Protein AF-0000000080749929 (afdb_homodimer)

GO terms:
  GO:0062040 fungal biofilm matrix (C, IDA)
  GO:0008483 transaminase activity (F, IDA)
  GO:0008793 aromatic-amino-acid:2-oxoglutarate transaminase activity (F, IDA)
  GO:0006548 L-histidine catabolic process (P, IDA)
  GO:0046148 pigment biosynthetic process (P, IMP)
  GO:0006548 L-histidine catabolic process (P, IMP)

Radius of gyration: 30.14 Å; Cα contacts (8 Å, |Δi|>4): 2178; chains: 2; bounding box: 70×104×78 Å

Nearest PDB structures (foldseek):
  4je5-assembly2_D  TM=9.702E-01  e=1.351E-78  Saccharomyces cerevisiae S288C
  4je5-assembly2_C  TM=9.699E-01  e=4.049E-77  Saccharomyces cerevisiae S288C
  4je5-assembly1_A  TM=9.710E-01  e=2.039E-76  Saccharomyces cerevisiae S288C
  8tn2-assembly1_A  TM=8.703E-01  e=1.702E-23  Streptomyces hygroscopicus
  8tn2-assembly1_B  TM=8.807E-01  e=9.062E-23  Streptomyces hygroscopicus

pLDDT: mean 95.47, std 5.43, range [60.97, 98.94]

Solvent-accessible surface area (backbone atoms only — not comparable to full-atom values): 51292 Å² total; per-residue (Å²): 132,85,57,50,67,44,58,90,67,71,89,50,46,9,68,38,46,71,50,49,59,81,40,68,70,63,66,49,51,71,47,70,76,37,87,72,40,37,66,22,55,51,87,41,70,48,53,58,48,34,56,56,52,34,41,33,40,40,26,68,25,65,75,32,89,80,43,66,57,49,83,64,85,73,45,84,89,38,26,40,73,52,62,39,30,24,85,45,66,80,46,89,35,37,48,24,42,49,56,35,28,31,83,71,55,43,48,39,55,61,54,43,50,51,53,50,51,54,51,45,59,74,76,35,54,71,48,37,57,52,56,48,69,35,45,24,39,16,49,52,26,47,50,45,49,48,47,48,42,42,43,45,68,72,38,32,29,34,28,40,36,56,27,47,40,58,64,52,40,48,38,43,16,55,44,30,30,40,30,42,34,60,58,57,84,45,28,72,39,47,70,57,49,46,52,43,62,76,60,53,43,84,82,28,73,68,50,52,38,35,50,44,43,52,39,18,16,51,49,64,5,20,40,52,51,61,67,50,46,54,48,42,50,51,46,28,66,75,70,61,36,32,39,37,43,44,36,58,26,59,70,33,53,43,45,77,84,58,85,51,62,71,60,38,51,54,53,50,56,53,59,74,66,54,48,72,68,55,51,64,68,66,51,77,77,51,66,61,36,71,29,61,45,43,48,37,40,34,32,36,35,34,39,69,75,39,32,42,12,44,27,40,19,31,39,39,30,28,44,81,62,47,51,58,53,48,59,49,30,57,45,33,50,37,40,52,33,15,54,36,50,29,54,51,22,37,51,46,51,73,42,31,71,69,23,49,50,37,50,45,53,39,48,21,53,54,52,29,53,34,46,51,51,46,51,52,44,44,69,70,34,42,61,83,55,55,37,100,85,71,42,65,32,48,44,80,44,81,35,41,19,37,47,29,30,31,40,37,30,42,37,74,59,31,81,46,22,70,64,83,32,61,65,37,42,67,54,47,51,53,52,49,47,54,52,34,46,74,65,27,26,38,57,35,56,44,76,66,21,51,41,78,36,73,55,69,57,61,59,59,72,76,60,71,61,59,96,57,75,41,57,46,36,37,28,34,30,52,45,48,56,56,70,70,56,47,46,52,31,43,42,45,47,17,50,46,51,30,59,69,47,67,53,133,132,85,56,49,67,45,59,88,66,72,87,52,48,9,67,38,45,70,51,50,58,80,40,67,72,64,65,49,52,72,49,69,75,37,87,70,41,36,67,21,53,52,87,42,70,48,53,57,48,33,57,56,54,32,40,33,38,40,25,69,25,63,74,32,88,79,43,67,56,50,83,65,84,74,44,83,86,38,26,39,74,50,61,38,30,25,86,45,65,79,45,90,37,37,48,26,41,48,56,36,28,30,82,72,56,44,49,40,54,63,55,43,50,52,52,50,51,53,50,46,60,74,75,37,54,73,47,37,58,50,56,48,68,34,44,24,40,16,50,53,27,47,49,45,48,47,48,48,43,42,44,44,69,70,36,30,29,34,27,39,35,55,29,47,38,58,64,51,39,48,39,43,17,53,43,30,30,40,30,42,34,60,60,58,83,45,29,71,38,47,70,57,49,46,52,43,61,76,60,52,41,83,82,28,72,67,50,53,37,35,49,43,44,51,38,18,17,53,50,62,5,20,39,50,51,60,68,49,47,55,47,43,51,51,46,30,65,74,68,60,36,32,39,36,42,46,36,60,27,59,69,33,53,42,44,76,83,59,85,51,61,70,61,37,50,53,52,51,54,54,59,74,67,53,48,73,67,55,51,62,67,66,52,77,77,50,66,59,36,70,30,61,45,42,49,36,41,33,33,36,36,34,38,68,74,38,33,41,12,44,27,39,20,33,38,38,32,27,44,81,60,47,50,58,52,48,60,49,30,58,45,31,51,38,41,52,34,16,54,34,50,29,53,52,22,38,52,45,52,73,41,32,72,68,24,50,51,38,51,45,51,40,49,20,52,54,51,29,53,34,46,51,52,46,50,53,43,44,67,70,35,43,64,81,54,56,37,99,85,70,43,64,33,48,45,80,46,82,37,38,18,37,47,29,30,29,40,36,32,42,37,73,58,31,82,47,22,70,64,83,32,62,67,36,43,66,52,47,50,53,52,50,47,54,53,34,46,74,65,27,26,37,57,34,56,46,76,67,21,51,40,79,37,72,54,70,57,61,60,59,73,75,58,71,62,58,96,57,75,41,56,46,36,37,26,35,32,51,44,47,55,56,70,70,55,46,46,52,31,42,41,46,48,16,51,48,50,31,59,70,47,66,53,134

Organism: Candida glabrata (strain ATCC 2001 / BCRC 20586 / JCM 3761 / NBRC 0622 / NRRL Y-65 / CBS 138) (NCBI:txid284593)

Structure (mmCIF, N/CA/C/O backbone):
data_AF-0000000080749929-model_v1
#
loop_
_entity.id
_entity.type
_entity.pdbx_description
1 polymer 'aromatic-amino-acid transaminase'
#
loop_
_atom_site.group_PDB
_atom_site.id
_atom_site.type_symbol
_atom_site.label_atom_id
_atom_site.label_alt_id
_atom_site.label_comp_id
_atom_site.label_asym_id
_atom_site.label_entity_id
_atom_site.label_seq_id
_atom_site.pdbx_PDB_ins_code
_atom_site.Cartn_x
_atom_site.Cartn_y
_atom_site.Cartn_z
_atom_site.occupancy
_atom_site.B_iso_or_equiv
_atom_site.auth_seq_id
_atom_site.auth_comp_id
_atom_site.auth_asym_id
_atom_site.auth_atom_id
_atom_site.pdbx_PDB_model_num
ATOM 1 N N . MET A 1 1 ? -4.273 -2.457 39.281 1 60.97 1 MET A N 1
ATOM 2 C CA . MET A 1 1 ? -5.559 -2.996 38.844 1 60.97 1 MET A CA 1
ATOM 3 C C . MET A 1 1 ? -5.539 -3.314 37.375 1 60.97 1 MET A C 1
ATOM 5 O O . MET A 1 1 ? -4.91 -2.598 36.594 1 60.97 1 MET A O 1
ATOM 9 N N . THR A 1 2 ? -6.012 -4.492 36.969 1 84.81 2 THR A N 1
ATOM 10 C CA . THR A 1 2 ? -6.012 -4.953 35.562 1 84.81 2 THR A CA 1
ATOM 11 C C . THR A 1 2 ? -6.992 -4.141 34.719 1 84.81 2 THR A C 1
ATOM 13 O O . THR A 1 2 ? -8.141 -3.932 35.125 1 84.81 2 THR A O 1
ATOM 16 N N . LEU A 1 3 ? -6.543 -3.391 33.719 1 94 3 LEU A N 1
ATOM 17 C CA . LEU A 1 3 ? -7.387 -2.586 32.844 1 94 3 LEU A CA 1
ATOM 18 C C . LEU A 1 3 ? -8.469 -3.441 32.188 1 94 3 LEU A C 1
ATOM 20 O O . LEU A 1 3 ? -8.242 -4.617 31.906 1 94 3 LEU A O 1
ATOM 24 N N . PRO A 1 4 ? -9.664 -2.912 32.062 1 96.69 4 PRO A N 1
ATOM 25 C CA . PRO A 1 4 ? -10.727 -3.641 31.391 1 96.69 4 PRO A CA 1
ATOM 26 C C . PRO A 1 4 ? -10.43 -3.852 29.906 1 96.69 4 PRO A C 1
ATOM 28 O O . PRO A 1 4 ? -9.5 -3.248 29.359 1 96.69 4 PRO A O 1
ATOM 31 N N . GLU A 1 5 ? -11.25 -4.73 29.25 1 97.25 5 GLU A N 1
ATOM 32 C CA . GLU A 1 5 ? -11.211 -4.895 27.797 1 97.25 5 GLU A CA 1
ATOM 33 C C . GLU A 1 5 ? -12.023 -3.814 27.094 1 97.25 5 GLU A C 1
ATOM 35 O O . GLU A 1 5 ? -12.938 -3.238 27.688 1 97.25 5 GLU A O 1
ATOM 40 N N . SER A 1 6 ? -11.672 -3.537 25.875 1 98 6 SER A N 1
ATOM 41 C CA . SER A 1 6 ? -12.422 -2.592 25.047 1 98 6 SER A CA 1
ATOM 42 C C . SER A 1 6 ? -13.82 -3.109 24.75 1 98 6 SER A C 1
ATOM 44 O O . SER A 1 6 ? -14.078 -4.312 24.828 1 98 6 SER A O 1
ATOM 46 N N . LYS A 1 7 ? -14.719 -2.209 24.453 1 98.06 7 LYS A N 1
ATOM 47 C CA . LYS A 1 7 ? -16.047 -2.568 24 1 98.06 7 LYS A CA 1
ATOM 48 C C . LYS A 1 7 ? -16 -3.135 22.578 1 98.06 7 LYS A C 1
ATOM 50 O O . LYS A 1 7 ? -15 -3.002 21.875 1 98.06 7 LYS A O 1
ATOM 55 N N . ASP A 1 8 ? -17.062 -3.873 22.172 1 97.62 8 ASP A N 1
ATOM 56 C CA . ASP A 1 8 ? -17.172 -4.453 20.828 1 97.62 8 ASP A CA 1
ATOM 57 C C . ASP A 1 8 ? -17.844 -3.49 19.859 1 97.62 8 ASP A C 1
ATOM 59 O O . ASP A 1 8 ? -19.031 -3.172 20.031 1 97.62 8 ASP A O 1
ATOM 63 N N . PHE A 1 9 ? -17.109 -3.002 18.859 1 98.12 9 PHE A N 1
ATOM 64 C CA . PHE A 1 9 ? -17.656 -2.059 17.891 1 98.12 9 PHE A CA 1
ATOM 65 C C . PHE A 1 9 ? -17.75 -2.693 16.516 1 98.12 9 PHE A C 1
ATOM 67 O O . PHE A 1 9 ? -17.844 -1.987 15.508 1 98.12 9 PHE A O 1
ATOM 74 N N . THR A 1 10 ? -17.75 -4.039 16.375 1 96 10 THR A N 1
ATOM 75 C CA . THR A 1 10 ? -17.734 -4.762 15.109 1 96 10 THR A CA 1
ATOM 76 C C . THR A 1 10 ? -19.031 -4.547 14.344 1 96 10 THR A C 1
ATOM 78 O O . THR A 1 10 ? -19.109 -4.824 13.141 1 96 10 THR A O 1
ATOM 81 N N . TYR A 1 11 ? -20.125 -4.043 14.961 1 96.62 11 TYR A N 1
ATOM 82 C CA . TYR A 1 11 ? -21.391 -3.766 14.297 1 96.62 11 TYR A CA 1
ATOM 83 C C . TYR A 1 11 ? -21.266 -2.584 13.344 1 96.62 11 TYR A C 1
ATOM 85 O O . TYR A 1 11 ? -22.141 -2.348 12.516 1 96.62 11 TYR A O 1
ATOM 93 N N . PHE A 1 12 ? -20.109 -1.838 13.375 1 97.56 12 PHE A N 1
ATOM 94 C CA . PHE A 1 12 ? -19.859 -0.723 12.469 1 97.56 12 PHE A CA 1
ATOM 95 C C . PHE A 1 12 ? -19.234 -1.211 11.164 1 97.56 12 PHE A C 1
ATOM 97 O O . PHE A 1 12 ? -19.109 -0.442 10.211 1 97.56 12 PHE A O 1
ATOM 104 N N . PHE A 1 13 ? -18.875 -2.48 11.07 1 98.5 13 PHE A N 1
ATOM 105 C CA . PHE A 1 13 ? -18.109 -2.98 9.938 1 98.5 13 PHE A CA 1
ATOM 106 C C . PHE A 1 13 ? -18.906 -2.846 8.641 1 98.5 13 PHE A C 1
ATOM 108 O O . PHE A 1 13 ? -20.125 -3.006 8.641 1 98.5 13 PHE A O 1
ATOM 115 N N . SER A 1 14 ? -18.219 -2.539 7.551 1 98.44 14 SER A N 1
ATOM 116 C CA . SER A 1 14 ? -18.812 -2.451 6.219 1 98.44 14 SER A CA 1
ATOM 117 C C . SER A 1 14 ? -19.203 -3.828 5.695 1 98.44 14 SER A C 1
ATOM 119 O O . SER A 1 14 ? -18.812 -4.848 6.266 1 98.44 14 SER A O 1
ATOM 121 N N . GLU A 1 15 ? -19.953 -3.84 4.613 1 97.56 15 GLU A N 1
ATOM 122 C CA . GLU A 1 15 ? -20.312 -5.086 3.938 1 97.56 15 GLU A CA 1
ATOM 123 C C . GLU A 1 15 ? -19.078 -5.82 3.441 1 97.56 15 GLU A C 1
ATOM 125 O O . GLU A 1 15 ? -19.016 -7.051 3.49 1 97.56 15 GLU A O 1
ATOM 130 N N . GLU A 1 16 ? -18.094 -5.086 2.939 1 97.25 16 GLU A N 1
ATOM 131 C CA . GLU A 1 16 ? -16.844 -5.688 2.494 1 97.25 16 GLU A CA 1
ATOM 132 C C . GLU A 1 16 ? -16.141 -6.414 3.639 1 97.25 16 GLU A C 1
ATOM 134 O O . GLU A 1 16 ? -15.695 -7.551 3.475 1 97.25 16 GLU A O 1
ATOM 139 N N . THR A 1 17 ? -16.047 -5.742 4.777 1 97.56 17 THR A N 1
ATOM 140 C CA . THR A 1 17 ? -15.398 -6.324 5.941 1 97.56 17 THR A CA 1
ATOM 141 C C . THR A 1 17 ? -16.125 -7.582 6.402 1 97.56 17 THR A C 1
ATOM 143 O O . THR A 1 17 ? -15.492 -8.594 6.703 1 97.56 17 THR A O 1
ATOM 146 N N . LYS A 1 18 ? -17.391 -7.504 6.414 1 96.75 18 LYS A N 1
ATOM 147 C CA . LYS A 1 18 ? -18.188 -8.648 6.844 1 96.75 18 LYS A CA 1
ATOM 148 C C . LYS A 1 18 ? -18.062 -9.805 5.863 1 96.75 18 LYS A C 1
ATOM 150 O O . LYS A 1 18 ? -18.141 -10.977 6.258 1 96.75 18 LYS A O 1
ATOM 155 N N . ALA A 1 19 ? -17.859 -9.469 4.617 1 94.62 19 ALA A N 1
ATOM 156 C CA . ALA A 1 19 ? -17.797 -10.477 3.564 1 94.62 19 ALA A CA 1
ATOM 157 C C . ALA A 1 19 ? -16.406 -11.117 3.486 1 94.62 19 ALA A C 1
ATOM 159 O O . ALA A 1 19 ? -16.234 -12.164 2.863 1 94.62 19 ALA A O 1
ATOM 160 N N . ARG A 1 20 ? -15.406 -10.5 4.059 1 92.62 20 ARG A N 1
ATOM 161 C CA . ARG A 1 20 ? -14.039 -10.977 3.932 1 92.62 20 ARG A CA 1
ATOM 162 C C . ARG A 1 20 ? -13.828 -12.25 4.734 1 92.62 20 ARG A C 1
ATOM 164 O O . ARG A 1 20 ? -14.117 -12.297 5.93 1 92.62 20 ARG A O 1
ATOM 171 N N . LYS A 1 21 ? -13.406 -13.219 4.008 1 84.69 21 LYS A N 1
ATOM 172 C CA . LYS A 1 21 ? -13.023 -14.484 4.625 1 84.69 21 LYS A CA 1
ATOM 173 C C . LYS A 1 21 ? -11.516 -14.703 4.555 1 84.69 21 LYS A C 1
ATOM 175 O O . LYS A 1 21 ? -10.859 -14.25 3.615 1 84.69 21 LYS A O 1
ATOM 180 N N . PRO A 1 22 ? -11.016 -15.25 5.629 1 77.31 22 PRO A N 1
ATOM 181 C CA . PRO A 1 22 ? -9.586 -15.562 5.512 1 77.31 22 PRO A CA 1
ATOM 182 C C . PRO A 1 22 ? -9.289 -16.516 4.352 1 77.31 22 PRO A C 1
ATOM 184 O O . PRO A 1 22 ? -10.07 -17.422 4.074 1 77.31 22 PRO A O 1
ATOM 187 N N . SER A 1 23 ? -8.266 -16.078 3.615 1 75.44 23 SER A N 1
ATOM 188 C CA . SER A 1 23 ? -7.797 -17.062 2.641 1 75.44 23 SER A CA 1
ATOM 189 C C . SER A 1 23 ? -7.391 -18.359 3.32 1 75.44 23 SER A C 1
ATOM 191 O O . SER A 1 23 ? -6.699 -18.344 4.34 1 75.44 23 SER A O 1
ATOM 193 N N . PRO A 1 24 ? -7.973 -19.391 2.83 1 76.06 24 PRO A N 1
ATOM 194 C CA . PRO A 1 24 ? -7.609 -20.672 3.451 1 76.06 24 PRO A CA 1
ATOM 195 C C . PRO A 1 24 ? -6.102 -20.891 3.504 1 76.06 24 PRO A C 1
ATOM 197 O O . PRO A 1 24 ? -5.598 -21.516 4.441 1 76.06 24 PRO A O 1
ATOM 200 N N . LEU A 1 25 ? -5.398 -20.328 2.492 1 76.44 25 LEU A N 1
ATOM 201 C CA . LEU A 1 25 ? -3.947 -20.469 2.467 1 76.44 25 LEU A CA 1
ATOM 202 C C . LEU A 1 25 ? -3.312 -19.797 3.676 1 76.44 25 LEU A C 1
ATOM 204 O O . LEU A 1 25 ? -2.33 -20.281 4.23 1 76.44 25 LEU A O 1
ATOM 208 N N . LYS A 1 26 ? -3.881 -18.734 4.012 1 68.44 26 LYS A N 1
ATOM 209 C CA . LYS A 1 26 ? -3.307 -17.953 5.102 1 68.44 26 LYS A CA 1
ATOM 210 C C . LYS A 1 26 ? -3.529 -18.625 6.449 1 68.44 26 LYS A C 1
ATOM 212 O O . LYS A 1 26 ? -2.762 -18.422 7.391 1 68.44 26 LYS A O 1
ATOM 217 N N . THR A 1 27 ? -4.5 -19.5 6.461 1 66.88 27 THR A N 1
ATOM 218 C CA . THR A 1 27 ? -4.766 -20.234 7.695 1 66.88 27 THR A CA 1
ATOM 219 C C . THR A 1 27 ? -3.697 -21.297 7.934 1 66.88 27 THR A C 1
ATOM 221 O O . THR A 1 27 ? -3.525 -21.766 9.062 1 66.88 27 THR A O 1
ATOM 224 N N . CYS A 1 28 ? -2.953 -21.531 6.809 1 72.31 28 CYS A N 1
ATOM 225 C CA . CYS A 1 28 ? -1.926 -22.562 6.906 1 72.31 28 CYS A CA 1
ATOM 226 C C . CYS A 1 28 ? -0.643 -22 7.504 1 72.31 28 CYS A C 1
ATOM 228 O O . CYS A 1 28 ? 0.213 -22.75 7.969 1 72.31 28 CYS A O 1
ATOM 230 N N . ILE A 1 29 ? -0.606 -20.688 7.555 1 63.38 29 ILE A N 1
ATOM 231 C CA . ILE A 1 29 ? 0.633 -20.031 7.965 1 63.38 29 ILE A CA 1
ATOM 232 C C . ILE A 1 29 ? 0.928 -20.344 9.43 1 63.38 29 ILE A C 1
ATOM 234 O O . ILE A 1 29 ? 2.088 -20.359 9.844 1 63.38 29 ILE A O 1
ATOM 238 N N . GLN A 1 30 ? -0.173 -20.672 10.109 1 65.5 30 GLN A N 1
ATOM 239 C CA . GLN A 1 30 ? 0.012 -21.016 11.516 1 65.5 30 GLN A CA 1
ATOM 240 C C . GLN A 1 30 ? 0.909 -22.234 11.68 1 65.5 30 GLN A C 1
ATOM 242 O O . GLN A 1 30 ? 1.568 -22.406 12.711 1 65.5 30 GLN A O 1
ATOM 247 N N . TYR A 1 31 ? 0.991 -23.016 10.617 1 71.81 31 TYR A N 1
ATOM 248 C CA . TYR A 1 31 ? 1.786 -24.234 10.68 1 71.81 31 TYR A CA 1
ATOM 249 C C . TYR A 1 31 ? 3.244 -23.953 10.336 1 71.81 31 TYR A C 1
ATOM 251 O O . TYR A 1 31 ? 4.109 -24.812 10.523 1 71.81 31 TYR A O 1
ATOM 259 N N . PHE A 1 32 ? 3.434 -22.719 9.875 1 66.62 32 PHE A N 1
ATOM 260 C CA . PHE A 1 32 ? 4.773 -22.344 9.43 1 66.62 32 PHE A CA 1
ATOM 261 C C . PHE A 1 32 ? 5.758 -22.391 10.594 1 66.62 32 PHE A C 1
ATOM 263 O O . PHE A 1 32 ? 6.938 -22.703 10.406 1 66.62 32 PHE A O 1
ATOM 270 N N . SER A 1 33 ? 5.234 -22.219 11.75 1 66.19 33 SER A N 1
ATOM 271 C CA . SER A 1 33 ? 6.113 -22.141 12.914 1 66.19 33 SER A CA 1
ATOM 272 C C . SER A 1 33 ? 6.27 -23.5 13.586 1 66.19 33 SER A C 1
ATOM 274 O O . SER A 1 33 ? 7.055 -23.641 14.523 1 66.19 33 SER A O 1
ATOM 276 N N . ASP A 1 34 ? 5.566 -24.5 13.047 1 78.31 34 ASP A N 1
ATOM 277 C CA . ASP A 1 34 ? 5.684 -25.844 13.602 1 78.31 34 ASP A CA 1
ATOM 278 C C . ASP A 1 34 ? 6.914 -26.562 13.047 1 78.31 34 ASP A C 1
ATOM 280 O O . ASP A 1 34 ? 6.965 -26.875 11.859 1 78.31 34 ASP A O 1
ATOM 284 N N . PRO A 1 35 ? 7.902 -26.797 13.891 1 79.56 35 PRO A N 1
ATOM 285 C CA . PRO A 1 35 ? 9.148 -27.406 13.414 1 79.56 35 PRO A CA 1
ATOM 286 C C . PRO A 1 35 ? 8.945 -28.812 12.867 1 79.56 35 PRO A C 1
ATOM 288 O O . PRO A 1 35 ? 9.805 -29.328 12.141 1 79.56 35 PRO A O 1
ATOM 291 N N . ASN A 1 36 ? 7.852 -29.406 13.219 1 84.75 36 ASN A N 1
ATOM 292 C CA . ASN A 1 36 ? 7.59 -30.766 12.758 1 84.75 36 ASN A CA 1
ATOM 293 C C . ASN A 1 36 ? 6.867 -30.766 11.414 1 84.75 36 ASN A C 1
ATOM 295 O O . ASN A 1 36 ? 6.691 -31.828 10.805 1 84.75 36 ASN A O 1
ATOM 299 N N . MET A 1 37 ? 6.508 -29.672 11.055 1 89.56 37 MET A N 1
ATOM 300 C CA . MET A 1 37 ? 5.758 -29.562 9.805 1 89.56 37 MET A CA 1
ATOM 301 C C . MET A 1 37 ? 6.684 -29.234 8.633 1 89.56 37 MET A C 1
ATOM 303 O O . MET A 1 37 ? 7.539 -28.359 8.742 1 89.56 37 MET A O 1
ATOM 307 N N . ILE A 1 38 ? 6.617 -30.062 7.645 1 91.25 38 ILE A N 1
ATOM 308 C CA . ILE A 1 38 ? 7.281 -29.734 6.391 1 91.25 38 ILE A CA 1
ATOM 309 C C . ILE A 1 38 ? 6.332 -28.922 5.508 1 91.25 38 ILE A C 1
ATOM 311 O O . ILE A 1 38 ? 5.324 -29.453 5.023 1 91.25 38 ILE A O 1
ATOM 315 N N . PHE A 1 39 ? 6.684 -27.703 5.277 1 85.25 39 PHE A N 1
ATOM 316 C CA . PHE A 1 39 ? 5.809 -26.734 4.629 1 85.25 39 PHE A CA 1
ATOM 317 C C . PHE A 1 39 ? 5.98 -26.766 3.113 1 85.25 39 PHE A C 1
ATOM 319 O O . PHE A 1 39 ? 6.891 -26.141 2.57 1 85.25 39 PHE A O 1
ATOM 326 N N . LEU A 1 40 ? 5.012 -27.344 2.434 1 90.19 40 LEU A N 1
ATOM 327 C CA . LEU A 1 40 ? 5.051 -27.438 0.977 1 90.19 40 LEU A CA 1
ATOM 328 C C . LEU A 1 40 ? 3.832 -26.75 0.361 1 90.19 40 LEU A C 1
ATOM 330 O O . LEU A 1 40 ? 3.486 -27.016 -0.794 1 90.19 40 LEU A O 1
ATOM 334 N N . GLY A 1 41 ? 3.197 -25.891 1.196 1 86.25 41 GLY A N 1
ATOM 335 C CA . GLY A 1 41 ? 1.923 -25.359 0.737 1 86.25 41 GLY A CA 1
ATOM 336 C C . GLY A 1 41 ? 2.023 -23.938 0.196 1 86.25 41 GLY A C 1
ATOM 337 O O . GLY A 1 41 ? 1.102 -23.453 -0.461 1 86.25 41 GLY A O 1
ATOM 338 N N . GLY A 1 42 ? 3.078 -23.219 0.446 1 83.06 42 GLY A N 1
ATOM 339 C CA . GLY A 1 42 ? 3.158 -21.828 0.034 1 83.06 42 GLY A CA 1
ATOM 340 C C . GLY A 1 42 ? 4.305 -21.547 -0.921 1 83.06 42 GLY A C 1
ATOM 341 O O . GLY A 1 42 ? 5.383 -22.125 -0.79 1 83.06 42 GLY A O 1
ATOM 342 N N . GLY A 1 43 ? 4.059 -20.75 -1.922 1 83.31 43 GLY A N 1
ATOM 343 C CA . GLY A 1 43 ? 5.062 -20.344 -2.891 1 83.31 43 GLY A CA 1
ATOM 344 C C . GLY A 1 43 ? 6.027 -19.312 -2.344 1 83.31 43 GLY A C 1
ATOM 345 O O . GLY A 1 43 ? 6.078 -18.172 -2.832 1 83.31 43 GLY A O 1
ATOM 346 N N . LEU A 1 44 ? 6.887 -19.719 -1.391 1 86.06 44 LEU A N 1
ATOM 347 C CA . LEU A 1 44 ? 7.855 -18.844 -0.754 1 86.06 44 LEU A CA 1
ATOM 348 C C . LEU A 1 44 ? 9.242 -19.031 -1.36 1 86.06 44 LEU A C 1
ATOM 350 O O . LEU A 1 44 ? 9.844 -20.094 -1.228 1 86.06 44 LEU A O 1
ATOM 354 N N . PRO A 1 45 ? 9.75 -17.984 -1.989 1 91.31 45 PRO A N 1
ATOM 355 C CA . PRO A 1 45 ? 11.117 -18.109 -2.49 1 91.31 45 PRO A CA 1
ATOM 356 C C . PRO A 1 45 ? 12.141 -18.281 -1.371 1 91.31 45 PRO A C 1
ATOM 358 O O . PRO A 1 45 ? 11.977 -17.719 -0.286 1 91.31 45 PRO A O 1
ATOM 361 N N . MET A 1 46 ? 13.148 -19.031 -1.663 1 90.94 46 MET A N 1
ATOM 362 C CA . MET A 1 46 ? 14.227 -19.172 -0.688 1 90.94 46 MET A CA 1
ATOM 363 C C . MET A 1 46 ? 14.977 -17.859 -0.519 1 90.94 46 MET A C 1
ATOM 365 O O . MET A 1 46 ? 15.258 -17.172 -1.501 1 90.94 46 MET A O 1
ATOM 369 N N . SER A 1 47 ? 15.344 -17.578 0.716 1 93.06 47 SER A N 1
ATOM 370 C CA . SER A 1 47 ? 16.031 -16.328 1.003 1 93.06 47 SER A CA 1
ATOM 371 C C . SER A 1 47 ? 17.422 -16.312 0.362 1 93.06 47 SER A C 1
ATOM 373 O O . SER A 1 47 ? 18 -15.234 0.148 1 93.06 47 SER A O 1
ATOM 375 N N . ALA A 1 48 ? 17.953 -17.5 0.014 1 92.44 48 ALA A N 1
ATOM 376 C CA . ALA A 1 48 ? 19.234 -17.594 -0.685 1 92.44 48 ALA A CA 1
ATOM 377 C C . ALA A 1 48 ? 19.188 -16.844 -2.012 1 92.44 48 ALA A C 1
ATOM 379 O O . ALA A 1 48 ? 20.219 -16.406 -2.525 1 92.44 48 ALA A O 1
ATOM 380 N N . TYR A 1 49 ? 18.016 -16.625 -2.572 1 94.25 49 TYR A N 1
ATOM 381 C CA . TYR A 1 49 ? 17.875 -15.992 -3.879 1 94.25 49 TYR A CA 1
ATOM 382 C C . TYR A 1 49 ? 17.484 -14.523 -3.736 1 94.25 49 TYR A C 1
ATOM 384 O O . TYR A 1 49 ? 17.062 -13.891 -4.711 1 94.25 49 TYR A O 1
ATOM 392 N N . PHE A 1 50 ? 17.484 -13.961 -2.496 1 97 50 PHE A N 1
ATOM 393 C CA . PHE A 1 50 ? 17.391 -12.523 -2.301 1 97 50 PHE A CA 1
ATOM 394 C C . PHE A 1 50 ? 18.75 -11.867 -2.525 1 97 50 PHE A C 1
ATOM 396 O O . PHE A 1 50 ? 19.703 -12.141 -1.797 1 97 50 PHE A O 1
ATOM 403 N N . PRO A 1 51 ? 18.859 -11.016 -3.402 1 97.56 51 PRO A N 1
ATOM 404 C CA . PRO A 1 51 ? 20.203 -10.633 -3.844 1 97.56 51 PRO A CA 1
ATOM 405 C C . PRO A 1 51 ? 20.891 -9.672 -2.883 1 97.56 51 PRO A C 1
ATOM 407 O O . PRO A 1 51 ? 22.062 -9.32 -3.082 1 97.56 51 PRO A O 1
ATOM 410 N N . TRP A 1 52 ? 20.297 -9.195 -1.826 1 98.19 52 TRP A N 1
ATOM 411 C CA . TRP A 1 52 ? 20.922 -8.258 -0.904 1 98.19 52 TRP A CA 1
ATOM 412 C C . TRP A 1 52 ? 21.469 -8.977 0.323 1 98.19 52 TRP A C 1
ATOM 414 O O . TRP A 1 52 ? 20.703 -9.484 1.146 1 98.19 52 TRP A O 1
ATOM 424 N N . ASP A 1 53 ? 22.781 -8.992 0.472 1 97.44 53 ASP A N 1
ATOM 425 C CA . ASP A 1 53 ? 23.453 -9.68 1.57 1 97.44 53 ASP A CA 1
ATOM 426 C C . ASP A 1 53 ? 23.391 -8.859 2.855 1 97.44 53 ASP A C 1
ATOM 428 O O . ASP A 1 53 ? 23.438 -9.414 3.957 1 97.44 53 ASP A O 1
ATOM 432 N N . ASN A 1 54 ? 23.391 -7.59 2.717 1 97.56 54 ASN A N 1
ATOM 433 C CA . ASN A 1 54 ? 23.312 -6.652 3.832 1 97.56 54 ASN A CA 1
ATOM 434 C C . ASN A 1 54 ? 22.828 -5.277 3.375 1 97.56 54 ASN A C 1
ATOM 436 O O . ASN A 1 54 ? 22.797 -4.996 2.176 1 97.56 54 ASN A O 1
ATOM 440 N N . LEU A 1 55 ? 22.375 -4.5 4.293 1 98 55 LEU A N 1
ATOM 441 C CA . LEU A 1 55 ? 22.109 -3.072 4.148 1 98 55 LEU A CA 1
ATOM 442 C C . LEU A 1 55 ? 22.875 -2.271 5.199 1 98 55 LEU A C 1
ATOM 444 O O . LEU A 1 55 ? 23.016 -2.711 6.34 1 98 55 LEU A O 1
ATOM 448 N N . ALA A 1 56 ? 23.312 -1.13 4.832 1 97.81 56 ALA A N 1
ATOM 449 C CA . ALA A 1 56 ? 23.969 -0.229 5.773 1 97.81 56 ALA A CA 1
ATOM 450 C C . ALA A 1 56 ? 23.5 1.208 5.578 1 97.81 56 ALA A C 1
ATOM 452 O O . ALA A 1 56 ? 23.109 1.598 4.473 1 97.81 56 ALA A O 1
ATOM 453 N N . ALA A 1 57 ? 23.531 1.974 6.668 1 98.06 57 ALA A N 1
ATOM 454 C CA . ALA A 1 57 ? 23.125 3.379 6.617 1 98.06 57 ALA A CA 1
ATOM 455 C C . ALA A 1 57 ? 23.859 4.195 7.676 1 98.06 57 ALA A C 1
ATOM 457 O O . ALA A 1 57 ? 24.25 3.664 8.727 1 98.06 57 ALA A O 1
ATOM 458 N N . ASP A 1 58 ? 24.141 5.449 7.367 1 98.19 58 ASP A N 1
ATOM 459 C CA . ASP A 1 58 ? 24.641 6.441 8.312 1 98.19 58 ASP A CA 1
ATOM 460 C C . ASP A 1 58 ? 23.531 7.406 8.734 1 98.19 58 ASP A C 1
ATOM 462 O O . ASP A 1 58 ? 22.859 8 7.887 1 98.19 58 ASP A O 1
ATOM 466 N N . THR A 1 59 ? 23.328 7.543 10.031 1 97.88 59 THR A N 1
ATOM 467 C CA . THR A 1 59 ? 22.344 8.461 10.586 1 97.88 59 THR A CA 1
ATOM 468 C C . THR A 1 59 ? 22.984 9.352 11.648 1 97.88 59 THR A C 1
ATOM 470 O O . THR A 1 59 ? 24.078 9.055 12.148 1 97.88 59 THR A O 1
ATOM 473 N N . PRO A 1 60 ? 22.359 10.438 11.961 1 97.44 60 PRO A N 1
ATOM 474 C CA . PRO A 1 60 ? 22.922 11.258 13.047 1 97.44 60 PRO A CA 1
ATOM 475 C C . PRO A 1 60 ? 22.922 10.531 14.391 1 97.44 60 PRO A C 1
ATOM 477 O O . PRO A 1 60 ? 22.031 9.719 14.656 1 97.44 60 PRO A O 1
ATOM 480 N N . LEU A 1 61 ? 23.844 10.836 15.219 1 97.44 61 LEU A N 1
ATOM 481 C CA . LEU A 1 61 ? 24 10.219 16.531 1 97.44 61 LEU A CA 1
ATOM 482 C C . LEU A 1 61 ? 23.312 11.039 17.609 1 97.44 61 LEU A C 1
ATOM 484 O O . LEU A 1 61 ? 23.578 12.242 17.75 1 97.44 61 LEU A O 1
ATOM 488 N N . PRO A 1 62 ? 22.344 10.422 18.297 1 96.12 62 PRO A N 1
ATOM 489 C CA . PRO A 1 62 ? 21.781 11.156 19.438 1 96.12 62 PRO A CA 1
ATOM 490 C C . PRO A 1 62 ? 22.859 11.633 20.422 1 96.12 62 PRO A C 1
ATOM 492 O O . PRO A 1 62 ? 23.875 10.961 20.594 1 96.12 62 PRO A O 1
ATOM 495 N N . PRO A 1 63 ? 22.734 12.758 21.188 1 95.88 63 PRO A N 1
ATOM 496 C CA . PRO A 1 63 ? 21.5 13.555 21.25 1 95.88 63 PRO A CA 1
ATOM 497 C C . PRO A 1 63 ? 21.469 14.664 20.203 1 95.88 63 PRO A C 1
ATOM 499 O O . PRO A 1 63 ? 20.859 15.719 20.422 1 95.88 63 PRO A O 1
ATOM 502 N N . PHE A 1 64 ? 22.312 14.516 19.062 1 95.75 64 PHE A N 1
ATOM 503 C CA . PHE A 1 64 ? 22.281 15.43 17.938 1 95.75 64 PHE A CA 1
ATOM 504 C C . PHE A 1 64 ? 22.812 16.812 18.344 1 95.75 64 PHE A C 1
ATOM 506 O O . PHE A 1 64 ? 22.156 17.828 18.094 1 95.75 64 PHE A O 1
ATOM 513 N N . THR A 1 65 ? 23.922 16.844 18.891 1 91.5 65 THR A N 1
ATOM 514 C CA . THR A 1 65 ? 24.516 18.016 19.531 1 91.5 65 THR A CA 1
ATOM 515 C C . THR A 1 65 ? 24.672 19.156 18.547 1 91.5 65 THR A C 1
ATOM 517 O O . THR A 1 65 ? 24.594 20.328 18.938 1 91.5 65 THR A O 1
ATOM 520 N N . ASN A 1 66 ? 24.828 18.828 17.266 1 91.31 66 ASN A N 1
ATOM 521 C CA . ASN A 1 66 ? 24.984 19.875 16.25 1 91.31 66 ASN A CA 1
ATOM 522 C C . ASN A 1 66 ? 23.656 20.25 15.625 1 91.31 66 ASN A C 1
ATOM 524 O O . ASN A 1 66 ? 23.609 21.047 14.68 1 91.31 66 ASN A O 1
ATOM 528 N N . GLY A 1 67 ? 22.594 19.672 16.109 1 92.62 67 GLY A N 1
ATOM 529 C CA . GLY A 1 67 ? 21.281 19.875 15.508 1 92.62 67 GLY A CA 1
ATOM 530 C C . GLY A 1 67 ? 20.844 18.719 14.625 1 92.62 67 GLY A C 1
ATOM 531 O O . GLY A 1 67 ? 21.672 18.062 13.992 1 92.62 67 GLY A O 1
ATOM 532 N N . ILE A 1 68 ? 19.562 18.5 14.453 1 92.31 68 ILE A N 1
ATOM 533 C CA . ILE A 1 68 ? 19.047 17.328 13.742 1 92.31 68 ILE A CA 1
ATOM 534 C C . ILE A 1 68 ? 19.203 17.516 12.242 1 92.31 68 ILE A C 1
ATOM 536 O O . ILE A 1 68 ? 19.188 16.547 11.477 1 92.31 68 ILE A O 1
ATOM 540 N N . GLY A 1 69 ? 19.391 18.656 11.727 1 89.94 69 GLY A N 1
ATOM 541 C CA . GLY A 1 69 ? 19.562 18.922 10.312 1 89.94 69 GLY A CA 1
ATOM 542 C C . GLY A 1 69 ? 21.016 19.062 9.898 1 89.94 69 GLY A C 1
ATOM 543 O O . GLY A 1 69 ? 21.328 19.266 8.719 1 89.94 69 GLY A O 1
ATOM 544 N N . ALA A 1 70 ? 21.891 18.875 10.805 1 92.75 70 ALA A N 1
ATOM 545 C CA . ALA A 1 70 ? 23.328 19.047 10.531 1 92.75 70 ALA A CA 1
ATOM 546 C C . ALA A 1 70 ? 23.859 17.906 9.656 1 92.75 70 ALA A C 1
ATOM 548 O O . ALA A 1 70 ? 23.438 16.75 9.805 1 92.75 70 ALA A O 1
ATOM 549 N N . THR A 1 71 ? 24.75 18.266 8.797 1 92.56 71 THR A N 1
ATOM 550 C CA . THR A 1 71 ? 25.422 17.25 8.008 1 92.56 71 THR A CA 1
ATOM 551 C C . THR A 1 71 ? 26.344 16.406 8.875 1 92.56 71 THR A C 1
ATOM 553 O O . THR A 1 71 ? 27.156 16.938 9.633 1 92.56 71 THR A O 1
ATOM 556 N N . ILE A 1 72 ? 26.172 15.172 8.758 1 94.44 72 ILE A N 1
ATOM 557 C CA . ILE A 1 72 ? 27.031 14.297 9.555 1 94.44 72 ILE A CA 1
ATOM 558 C C . ILE A 1 72 ? 28.359 14.086 8.836 1 94.44 72 ILE A C 1
ATOM 560 O O . ILE A 1 72 ? 28.406 14.062 7.605 1 94.44 72 ILE A O 1
ATOM 564 N N . THR A 1 73 ? 29.453 13.836 9.562 1 93.75 73 THR A N 1
ATOM 565 C CA . THR A 1 73 ? 30.812 13.758 9.016 1 93.75 73 THR A CA 1
ATOM 566 C C . THR A 1 73 ? 31.219 12.312 8.797 1 93.75 73 THR A C 1
ATOM 568 O O . THR A 1 73 ? 32.188 12.039 8.094 1 93.75 73 THR A O 1
ATOM 571 N N . GLY A 1 74 ? 30.547 11.383 9.453 1 93.19 74 GLY A N 1
ATOM 572 C CA . GLY A 1 74 ? 30.953 9.992 9.406 1 93.19 74 GLY A CA 1
ATOM 573 C C . GLY A 1 74 ? 31.781 9.578 10.602 1 93.19 74 GLY A C 1
ATOM 574 O O . GLY A 1 74 ? 32.062 8.391 10.789 1 93.19 74 GLY A O 1
ATOM 575 N N . SER A 1 75 ? 32.125 10.508 11.453 1 94.19 75 SER A N 1
ATOM 576 C CA . SER A 1 75 ? 32.906 10.203 12.641 1 94.19 75 SER A CA 1
ATOM 577 C C . SER A 1 75 ? 32.031 9.617 13.75 1 94.19 75 SER A C 1
ATOM 579 O O . SER A 1 75 ? 30.812 9.805 13.75 1 94.19 75 SER A O 1
ATOM 581 N N . GLN A 1 76 ? 32.594 8.984 14.68 1 93.56 76 GLN A N 1
ATOM 582 C CA . GLN A 1 76 ? 31.891 8.352 15.789 1 93.56 76 GLN A CA 1
ATOM 583 C C . GLN A 1 76 ? 31.281 9.398 16.719 1 93.56 76 GLN A C 1
ATOM 585 O O . GLN A 1 76 ? 30.469 9.07 17.578 1 93.56 76 GLN A O 1
ATOM 590 N N . GLU A 1 77 ? 31.672 10.602 16.547 1 93.75 77 GLU A N 1
ATOM 591 C CA . GLU A 1 77 ? 31.219 11.68 17.438 1 93.75 77 GLU A CA 1
ATOM 592 C C . GLU A 1 77 ? 29.844 12.188 17.016 1 93.75 77 GLU A C 1
ATOM 594 O O . GLU A 1 77 ? 29.125 12.781 17.828 1 93.75 77 GLU A O 1
ATOM 599 N N . ASP A 1 78 ? 29.469 11.938 15.742 1 95.94 78 ASP A N 1
ATOM 600 C CA . ASP A 1 78 ? 28.219 12.562 15.305 1 95.94 78 ASP A CA 1
ATOM 601 C C . ASP A 1 78 ? 27.406 11.609 14.438 1 95.94 78 ASP A C 1
ATOM 603 O O . ASP A 1 78 ? 26.312 11.953 13.992 1 95.94 78 ASP A O 1
ATOM 607 N N . THR A 1 79 ? 28.016 10.5 14.188 1 97.25 79 THR A N 1
ATOM 608 C CA . THR A 1 79 ? 27.391 9.594 13.234 1 97.25 79 THR A CA 1
ATOM 609 C C . THR A 1 79 ? 27.125 8.234 13.875 1 97.25 79 THR A C 1
ATOM 611 O O . THR A 1 79 ? 28 7.656 14.508 1 97.25 79 THR A O 1
ATOM 614 N N . SER A 1 80 ? 25.875 7.781 13.75 1 97.12 80 SER A N 1
ATOM 615 C CA . SER A 1 80 ? 25.5 6.41 14.078 1 97.12 80 SER A CA 1
ATOM 616 C C . SER A 1 80 ? 25.5 5.527 12.836 1 97.12 80 SER A C 1
ATOM 618 O O . SER A 1 80 ? 24.594 5.637 12 1 97.12 80 SER A O 1
ATOM 620 N N . LYS A 1 81 ? 26.469 4.684 12.711 1 96.62 81 LYS A N 1
ATOM 621 C CA . LYS A 1 81 ? 26.562 3.74 11.594 1 96.62 81 LYS A CA 1
ATOM 622 C C . LYS A 1 81 ? 26 2.379 11.984 1 96.62 81 LYS A C 1
ATOM 624 O O . LYS A 1 81 ? 26.266 1.879 13.078 1 96.62 81 LYS A O 1
ATOM 629 N N . PHE A 1 82 ? 25.156 1.813 11.125 1 96.69 82 PHE A N 1
ATOM 630 C CA . PHE A 1 82 ? 24.672 0.472 11.43 1 96.69 82 PHE A CA 1
ATOM 631 C C . PHE A 1 82 ? 24.5 -0.342 10.148 1 96.69 82 PHE A C 1
ATOM 633 O O . PHE A 1 82 ? 24.516 0.211 9.047 1 96.69 82 PHE A O 1
ATOM 640 N N . SER A 1 83 ? 24.453 -1.598 10.312 1 97.19 83 SER A N 1
ATOM 641 C CA . SER A 1 83 ? 24.203 -2.539 9.227 1 97.19 83 SER A CA 1
ATOM 642 C C . SER A 1 83 ? 23.234 -3.641 9.656 1 97.19 83 SER A C 1
ATOM 644 O O . SER A 1 83 ? 23.188 -4 10.828 1 97.19 83 SER A O 1
ATOM 646 N N . VAL A 1 84 ? 22.453 -4.027 8.773 1 98.12 84 VAL A N 1
ATOM 647 C CA . VAL A 1 84 ? 21.562 -5.18 8.914 1 98.12 84 VAL A CA 1
ATOM 648 C C . VAL A 1 84 ? 22.016 -6.289 7.969 1 98.12 84 VAL A C 1
ATOM 650 O O . VAL A 1 84 ? 22.359 -6.027 6.812 1 98.12 84 VAL A O 1
ATOM 653 N N . LYS A 1 85 ? 22.031 -7.512 8.469 1 97.88 85 LYS A N 1
ATOM 654 C CA . LYS A 1 85 ? 22.484 -8.648 7.672 1 97.88 85 LYS A CA 1
ATOM 655 C C . LYS A 1 85 ? 21.312 -9.492 7.191 1 97.88 85 LYS A C 1
ATOM 657 O O . LYS A 1 85 ? 20.203 -9.391 7.738 1 97.88 85 LYS A O 1
ATOM 662 N N . LYS A 1 86 ? 21.594 -10.375 6.211 1 97.38 86 LYS A N 1
ATOM 663 C CA . LYS A 1 86 ? 20.562 -11.227 5.621 1 97.38 86 LYS A CA 1
ATOM 664 C C . LYS A 1 86 ? 20.156 -12.352 6.574 1 97.38 86 LYS A C 1
ATOM 666 O O . LYS A 1 86 ? 18.969 -12.617 6.758 1 97.38 86 LYS A O 1
ATOM 671 N N . GLU A 1 87 ? 21.031 -12.852 7.289 1 95.19 87 GLU A N 1
ATOM 672 C CA . GLU A 1 87 ? 20.719 -14.125 7.934 1 95.19 87 GLU A CA 1
ATOM 673 C C . GLU A 1 87 ? 20.734 -13.992 9.453 1 95.19 87 GLU A C 1
ATOM 675 O O . GLU A 1 87 ? 20.281 -14.891 10.164 1 95.19 87 GLU A O 1
ATOM 680 N N . SER A 1 88 ? 21.328 -12.93 9.977 1 95.31 88 SER A N 1
ATOM 681 C CA . SER A 1 88 ? 21.484 -12.836 11.422 1 95.31 88 SER A CA 1
ATOM 682 C C . SER A 1 88 ? 21.344 -11.398 11.906 1 95.31 88 SER A C 1
ATOM 684 O O . SER A 1 88 ? 21.391 -10.461 11.102 1 95.31 88 SER A O 1
ATOM 686 N N . LYS A 1 89 ? 21.188 -11.305 13.203 1 96.25 89 LYS A N 1
ATOM 687 C CA . LYS A 1 89 ? 21.094 -9.992 13.828 1 96.25 89 LYS A CA 1
ATOM 688 C C . LYS A 1 89 ? 22.453 -9.492 14.273 1 96.25 89 LYS A C 1
ATOM 690 O O . LYS A 1 89 ? 23.25 -10.25 14.852 1 96.25 89 LYS A O 1
ATOM 695 N N . VAL A 1 90 ? 22.75 -8.266 13.922 1 95.06 90 VAL A N 1
ATOM 696 C CA . VAL A 1 90 ? 23.906 -7.578 14.484 1 95.06 90 VAL A CA 1
ATOM 697 C C . VAL A 1 90 ? 23.516 -6.902 15.797 1 95.06 90 VAL A C 1
ATOM 699 O O . VAL A 1 90 ? 24.344 -6.805 16.719 1 95.06 90 VAL A O 1
ATOM 702 N N . HIS A 1 91 ? 22.375 -6.398 15.906 1 96.69 91 HIS A N 1
ATOM 703 C CA . HIS A 1 91 ? 21.734 -5.75 17.031 1 96.69 91 HIS A CA 1
ATOM 704 C C . HIS A 1 91 ? 20.344 -6.344 17.281 1 96.69 91 HIS A C 1
ATOM 706 O O . HIS A 1 91 ? 19.672 -6.773 16.344 1 96.69 91 HIS A O 1
ATOM 712 N N . GLU A 1 92 ? 19.906 -6.395 18.516 1 96.38 92 GLU A N 1
ATOM 713 C CA . GLU A 1 92 ? 18.641 -7 18.891 1 96.38 92 GLU A CA 1
ATOM 714 C C . GLU A 1 92 ? 17.484 -6.363 18.125 1 96.38 92 GLU A C 1
ATOM 716 O O . GLU A 1 92 ? 16.484 -7.027 17.828 1 96.38 92 GLU A O 1
ATOM 721 N N . GLY A 1 93 ? 17.609 -5.168 17.797 1 97.44 93 GLY A N 1
ATOM 722 C CA . GLY A 1 93 ? 16.562 -4.434 17.109 1 97.44 93 GLY A CA 1
ATOM 723 C C . GLY A 1 93 ? 16.578 -4.633 15.609 1 97.44 93 GLY A C 1
ATOM 724 O O . GLY A 1 93 ? 15.727 -4.113 14.898 1 97.44 93 GLY A O 1
ATOM 725 N N . ASP A 1 94 ? 17.562 -5.43 15.109 1 98.19 94 ASP A N 1
ATOM 726 C CA . ASP A 1 94 ? 17.688 -5.672 13.672 1 98.19 94 ASP A CA 1
ATOM 727 C C . ASP A 1 94 ? 16.656 -6.707 13.203 1 98.19 94 ASP A C 1
ATOM 729 O O . ASP A 1 94 ? 16.344 -7.656 13.93 1 98.19 94 ASP A O 1
ATOM 733 N N . ILE A 1 95 ? 16.109 -6.48 12.094 1 98.38 95 ILE A N 1
ATOM 734 C CA . ILE A 1 95 ? 15.305 -7.469 11.383 1 98.38 95 ILE A CA 1
ATOM 735 C C . ILE A 1 95 ? 16.109 -8.055 10.227 1 98.38 95 ILE A C 1
ATOM 737 O O . ILE A 1 95 ? 16.359 -7.383 9.227 1 98.38 95 ILE A O 1
ATOM 741 N N . PRO A 1 96 ? 16.453 -9.297 10.328 1 98.12 96 PRO A N 1
ATOM 742 C CA . PRO A 1 96 ? 17.234 -9.891 9.242 1 98.12 96 PRO A CA 1
ATOM 743 C C . PRO A 1 96 ? 16.516 -9.812 7.895 1 98.12 96 PRO A C 1
ATOM 745 O O . PRO A 1 96 ? 15.289 -9.984 7.832 1 98.12 96 PRO A O 1
ATOM 748 N N . LEU A 1 97 ? 17.297 -9.539 6.789 1 98.06 97 LEU A N 1
ATOM 749 C CA . LEU A 1 97 ? 16.703 -9.352 5.465 1 98.06 97 LEU A CA 1
ATOM 750 C C . LEU A 1 97 ? 16.016 -10.625 4.988 1 98.06 97 LEU A C 1
ATOM 752 O O . LEU A 1 97 ? 15.016 -10.57 4.277 1 98.06 97 LEU A O 1
ATOM 756 N N . ALA A 1 98 ? 16.5 -11.852 5.383 1 96.5 98 ALA A N 1
ATOM 757 C CA . ALA A 1 98 ? 15.875 -13.125 5.031 1 96.5 98 ALA A CA 1
ATOM 758 C C . ALA A 1 98 ? 14.43 -13.18 5.516 1 96.5 98 ALA A C 1
ATOM 760 O O . ALA A 1 98 ? 13.578 -13.805 4.883 1 96.5 98 ALA A O 1
ATOM 761 N N . ARG A 1 99 ? 14.133 -12.461 6.555 1 95.31 99 ARG A N 1
ATOM 762 C CA . ARG A 1 99 ? 12.781 -12.445 7.113 1 95.31 99 ARG A CA 1
ATOM 763 C C . ARG A 1 99 ? 12 -11.234 6.617 1 95.31 99 ARG A C 1
ATOM 765 O O . ARG A 1 99 ? 10.859 -11.367 6.172 1 95.31 99 ARG A O 1
ATOM 772 N N . SER A 1 100 ? 12.625 -9.992 6.641 1 97.31 100 SER A N 1
ATOM 773 C CA . SER A 1 100 ? 11.891 -8.789 6.285 1 97.31 100 SER A CA 1
ATOM 774 C C . SER A 1 100 ? 11.539 -8.773 4.801 1 97.31 100 SER A C 1
ATOM 776 O O . SER A 1 100 ? 10.539 -8.18 4.398 1 97.31 100 SER A O 1
ATOM 778 N N . LEU A 1 101 ? 12.367 -9.43 3.99 1 97.5 101 LEU A N 1
ATOM 779 C CA . LEU A 1 101 ? 12.125 -9.43 2.551 1 97.5 101 LEU A CA 1
ATOM 780 C C . LEU A 1 101 ? 11.328 -10.664 2.143 1 97.5 101 LEU A C 1
ATOM 782 O O . LEU A 1 101 ? 11.164 -10.938 0.95 1 97.5 101 LEU A O 1
ATOM 786 N N . GLN A 1 102 ? 10.812 -11.438 3.105 1 93.12 102 GLN A N 1
ATOM 787 C CA . GLN A 1 102 ? 9.93 -12.578 2.869 1 93.12 102 GLN A CA 1
ATOM 788 C C . GLN A 1 102 ? 8.477 -12.219 3.178 1 93.12 102 GLN A C 1
ATOM 790 O O . GLN A 1 102 ? 8.203 -11.164 3.754 1 93.12 102 GLN A O 1
ATOM 795 N N . TYR A 1 103 ? 7.57 -13.094 2.752 1 87.31 103 TYR A N 1
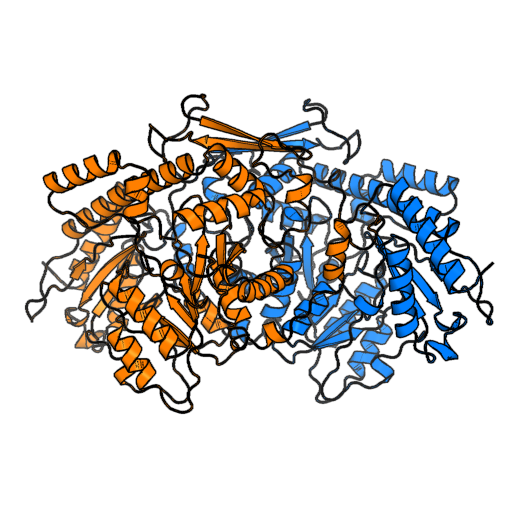ATOM 796 C CA . TYR A 1 103 ? 6.172 -12.984 3.152 1 87.31 103 TYR A CA 1
ATOM 797 C C . TYR A 1 103 ? 6.016 -13.195 4.652 1 87.31 103 TYR A C 1
ATOM 799 O O . TYR A 1 103 ? 6.816 -13.898 5.273 1 87.31 103 TYR A O 1
ATOM 807 N N . GLY A 1 104 ? 4.977 -12.523 5.191 1 83.25 104 GLY A N 1
ATOM 808 C CA . GLY A 1 104 ? 4.637 -12.766 6.586 1 83.25 104 GLY A CA 1
ATOM 809 C C . GLY A 1 104 ? 4.668 -11.5 7.43 1 83.25 104 GLY A C 1
ATOM 810 O O . GLY A 1 104 ? 5.004 -10.422 6.938 1 83.25 104 GLY A O 1
ATOM 811 N N . LYS A 1 105 ? 4.168 -11.602 8.594 1 86.75 105 LYS A N 1
ATOM 812 C CA . LYS A 1 105 ? 4.156 -10.547 9.602 1 86.75 105 LYS A CA 1
ATOM 813 C C . LYS A 1 105 ? 3.422 -9.312 9.094 1 86.75 105 LYS A C 1
ATOM 815 O O . LYS A 1 105 ? 3.953 -8.195 9.156 1 86.75 105 LYS A O 1
ATOM 820 N N . SER A 1 106 ? 2.221 -9.516 8.695 1 87.44 106 SER A N 1
ATOM 821 C CA . SER A 1 106 ? 1.418 -8.445 8.109 1 87.44 106 SER A CA 1
ATOM 822 C C . SER A 1 106 ? 1.123 -7.355 9.133 1 87.44 106 SER A C 1
ATOM 824 O O . SER A 1 106 ? 0.856 -6.211 8.766 1 87.44 106 SER A O 1
ATOM 826 N N . MET A 1 107 ? 1.256 -7.699 10.391 1 92.81 107 MET A N 1
ATOM 827 C CA . MET A 1 107 ? 1.063 -6.715 11.453 1 92.81 107 MET A CA 1
ATOM 828 C C . MET A 1 107 ? 2.246 -5.754 11.523 1 92.81 107 MET A C 1
ATOM 830 O O . MET A 1 107 ? 2.127 -4.656 12.07 1 92.81 107 MET A O 1
ATOM 834 N N . GLY A 1 108 ? 3.273 -6.141 11 1 95.62 108 GLY A N 1
ATOM 835 C CA . GLY A 1 108 ? 4.574 -5.512 11.156 1 95.62 108 GLY A CA 1
ATOM 836 C C . GLY A 1 108 ? 5.594 -6.406 11.836 1 95.62 108 GLY A C 1
ATOM 837 O O . GLY A 1 108 ? 5.23 -7.285 12.617 1 95.62 108 GLY A O 1
ATOM 838 N N . GLN A 1 109 ? 6.848 -6.223 11.547 1 97.44 109 GLN A N 1
ATOM 839 C CA . GLN A 1 109 ? 7.918 -6.992 12.172 1 97.44 109 GLN A CA 1
ATOM 840 C C . GLN A 1 109 ? 8 -6.703 13.664 1 97.44 109 GLN A C 1
ATOM 842 O O . GLN A 1 109 ? 7.918 -5.543 14.086 1 97.44 109 GLN A O 1
ATOM 847 N N . PRO A 1 110 ? 8.18 -7.688 14.445 1 97.19 110 PRO A N 1
ATOM 848 C CA . PRO A 1 110 ? 8.094 -7.539 15.906 1 97.19 110 PRO A CA 1
ATOM 849 C C . PRO A 1 110 ? 9.07 -6.496 16.453 1 97.19 110 PRO A C 1
ATOM 851 O O . PRO A 1 110 ? 8.734 -5.75 17.375 1 97.19 110 PRO A O 1
ATOM 854 N N . GLU A 1 111 ? 10.328 -6.465 15.93 1 98.25 111 GLU A N 1
ATOM 855 C CA . GLU A 1 111 ? 11.32 -5.508 16.406 1 98.25 111 GLU A CA 1
ATOM 856 C C . GLU A 1 111 ? 10.812 -4.074 16.266 1 98.25 111 GLU A C 1
ATOM 858 O O . GLU A 1 111 ? 11.055 -3.234 17.141 1 98.25 111 GLU A O 1
ATOM 863 N N . LEU A 1 112 ? 10.125 -3.807 15.188 1 98.5 112 LEU A N 1
ATOM 864 C CA . LEU A 1 112 ? 9.555 -2.486 14.945 1 98.5 112 LEU A CA 1
ATOM 865 C C . LEU A 1 112 ? 8.32 -2.258 15.805 1 98.5 112 LEU A C 1
ATOM 867 O O . LEU A 1 112 ? 8.203 -1.229 16.469 1 98.5 112 LEU A O 1
ATOM 871 N N . THR A 1 113 ? 7.324 -3.209 15.836 1 98.38 113 THR A N 1
ATOM 872 C CA . THR A 1 113 ? 6.066 -3.021 16.547 1 98.38 113 THR A CA 1
ATOM 873 C C . THR A 1 113 ? 6.301 -2.949 18.062 1 98.38 113 THR A C 1
ATOM 875 O O . THR A 1 113 ? 5.59 -2.238 18.766 1 98.38 113 THR A O 1
ATOM 878 N N . ASP A 1 114 ? 7.355 -3.695 18.531 1 98.44 114 ASP A N 1
ATOM 879 C CA . ASP A 1 114 ? 7.699 -3.605 19.953 1 98.44 114 ASP A CA 1
ATOM 880 C C . ASP A 1 114 ? 8.18 -2.203 20.312 1 98.44 114 ASP A C 1
ATOM 882 O O . ASP A 1 114 ? 7.812 -1.663 21.359 1 98.44 114 ASP A O 1
ATOM 886 N N . PHE A 1 115 ? 9.023 -1.657 19.5 1 98.69 115 PHE A N 1
ATOM 887 C CA . PHE A 1 115 ? 9.477 -0.288 19.703 1 98.69 115 PHE A CA 1
ATOM 888 C C . PHE A 1 115 ? 8.297 0.677 19.734 1 98.69 115 PHE A C 1
ATOM 890 O O . PHE A 1 115 ? 8.227 1.547 20.609 1 98.69 115 PHE A O 1
ATOM 897 N N . LEU A 1 116 ? 7.363 0.53 18.812 1 98.69 116 LEU A N 1
ATOM 898 C CA . LEU A 1 116 ? 6.215 1.416 18.688 1 98.69 116 LEU A CA 1
ATOM 899 C C . LEU A 1 116 ? 5.27 1.255 19.875 1 98.69 116 LEU A C 1
ATOM 901 O O . LEU A 1 116 ? 4.691 2.234 20.344 1 98.69 116 LEU A O 1
ATOM 905 N N . LYS A 1 117 ? 5.07 0.04 20.312 1 98.56 117 LYS A N 1
ATOM 906 C CA . LYS A 1 117 ? 4.223 -0.208 21.469 1 98.56 117 LYS A CA 1
ATOM 907 C C . LYS A 1 117 ? 4.797 0.444 22.734 1 98.56 117 LYS A C 1
ATOM 909 O O . LYS A 1 117 ? 4.062 1.038 23.516 1 98.56 117 LYS A O 1
ATOM 914 N N . GLU A 1 118 ? 6.102 0.305 22.891 1 98.56 118 GLU A N 1
ATOM 915 C CA . GLU A 1 118 ? 6.75 0.978 24.016 1 98.56 118 GLU A CA 1
ATOM 916 C C . GLU A 1 118 ? 6.582 2.492 23.922 1 98.56 118 GLU A C 1
ATOM 918 O O . GLU A 1 118 ? 6.25 3.145 24.906 1 98.56 118 GLU A O 1
ATOM 923 N N . HIS A 1 119 ? 6.816 2.992 22.719 1 98.56 119 HIS A N 1
ATOM 924 C CA . HIS A 1 119 ? 6.645 4.426 22.5 1 98.56 119 HIS A CA 1
ATOM 925 C C . HIS A 1 119 ? 5.219 4.863 22.812 1 98.56 119 HIS A C 1
ATOM 927 O O . HIS A 1 119 ? 5.008 5.914 23.422 1 98.56 119 HIS A O 1
ATOM 933 N N . THR A 1 120 ? 4.227 4.09 22.406 1 98.19 120 THR A N 1
ATOM 934 C CA . THR A 1 120 ? 2.814 4.367 22.641 1 98.19 120 THR A CA 1
ATOM 935 C C . THR A 1 120 ? 2.514 4.441 24.141 1 98.19 120 THR A C 1
ATOM 937 O O . THR A 1 120 ? 1.827 5.359 24.594 1 98.19 120 THR A O 1
ATOM 940 N N . LYS A 1 121 ? 3.068 3.605 24.891 1 97.62 121 LYS A N 1
ATOM 941 C CA . LYS A 1 121 ? 2.838 3.562 26.344 1 97.62 121 LYS A CA 1
ATOM 942 C C . LYS A 1 121 ? 3.467 4.766 27.031 1 97.62 121 LYS A C 1
ATOM 944 O O . LYS A 1 121 ? 2.969 5.23 28.062 1 97.62 121 LYS A O 1
ATOM 949 N N . MET A 1 122 ? 4.547 5.266 26.453 1 97.69 122 MET A N 1
ATOM 950 C CA . MET A 1 122 ? 5.215 6.434 27.016 1 97.69 122 MET A CA 1
ATOM 951 C C . MET A 1 122 ? 4.391 7.695 26.797 1 97.69 122 MET A C 1
ATOM 953 O O . MET A 1 122 ? 4.391 8.594 27.641 1 97.69 122 MET A O 1
ATOM 957 N N . ILE A 1 123 ? 3.697 7.703 25.656 1 97.5 123 ILE A N 1
ATOM 958 C CA . ILE A 1 123 ? 3.051 8.93 25.203 1 97.5 123 ILE A CA 1
ATOM 959 C C . ILE A 1 123 ? 1.587 8.93 25.641 1 97.5 123 ILE A C 1
ATOM 961 O O . ILE A 1 123 ? 1.029 9.984 25.969 1 97.5 123 ILE A O 1
ATOM 965 N N . HIS A 1 124 ? 0.933 7.789 25.609 1 98.06 124 HIS A N 1
ATOM 966 C CA . HIS A 1 124 ? -0.512 7.711 25.797 1 98.06 124 HIS A CA 1
ATOM 967 C C . HIS A 1 124 ? -0.862 6.941 27.062 1 98.06 124 HIS A C 1
ATOM 969 O O . HIS A 1 124 ? -0.221 5.938 27.375 1 98.06 124 HIS A O 1
ATOM 975 N N . ASP A 1 125 ? -1.845 7.438 27.797 1 97.69 125 ASP A N 1
ATOM 976 C CA . ASP A 1 125 ? -2.389 6.746 28.969 1 97.69 125 ASP A CA 1
ATOM 977 C C . ASP A 1 125 ? -3.5 5.781 28.562 1 97.69 125 ASP A C 1
ATOM 979 O O . ASP A 1 125 ? -4.68 6.137 28.594 1 97.69 125 ASP A O 1
ATOM 983 N N . MET A 1 126 ? -3.17 4.555 28.25 1 97.62 126 MET A N 1
ATOM 984 C CA . MET A 1 126 ? -4.141 3.57 27.781 1 97.62 126 MET A CA 1
ATOM 985 C C . MET A 1 126 ? -5.109 3.191 28.906 1 97.62 126 MET A C 1
ATOM 987 O O . MET A 1 126 ? -4.699 2.961 30.031 1 97.62 126 MET A O 1
ATOM 991 N N . LYS A 1 127 ? -6.422 3.078 28.609 1 98.25 127 LYS A N 1
ATOM 992 C CA . LYS A 1 127 ? -7.453 2.846 29.609 1 98.25 127 LYS A CA 1
ATOM 993 C C . LYS A 1 127 ? -8.078 1.461 29.453 1 98.25 127 LYS A C 1
ATOM 995 O O . LYS A 1 127 ? -8.945 1.071 30.234 1 98.25 127 LYS A O 1
ATOM 1000 N N . TYR A 1 128 ? -7.715 0.688 28.469 1 98.06 128 TYR A N 1
ATOM 1001 C CA . TYR A 1 128 ? -8.156 -0.684 28.234 1 98.06 128 TYR A CA 1
ATOM 1002 C C . TYR A 1 128 ? -6.977 -1.58 27.875 1 98.06 128 TYR A C 1
ATOM 1004 O O . TYR A 1 128 ? -5.957 -1.104 27.359 1 98.06 128 TYR A O 1
ATOM 1012 N N . SER A 1 129 ? -7.105 -2.891 28.078 1 97.75 129 SER A N 1
ATOM 1013 C CA . SER A 1 129 ? -5.953 -3.789 28.094 1 97.75 129 SER A CA 1
ATOM 1014 C C . SER A 1 129 ? -5.668 -4.344 26.703 1 97.75 129 SER A C 1
ATOM 1016 O O . SER A 1 129 ? -4.512 -4.605 26.359 1 97.75 129 SER A O 1
ATOM 1018 N N . ASP A 1 130 ? -6.715 -4.531 25.906 1 98.19 130 ASP A N 1
ATOM 1019 C CA . ASP A 1 130 ? -6.574 -5.293 24.672 1 98.19 130 ASP A CA 1
ATOM 1020 C C . ASP A 1 130 ? -6.348 -4.363 23.484 1 98.19 130 ASP A C 1
ATOM 1022 O O . ASP A 1 130 ? -7.031 -4.473 22.453 1 98.19 130 ASP A O 1
ATOM 1026 N N . TRP A 1 131 ? -5.363 -3.516 23.609 1 98.19 131 TRP A N 1
ATOM 1027 C CA . TRP A 1 131 ? -4.957 -2.688 22.484 1 98.19 131 TRP A CA 1
ATOM 1028 C C . TRP A 1 131 ? -3.723 -3.268 21.797 1 98.19 131 TRP A C 1
ATOM 1030 O O . TRP A 1 131 ? -3.035 -4.121 22.359 1 98.19 131 TRP A O 1
ATOM 1040 N N . ASP A 1 132 ? -3.447 -2.867 20.516 1 98.38 132 ASP A N 1
ATOM 1041 C CA . ASP A 1 132 ? -2.283 -3.285 19.734 1 98.38 132 ASP A CA 1
ATOM 1042 C C . ASP A 1 132 ? -1.933 -2.25 18.672 1 98.38 132 ASP A C 1
ATOM 1044 O O . ASP A 1 132 ? -2.486 -1.148 18.672 1 98.38 132 ASP A O 1
ATOM 1048 N N . VAL A 1 133 ? -0.916 -2.533 17.875 1 98.31 133 VAL A N 1
ATOM 1049 C CA . VAL A 1 133 ? -0.522 -1.683 16.766 1 98.31 133 VAL A CA 1
ATOM 1050 C C . VAL A 1 133 ? -0.444 -2.514 15.484 1 98.31 133 VAL A C 1
ATOM 1052 O O . VAL A 1 133 ? -0.09 -3.695 15.523 1 98.31 133 VAL A O 1
ATOM 1055 N N . VAL A 1 134 ? -0.827 -1.94 14.383 1 98.19 134 VAL A N 1
ATOM 1056 C CA . VAL A 1 134 ? -0.647 -2.518 13.055 1 98.19 134 VAL A CA 1
ATOM 1057 C C . VAL A 1 134 ? 0.132 -1.547 12.172 1 98.19 134 VAL A C 1
ATOM 1059 O O . VAL A 1 134 ? -0.234 -0.376 12.047 1 98.19 134 VAL A O 1
ATOM 1062 N N . ALA A 1 135 ? 1.246 -2.027 11.625 1 98.19 135 ALA A N 1
ATOM 1063 C CA . ALA A 1 135 ? 2.029 -1.199 10.711 1 98.19 135 ALA A CA 1
ATOM 1064 C C . ALA A 1 135 ? 1.259 -0.929 9.422 1 98.19 135 ALA A C 1
ATOM 1066 O O . ALA A 1 135 ? 0.507 -1.785 8.945 1 98.19 135 ALA A O 1
ATOM 1067 N N . THR A 1 136 ? 1.4 0.252 8.883 1 98.12 136 THR A N 1
ATOM 1068 C CA . THR A 1 136 ? 0.723 0.668 7.656 1 98.12 136 THR A CA 1
ATOM 1069 C C . THR A 1 136 ? 1.706 1.317 6.688 1 98.12 136 THR A C 1
ATOM 1071 O O . THR A 1 136 ? 2.865 1.553 7.035 1 98.12 136 THR A O 1
ATOM 1074 N N . THR A 1 137 ? 1.244 1.539 5.445 1 97.38 137 THR A N 1
ATOM 1075 C CA . THR A 1 137 ? 2.031 2.285 4.469 1 97.38 137 THR A CA 1
ATOM 1076 C C . THR A 1 137 ? 1.718 3.777 4.551 1 97.38 137 THR A C 1
ATOM 1078 O O . THR A 1 137 ? 1.406 4.406 3.537 1 97.38 137 THR A O 1
ATOM 1081 N N . GLY A 1 138 ? 1.758 4.316 5.77 1 97.19 138 GLY A N 1
ATOM 1082 C CA . GLY A 1 138 ? 1.466 5.719 6.02 1 97.19 138 GLY A CA 1
ATOM 1083 C C . GLY A 1 138 ? -0 5.98 6.309 1 97.19 138 GLY A C 1
ATOM 1084 O O . GLY A 1 138 ? -0.841 5.098 6.129 1 97.19 138 GLY A O 1
ATOM 1085 N N . ASN A 1 139 ? -0.271 7.207 6.688 1 98 139 ASN A N 1
ATOM 1086 C CA . ASN A 1 139 ? -1.627 7.547 7.105 1 98 139 ASN A CA 1
ATOM 1087 C C . ASN A 1 139 ? -2.588 7.574 5.918 1 98 139 ASN A C 1
ATOM 1089 O O . ASN A 1 139 ? -3.799 7.438 6.094 1 98 139 ASN A O 1
ATOM 1093 N N . THR A 1 140 ? -2.068 7.836 4.707 1 96.38 140 THR A N 1
ATOM 1094 C CA . THR A 1 140 ? -2.932 7.719 3.539 1 96.38 140 THR A CA 1
ATOM 1095 C C . THR A 1 140 ? -3.525 6.316 3.447 1 96.38 140 THR A C 1
ATOM 1097 O O . THR A 1 140 ? -4.734 6.156 3.277 1 96.38 140 THR A O 1
ATOM 1100 N N . ASN A 1 141 ? -2.68 5.309 3.6 1 97.62 141 ASN A N 1
ATOM 1101 C CA . ASN A 1 141 ? -3.131 3.92 3.596 1 97.62 141 ASN A CA 1
ATOM 1102 C C . ASN A 1 141 ? -4.031 3.619 4.789 1 97.62 141 ASN A C 1
ATOM 1104 O O . ASN A 1 141 ? -5.035 2.916 4.656 1 97.62 141 ASN A O 1
ATOM 1108 N N . ALA A 1 142 ? -3.627 4.086 5.953 1 98.5 142 ALA A N 1
ATOM 1109 C CA . ALA A 1 142 ? -4.41 3.855 7.164 1 98.5 142 ALA A CA 1
ATOM 1110 C C . ALA A 1 142 ? -5.832 4.395 7.008 1 98.5 142 ALA A C 1
ATOM 1112 O O . ALA A 1 142 ? -6.801 3.717 7.355 1 98.5 142 ALA A O 1
ATOM 1113 N N . TRP A 1 143 ? -5.953 5.602 6.457 1 98.62 143 TRP A N 1
ATOM 1114 C CA . TRP A 1 143 ? -7.25 6.25 6.277 1 98.62 143 TRP A CA 1
ATOM 1115 C C . TRP A 1 143 ? -8.094 5.504 5.246 1 98.62 143 TRP A C 1
ATOM 1117 O O . TRP A 1 143 ? -9.266 5.203 5.492 1 98.62 143 TRP A O 1
ATOM 1127 N N . GLU A 1 144 ? -7.504 5.223 4.133 1 97.75 144 GLU A N 1
ATOM 1128 C CA . GLU A 1 144 ? -8.227 4.477 3.105 1 97.75 144 GLU A CA 1
ATOM 1129 C C . GLU A 1 144 ? -8.703 3.127 3.635 1 97.75 144 GLU A C 1
ATOM 1131 O O . GLU A 1 144 ? -9.805 2.682 3.314 1 97.75 144 GLU A O 1
ATOM 1136 N N . SER A 1 145 ? -7.863 2.436 4.391 1 98.38 145 SER A N 1
ATOM 1137 C CA . SER A 1 145 ? -8.234 1.18 5.035 1 98.38 145 SER A CA 1
ATOM 1138 C C . SER A 1 145 ? -9.406 1.372 5.988 1 98.38 145 SER A C 1
ATOM 1140 O O . SER A 1 145 ? -10.312 0.535 6.047 1 98.38 145 SER A O 1
ATOM 1142 N N . THR A 1 146 ? -9.359 2.461 6.723 1 98.88 146 THR A N 1
ATOM 1143 C CA . THR A 1 146 ? -10.43 2.764 7.668 1 98.88 146 THR A CA 1
ATOM 1144 C C . THR A 1 146 ? -11.766 2.912 6.941 1 98.88 146 THR A C 1
ATOM 1146 O O . THR A 1 146 ? -12.781 2.367 7.379 1 98.88 146 THR A O 1
ATOM 1149 N N . LEU A 1 147 ? -11.766 3.658 5.848 1 98.75 147 LEU A N 1
ATOM 1150 C CA . LEU A 1 147 ? -12.977 3.834 5.059 1 98.75 147 LEU A CA 1
ATOM 1151 C C . LEU A 1 147 ? -13.523 2.486 4.594 1 98.75 147 LEU A C 1
ATOM 1153 O O . LEU A 1 147 ? -14.727 2.229 4.707 1 98.75 147 LEU A O 1
ATOM 1157 N N . ARG A 1 148 ? -12.688 1.629 4.207 1 98.25 148 ARG A N 1
ATOM 1158 C CA . ARG A 1 148 ? -13.109 0.335 3.682 1 98.25 148 ARG A CA 1
ATOM 1159 C C . ARG A 1 148 ? -13.594 -0.58 4.805 1 98.25 148 ARG A C 1
ATOM 1161 O O . ARG A 1 148 ? -14.531 -1.358 4.617 1 98.25 148 ARG A O 1
ATOM 1168 N N . VAL A 1 149 ? -12.969 -0.559 5.906 1 98.62 149 VAL A N 1
ATOM 1169 C CA . VAL A 1 149 ? -13.305 -1.416 7.035 1 98.62 149 VAL A CA 1
ATOM 1170 C C . VAL A 1 149 ? -14.688 -1.048 7.57 1 98.62 149 VAL A C 1
ATOM 1172 O O . VAL A 1 149 ? -15.461 -1.924 7.957 1 98.62 149 VAL A O 1
ATOM 1175 N N . PHE A 1 150 ? -15.109 0.249 7.484 1 98.81 150 PHE A N 1
ATOM 1176 C CA . PHE A 1 150 ? -16.281 0.646 8.266 1 98.81 150 PHE A CA 1
ATOM 1177 C C . PHE A 1 150 ? -17.391 1.166 7.367 1 98.81 150 PHE A C 1
ATOM 1179 O O . PHE A 1 150 ? -18.547 1.255 7.785 1 98.81 150 PHE A O 1
ATOM 1186 N N . CYS A 1 151 ? -17.109 1.579 6.121 1 98.56 151 CYS A N 1
ATOM 1187 C CA . CYS A 1 151 ? -18.109 2.346 5.398 1 98.56 151 CYS A CA 1
ATOM 1188 C C . CYS A 1 151 ? -18.531 1.63 4.121 1 98.56 151 CYS A C 1
ATOM 1190 O O . CYS A 1 151 ? -17.734 0.93 3.504 1 98.56 151 CYS A O 1
ATOM 1192 N N . ASN A 1 152 ? -19.766 1.751 3.781 1 97.62 152 ASN A N 1
ATOM 1193 C CA . ASN A 1 152 ? -20.375 1.458 2.486 1 97.62 152 ASN A CA 1
ATOM 1194 C C . ASN A 1 152 ? -20.719 2.734 1.731 1 97.62 152 ASN A C 1
ATOM 1196 O O . ASN A 1 152 ? -20.797 3.812 2.324 1 97.62 152 ASN A O 1
ATOM 1200 N N . ARG A 1 153 ? -20.859 2.604 0.369 1 96.81 153 ARG A N 1
ATOM 1201 C CA . ARG A 1 153 ? -21.438 3.721 -0.374 1 96.81 153 ARG A CA 1
ATOM 1202 C C . ARG A 1 153 ? -22.75 4.172 0.251 1 96.81 153 ARG A C 1
ATOM 1204 O O . ARG A 1 153 ? -23.609 3.344 0.571 1 96.81 153 ARG A O 1
ATOM 1211 N N . GLY A 1 154 ? -22.859 5.504 0.496 1 97.12 154 GLY A N 1
ATOM 1212 C CA . GLY A 1 154 ? -24.078 6.055 1.095 1 97.12 154 GLY A CA 1
ATOM 1213 C C . GLY A 1 154 ? -23.922 6.332 2.578 1 97.12 154 GLY A C 1
ATOM 1214 O O . GLY A 1 154 ? -24.719 7.074 3.156 1 97.12 154 GLY A O 1
ATOM 1215 N N . ASP A 1 155 ? -22.922 5.738 3.229 1 98.38 155 ASP A N 1
ATOM 1216 C CA . ASP A 1 155 ? -22.703 5.996 4.645 1 98.38 155 ASP A CA 1
ATOM 1217 C C . ASP A 1 155 ? -22.234 7.434 4.875 1 98.38 155 ASP A C 1
ATOM 1219 O O . ASP A 1 155 ? -21.75 8.094 3.949 1 98.38 155 ASP A O 1
ATOM 1223 N N . VAL A 1 156 ? -22.438 7.91 6.125 1 98.62 156 VAL A N 1
ATOM 1224 C CA . VAL A 1 156 ? -22.078 9.273 6.508 1 98.62 156 VAL A CA 1
ATOM 1225 C C . VAL A 1 156 ? -20.953 9.25 7.527 1 98.62 156 VAL A C 1
ATOM 1227 O O . VAL A 1 156 ? -20.938 8.422 8.438 1 98.62 156 VAL A O 1
ATOM 1230 N N . ILE A 1 157 ? -19.984 10.094 7.293 1 98.88 157 ILE A N 1
ATOM 1231 C CA . ILE A 1 157 ? -18.969 10.359 8.305 1 98.88 157 ILE A CA 1
ATOM 1232 C C . ILE A 1 157 ? -18.891 11.859 8.578 1 98.88 157 ILE A C 1
ATOM 1234 O O . ILE A 1 157 ? -19.328 12.664 7.762 1 98.88 157 ILE A O 1
ATOM 1238 N N . LEU A 1 158 ? -18.375 12.18 9.781 1 98.81 158 LEU A N 1
ATOM 1239 C CA . LEU A 1 158 ? -18.141 13.57 10.156 1 98.81 158 LEU A CA 1
ATOM 1240 C C . LEU A 1 158 ? -16.703 13.977 9.875 1 98.81 158 LEU A C 1
ATOM 1242 O O . LEU A 1 158 ? -15.781 13.172 10.062 1 98.81 158 LEU A O 1
ATOM 1246 N N . ALA A 1 159 ? -16.484 15.188 9.391 1 98.56 159 ALA A N 1
ATOM 1247 C CA . ALA A 1 159 ? -15.18 15.812 9.242 1 98.56 159 ALA A CA 1
ATOM 1248 C C . ALA A 1 159 ? -15.234 17.297 9.578 1 98.56 159 ALA A C 1
ATOM 1250 O O . ALA A 1 159 ? -16.297 17.922 9.523 1 98.56 159 ALA A O 1
ATOM 1251 N N . GLU A 1 160 ? -14.117 17.828 9.969 1 97.94 160 GLU A N 1
ATOM 1252 C CA . GLU A 1 160 ? -14.047 19.281 10.156 1 97.94 160 GLU A CA 1
ATOM 1253 C C . GLU A 1 160 ? -14.539 20.016 8.922 1 97.94 160 GLU A C 1
ATOM 1255 O O . GLU A 1 160 ? -14.312 19.578 7.793 1 97.94 160 GLU A O 1
ATOM 1260 N N . ALA A 1 161 ? -15.148 21.188 9.086 1 96.69 161 ALA A N 1
ATOM 1261 C CA . ALA A 1 161 ? -15.719 21.969 7.988 1 96.69 161 ALA A CA 1
ATOM 1262 C C . ALA A 1 161 ? -14.672 22.234 6.906 1 96.69 161 ALA A C 1
ATOM 1264 O O . ALA A 1 161 ? -15.008 22.328 5.723 1 96.69 161 ALA A O 1
ATOM 1265 N N . HIS A 1 162 ? -13.477 22.422 7.309 1 96.69 162 HIS A N 1
ATOM 1266 C CA . HIS A 1 162 ? -12.297 22.391 6.449 1 96.69 162 HIS A CA 1
ATOM 1267 C C . HIS A 1 162 ? -11.312 21.312 6.914 1 96.69 162 HIS A C 1
ATOM 1269 O O . HIS A 1 162 ? -10.844 21.344 8.055 1 96.69 162 HIS A O 1
ATOM 1275 N N . SER A 1 163 ? -11.078 20.328 6.039 1 97.12 163 SER A N 1
ATOM 1276 C CA . SER A 1 163 ? -10.211 19.219 6.391 1 97.12 163 SER A CA 1
ATOM 1277 C C . SER A 1 163 ? -9.258 18.875 5.25 1 97.12 163 SER A C 1
ATOM 1279 O O . SER A 1 163 ? -9.266 19.531 4.207 1 97.12 163 SER A O 1
ATOM 1281 N N . PHE A 1 164 ? -8.383 17.969 5.504 1 96.31 164 PHE A N 1
ATOM 1282 C CA . PHE A 1 164 ? -7.367 17.609 4.52 1 96.31 164 PHE A CA 1
ATOM 1283 C C . PHE A 1 164 ? -8.016 17.125 3.223 1 96.31 164 PHE A C 1
ATOM 1285 O O . PHE A 1 164 ? -8.742 16.141 3.215 1 96.31 164 PHE A O 1
ATOM 1292 N N . SER A 1 165 ? -7.703 17.766 2.174 1 93.5 165 SER A N 1
ATOM 1293 C CA . SER A 1 165 ? -8.398 17.609 0.901 1 93.5 165 SER A CA 1
ATOM 1294 C C . SER A 1 165 ? -8.305 16.188 0.383 1 93.5 165 SER A C 1
ATOM 1296 O O . SER A 1 165 ? -9.281 15.633 -0.133 1 93.5 165 SER A O 1
ATOM 1298 N N . SER A 1 166 ? -7.156 15.555 0.511 1 92.5 166 SER A N 1
ATOM 1299 C CA . SER A 1 166 ? -6.977 14.203 -0.014 1 92.5 166 SER A CA 1
ATOM 1300 C C . SER A 1 166 ? -7.812 13.188 0.76 1 92.5 166 SER A C 1
ATOM 1302 O O . SER A 1 166 ? -8.297 12.211 0.189 1 92.5 166 SER A O 1
ATOM 1304 N N . SER A 1 167 ? -7.93 13.359 2.064 1 95.75 167 SER A N 1
ATOM 1305 C CA . SER A 1 167 ? -8.773 12.477 2.859 1 95.75 167 SER A CA 1
ATOM 1306 C C . SER A 1 167 ? -10.242 12.594 2.455 1 95.75 167 SER A C 1
ATOM 1308 O O . SER A 1 167 ? -10.953 11.594 2.377 1 95.75 167 SER A O 1
ATOM 1310 N N . LEU A 1 168 ? -10.688 13.844 2.197 1 95.94 168 LEU A N 1
ATOM 1311 C CA . LEU A 1 168 ? -12.055 14.07 1.741 1 95.94 168 LEU A CA 1
ATOM 1312 C C . LEU A 1 168 ? -12.281 13.43 0.376 1 95.94 168 LEU A C 1
ATOM 1314 O O . LEU A 1 168 ? -13.297 12.758 0.162 1 95.94 168 LEU A O 1
ATOM 1318 N N . ALA A 1 169 ? -11.336 13.633 -0.501 1 93.62 169 ALA A N 1
ATOM 1319 C CA . ALA A 1 169 ? -11.445 13.086 -1.853 1 93.62 169 ALA A CA 1
ATOM 1320 C C . ALA A 1 169 ? -11.523 11.562 -1.823 1 93.62 169 ALA A C 1
ATOM 1322 O O . ALA A 1 169 ? -12.25 10.953 -2.613 1 93.62 169 ALA A O 1
ATOM 1323 N N . SER A 1 170 ? -10.789 10.93 -0.965 1 95.38 170 SER A N 1
ATOM 1324 C CA . SER A 1 170 ? -10.805 9.477 -0.831 1 95.38 170 SER A CA 1
ATOM 1325 C C . SER A 1 170 ? -12.18 8.977 -0.413 1 95.38 170 SER A C 1
ATOM 1327 O O . SER A 1 170 ? -12.672 7.988 -0.953 1 95.38 170 SER A O 1
ATOM 1329 N N . ALA A 1 171 ? -12.773 9.625 0.537 1 97.19 171 ALA A N 1
ATOM 1330 C CA . ALA A 1 171 ? -14.109 9.25 0.994 1 97.19 171 ALA A CA 1
ATOM 1331 C C . ALA A 1 171 ? -15.148 9.469 -0.106 1 97.19 171 ALA A C 1
ATOM 1333 O O . ALA A 1 171 ? -15.969 8.586 -0.375 1 97.19 171 ALA A O 1
ATOM 1334 N N . GLU A 1 172 ? -15.055 10.609 -0.752 1 95.81 172 GLU A N 1
ATOM 1335 C CA . GLU A 1 172 ? -16.031 10.969 -1.779 1 95.81 172 GLU A CA 1
ATOM 1336 C C . GLU A 1 172 ? -15.977 10 -2.957 1 95.81 172 GLU A C 1
ATOM 1338 O O . GLU A 1 172 ? -17.016 9.633 -3.516 1 95.81 172 GLU A O 1
ATOM 1343 N N . ALA A 1 173 ? -14.812 9.625 -3.303 1 96.19 173 ALA A N 1
ATOM 1344 C CA . ALA A 1 173 ? -14.656 8.672 -4.402 1 96.19 173 ALA A CA 1
ATOM 1345 C C . ALA A 1 173 ? -15.367 7.355 -4.098 1 96.19 173 ALA A C 1
ATOM 1347 O O . ALA A 1 173 ? -15.875 6.695 -5.004 1 96.19 173 ALA A O 1
ATOM 1348 N N . GLN A 1 174 ? -15.438 6.957 -2.873 1 97.25 174 GLN A N 1
ATOM 1349 C CA . GLN A 1 174 ? -16.062 5.707 -2.451 1 97.25 174 GLN A CA 1
ATOM 1350 C C . GLN A 1 174 ? -17.562 5.891 -2.211 1 97.25 174 GLN A C 1
ATOM 1352 O O . GLN A 1 174 ? -18.25 4.953 -1.796 1 97.25 174 GLN A O 1
ATOM 1357 N N . GLY A 1 175 ? -18.062 7.125 -2.441 1 97.31 175 GLY A N 1
ATOM 1358 C CA . GLY A 1 175 ? -19.484 7.414 -2.283 1 97.31 175 GLY A CA 1
ATOM 1359 C C . GLY A 1 175 ? -19.891 7.664 -0.842 1 97.31 175 GLY A C 1
ATOM 1360 O O . GLY A 1 175 ? -21.062 7.547 -0.49 1 97.31 175 GLY A O 1
ATOM 1361 N N . ILE A 1 176 ? -18.938 7.934 -0.014 1 98.25 176 ILE A N 1
ATOM 1362 C CA . ILE A 1 176 ? -19.188 8.219 1.394 1 98.25 176 ILE A CA 1
ATOM 1363 C C . ILE A 1 176 ? -19.469 9.711 1.572 1 98.25 176 ILE A C 1
ATOM 1365 O O . ILE A 1 176 ? -18.781 10.555 0.992 1 98.25 176 ILE A O 1
ATOM 1369 N N . ILE A 1 177 ? -20.453 10.031 2.338 1 98.25 177 ILE A N 1
ATOM 1370 C CA . ILE A 1 177 ? -20.859 11.414 2.578 1 98.25 177 ILE A CA 1
ATOM 1371 C C . ILE A 1 177 ? -20.047 11.992 3.734 1 98.25 177 ILE A C 1
ATOM 1373 O O . ILE A 1 177 ? -20.109 11.492 4.859 1 98.25 177 ILE A O 1
ATOM 1377 N N . THR A 1 178 ? -19.25 13 3.461 1 98.19 178 THR A N 1
ATOM 1378 C CA . THR A 1 178 ? -18.469 13.68 4.5 1 98.19 178 THR A CA 1
ATOM 1379 C C . THR A 1 178 ? -19.203 14.922 4.996 1 98.19 178 THR A C 1
ATOM 1381 O O . THR A 1 178 ? -19.141 15.977 4.367 1 98.19 178 THR A O 1
ATOM 1384 N N . PHE A 1 179 ? -19.875 14.805 6.094 1 98.44 179 PHE A N 1
ATOM 1385 C CA . PHE A 1 179 ? -20.688 15.891 6.629 1 98.44 179 PHE A CA 1
ATOM 1386 C C . PHE A 1 179 ? -19.828 16.828 7.492 1 98.44 179 PHE A C 1
ATOM 1388 O O . PHE A 1 179 ? -19.109 16.359 8.375 1 98.44 179 PHE A O 1
ATOM 1395 N N . PRO A 1 180 ? -19.875 18.125 7.309 1 97.69 180 PRO A N 1
ATOM 1396 C CA . PRO A 1 180 ? -19 19.078 7.977 1 97.69 180 PRO A CA 1
ATOM 1397 C C . PRO A 1 180 ? -19.406 19.359 9.422 1 97.69 180 PRO A C 1
ATOM 1399 O O . PRO A 1 180 ? -20.609 19.5 9.703 1 97.69 180 PRO A O 1
ATOM 1402 N N . VAL A 1 181 ? -18.453 19.359 10.25 1 97.38 181 VAL A N 1
ATOM 1403 C CA . VAL A 1 181 ? -18.609 19.797 11.633 1 97.38 181 VAL A CA 1
ATOM 1404 C C . VAL A 1 181 ? -18.031 21.203 11.797 1 97.38 181 VAL A C 1
ATOM 1406 O O . VAL A 1 181 ? -16.906 21.469 11.383 1 97.38 181 VAL A O 1
ATOM 1409 N N . PRO A 1 182 ? -18.734 22.094 12.43 1 95.62 182 PRO A N 1
ATOM 1410 C CA . PRO A 1 182 ? -18.234 23.469 12.594 1 95.62 182 PRO A CA 1
ATOM 1411 C C . PRO A 1 182 ? -16.953 23.531 13.406 1 95.62 182 PRO A C 1
ATOM 1413 O O . PRO A 1 182 ? -16.797 22.797 14.391 1 95.62 182 PRO A O 1
ATOM 1416 N N . ILE A 1 183 ? -16.094 24.406 12.945 1 95.81 183 ILE A N 1
ATOM 1417 C CA . ILE A 1 183 ? -14.812 24.609 13.617 1 95.81 183 ILE A CA 1
ATOM 1418 C C . ILE A 1 183 ? -14.578 26.094 13.859 1 95.81 183 ILE A C 1
ATOM 1420 O O . ILE A 1 183 ? -15.258 26.938 13.258 1 95.81 183 ILE A O 1
ATOM 1424 N N . ASP A 1 184 ? -13.719 26.422 14.805 1 93.44 184 ASP A N 1
ATOM 1425 C CA . ASP A 1 184 ? -13.18 27.766 15.016 1 93.44 184 ASP A CA 1
ATOM 1426 C C . ASP A 1 184 ? -11.648 27.734 15.055 1 93.44 184 ASP A C 1
ATOM 1428 O O . ASP A 1 184 ? -11.023 26.844 14.492 1 93.44 184 ASP A O 1
ATOM 1432 N N . ALA A 1 185 ? -11.039 28.719 15.57 1 91.88 185 ALA A N 1
ATOM 1433 C CA . ALA A 1 185 ? -9.586 28.859 15.57 1 91.88 185 ALA A CA 1
ATOM 1434 C C . ALA A 1 185 ? -8.922 27.766 16.391 1 91.88 185 ALA A C 1
ATOM 1436 O O . ALA A 1 185 ? -7.715 27.547 16.297 1 91.88 185 ALA A O 1
ATOM 1437 N N . HIS A 1 186 ? -9.734 27.031 17.125 1 94.62 186 HIS A N 1
ATOM 1438 C CA . HIS A 1 186 ? -9.18 26 18.016 1 94.62 186 HIS A CA 1
ATOM 1439 C C . HIS A 1 186 ? -9.648 24.609 17.609 1 94.62 186 HIS A C 1
ATOM 1441 O O . HIS A 1 186 ? -9.453 23.641 18.344 1 94.62 186 HIS A O 1
ATOM 1447 N N . GLY A 1 187 ? -10.312 24.484 16.469 1 96.25 187 GLY A N 1
ATOM 1448 C CA . GLY A 1 187 ? -10.773 23.188 15.977 1 96.25 187 GLY A CA 1
ATOM 1449 C C . GLY A 1 187 ? -12.266 22.984 16.156 1 96.25 187 GLY A C 1
ATOM 1450 O O . GLY A 1 187 ? -13.039 23.938 16.125 1 96.25 187 GLY A O 1
ATOM 1451 N N . ILE A 1 188 ? -12.703 21.828 16.297 1 98 188 ILE A N 1
ATOM 1452 C CA . ILE A 1 188 ? -14.109 21.422 16.406 1 98 188 ILE A CA 1
ATOM 1453 C C . ILE A 1 188 ? -14.742 22.109 17.625 1 98 188 ILE A C 1
ATOM 1455 O O . ILE A 1 188 ? -14.148 22.156 18.703 1 98 188 ILE A O 1
ATOM 1459 N N . ILE A 1 189 ? -15.914 22.656 17.422 1 97.19 189 ILE A N 1
ATOM 1460 C CA . ILE A 1 189 ? -16.688 23.234 18.516 1 97.19 189 ILE A CA 1
ATOM 1461 C C . ILE A 1 189 ? -17.609 22.156 19.094 1 97.19 189 ILE A C 1
ATOM 1463 O O . ILE A 1 189 ? -18.641 21.812 18.5 1 97.19 189 ILE A O 1
ATOM 1467 N N . PRO A 1 190 ? -17.297 21.672 20.281 1 98.25 190 PRO A N 1
ATOM 1468 C CA . PRO A 1 190 ? -18.047 20.531 20.828 1 98.25 190 PRO A CA 1
ATOM 1469 C C . PRO A 1 190 ? -19.531 20.812 20.953 1 98.25 190 PRO A C 1
ATOM 1471 O O . PRO A 1 190 ? -20.359 19.953 20.641 1 98.25 190 PRO A O 1
ATOM 1474 N N . GLU A 1 191 ? -19.891 22.062 21.375 1 97.06 191 GLU A N 1
ATOM 1475 C CA . GLU A 1 191 ? -21.297 22.406 21.562 1 97.06 191 GLU A CA 1
ATOM 1476 C C . GLU A 1 191 ? -22.062 22.312 20.234 1 97.06 191 GLU A C 1
ATOM 1478 O O . GLU A 1 191 ? -23.203 21.859 20.203 1 97.06 191 GLU A O 1
ATOM 1483 N N . LYS A 1 192 ? -21.453 22.719 19.25 1 96.81 192 LYS A N 1
ATOM 1484 C CA . LYS A 1 192 ? -22.094 22.672 17.938 1 96.81 192 LYS A CA 1
ATOM 1485 C C . LYS A 1 192 ? -22.172 21.234 17.406 1 96.81 192 LYS A C 1
ATOM 1487 O O . LYS A 1 192 ? -23.141 20.859 16.766 1 96.81 192 LYS A O 1
ATOM 1492 N N . LEU A 1 193 ? -21.141 20.438 17.656 1 98.06 193 LEU A N 1
ATOM 1493 C CA . LEU A 1 193 ? -21.156 19.016 17.312 1 98.06 193 LEU A CA 1
ATOM 1494 C C . LEU A 1 193 ? -22.312 18.312 18 1 98.06 193 LEU A C 1
ATOM 1496 O O . LEU A 1 193 ? -23.047 17.547 17.375 1 98.06 193 LEU A O 1
ATOM 1500 N N . GLU A 1 194 ? -22.422 18.562 19.281 1 98.25 194 GLU A N 1
ATOM 1501 C CA . GLU A 1 194 ? -23.5 17.922 20.047 1 98.25 194 GLU A CA 1
ATOM 1502 C C . GLU A 1 194 ? -24.875 18.359 19.547 1 98.25 194 GLU A C 1
ATOM 1504 O O . GLU A 1 194 ? -25.766 17.516 19.359 1 98.25 194 GLU A O 1
ATOM 1509 N N . ALA A 1 195 ? -25.031 19.656 19.328 1 97.19 195 ALA A N 1
ATOM 1510 C CA . ALA A 1 195 ? -26.297 20.188 18.828 1 97.19 195 ALA A CA 1
ATOM 1511 C C . ALA A 1 195 ? -26.641 19.578 17.469 1 97.19 195 ALA A C 1
ATOM 1513 O O . ALA A 1 195 ? -27.812 19.25 17.203 1 97.19 195 ALA A O 1
ATOM 1514 N N . LEU A 1 196 ? -25.688 19.469 16.641 1 96.94 196 LEU A N 1
ATOM 1515 C CA . LEU A 1 196 ? -25.844 18.859 15.32 1 96.94 196 LEU A CA 1
ATOM 1516 C C . LEU A 1 196 ? -26.391 17.453 15.445 1 96.94 196 LEU A C 1
ATOM 1518 O O . LEU A 1 196 ? -27.375 17.094 14.789 1 96.94 196 LEU A O 1
ATOM 1522 N N . LEU A 1 197 ? -25.812 16.641 16.297 1 98.12 197 LEU A N 1
ATOM 1523 C CA . LEU A 1 197 ? -26.172 15.234 16.438 1 98.12 197 LEU A CA 1
ATOM 1524 C C . LEU A 1 197 ? -27.5 15.086 17.172 1 98.12 197 LEU A C 1
ATOM 1526 O O . LEU A 1 197 ? -28.281 14.188 16.875 1 98.12 197 LEU A O 1
ATOM 1530 N N . ASP A 1 198 ? -27.719 15.961 18.156 1 97.75 198 ASP A N 1
ATOM 1531 C CA . ASP A 1 198 ? -28.984 15.945 18.891 1 97.75 198 ASP A CA 1
ATOM 1532 C C . ASP A 1 198 ? -30.156 16.234 17.953 1 97.75 198 ASP A C 1
ATOM 1534 O O . ASP A 1 198 ? -31.281 15.773 18.188 1 97.75 198 ASP A O 1
ATOM 1538 N N . ASN A 1 199 ? -29.906 16.969 16.891 1 96.94 199 ASN A N 1
ATOM 1539 C CA . ASN A 1 199 ? -30.969 17.406 15.984 1 96.94 199 ASN A CA 1
ATOM 1540 C C . ASN A 1 199 ? -30.844 16.719 14.625 1 96.94 199 ASN A C 1
ATOM 1542 O O . ASN A 1 199 ? -31.312 17.25 13.617 1 96.94 199 ASN A O 1
ATOM 1546 N N . TRP A 1 200 ? -30.141 15.625 14.578 1 97.44 200 TRP A N 1
ATOM 1547 C CA . TRP A 1 200 ? -29.969 14.883 13.336 1 97.44 200 TRP A CA 1
ATOM 1548 C C . TRP A 1 200 ? -31.312 14.516 12.719 1 97.44 200 TRP A C 1
ATOM 1550 O O . TRP A 1 200 ? -32.219 14.062 13.422 1 97.44 200 TRP A O 1
ATOM 1560 N N . THR A 1 201 ? -31.406 14.766 11.43 1 97.56 201 THR A N 1
ATOM 1561 C CA . THR A 1 201 ? -32.688 14.555 10.742 1 97.56 201 THR A CA 1
ATOM 1562 C C . THR A 1 201 ? -33.062 13.078 10.805 1 97.56 201 THR A C 1
ATOM 1564 O O . THR A 1 201 ? -32.281 12.203 10.453 1 97.56 201 THR A O 1
ATOM 1567 N N . GLU A 1 202 ? -34.312 12.789 11.148 1 96.25 202 GLU A N 1
ATOM 1568 C CA . GLU A 1 202 ? -34.844 11.43 11.203 1 96.25 202 GLU A CA 1
ATOM 1569 C C . GLU A 1 202 ? -34.781 10.766 9.828 1 96.25 202 GLU A C 1
ATOM 1571 O O . GLU A 1 202 ? -35.125 11.383 8.82 1 96.25 202 GLU A O 1
ATOM 1576 N N . GLY A 1 203 ? -34.375 9.648 9.836 1 96.44 203 GLY A N 1
ATOM 1577 C CA . GLY A 1 203 ? -34.312 8.898 8.594 1 96.44 203 GLY A CA 1
ATOM 1578 C C . GLY A 1 203 ? -32.969 9.008 7.891 1 96.44 203 GLY A C 1
ATOM 1579 O O . GLY A 1 203 ? -32.625 8.172 7.051 1 96.44 203 GLY A O 1
ATOM 1580 N N . ALA A 1 204 ? -32.25 10.086 8.172 1 97.44 204 ALA A N 1
ATOM 1581 C CA . ALA A 1 204 ? -30.906 10.211 7.594 1 97.44 204 ALA A CA 1
ATOM 1582 C C . ALA A 1 204 ? -29.938 9.242 8.258 1 97.44 204 ALA A C 1
ATOM 1584 O O . ALA A 1 204 ? -30 9.016 9.469 1 97.44 204 ALA A O 1
ATOM 1585 N N . PRO A 1 205 ? -29.047 8.633 7.449 1 97.62 205 PRO A N 1
ATOM 1586 C CA . PRO A 1 205 ? -28.047 7.758 8.078 1 97.62 205 PRO A CA 1
ATOM 1587 C C . PRO A 1 205 ? -27.203 8.477 9.125 1 97.62 205 PRO A C 1
ATOM 1589 O O . PRO A 1 205 ? -26.734 9.594 8.883 1 97.62 205 PRO A O 1
ATOM 1592 N N . LYS A 1 206 ? -27.047 7.879 10.242 1 97.75 206 LYS A N 1
ATOM 1593 C CA . LYS A 1 206 ? -26.234 8.453 11.305 1 97.75 206 LYS A CA 1
ATOM 1594 C C . LYS A 1 206 ? -24.75 8.312 10.992 1 97.75 206 LYS A C 1
ATOM 1596 O O . LYS A 1 206 ? -24.328 7.34 10.367 1 97.75 206 LYS A O 1
ATOM 1601 N N . PRO A 1 207 ? -23.969 9.273 11.438 1 98.44 207 PRO A N 1
ATOM 1602 C CA . PRO A 1 207 ? -22.531 9.18 11.188 1 98.44 207 PRO A CA 1
ATOM 1603 C C . PRO A 1 207 ? -21.875 8.016 11.938 1 98.44 207 PRO A C 1
ATOM 1605 O O . PRO A 1 207 ? -22.172 7.793 13.117 1 98.44 207 PRO A O 1
ATOM 1608 N N . LYS A 1 208 ? -21 7.305 11.258 1 98.25 208 LYS A N 1
ATOM 1609 C CA . LYS A 1 208 ? -20.297 6.168 11.852 1 98.25 208 LYS A CA 1
ATOM 1610 C C . LYS A 1 208 ? -18.953 6.602 12.445 1 98.25 208 LYS A C 1
ATOM 1612 O O . LYS A 1 208 ? -18.469 6 13.406 1 98.25 208 LYS A O 1
ATOM 1617 N N . LEU A 1 209 ? -18.328 7.582 11.82 1 98.88 209 LEU A N 1
ATOM 1618 C CA . LEU A 1 209 ? -16.969 7.996 12.156 1 98.88 209 LEU A CA 1
ATOM 1619 C C . LEU A 1 209 ? -16.875 9.516 12.273 1 98.88 209 LEU A C 1
ATOM 1621 O O . LEU A 1 209 ? -17.625 10.242 11.609 1 98.88 209 LEU A O 1
ATOM 1625 N N . LEU A 1 210 ? -16.031 9.977 13.109 1 98.94 210 LEU A N 1
ATOM 1626 C CA . LEU A 1 210 ? -15.484 11.328 13.07 1 98.94 210 LEU A CA 1
ATOM 1627 C C . LEU A 1 210 ? -14.016 11.305 12.672 1 98.94 210 LEU A C 1
ATOM 1629 O O . LEU A 1 210 ? -13.172 10.766 13.398 1 98.94 210 LEU A O 1
ATOM 1633 N N . TYR A 1 211 ? -13.734 11.797 11.492 1 98.88 211 TYR A N 1
ATOM 1634 C CA . TYR A 1 211 ? -12.352 12.039 11.078 1 98.88 211 TYR A CA 1
ATOM 1635 C C . TYR A 1 211 ? -11.859 13.391 11.578 1 98.88 211 TYR A C 1
ATOM 1637 O O . TYR A 1 211 ? -12.453 14.43 11.258 1 98.88 211 TYR A O 1
ATOM 1645 N N . THR A 1 212 ? -10.75 13.422 12.344 1 98.81 212 THR A N 1
ATOM 1646 C CA . THR A 1 212 ? -10.234 14.688 12.859 1 98.81 212 THR A CA 1
ATOM 1647 C C . THR A 1 212 ? -8.711 14.672 12.898 1 98.81 212 THR A C 1
ATOM 1649 O O . THR A 1 212 ? -8.094 13.617 13.078 1 98.81 212 THR A O 1
ATOM 1652 N N . ILE A 1 213 ? -8.117 15.758 12.617 1 98.75 213 ILE A N 1
ATOM 1653 C CA . ILE A 1 213 ? -6.699 16.047 12.82 1 98.75 213 ILE A CA 1
ATOM 1654 C C . ILE A 1 213 ? -6.523 16.969 14.023 1 98.75 213 ILE A C 1
ATOM 1656 O O . ILE A 1 213 ? -6.457 18.188 13.875 1 98.75 213 ILE A O 1
ATOM 1660 N N . PRO A 1 214 ? -6.32 16.406 15.195 1 98.5 214 PRO A N 1
ATOM 1661 C CA . PRO A 1 214 ? -6.531 17.172 16.422 1 98.5 214 PRO A CA 1
ATOM 1662 C C . PRO A 1 214 ? -5.375 18.125 16.734 1 98.5 214 PRO A C 1
ATOM 1664 O O . PRO A 1 214 ? -5.535 19.062 17.516 1 98.5 214 PRO A O 1
ATOM 1667 N N . THR A 1 215 ? -4.188 17.859 16.219 1 98.5 215 THR A N 1
ATOM 1668 C CA . THR A 1 215 ? -3.008 18.672 16.516 1 98.5 215 THR A CA 1
ATOM 1669 C C . THR A 1 215 ? -2.369 19.188 15.227 1 98.5 215 THR A C 1
ATOM 1671 O O . THR A 1 215 ? -1.915 18.391 14.391 1 98.5 215 THR A O 1
ATOM 1674 N N . GLY A 1 216 ? -2.342 20.547 15.109 1 97.94 216 GLY A N 1
ATOM 1675 C CA . GLY A 1 216 ? -1.795 21.109 13.883 1 97.94 216 GLY A CA 1
ATOM 1676 C C . GLY A 1 216 ? -2.625 20.766 12.656 1 97.94 216 GLY A C 1
ATOM 1677 O O . GLY A 1 216 ? -2.088 20.328 11.641 1 97.94 216 GLY A O 1
ATOM 1678 N N . GLN A 1 217 ? -3.854 21.031 12.758 1 98.06 217 GLN A N 1
ATOM 1679 C CA . GLN A 1 217 ? -4.859 20.578 11.805 1 98.06 217 GLN A CA 1
ATOM 1680 C C . GLN A 1 217 ? -4.566 21.125 10.406 1 98.06 217 GLN A C 1
ATOM 1682 O O . GLN A 1 217 ? -4.199 22.281 10.242 1 98.06 217 GLN A O 1
ATOM 1687 N N . ASN A 1 218 ? -4.5 20.281 9.414 1 96.88 218 ASN A N 1
ATOM 1688 C CA . ASN A 1 218 ? -4.457 20.641 8 1 96.88 218 ASN A CA 1
ATOM 1689 C C . ASN A 1 218 ? -5.859 20.828 7.426 1 96.88 218 ASN A C 1
ATOM 1691 O O . ASN A 1 218 ? -6.613 19.859 7.312 1 96.88 218 ASN A O 1
ATOM 1695 N N . PRO A 1 219 ? -6.305 22 7.125 1 96.62 219 PRO A N 1
ATOM 1696 C CA . PRO A 1 219 ? -5.465 23.094 6.66 1 96.62 219 PRO A CA 1
ATOM 1697 C C . PRO A 1 219 ? -5.344 24.219 7.684 1 96.62 219 PRO A C 1
ATOM 1699 O O . PRO A 1 219 ? -4.523 25.125 7.52 1 96.62 219 PRO A O 1
ATOM 1702 N N . THR A 1 220 ? -6.023 24.25 8.781 1 96.69 220 THR A N 1
ATOM 1703 C CA . THR A 1 220 ? -6.277 25.469 9.531 1 96.69 220 THR A CA 1
ATOM 1704 C C . THR A 1 220 ? -5.137 25.75 10.508 1 96.69 220 THR A C 1
ATOM 1706 O O . THR A 1 220 ? -5.016 26.859 11.023 1 96.69 220 THR A O 1
ATOM 1709 N N . GLY A 1 221 ? -4.391 24.703 10.789 1 96.69 221 GLY A N 1
ATOM 1710 C CA . GLY A 1 221 ? -3.35 24.859 11.797 1 96.69 221 GLY A CA 1
ATOM 1711 C C . GLY A 1 221 ? -3.883 24.828 13.219 1 96.69 221 GLY A C 1
ATOM 1712 O O . GLY A 1 221 ? -3.109 24.875 14.172 1 96.69 221 GLY A O 1
ATOM 1713 N N . SER A 1 222 ? -5.129 24.688 13.414 1 97.06 222 SER A N 1
ATOM 1714 C CA . SER A 1 222 ? -5.742 24.672 14.734 1 97.06 222 SER A CA 1
ATOM 1715 C C . SER A 1 222 ? -5.379 23.406 15.508 1 97.06 222 SER A C 1
ATOM 1717 O O . SER A 1 222 ? -4.961 22.406 14.914 1 97.06 222 SER A O 1
ATOM 1719 N N . SER A 1 223 ? -5.484 23.438 16.828 1 98.44 223 SER A N 1
ATOM 1720 C CA . SER A 1 223 ? -5.281 22.312 17.719 1 98.44 223 SER A CA 1
ATOM 1721 C C . SER A 1 223 ? -6.348 22.266 18.812 1 98.44 223 SER A C 1
ATOM 1723 O O . SER A 1 223 ? -6.625 23.281 19.453 1 98.44 223 SER A O 1
ATOM 1725 N N . LEU A 1 224 ? -6.891 21.156 18.953 1 98.62 224 LEU A N 1
ATOM 1726 C CA . LEU A 1 224 ? -7.859 20.953 20.031 1 98.62 224 LEU A CA 1
ATOM 1727 C C . LEU A 1 224 ? -7.172 20.953 21.391 1 98.62 224 LEU A C 1
ATOM 1729 O O . LEU A 1 224 ? -6.125 20.312 21.547 1 98.62 224 LEU A O 1
ATOM 1733 N N . ASN A 1 225 ? -7.742 21.672 22.344 1 97.88 225 ASN A N 1
ATOM 1734 C CA . ASN A 1 225 ? -7.219 21.562 23.703 1 97.88 225 ASN A CA 1
ATOM 1735 C C . ASN A 1 225 ? -7.828 20.375 24.453 1 97.88 225 ASN A C 1
ATOM 1737 O O . ASN A 1 225 ? -8.68 19.656 23.906 1 97.88 225 ASN A O 1
ATOM 1741 N N . ALA A 1 226 ? -7.371 20.141 25.672 1 98.38 226 ALA A N 1
ATOM 1742 C CA . ALA A 1 226 ? -7.75 18.969 26.453 1 98.38 226 ALA A CA 1
ATOM 1743 C C . ALA A 1 226 ? -9.25 18.969 26.734 1 98.38 226 ALA A C 1
ATOM 1745 O O . ALA A 1 226 ? -9.906 17.922 26.641 1 98.38 226 ALA A O 1
ATOM 1746 N N . GLU A 1 227 ? -9.789 20.094 27.078 1 98.5 227 GLU A N 1
ATOM 1747 C CA . GLU A 1 227 ? -11.203 20.203 27.422 1 98.5 227 GLU A CA 1
ATOM 1748 C C . GLU A 1 227 ? -12.086 19.828 26.25 1 98.5 227 GLU A C 1
ATOM 1750 O O . GLU A 1 227 ? -13.047 19.062 26.391 1 98.5 227 GLU A O 1
ATOM 1755 N N . ARG A 1 228 ? -11.789 20.344 25.094 1 98.62 228 ARG A N 1
ATOM 1756 C CA . ARG A 1 228 ? -12.562 20.047 23.906 1 98.62 228 ARG A CA 1
ATOM 1757 C C . ARG A 1 228 ? -12.461 18.562 23.547 1 98.62 228 ARG A C 1
ATOM 1759 O O . ARG A 1 228 ? -13.453 17.953 23.141 1 98.62 228 ARG A O 1
ATOM 1766 N N . LYS A 1 229 ? -11.281 17.953 23.688 1 98.81 229 LYS A N 1
ATOM 1767 C CA . LYS A 1 229 ? -11.117 16.531 23.375 1 98.81 229 LYS A CA 1
ATOM 1768 C C . LYS A 1 229 ? -11.977 15.664 24.281 1 98.81 229 LYS A C 1
ATOM 1770 O O . LYS A 1 229 ? -12.617 14.719 23.828 1 98.81 229 LYS A O 1
ATOM 1775 N N . LYS A 1 230 ? -12 15.992 25.562 1 98.81 230 LYS A N 1
ATOM 1776 C CA . LYS A 1 230 ? -12.82 15.242 26.5 1 98.81 230 LYS A CA 1
ATOM 1777 C C . LYS A 1 230 ? -14.305 15.375 26.172 1 98.81 230 LYS A C 1
ATOM 1779 O O . LYS A 1 230 ? -15.055 14.398 26.234 1 98.81 230 LYS A O 1
ATOM 1784 N N . GLU A 1 231 ? -14.688 16.594 25.797 1 98.88 231 GLU A N 1
ATOM 1785 C CA . GLU A 1 231 ? -16.094 16.844 25.453 1 98.88 231 GLU A CA 1
ATOM 1786 C C . GLU A 1 231 ? -16.469 16.109 24.172 1 98.88 231 GLU A C 1
ATOM 1788 O O . GLU A 1 231 ? -17.578 15.547 24.078 1 98.88 231 GLU A O 1
ATOM 1793 N N . ILE A 1 232 ? -15.625 16.125 23.172 1 98.94 232 ILE A N 1
ATOM 1794 C CA . ILE A 1 232 ? -15.883 15.438 21.922 1 98.94 232 ILE A CA 1
ATOM 1795 C C . ILE A 1 232 ? -15.984 13.93 22.156 1 98.94 232 ILE A C 1
ATOM 1797 O O . ILE A 1 232 ? -16.844 13.258 21.594 1 98.94 232 ILE A O 1
ATOM 1801 N N . TYR A 1 233 ? -15.094 13.398 23.016 1 98.94 233 TYR A N 1
ATOM 1802 C CA . TYR A 1 233 ? -15.141 11.984 23.359 1 98.94 233 TYR A CA 1
ATOM 1803 C C . TYR A 1 233 ? -16.469 11.633 24.031 1 98.94 233 TYR A C 1
ATOM 1805 O O . TYR A 1 233 ? -17.078 10.617 23.703 1 98.94 233 TYR A O 1
ATOM 1813 N N . ARG A 1 234 ? -16.891 12.516 24.969 1 98.88 234 ARG A N 1
ATOM 1814 C CA . ARG A 1 234 ? -18.188 12.32 25.625 1 98.88 234 ARG A CA 1
ATOM 1815 C C . ARG A 1 234 ? -19.312 12.297 24.609 1 98.88 234 ARG A C 1
ATOM 1817 O O . ARG A 1 234 ? -20.219 11.461 24.703 1 98.88 234 ARG A O 1
ATOM 1824 N N . ILE A 1 235 ? -19.312 13.18 23.688 1 98.94 235 ILE A N 1
ATOM 1825 C CA . ILE A 1 235 ? -20.328 13.25 22.656 1 98.94 235 ILE A CA 1
ATOM 1826 C C . ILE A 1 235 ? -20.297 11.984 21.797 1 98.94 235 ILE A C 1
ATOM 1828 O O . ILE A 1 235 ? -21.344 11.461 21.406 1 98.94 235 ILE A O 1
ATOM 1832 N N . ALA A 1 236 ? -19.062 11.43 21.484 1 98.94 236 ALA A N 1
ATOM 1833 C CA . ALA A 1 236 ? -18.922 10.188 20.734 1 98.94 2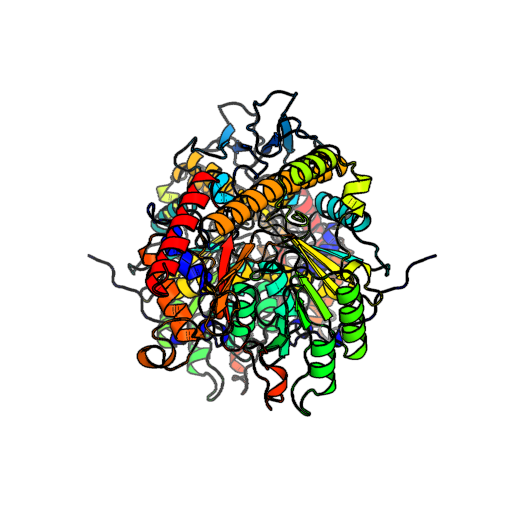36 ALA A CA 1
ATOM 1834 C C . ALA A 1 236 ? -19.578 9.023 21.469 1 98.94 236 ALA A C 1
ATOM 1836 O O . ALA A 1 236 ? -20.203 8.156 20.844 1 98.94 236 ALA A O 1
ATOM 1837 N N . GLN A 1 237 ? -19.422 8.969 22.781 1 98.75 237 GLN A N 1
ATOM 1838 C CA . GLN A 1 237 ? -20.062 7.941 23.594 1 98.75 237 GLN A CA 1
ATOM 1839 C C . GLN A 1 237 ? -21.578 8.078 23.531 1 98.75 237 GLN A C 1
ATOM 1841 O O . GLN A 1 237 ? -22.297 7.086 23.375 1 98.75 237 GLN A O 1
ATOM 1846 N N . LYS A 1 238 ? -22.047 9.312 23.656 1 98.75 238 LYS A N 1
ATOM 1847 C CA . LYS A 1 238 ? -23.469 9.586 23.703 1 98.75 238 LYS A CA 1
ATOM 1848 C C . LYS A 1 238 ? -24.141 9.203 22.375 1 98.75 238 LYS A C 1
ATOM 1850 O O . LYS A 1 238 ? -25.219 8.609 22.375 1 98.75 238 LYS A O 1
ATOM 1855 N N . HIS A 1 239 ? -23.516 9.492 21.281 1 98.69 239 HIS A N 1
ATOM 1856 C CA . HIS A 1 239 ? -24.156 9.336 19.984 1 98.69 239 HIS A CA 1
ATOM 1857 C C . HIS A 1 239 ? -23.594 8.133 19.234 1 98.69 239 HIS A C 1
ATOM 1859 O O . HIS A 1 239 ? -23.969 7.875 18.078 1 98.69 239 HIS A O 1
ATOM 1865 N N . ASP A 1 240 ? -22.688 7.449 19.75 1 98.62 240 ASP A N 1
ATOM 1866 C CA . ASP A 1 240 ? -22.172 6.152 19.312 1 98.62 240 ASP A CA 1
ATOM 1867 C C . ASP A 1 240 ? -21.5 6.25 17.938 1 98.62 240 ASP A C 1
ATOM 1869 O O . ASP A 1 240 ? -21.969 5.637 16.984 1 98.62 240 ASP A O 1
ATOM 1873 N N . PHE A 1 241 ? -20.438 6.871 17.812 1 98.81 241 PHE A N 1
ATOM 1874 C CA . PHE A 1 241 ? -19.578 6.852 16.641 1 98.81 241 PHE A CA 1
ATOM 1875 C C . PHE A 1 241 ? -18.109 6.664 17.031 1 98.81 241 PHE A C 1
ATOM 1877 O O . PHE A 1 241 ? -17.766 6.82 18.203 1 98.81 241 PHE A O 1
ATOM 1884 N N . LEU A 1 242 ? -17.25 6.203 16.141 1 98.94 242 LEU A N 1
ATOM 1885 C CA . LEU A 1 242 ? -15.82 6.023 16.344 1 98.94 242 LEU A CA 1
ATOM 1886 C C . LEU A 1 242 ? -15.062 7.305 16.031 1 98.94 242 LEU A C 1
ATOM 1888 O O . LEU A 1 242 ? -15.484 8.086 15.172 1 98.94 242 LEU A O 1
ATOM 1892 N N . ILE A 1 243 ? -13.969 7.547 16.719 1 98.94 243 ILE A N 1
ATOM 1893 C CA . ILE A 1 243 ? -13.102 8.695 16.453 1 98.94 243 ILE A CA 1
ATOM 1894 C C . ILE A 1 243 ? -11.836 8.227 15.734 1 98.94 243 ILE A C 1
ATOM 1896 O O . ILE A 1 243 ? -11.094 7.391 16.25 1 98.94 243 ILE A O 1
ATOM 1900 N N . ILE A 1 244 ? -11.633 8.695 14.531 1 98.94 244 ILE A N 1
ATOM 1901 C CA . ILE A 1 244 ? -10.375 8.508 13.812 1 98.94 244 ILE A CA 1
ATOM 1902 C C . ILE A 1 244 ? -9.438 9.68 14.102 1 98.94 244 ILE A C 1
ATOM 1904 O O . ILE A 1 244 ? -9.664 10.789 13.625 1 98.94 244 ILE A O 1
ATOM 1908 N N . GLU A 1 245 ? -8.461 9.414 14.906 1 98.88 245 GLU A N 1
ATOM 1909 C CA . GLU A 1 245 ? -7.477 10.398 15.336 1 98.88 245 GLU A CA 1
ATOM 1910 C C . GLU A 1 245 ? -6.262 10.406 14.414 1 98.88 245 GLU A C 1
ATOM 1912 O O . GLU A 1 245 ? -5.309 9.656 14.617 1 98.88 245 GLU A O 1
ATOM 1917 N N . ASP A 1 246 ? -6.246 11.25 13.352 1 98.81 246 ASP A N 1
ATOM 1918 C CA . ASP A 1 246 ? -5.16 11.359 12.375 1 98.81 246 ASP A CA 1
ATOM 1919 C C . ASP A 1 246 ? -4.082 12.32 12.867 1 98.81 246 ASP A C 1
ATOM 1921 O O . ASP A 1 246 ? -4.293 13.539 12.891 1 98.81 246 ASP A O 1
ATOM 1925 N N . GLU A 1 247 ? -2.881 11.797 13.18 1 98.38 247 GLU A N 1
ATOM 1926 C CA . GLU A 1 247 ? -1.915 12.617 13.898 1 98.38 247 GLU A CA 1
ATOM 1927 C C . GLU A 1 247 ? -0.539 12.562 13.242 1 98.38 247 GLU A C 1
ATOM 1929 O O . GLU A 1 247 ? 0.442 12.164 13.875 1 98.38 247 GLU A O 1
ATOM 1934 N N . PRO A 1 248 ? -0.438 13.016 11.953 1 97.25 248 PRO A N 1
ATOM 1935 C CA . PRO A 1 248 ? 0.895 13.078 11.352 1 97.25 248 PRO A CA 1
ATOM 1936 C C . PRO A 1 248 ? 1.749 14.203 11.922 1 97.25 248 PRO A C 1
ATOM 1938 O O . PRO A 1 248 ? 2.975 14.188 11.797 1 97.25 248 PRO A O 1
ATOM 1941 N N . TYR A 1 249 ? 1.128 15.211 12.656 1 97.94 249 TYR A N 1
ATOM 1942 C CA . TYR A 1 249 ? 1.831 16.406 13.102 1 97.94 249 TYR A CA 1
ATOM 1943 C C . TYR A 1 249 ? 1.972 16.406 14.625 1 97.94 249 TYR A C 1
ATOM 1945 O O . TYR A 1 249 ? 2.418 17.406 15.203 1 97.94 249 TYR A O 1
ATOM 1953 N N . TYR A 1 250 ? 1.642 15.359 15.312 1 98.5 250 TYR A N 1
ATOM 1954 C CA . TYR A 1 250 ? 1.492 15.344 16.766 1 98.5 250 TYR A CA 1
ATOM 1955 C C . TYR A 1 250 ? 2.76 15.844 17.453 1 98.5 250 TYR A C 1
ATOM 1957 O O . TYR A 1 250 ? 2.689 16.594 18.422 1 98.5 250 TYR A O 1
ATOM 1965 N N . PHE A 1 251 ? 3.869 15.547 16.938 1 98.12 251 PHE A N 1
ATOM 1966 C CA . PHE A 1 251 ? 5.117 15.852 17.641 1 98.12 251 PHE A CA 1
ATOM 1967 C C . PHE A 1 251 ? 5.672 17.188 17.188 1 98.12 251 PHE A C 1
ATOM 1969 O O . PHE A 1 251 ? 6.68 17.672 17.734 1 98.12 251 PHE A O 1
ATOM 1976 N N . LEU A 1 252 ? 5.012 17.812 16.234 1 97.75 252 LEU A N 1
ATOM 1977 C CA . LEU A 1 252 ? 5.418 19.141 15.789 1 97.75 252 LEU A CA 1
ATOM 1978 C C . LEU A 1 252 ? 4.66 20.234 16.547 1 97.75 252 LEU A C 1
ATOM 1980 O O . LEU A 1 252 ? 4.047 21.109 15.922 1 97.75 252 LEU A O 1
ATOM 1984 N N . GLN A 1 253 ? 4.668 20.141 17.844 1 98.12 253 GLN A N 1
ATOM 1985 C CA . GLN A 1 253 ? 4.023 21.125 18.719 1 98.12 253 GLN A CA 1
ATOM 1986 C C . GLN A 1 253 ? 4.977 22.266 19.062 1 98.12 253 GLN A C 1
ATOM 1988 O O . GLN A 1 253 ? 5.859 22.109 19.906 1 98.12 253 GLN A O 1
ATOM 1993 N N . VAL A 1 254 ? 4.809 23.422 18.484 1 97.19 254 VAL A N 1
ATOM 1994 C CA . VAL A 1 254 ? 5.781 24.5 18.484 1 97.19 254 VAL A CA 1
ATOM 1995 C C . VAL A 1 254 ? 5.383 25.562 19.5 1 97.19 254 VAL A C 1
ATOM 1997 O O . VAL A 1 254 ? 6.105 26.547 19.703 1 97.19 254 VAL A O 1
ATOM 2000 N N . GLY A 1 255 ? 4.246 25.422 20.188 1 96.12 255 GLY A N 1
ATOM 2001 C CA . GLY A 1 255 ? 3.809 26.344 21.219 1 96.12 255 GLY A CA 1
ATOM 2002 C C . GLY A 1 255 ? 3.262 27.656 20.656 1 96.12 255 GLY A C 1
ATOM 2003 O O . GLY A 1 255 ? 3.154 27.812 19.438 1 96.12 255 GLY A O 1
ATOM 2004 N N . GLU A 1 256 ? 2.943 28.562 21.547 1 96.38 256 GLU A N 1
ATOM 2005 C CA . GLU A 1 256 ? 2.355 29.844 21.156 1 96.38 256 GLU A CA 1
ATOM 2006 C C . GLU A 1 256 ? 3.389 30.75 20.5 1 96.38 256 GLU A C 1
ATOM 2008 O O . GLU A 1 256 ? 4.559 30.75 20.891 1 96.38 256 GLU A O 1
ATOM 2013 N N . TYR A 1 257 ? 2.936 31.5 19.547 1 97.69 257 TYR A N 1
ATOM 2014 C CA . TYR A 1 257 ? 3.781 32.531 18.953 1 97.69 257 TYR A CA 1
ATOM 2015 C C . TYR A 1 257 ? 4.027 33.656 19.938 1 97.69 257 TYR A C 1
ATOM 2017 O O . TYR A 1 257 ? 3.094 34.156 20.562 1 97.69 257 TYR A O 1
ATOM 2025 N N . ILE A 1 258 ? 5.254 34.062 20.062 1 97.75 258 ILE A N 1
ATOM 2026 C CA . ILE A 1 258 ? 5.656 35.156 20.938 1 97.75 258 ILE A CA 1
ATOM 2027 C C . ILE A 1 258 ? 6.281 36.281 20.109 1 97.75 258 ILE A C 1
ATOM 2029 O O . ILE A 1 258 ? 7.391 36.125 19.594 1 97.75 258 ILE A O 1
ATOM 2033 N N . SER A 1 259 ? 5.613 37.406 20.078 1 96.5 259 SER A N 1
ATOM 2034 C CA . SER A 1 259 ? 6.062 38.531 19.266 1 96.5 259 SER A CA 1
ATOM 2035 C C . SER A 1 259 ? 7.258 39.219 19.891 1 96.5 259 SER A C 1
ATOM 2037 O O . SER A 1 259 ? 8.141 39.719 19.188 1 96.5 259 SER A O 1
ATOM 2039 N N . ASP A 1 260 ? 7.238 39.25 21.281 1 97.25 260 ASP A N 1
ATOM 2040 C CA . ASP A 1 260 ? 8.344 39.875 22 1 97.25 260 ASP A CA 1
ATOM 2041 C C . ASP A 1 260 ? 9.617 39.062 21.875 1 97.25 260 ASP A C 1
ATOM 2043 O O . ASP A 1 260 ? 9.711 37.938 22.406 1 97.25 260 ASP A O 1
ATOM 2047 N N . LEU A 1 261 ? 10.594 39.594 21.219 1 96.31 261 LEU A N 1
ATOM 2048 C CA . LEU A 1 261 ? 11.805 38.875 20.875 1 96.31 261 LEU A CA 1
ATOM 2049 C C . LEU A 1 261 ? 12.562 38.469 22.141 1 96.31 261 LEU A C 1
ATOM 2051 O O . LEU A 1 261 ? 13.18 37.406 22.172 1 96.31 261 LEU A O 1
ATOM 2055 N N . SER A 1 262 ? 12.578 39.375 23.188 1 96.38 262 SER A N 1
ATOM 2056 C CA . SER A 1 262 ? 13.258 39.031 24.438 1 96.38 262 SER A CA 1
ATOM 2057 C C . SER A 1 262 ? 12.586 37.875 25.141 1 96.38 262 SER A C 1
ATOM 2059 O O . SER A 1 262 ? 13.266 36.969 25.609 1 96.38 262 SER A O 1
ATOM 2061 N N . LYS A 1 263 ? 11.297 37.938 25.219 1 96.94 263 LYS A N 1
ATOM 2062 C CA . LYS A 1 263 ? 10.539 36.875 25.828 1 96.94 263 LYS A CA 1
ATOM 2063 C C . LYS A 1 263 ? 10.688 35.562 25.016 1 96.94 263 LYS A C 1
ATOM 2065 O O . LYS A 1 263 ? 10.773 34.5 25.594 1 96.94 263 LYS A O 1
ATOM 2070 N N . ARG A 1 264 ? 10.617 35.656 23.703 1 96.75 264 ARG A N 1
ATOM 2071 C CA . ARG A 1 264 ? 10.789 34.531 22.812 1 96.75 264 ARG A CA 1
ATOM 2072 C C . ARG A 1 264 ? 12.133 33.844 23.062 1 96.75 264 ARG A C 1
ATOM 2074 O O . ARG A 1 264 ? 12.219 32.625 23.078 1 96.75 264 ARG A O 1
ATOM 2081 N N . ALA A 1 265 ? 13.148 34.625 23.188 1 95.06 265 ALA A N 1
ATOM 2082 C CA . ALA A 1 265 ? 14.492 34.094 23.438 1 95.06 265 ALA A CA 1
ATOM 2083 C C . ALA A 1 265 ? 14.547 33.344 24.766 1 95.06 265 ALA A C 1
ATOM 2085 O O . ALA A 1 265 ? 15.242 32.312 24.875 1 95.06 265 ALA A O 1
ATOM 2086 N N . GLU A 1 266 ? 13.883 33.875 25.766 1 94.75 266 GLU A N 1
ATOM 2087 C CA . GLU A 1 266 ? 13.828 33.219 27.078 1 94.75 266 GLU A CA 1
ATOM 2088 C C . GLU A 1 266 ? 13.172 31.828 26.969 1 94.75 266 GLU A C 1
ATOM 2090 O O . GLU A 1 266 ? 13.672 30.859 27.531 1 94.75 266 GLU A O 1
ATOM 2095 N N . VAL A 1 267 ? 12.062 31.812 26.297 1 94.12 267 VAL A N 1
ATOM 2096 C CA . VAL A 1 267 ? 11.328 30.562 26.125 1 94.12 267 VAL A CA 1
ATOM 2097 C C . VAL A 1 267 ? 12.164 29.578 25.297 1 94.12 267 VAL A C 1
ATOM 2099 O O . VAL A 1 267 ? 12.195 28.375 25.594 1 94.12 267 VAL A O 1
ATOM 2102 N N . ALA A 1 268 ? 12.812 30.031 24.234 1 92.44 268 ALA A N 1
ATOM 2103 C CA . ALA A 1 268 ? 13.672 29.219 23.391 1 92.44 268 ALA A CA 1
ATOM 2104 C C . ALA A 1 268 ? 14.789 28.562 24.188 1 92.44 268 ALA A C 1
ATOM 2106 O O . ALA A 1 268 ? 15.133 27.406 23.969 1 92.44 268 ALA A O 1
ATOM 2107 N N . GLN A 1 269 ? 15.375 29.328 25.062 1 90.25 269 GLN A N 1
ATOM 2108 C CA . GLN A 1 269 ? 16.453 28.828 25.906 1 90.25 269 GLN A CA 1
ATOM 2109 C C . GLN A 1 269 ? 15.961 27.719 26.828 1 90.25 269 GLN A C 1
ATOM 2111 O O . GLN A 1 269 ? 16.656 26.719 27.047 1 90.25 269 GLN A O 1
ATOM 2116 N N . LYS A 1 270 ? 14.859 27.906 27.406 1 91 270 LYS A N 1
ATOM 2117 C CA . LYS A 1 270 ? 14.258 26.891 28.266 1 91 270 LYS A CA 1
ATOM 2118 C C . LYS A 1 270 ? 13.969 25.625 27.484 1 91 270 LYS A C 1
ATOM 2120 O O . LYS A 1 270 ? 14.203 24.516 27.984 1 91 270 LYS A O 1
ATOM 2125 N N . ASN A 1 271 ? 13.453 25.766 26.328 1 90.69 271 ASN A N 1
ATOM 2126 C CA . ASN A 1 271 ? 13.086 24.625 25.5 1 90.69 271 ASN A CA 1
ATOM 2127 C C . ASN A 1 271 ? 14.312 23.891 24.984 1 90.69 271 ASN A C 1
ATOM 2129 O O . ASN A 1 271 ? 14.281 22.672 24.797 1 90.69 271 ASN A O 1
ATOM 2133 N N . ALA A 1 272 ? 15.398 24.594 24.75 1 85.69 272 ALA A N 1
ATOM 2134 C CA . ALA A 1 272 ? 16.641 24 24.266 1 85.69 272 ALA A CA 1
ATOM 2135 C C . ALA A 1 272 ? 17.203 23.016 25.281 1 85.69 272 ALA A C 1
ATOM 2137 O O . ALA A 1 272 ? 17.906 22.062 24.922 1 85.69 272 ALA A O 1
ATOM 2138 N N . ASN A 1 273 ? 16.875 23.156 26.531 1 88.31 273 ASN A N 1
ATOM 2139 C CA . ASN A 1 273 ? 17.406 22.312 27.609 1 88.31 273 ASN A CA 1
ATOM 2140 C C . ASN A 1 273 ? 16.297 21.484 28.25 1 88.31 273 ASN A C 1
ATOM 2142 O O . ASN A 1 273 ? 16.438 21.078 29.406 1 88.31 273 ASN A O 1
ATOM 2146 N N . ILE A 1 274 ? 15.289 21.328 27.516 1 95 274 ILE A N 1
ATOM 2147 C CA . ILE A 1 274 ? 14.141 20.625 28.078 1 95 274 ILE A CA 1
ATOM 2148 C C . ILE A 1 274 ? 14.516 19.172 28.359 1 95 274 ILE A C 1
ATOM 2150 O O . ILE A 1 274 ? 15.211 18.531 27.578 1 95 274 ILE A O 1
ATOM 2154 N N . SER A 1 275 ? 14.078 18.609 29.5 1 97.06 275 SER A N 1
ATOM 2155 C CA . SER A 1 275 ? 14.289 17.203 29.812 1 97.06 275 SER A CA 1
ATOM 2156 C C . SER A 1 275 ? 13.312 16.312 29.031 1 97.06 275 SER A C 1
ATOM 2158 O O . SER A 1 275 ? 12.289 16.797 28.547 1 97.06 275 SER A O 1
ATOM 2160 N N . HIS A 1 276 ? 13.672 15.031 28.891 1 97.69 276 HIS A N 1
ATOM 2161 C CA . HIS A 1 276 ? 12.766 14.094 28.25 1 97.69 276 HIS A CA 1
ATOM 2162 C C . HIS A 1 276 ? 11.414 14.047 28.953 1 97.69 276 HIS A C 1
ATOM 2164 O O . HIS A 1 276 ? 10.367 14.039 28.297 1 97.69 276 HIS A O 1
ATOM 2170 N N . GLU A 1 277 ? 11.461 14.023 30.219 1 97.56 277 GLU A N 1
ATOM 2171 C CA . GLU A 1 277 ? 10.25 13.977 31.031 1 97.56 277 GLU A CA 1
ATOM 2172 C C . GLU A 1 277 ? 9.383 15.211 30.781 1 97.56 277 GLU A C 1
ATOM 2174 O O . GLU A 1 277 ? 8.164 15.102 30.609 1 97.56 277 GLU A O 1
ATOM 2179 N N . ASP A 1 278 ? 10 16.359 30.797 1 97.5 278 ASP A N 1
ATOM 2180 C CA . ASP A 1 278 ? 9.266 17.594 30.594 1 97.5 278 ASP A CA 1
ATOM 2181 C C . ASP A 1 278 ? 8.719 17.688 29.172 1 97.5 278 ASP A C 1
ATOM 2183 O O . ASP A 1 278 ? 7.625 18.219 28.953 1 97.5 278 ASP A O 1
ATOM 2187 N N . PHE A 1 279 ? 9.469 17.281 28.234 1 97.62 279 PHE A N 1
ATOM 2188 C CA . PHE A 1 279 ? 8.992 17.234 26.859 1 97.62 279 PHE A CA 1
ATOM 2189 C C . PHE A 1 279 ? 7.734 16.375 26.75 1 97.62 279 PHE A C 1
ATOM 2191 O O . PHE A 1 279 ? 6.723 16.828 26.203 1 97.62 279 PHE A O 1
ATOM 2198 N N . LEU A 1 280 ? 7.812 15.125 27.281 1 98 280 LEU A N 1
ATOM 2199 C CA . LEU A 1 280 ? 6.68 14.203 27.234 1 98 280 LEU A CA 1
ATOM 2200 C C . LEU A 1 280 ? 5.465 14.805 27.922 1 98 280 LEU A C 1
ATOM 2202 O O . LEU A 1 280 ? 4.34 14.695 27.422 1 98 280 LEU A O 1
ATOM 2206 N N . LYS A 1 281 ? 5.66 15.508 29.047 1 97 281 LYS A N 1
ATOM 2207 C CA . LYS A 1 281 ? 4.578 16.125 29.812 1 97 281 LYS A CA 1
ATOM 2208 C C . LYS A 1 281 ? 3.963 17.297 29.062 1 97 281 LYS A C 1
ATOM 2210 O O . LYS A 1 281 ? 2.789 17.625 29.25 1 97 281 LYS A O 1
ATOM 2215 N N . SER A 1 282 ? 4.77 17.906 28.203 1 97.12 282 SER A N 1
ATOM 2216 C CA . SER A 1 282 ? 4.316 19.094 27.484 1 97.12 282 SER A CA 1
ATOM 2217 C C . SER A 1 282 ? 3.42 18.719 26.312 1 97.12 282 SER A C 1
ATOM 2219 O O . SER A 1 282 ? 2.738 19.578 25.75 1 97.12 282 SER A O 1
ATOM 2221 N N . LEU A 1 283 ? 3.42 17.5 25.891 1 98.25 283 LEU A N 1
ATOM 2222 C CA . LEU A 1 283 ? 2.648 17.078 24.734 1 98.25 283 LEU A CA 1
ATOM 2223 C C . LEU A 1 283 ? 1.151 17.141 25.016 1 98.25 283 LEU A C 1
ATOM 2225 O O . LEU A 1 283 ? 0.72 16.891 26.141 1 98.25 283 LEU A O 1
ATOM 2229 N N . ALA A 1 284 ? 0.392 17.469 24.016 1 98.38 284 ALA A N 1
ATOM 2230 C CA . ALA A 1 284 ? -1.058 17.609 24.109 1 98.38 284 ALA A CA 1
ATOM 2231 C C . ALA A 1 284 ? -1.716 16.281 24.469 1 98.38 284 ALA A C 1
ATOM 2233 O O . ALA A 1 284 ? -1.26 15.227 24.047 1 98.38 284 ALA A O 1
ATOM 2234 N N . LEU A 1 285 ? -2.797 16.359 25.25 1 98.38 285 LEU A N 1
ATOM 2235 C CA . LEU A 1 285 ? -3.641 15.195 25.5 1 98.38 285 LEU A CA 1
ATOM 2236 C C . LEU A 1 285 ? -4.148 14.594 24.188 1 98.38 285 LEU A C 1
ATOM 2238 O O . LEU A 1 285 ? -4.41 15.32 23.234 1 98.38 285 LEU A O 1
ATOM 2242 N N . THR A 1 286 ? -4.254 13.25 24.156 1 98.69 286 THR A N 1
ATOM 2243 C CA . THR A 1 286 ? -4.738 12.594 22.953 1 98.69 286 THR A CA 1
ATOM 2244 C C . THR A 1 286 ? -6.117 11.984 23.188 1 98.69 286 THR A C 1
ATOM 2246 O O . THR A 1 286 ? -6.492 11.703 24.328 1 98.69 286 THR A O 1
ATOM 2249 N N . PHE A 1 287 ? -6.93 11.812 22.094 1 98.94 287 PHE A N 1
ATOM 2250 C CA . PHE A 1 287 ? -8.172 11.055 22.203 1 98.94 287 PHE A CA 1
ATOM 2251 C C . PHE A 1 287 ? -7.898 9.641 22.688 1 98.94 287 PHE A C 1
ATOM 2253 O O . PHE A 1 287 ? -8.664 9.094 23.484 1 98.94 287 PHE A O 1
ATOM 2260 N N . LEU A 1 288 ? -6.793 9.039 22.188 1 98.88 288 LEU A N 1
ATOM 2261 C CA . LEU A 1 288 ? -6.422 7.691 22.594 1 98.88 288 LEU A CA 1
ATOM 2262 C C . LEU A 1 288 ? -6.246 7.605 24.109 1 98.88 288 LEU A C 1
ATOM 2264 O O . LEU A 1 288 ? -6.613 6.602 24.719 1 98.88 288 LEU A O 1
ATOM 2268 N N . SER A 1 289 ? -5.75 8.68 24.75 1 98.62 289 SER A N 1
ATOM 2269 C CA . SER A 1 289 ? -5.465 8.703 26.172 1 98.62 289 SER A CA 1
ATOM 2270 C C . SER A 1 289 ? -6.746 8.82 27 1 98.62 289 SER A C 1
ATOM 2272 O O . SER A 1 289 ? -6.766 8.484 28.188 1 98.62 289 SER A O 1
ATOM 2274 N N . VAL A 1 290 ? -7.859 9.336 26.438 1 98.56 290 VAL A N 1
ATOM 2275 C CA . VAL A 1 290 ? -9.094 9.477 27.203 1 98.56 290 VAL A CA 1
ATOM 2276 C C . VAL A 1 290 ? -10.062 8.359 26.844 1 98.56 290 VAL A C 1
ATOM 2278 O O . VAL A 1 290 ? -11.164 8.281 27.391 1 98.56 290 VAL A O 1
ATOM 2281 N N . ASP A 1 291 ? -9.695 7.492 25.922 1 98.81 291 ASP A N 1
ATOM 2282 C CA . ASP A 1 291 ? -10.555 6.441 25.391 1 98.81 291 ASP A CA 1
ATOM 2283 C C . ASP A 1 291 ? -10.719 5.293 26.375 1 98.81 291 ASP A C 1
ATOM 2285 O O . ASP A 1 291 ? -9.812 4.469 26.531 1 98.81 291 ASP A O 1
ATOM 2289 N N . THR A 1 292 ? -11.859 5.238 26.953 1 98.5 292 THR A N 1
ATOM 2290 C CA . THR A 1 292 ? -12.141 4.172 27.906 1 98.5 292 THR A CA 1
ATOM 2291 C C . THR A 1 292 ? -12.82 2.992 27.219 1 98.5 292 THR A C 1
ATOM 2293 O O . THR A 1 292 ? -12.828 1.878 27.75 1 98.5 292 THR A O 1
ATOM 2296 N N . ASP A 1 293 ? -13.391 3.191 26.047 1 98.62 293 ASP A N 1
ATOM 2297 C CA . ASP A 1 293 ? -14.25 2.197 25.422 1 98.62 293 ASP A CA 1
ATOM 2298 C C . ASP A 1 293 ? -13.484 1.394 24.375 1 98.62 293 ASP A C 1
ATOM 2300 O O . ASP A 1 293 ? -13.891 0.29 24 1 98.62 293 ASP A O 1
ATOM 2304 N N . GLY A 1 294 ? -12.484 1.904 23.828 1 98.62 294 GLY A N 1
ATOM 2305 C CA . GLY A 1 294 ? -11.836 1.346 22.656 1 98.62 294 GLY A CA 1
ATOM 2306 C C . GLY A 1 294 ? -12.438 1.831 21.359 1 98.62 294 GLY A C 1
ATOM 2307 O O . GLY A 1 294 ? -12.461 1.1 20.359 1 98.62 294 GLY A O 1
ATOM 2308 N N . ARG A 1 295 ? -12.984 3.127 21.344 1 98.62 295 ARG A N 1
ATOM 2309 C CA . ARG A 1 295 ? -13.68 3.633 20.156 1 98.62 295 ARG A CA 1
ATOM 2310 C C . ARG A 1 295 ? -12.781 4.562 19.344 1 98.62 295 ARG A C 1
ATOM 2312 O O . ARG A 1 295 ? -13.18 5.051 18.297 1 98.62 295 ARG A O 1
ATOM 2319 N N . VAL A 1 296 ? -11.477 4.789 19.812 1 98.94 296 VAL A N 1
ATOM 2320 C CA . VAL A 1 296 ? -10.531 5.652 19.109 1 98.94 296 VAL A CA 1
ATOM 2321 C C . VAL A 1 296 ? -9.578 4.805 18.281 1 98.94 296 VAL A C 1
ATOM 2323 O O . VAL A 1 296 ? -8.992 3.844 18.781 1 98.94 296 VAL A O 1
ATOM 2326 N N . ILE A 1 297 ? -9.453 5.078 17.016 1 98.88 297 ILE A N 1
ATOM 2327 C CA . ILE A 1 297 ? -8.43 4.562 16.125 1 98.88 297 ILE A CA 1
ATOM 2328 C C . ILE A 1 297 ? -7.418 5.664 15.805 1 98.88 297 ILE A C 1
ATOM 2330 O O . ILE A 1 297 ? -7.746 6.641 15.125 1 98.88 297 ILE A O 1
ATOM 2334 N N . ARG A 1 298 ? -6.242 5.504 16.266 1 98.88 298 ARG A N 1
ATOM 2335 C CA . ARG A 1 298 ? -5.219 6.523 16.062 1 98.88 298 ARG A CA 1
ATOM 2336 C C . ARG A 1 298 ? -4.297 6.148 14.914 1 98.88 298 ARG A C 1
ATOM 2338 O O . ARG A 1 298 ? -3.885 4.992 14.789 1 98.88 298 ARG A O 1
ATOM 2345 N N . MET A 1 299 ? -4.02 7.105 14.109 1 98.81 299 MET A N 1
ATOM 2346 C CA . MET A 1 299 ? -3.094 6.941 12.984 1 98.81 299 MET A CA 1
ATOM 2347 C C . MET A 1 299 ? -1.845 7.793 13.188 1 98.81 299 MET A C 1
ATOM 2349 O O . MET A 1 299 ? -1.93 9.023 13.25 1 98.81 299 MET A O 1
ATOM 2353 N N . ASP A 1 300 ? -0.725 7.152 13.312 1 98.62 300 ASP A N 1
ATOM 2354 C CA . ASP A 1 300 ? 0.584 7.793 13.375 1 98.62 300 ASP A CA 1
ATOM 2355 C C . ASP A 1 300 ? 1.412 7.477 12.133 1 98.62 300 ASP A C 1
ATOM 2357 O O . ASP A 1 300 ? 1.132 6.504 11.43 1 98.62 300 ASP A O 1
ATOM 2361 N N . SER A 1 301 ? 2.373 8.328 11.82 1 97.44 301 SER A N 1
ATOM 2362 C CA . SER A 1 301 ? 3.188 8.156 10.625 1 97.44 301 SER A CA 1
ATOM 2363 C C . SER A 1 301 ? 4.594 8.711 10.828 1 97.44 301 SER A C 1
ATOM 2365 O O . SER A 1 301 ? 4.793 9.648 11.602 1 97.44 301 SER A O 1
ATOM 2367 N N . PHE A 1 302 ? 5.57 8.164 10.156 1 98.44 302 PHE A N 1
ATOM 2368 C CA . PHE A 1 302 ? 6.938 8.672 10.164 1 98.44 302 PHE A CA 1
ATOM 2369 C C . PHE A 1 302 ? 7.117 9.75 9.102 1 98.44 302 PHE A C 1
ATOM 2371 O O . PHE A 1 302 ? 8.211 10.297 8.945 1 98.44 302 PHE A O 1
ATOM 2378 N N . SER A 1 303 ? 6.078 10.141 8.398 1 97.38 303 SER A N 1
ATOM 2379 C CA . SER A 1 303 ? 6.164 11.023 7.238 1 97.38 303 SER A CA 1
ATOM 2380 C C . SER A 1 303 ? 6.711 12.391 7.617 1 97.38 303 SER A C 1
ATOM 2382 O O . SER A 1 303 ? 7.422 13.023 6.832 1 97.38 303 SER A O 1
ATOM 2384 N N . LYS A 1 304 ? 6.316 12.844 8.828 1 97.31 304 LYS A N 1
ATOM 2385 C CA . LYS A 1 304 ? 6.664 14.211 9.188 1 97.31 304 LYS A CA 1
ATOM 2386 C C . LYS A 1 304 ? 7.75 14.242 10.258 1 97.31 304 LYS A C 1
ATOM 2388 O O . LYS A 1 304 ? 8.305 15.297 10.562 1 97.31 304 LYS A O 1
ATOM 2393 N N . VAL A 1 305 ? 8.086 13.055 10.773 1 97.75 305 VAL A N 1
ATOM 2394 C CA . VAL A 1 305 ? 9.062 13.047 11.859 1 97.75 305 VAL A CA 1
ATOM 2395 C C . VAL A 1 305 ? 10.352 12.383 11.383 1 97.75 305 VAL A C 1
ATOM 2397 O O . VAL A 1 305 ? 11.406 12.555 12 1 97.75 305 VAL A O 1
ATOM 2400 N N . LEU A 1 306 ? 10.289 11.555 10.305 1 98.12 306 LEU A N 1
ATOM 2401 C CA . LEU A 1 306 ? 11.477 10.984 9.688 1 98.12 306 LEU A CA 1
ATOM 2402 C C . LEU A 1 306 ? 11.531 11.32 8.203 1 98.12 306 LEU A C 1
ATOM 2404 O O . LEU A 1 306 ? 12.359 12.125 7.77 1 98.12 306 LEU A O 1
ATOM 2408 N N . ALA A 1 307 ? 10.625 10.711 7.383 1 98 307 ALA A N 1
ATOM 2409 C CA . ALA A 1 307 ? 10.555 11.008 5.953 1 98 307 ALA A CA 1
ATOM 2410 C C . ALA A 1 307 ? 9.305 10.391 5.324 1 98 307 ALA A C 1
ATOM 2412 O O . ALA A 1 307 ? 8.977 9.234 5.582 1 98 307 ALA A O 1
ATOM 2413 N N . PRO A 1 308 ? 8.633 11.172 4.488 1 96.62 308 PRO A N 1
ATOM 2414 C CA . PRO A 1 308 ? 7.379 10.695 3.9 1 96.62 308 PRO A CA 1
ATOM 2415 C C . PRO A 1 308 ? 7.57 9.445 3.043 1 96.62 308 PRO A C 1
ATOM 2417 O O . PRO A 1 308 ? 6.723 8.547 3.055 1 96.62 308 PRO A O 1
ATOM 2420 N N . GLY A 1 309 ? 8.672 9.305 2.355 1 97.25 309 GLY A N 1
ATOM 2421 C CA . GLY A 1 309 ? 8.906 8.227 1.403 1 97.25 309 GLY A CA 1
ATOM 2422 C C . GLY A 1 309 ? 9.234 6.906 2.066 1 97.25 309 GLY A C 1
ATOM 2423 O O . GLY A 1 309 ? 9.352 5.879 1.392 1 97.25 309 GLY A O 1
ATOM 2424 N N . THR A 1 310 ? 9.414 6.91 3.439 1 98.25 310 THR A N 1
ATOM 2425 C CA . THR A 1 310 ? 9.531 5.621 4.117 1 98.25 310 THR A CA 1
ATOM 2426 C C . THR A 1 310 ? 8.273 4.785 3.908 1 98.25 310 THR A C 1
ATOM 2428 O O . THR A 1 310 ? 8.32 3.557 3.975 1 98.25 310 THR A O 1
ATOM 2431 N N . ARG A 1 311 ? 7.121 5.516 3.645 1 97.81 311 ARG A N 1
ATOM 2432 C CA . ARG A 1 311 ? 5.801 4.898 3.543 1 97.81 311 ARG A CA 1
ATOM 2433 C C . ARG A 1 311 ? 5.547 3.955 4.715 1 97.81 311 ARG A C 1
ATOM 2435 O O . ARG A 1 311 ? 5.156 2.805 4.52 1 97.81 311 ARG A O 1
ATOM 2442 N N . LEU A 1 312 ? 5.785 4.461 5.891 1 98.31 312 LEU A N 1
ATOM 2443 C CA . LEU A 1 312 ? 5.617 3.674 7.105 1 98.31 312 LEU A CA 1
ATOM 2444 C C . LEU A 1 312 ? 4.871 4.469 8.172 1 98.31 312 LEU A C 1
ATOM 2446 O O . LEU A 1 312 ? 5.234 5.609 8.469 1 98.31 312 LEU A O 1
ATOM 2450 N N . GLY A 1 313 ? 3.805 3.979 8.617 1 98.31 313 GLY A N 1
ATOM 2451 C CA . GLY A 1 313 ? 3 4.434 9.734 1 98.31 313 GLY A CA 1
ATOM 2452 C C . GLY A 1 313 ? 2.395 3.295 10.539 1 98.31 313 GLY A C 1
ATOM 2453 O O . GLY A 1 313 ? 2.82 2.146 10.414 1 98.31 313 GLY A O 1
ATOM 2454 N N . TRP A 1 314 ? 1.496 3.598 11.43 1 98.75 314 TRP A N 1
ATOM 2455 C CA . TRP A 1 314 ? 0.845 2.537 12.188 1 98.75 314 TRP A CA 1
ATOM 2456 C C . TRP A 1 314 ? -0.482 3.018 12.766 1 98.75 314 TRP A C 1
ATOM 2458 O O . TRP A 1 314 ? -0.703 4.223 12.914 1 98.75 314 TRP A O 1
ATOM 2468 N N . ILE A 1 315 ? -1.366 2.096 12.977 1 98.81 315 ILE A N 1
ATOM 2469 C CA . ILE A 1 315 ? -2.65 2.297 13.641 1 98.81 315 ILE A CA 1
ATOM 2470 C C . ILE A 1 315 ? -2.598 1.72 15.055 1 98.81 315 ILE A C 1
ATOM 2472 O O . ILE A 1 315 ? -2.064 0.629 15.266 1 98.81 315 ILE A O 1
ATOM 2476 N N . THR A 1 316 ? -3.018 2.467 16 1 98.88 316 THR A N 1
ATOM 2477 C CA . THR A 1 316 ? -3.199 2.002 17.375 1 98.88 316 THR A CA 1
ATOM 2478 C C . THR A 1 316 ? -4.68 1.979 17.75 1 98.88 316 THR A C 1
ATOM 2480 O O . THR A 1 316 ? -5.406 2.941 17.484 1 98.88 316 THR A O 1
ATOM 2483 N N . GLY A 1 317 ? -5.191 0.937 18.328 1 98.69 317 GLY A N 1
ATOM 2484 C CA . GLY A 1 317 ? -6.574 0.803 18.75 1 98.69 317 GLY A CA 1
ATOM 2485 C C . GLY A 1 317 ? -6.887 -0.562 19.344 1 98.69 317 GLY A C 1
ATOM 2486 O O . GLY A 1 317 ? -5.977 -1.332 19.656 1 98.69 317 GLY A O 1
ATOM 2487 N N . SER A 1 318 ? -8.18 -0.824 19.531 1 98.38 318 SER A N 1
ATOM 2488 C CA . SER A 1 318 ? -8.633 -2.109 20.047 1 98.38 318 SER A CA 1
ATOM 2489 C C . SER A 1 318 ? -8.219 -3.254 19.125 1 98.38 318 SER A C 1
ATOM 2491 O O . SER A 1 318 ? -8.383 -3.168 17.906 1 98.38 318 SER A O 1
ATOM 2493 N N . SER A 1 319 ? -7.703 -4.344 19.688 1 97.62 319 SER A N 1
ATOM 2494 C CA . SER A 1 319 ? -7.293 -5.508 18.906 1 97.62 319 SER A CA 1
ATOM 2495 C C . SER A 1 319 ? -8.461 -6.094 18.141 1 97.62 319 SER A C 1
ATOM 2497 O O . SER A 1 319 ? -8.281 -6.641 17.047 1 97.62 319 SER A O 1
ATOM 2499 N N . LYS A 1 320 ? -9.664 -5.957 18.656 1 96.31 320 LYS A N 1
ATOM 2500 C CA . LYS A 1 320 ? -10.883 -6.43 18 1 96.31 320 LYS A CA 1
ATOM 2501 C C . LYS A 1 320 ? -11.086 -5.723 16.656 1 96.31 320 LYS A C 1
ATOM 2503 O O . LYS A 1 320 ? -11.461 -6.355 15.672 1 96.31 320 LYS A O 1
ATOM 2508 N N . LEU A 1 321 ? -10.781 -4.469 16.656 1 97.94 321 LEU A N 1
ATOM 2509 C CA . LEU A 1 321 ? -10.961 -3.686 15.445 1 97.94 321 LEU A CA 1
ATOM 2510 C C . LEU A 1 321 ? -9.781 -3.863 14.5 1 97.94 321 LEU A C 1
ATOM 2512 O O . LEU A 1 321 ? -9.945 -3.889 13.281 1 97.94 321 LEU A O 1
ATOM 2516 N N . LEU A 1 322 ? -8.578 -4.039 15.07 1 97.94 322 LEU A N 1
ATOM 2517 C CA . LEU A 1 322 ? -7.359 -4.086 14.273 1 97.94 322 LEU A CA 1
ATOM 2518 C C . LEU A 1 322 ? -7.289 -5.375 13.461 1 97.94 322 LEU A C 1
ATOM 2520 O O . LEU A 1 322 ? -6.625 -5.43 12.43 1 97.94 322 LEU A O 1
ATOM 2524 N N . GLN A 1 323 ? -7.977 -6.406 13.852 1 95.75 323 GLN A N 1
ATOM 2525 C CA . GLN A 1 323 ? -8.016 -7.652 13.094 1 95.75 323 GLN A CA 1
ATOM 2526 C C . GLN A 1 323 ? -8.594 -7.426 11.703 1 95.75 323 GLN A C 1
ATOM 2528 O O . GLN A 1 323 ? -8.164 -8.055 10.734 1 95.75 323 GLN A O 1
ATOM 2533 N N . ALA A 1 324 ? -9.562 -6.57 11.617 1 97.31 324 ALA A N 1
ATOM 2534 C CA . ALA A 1 324 ? -10.164 -6.258 10.328 1 97.31 324 ALA A CA 1
ATOM 2535 C C . ALA A 1 324 ? -9.164 -5.543 9.414 1 97.31 324 ALA A C 1
ATOM 2537 O O . ALA A 1 324 ? -9.156 -5.766 8.203 1 97.31 324 ALA A O 1
ATOM 2538 N N . TYR A 1 325 ? -8.344 -4.68 10.016 1 97.69 325 TYR A N 1
ATOM 2539 C CA . TYR A 1 325 ? -7.301 -4.012 9.242 1 97.69 325 TYR A CA 1
ATOM 2540 C C . TYR A 1 325 ? -6.277 -5.02 8.727 1 97.69 325 TYR A C 1
ATOM 2542 O O . TYR A 1 325 ? -5.852 -4.941 7.574 1 97.69 325 TYR A O 1
ATOM 2550 N N . LEU A 1 326 ? -5.906 -5.906 9.617 1 95.12 326 LEU A N 1
ATOM 2551 C CA . LEU A 1 326 ? -4.941 -6.934 9.25 1 95.12 326 LEU A CA 1
ATOM 2552 C C . LEU A 1 326 ? -5.445 -7.754 8.07 1 95.12 326 LEU A C 1
ATOM 2554 O O . LEU A 1 326 ? -4.715 -7.965 7.094 1 95.12 326 LEU A O 1
ATOM 2558 N N . SER A 1 327 ? -6.656 -8.195 8.148 1 94.25 327 SER A N 1
ATOM 2559 C CA . SER A 1 327 ? -7.254 -9 7.082 1 94.25 327 SER A CA 1
ATOM 2560 C C . SER A 1 327 ? -7.312 -8.219 5.77 1 94.25 327 SER A C 1
ATOM 2562 O O . SER A 1 327 ? -7.066 -8.781 4.699 1 94.25 327 SER A O 1
ATOM 2564 N N . LEU A 1 328 ? -7.637 -6.973 5.836 1 96.5 328 LEU A N 1
ATOM 2565 C CA . LEU A 1 328 ? -7.676 -6.125 4.648 1 96.5 328 LEU A CA 1
ATOM 2566 C C . LEU A 1 328 ? -6.285 -5.965 4.051 1 96.5 328 LEU A C 1
ATOM 2568 O O . LEU A 1 328 ? -6.109 -6.086 2.834 1 96.5 328 LEU A O 1
ATOM 2572 N N . HIS A 1 329 ? -5.305 -5.656 4.902 1 95.38 329 HIS A N 1
ATOM 2573 C CA . HIS A 1 329 ? -3.941 -5.43 4.438 1 95.38 329 HIS A CA 1
ATOM 2574 C C . HIS A 1 329 ? -3.387 -6.664 3.736 1 95.38 329 HIS A C 1
ATOM 2576 O O . HIS A 1 329 ? -2.699 -6.547 2.719 1 95.38 329 HIS A O 1
ATOM 2582 N N . GLU A 1 330 ? -3.684 -7.789 4.227 1 91.75 330 GLU A N 1
ATOM 2583 C CA . GLU A 1 330 ? -3.201 -9.039 3.646 1 91.75 330 GLU A CA 1
ATOM 2584 C C . GLU A 1 330 ? -3.652 -9.18 2.195 1 91.75 330 GLU A C 1
ATOM 2586 O O . GLU A 1 330 ? -2.99 -9.852 1.397 1 91.75 330 GLU A O 1
ATOM 2591 N N . MET A 1 331 ? -4.66 -8.453 1.812 1 92.44 331 MET A N 1
ATOM 2592 C CA . MET A 1 331 ? -5.219 -8.602 0.471 1 92.44 331 MET A CA 1
ATOM 2593 C C . MET A 1 331 ? -4.992 -7.336 -0.355 1 92.44 331 MET A C 1
ATOM 2595 O O . MET A 1 331 ? -5.395 -7.27 -1.519 1 92.44 331 MET A O 1
ATOM 2599 N N . THR A 1 332 ? -4.34 -6.348 0.21 1 94.5 332 THR A N 1
ATOM 2600 C CA . THR A 1 332 ? -4.168 -5.082 -0.498 1 94.5 332 THR A CA 1
ATOM 2601 C C . THR A 1 332 ? -2.693 -4.699 -0.57 1 94.5 332 THR A C 1
ATOM 2603 O O . THR A 1 332 ? -2.084 -4.746 -1.641 1 94.5 332 THR A O 1
ATOM 2606 N N . ILE A 1 333 ? -2.084 -4.605 0.61 1 93.94 333 ILE A N 1
ATOM 2607 C CA . ILE A 1 333 ? -0.684 -4.195 0.609 1 93.94 333 ILE A CA 1
ATOM 2608 C C . ILE A 1 333 ? 0.181 -5.32 1.172 1 93.94 333 ILE A C 1
ATOM 2610 O O . ILE A 1 333 ? 1.411 -5.266 1.091 1 93.94 333 ILE A O 1
ATOM 2614 N N . GLN A 1 334 ? -0.387 -6.395 1.703 1 92.88 334 GLN A N 1
ATOM 2615 C CA . GLN A 1 334 ? 0.28 -7.477 2.422 1 92.88 334 GLN A CA 1
ATOM 2616 C C . GLN A 1 334 ? 0.946 -6.961 3.695 1 92.88 334 GLN A C 1
ATOM 2618 O O . GLN A 1 334 ? 0.502 -7.27 4.801 1 92.88 334 GLN A O 1
ATOM 2623 N N . SER A 1 335 ? 1.891 -6.152 3.598 1 93.94 335 SER A N 1
ATOM 2624 C CA . SER A 1 335 ? 2.637 -5.473 4.652 1 93.94 335 SER A CA 1
ATOM 2625 C C . SER A 1 335 ? 3.443 -4.305 4.094 1 93.94 335 SER A C 1
ATOM 2627 O O . SER A 1 335 ? 3.645 -4.203 2.883 1 93.94 335 SER A O 1
ATOM 2629 N N . PRO A 1 336 ? 3.842 -3.365 4.984 1 96.88 336 PRO A N 1
ATOM 2630 C CA . PRO A 1 336 ? 4.793 -2.369 4.492 1 96.88 336 PRO A CA 1
ATOM 2631 C C . PRO A 1 336 ? 6.094 -2.994 3.99 1 96.88 336 PRO A C 1
ATOM 2633 O O . PRO A 1 336 ? 6.41 -4.137 4.336 1 96.88 336 PRO A O 1
ATOM 2636 N N . SER A 1 337 ? 6.84 -2.264 3.182 1 98 337 SER A N 1
ATOM 2637 C CA . SER A 1 337 ? 8.094 -2.723 2.592 1 98 337 SER A CA 1
ATOM 2638 C C . SER A 1 337 ? 9.039 -3.27 3.658 1 98 337 SER A C 1
ATOM 2640 O O . SER A 1 337 ? 9.234 -2.641 4.699 1 98 337 SER A O 1
ATOM 2642 N N . GLY A 1 338 ? 9.617 -4.457 3.348 1 98.5 338 GLY A N 1
ATOM 2643 C CA . GLY A 1 338 ? 10.602 -5.039 4.246 1 98.5 338 GLY A CA 1
ATOM 2644 C C . GLY A 1 338 ? 11.836 -4.172 4.418 1 98.5 338 GLY A C 1
ATOM 2645 O O . GLY A 1 338 ? 12.391 -4.086 5.512 1 98.5 338 GLY A O 1
ATOM 2646 N N . PHE A 1 339 ? 12.312 -3.465 3.354 1 98.62 339 PHE A N 1
ATOM 2647 C CA . PHE A 1 339 ? 13.445 -2.549 3.434 1 98.62 339 PHE A CA 1
ATOM 2648 C C . PHE A 1 339 ? 13.156 -1.411 4.406 1 98.62 339 PHE A C 1
ATOM 2650 O O . PHE A 1 339 ? 13.992 -1.071 5.242 1 98.62 339 PHE A O 1
ATOM 2657 N N . SER A 1 340 ? 11.938 -0.816 4.309 1 98.56 340 SER A N 1
ATOM 2658 C CA . SER A 1 340 ? 11.547 0.279 5.191 1 98.56 340 SER A CA 1
ATOM 2659 C C . SER A 1 340 ? 11.539 -0.164 6.652 1 98.56 340 SER A C 1
ATOM 2661 O O . SER A 1 340 ? 12.062 0.537 7.523 1 98.56 340 SER A O 1
ATOM 2663 N N . GLN A 1 341 ? 10.953 -1.335 6.887 1 98.62 341 GLN A N 1
ATOM 2664 C CA . GLN A 1 341 ? 10.859 -1.813 8.266 1 98.62 341 GLN A CA 1
ATOM 2665 C C . GLN A 1 341 ? 12.242 -2.1 8.836 1 98.62 341 GLN A C 1
ATOM 2667 O O . GLN A 1 341 ? 12.523 -1.761 9.984 1 98.62 341 GLN A O 1
ATOM 2672 N N . SER A 1 342 ? 13.156 -2.73 8.055 1 98.69 342 SER A N 1
ATOM 2673 C CA . SER A 1 342 ? 14.5 -3.051 8.516 1 98.69 342 SER A CA 1
ATOM 2674 C C . SER A 1 342 ? 15.305 -1.785 8.789 1 98.69 342 SER A C 1
ATOM 2676 O O . SER A 1 342 ? 15.977 -1.681 9.82 1 98.69 342 SER A O 1
ATOM 2678 N N . LEU A 1 343 ? 15.234 -0.773 7.902 1 98.69 343 LEU A N 1
ATOM 2679 C CA . LEU A 1 343 ? 16.047 0.433 8.016 1 98.69 343 LEU A CA 1
ATOM 2680 C C . LEU A 1 343 ? 15.523 1.338 9.125 1 98.69 343 LEU A C 1
ATOM 2682 O O . LEU A 1 343 ? 16.297 1.887 9.906 1 98.69 343 LEU A O 1
ATOM 2686 N N . VAL A 1 344 ? 14.188 1.503 9.25 1 98.75 344 VAL A N 1
ATOM 2687 C CA . VAL A 1 344 ? 13.602 2.348 10.289 1 98.75 344 VAL A CA 1
ATOM 2688 C C . VAL A 1 344 ? 13.781 1.696 11.656 1 98.75 344 VAL A C 1
ATOM 2690 O O . VAL A 1 344 ? 14.188 2.357 12.617 1 98.75 344 VAL A O 1
ATOM 2693 N N . SER A 1 345 ? 13.508 0.354 11.75 1 98.69 345 SER A N 1
ATOM 2694 C CA . SER A 1 345 ? 13.734 -0.359 13 1 98.69 345 SER A CA 1
ATOM 2695 C C . SER A 1 345 ? 15.195 -0.284 13.422 1 98.69 345 SER A C 1
ATOM 2697 O O . SER A 1 345 ? 15.5 -0.04 14.594 1 98.69 345 SER A O 1
ATOM 2699 N N . GLY A 1 346 ? 16.125 -0.549 12.461 1 98.5 346 GLY A N 1
ATOM 2700 C CA . GLY A 1 346 ? 17.547 -0.446 12.742 1 98.5 346 GLY A CA 1
ATOM 2701 C C . GLY A 1 346 ? 17.953 0.914 13.281 1 98.5 346 GLY A C 1
ATOM 2702 O O . GLY A 1 346 ? 18.703 1.005 14.258 1 98.5 346 GLY A O 1
ATOM 2703 N N . THR A 1 347 ? 17.422 1.993 12.688 1 98.56 347 THR A N 1
ATOM 2704 C CA . THR A 1 347 ? 17.719 3.363 13.094 1 98.56 347 THR A CA 1
ATOM 2705 C C . THR A 1 347 ? 17.172 3.637 14.5 1 98.56 347 THR A C 1
ATOM 2707 O O . THR A 1 347 ? 17.922 4.066 15.383 1 98.56 347 THR A O 1
ATOM 2710 N N . LEU A 1 348 ? 15.922 3.336 14.742 1 98.62 348 LEU A N 1
ATOM 2711 C CA . LEU A 1 348 ? 15.242 3.646 16 1 98.62 348 LEU A CA 1
ATOM 2712 C C . LEU A 1 348 ? 15.859 2.859 17.156 1 98.62 348 LEU A C 1
ATOM 2714 O O . LEU A 1 348 ? 16.031 3.395 18.25 1 98.62 348 LEU A O 1
ATOM 2718 N N . ASN A 1 349 ? 16.172 1.62 16.906 1 98.31 349 ASN A N 1
ATOM 2719 C CA . ASN A 1 349 ? 16.703 0.785 17.984 1 98.31 349 ASN A CA 1
ATOM 2720 C C . ASN A 1 349 ? 18.156 1.141 18.312 1 98.31 349 ASN A C 1
ATOM 2722 O O . ASN A 1 349 ? 18.609 0.941 19.438 1 98.31 349 ASN A O 1
ATOM 2726 N N . ARG A 1 350 ? 18.953 1.663 17.344 1 98.06 350 ARG A N 1
ATOM 2727 C CA . ARG A 1 350 ? 20.266 2.205 17.672 1 98.06 350 ARG A CA 1
ATOM 2728 C C . ARG A 1 350 ? 20.141 3.479 18.5 1 98.06 350 ARG A C 1
ATOM 2730 O O . ARG A 1 350 ? 20.969 3.742 19.375 1 98.06 350 ARG A O 1
ATOM 2737 N N . TRP A 1 351 ? 19.141 4.324 18.125 1 98.06 351 TRP A N 1
ATOM 2738 C CA . TRP A 1 351 ? 18.891 5.551 18.875 1 98.06 351 TRP A CA 1
ATOM 2739 C C . TRP A 1 351 ? 18.328 5.246 20.25 1 98.06 351 TRP A C 1
ATOM 2741 O O . TRP A 1 351 ? 18.656 5.914 21.234 1 98.06 351 TRP A O 1
ATOM 2751 N N . GLY A 1 352 ? 17.484 4.145 20.328 1 98.19 352 GLY A N 1
ATOM 2752 C CA . GLY A 1 352 ? 16.688 3.9 21.516 1 98.19 352 GLY A CA 1
ATOM 2753 C C . GLY A 1 352 ? 15.562 4.898 21.688 1 98.19 352 GLY A C 1
ATOM 2754 O O . GLY A 1 352 ? 15.469 5.879 20.953 1 98.19 352 GLY A O 1
ATOM 2755 N N . GLN A 1 353 ? 14.727 4.672 22.688 1 98.31 353 GLN A N 1
ATOM 2756 C CA . GLN A 1 353 ? 13.625 5.59 22.969 1 98.31 353 GLN A CA 1
ATOM 2757 C C . GLN A 1 353 ? 14.148 6.984 23.297 1 98.31 353 GLN A C 1
ATOM 2759 O O . GLN A 1 353 ? 13.594 7.984 22.828 1 98.31 353 GLN A O 1
ATOM 2764 N N . LYS A 1 354 ? 15.211 7.062 24.109 1 98.19 354 LYS A N 1
ATOM 2765 C CA . LYS A 1 354 ? 15.766 8.352 24.5 1 98.19 354 LYS A CA 1
ATOM 2766 C C . LYS A 1 354 ? 16.266 9.133 23.297 1 98.19 354 LYS A C 1
ATOM 2768 O O . LYS A 1 354 ? 16 10.336 23.172 1 98.19 354 LYS A O 1
ATOM 2773 N N . GLY A 1 355 ? 17.031 8.438 22.406 1 98.31 355 GLY A N 1
ATOM 2774 C CA . GLY A 1 355 ? 17.516 9.086 21.203 1 98.31 355 GLY A CA 1
ATOM 2775 C C . GLY A 1 355 ? 16.406 9.555 20.281 1 98.31 355 GLY A C 1
ATOM 2776 O O . GLY A 1 355 ? 16.5 10.617 19.672 1 98.31 355 GLY A O 1
ATOM 2777 N N . TYR A 1 356 ? 15.352 8.75 20.141 1 98.5 356 TYR A N 1
ATOM 2778 C CA . TYR A 1 356 ? 14.211 9.148 19.328 1 98.5 356 TYR A CA 1
ATOM 2779 C C . TYR A 1 356 ? 13.523 10.375 19.922 1 98.5 356 TYR A C 1
ATOM 2781 O O . TYR A 1 356 ? 13.125 11.281 19.188 1 98.5 356 TYR A O 1
ATOM 2789 N N . ILE A 1 357 ? 13.375 10.445 21.25 1 98.38 357 ILE A N 1
ATOM 2790 C CA . ILE A 1 357 ? 12.812 11.609 21.922 1 98.38 357 ILE A CA 1
ATOM 2791 C C . ILE A 1 357 ? 13.688 12.836 21.656 1 98.38 357 ILE A C 1
ATOM 2793 O O . ILE A 1 357 ? 13.18 13.93 21.406 1 98.38 357 ILE A O 1
ATOM 2797 N N . ASP A 1 358 ? 15.047 12.672 21.719 1 98.19 358 ASP A N 1
ATOM 2798 C CA . ASP A 1 358 ? 15.953 13.758 21.375 1 98.19 358 ASP A CA 1
ATOM 2799 C C . ASP A 1 358 ? 15.68 14.273 19.953 1 98.19 358 ASP A C 1
ATOM 2801 O O . ASP A 1 358 ? 15.719 15.484 19.719 1 98.19 358 ASP A O 1
ATOM 2805 N N . TRP A 1 359 ? 15.484 13.344 19.031 1 98.25 359 TRP A N 1
ATOM 2806 C CA . TRP A 1 359 ? 15.18 13.711 17.656 1 98.25 359 TRP A CA 1
ATOM 2807 C C . TRP A 1 359 ? 13.906 14.547 17.594 1 98.25 359 TRP A C 1
ATOM 2809 O O . TRP A 1 359 ? 13.875 15.578 16.922 1 98.25 359 TRP A O 1
ATOM 2819 N N . LEU A 1 360 ? 12.859 14.125 18.266 1 98.19 360 LEU A N 1
ATOM 2820 C CA . LEU A 1 360 ? 11.578 14.828 18.281 1 98.19 360 LEU A CA 1
ATOM 2821 C C . LEU A 1 360 ? 11.727 16.219 18.906 1 98.19 360 LEU A C 1
ATOM 2823 O O . LEU A 1 360 ? 11.125 17.188 18.422 1 98.19 360 LEU A O 1
ATOM 2827 N N . ILE A 1 361 ? 12.516 16.344 19.953 1 97.38 361 ILE A N 1
ATOM 2828 C CA . ILE A 1 361 ? 12.812 17.625 20.562 1 97.38 361 ILE A CA 1
ATOM 2829 C C . ILE A 1 361 ? 13.508 18.531 19.531 1 97.38 361 ILE A C 1
ATOM 2831 O O . ILE A 1 361 ? 13.18 19.719 19.422 1 97.38 361 ILE A O 1
ATOM 2835 N N . GLY A 1 362 ? 14.477 17.969 18.797 1 96.69 362 GLY A N 1
ATOM 2836 C CA . GLY A 1 362 ? 15.141 18.719 17.75 1 96.69 362 GLY A CA 1
ATOM 2837 C C . GLY A 1 362 ? 14.195 19.203 16.672 1 96.69 362 GLY A C 1
ATOM 2838 O O . GLY A 1 362 ? 14.32 20.328 16.172 1 96.69 362 GLY A O 1
ATOM 2839 N N . LEU A 1 363 ? 13.281 18.359 16.281 1 96.88 363 LEU A N 1
ATOM 2840 C CA . LEU A 1 363 ? 12.289 18.734 15.289 1 96.88 363 LEU A CA 1
ATOM 2841 C C . LEU A 1 363 ? 11.438 19.906 15.789 1 96.88 363 LEU A C 1
ATOM 2843 O O . LEU A 1 363 ? 11.188 20.859 15.039 1 96.88 363 LEU A O 1
ATOM 2847 N N . ARG A 1 364 ? 10.945 19.797 17.016 1 96.5 364 ARG A N 1
ATOM 2848 C CA . ARG A 1 364 ? 10.18 20.891 17.609 1 96.5 364 ARG A CA 1
ATOM 2849 C C . ARG A 1 364 ? 10.961 22.188 17.547 1 96.5 364 ARG A C 1
ATOM 2851 O O . ARG A 1 364 ? 10.406 23.234 17.219 1 96.5 364 ARG A O 1
ATOM 2858 N N . HIS A 1 365 ? 12.219 22.109 17.875 1 95.38 365 HIS A N 1
ATOM 2859 C CA . HIS A 1 365 ? 13.07 23.297 17.859 1 95.38 365 HIS A CA 1
ATOM 2860 C C . HIS A 1 365 ? 13.133 23.906 16.469 1 95.38 365 HIS A C 1
ATOM 2862 O O . HIS A 1 365 ? 12.922 25.125 16.312 1 95.38 365 HIS A O 1
ATOM 2868 N N . GLU A 1 366 ? 13.391 23.109 15.453 1 94.56 366 GLU A N 1
ATOM 2869 C CA . GLU A 1 366 ? 13.523 23.578 14.078 1 94.56 366 GLU A CA 1
ATOM 2870 C C . GLU A 1 366 ? 12.211 24.172 13.57 1 94.56 366 GLU A C 1
ATOM 2872 O O . GLU A 1 366 ? 12.203 25.25 12.961 1 94.56 366 GLU A O 1
ATOM 2877 N N . TYR A 1 367 ? 11.141 23.516 13.812 1 96.06 367 TYR A N 1
ATOM 2878 C CA . TYR A 1 367 ? 9.859 23.969 13.281 1 96.06 367 TYR A CA 1
ATOM 2879 C C . TYR A 1 367 ? 9.344 25.172 14.047 1 96.06 367 TYR A C 1
ATOM 2881 O O . TYR A 1 367 ? 8.609 26 13.5 1 96.06 367 TYR A O 1
ATOM 2889 N N . THR A 1 368 ? 9.727 25.312 15.375 1 97 368 THR A N 1
ATOM 2890 C CA . THR A 1 368 ? 9.406 26.531 16.109 1 97 368 THR A CA 1
ATOM 2891 C C . THR A 1 368 ? 10.086 27.734 15.469 1 97 368 THR A C 1
ATOM 2893 O O . THR A 1 368 ? 9.453 28.781 15.273 1 97 368 THR A O 1
ATOM 2896 N N . ALA A 1 369 ? 11.344 27.594 15.148 1 95.44 369 ALA A N 1
ATOM 2897 C CA . ALA A 1 369 ? 12.086 28.672 14.508 1 95.44 369 ALA A CA 1
ATOM 2898 C C . ALA A 1 369 ? 11.477 29.047 13.156 1 95.44 369 ALA A C 1
ATOM 2900 O O . ALA A 1 369 ? 11.336 30.234 12.836 1 95.44 369 ALA A O 1
ATOM 2901 N N . LYS A 1 370 ? 11.133 28.078 12.375 1 96 370 LYS A N 1
ATOM 2902 C CA . LYS A 1 370 ? 10.531 28.312 11.062 1 96 370 LYS A CA 1
ATOM 2903 C C . LYS A 1 370 ? 9.172 28.984 11.195 1 96 370 LYS A C 1
ATOM 2905 O O . LYS A 1 370 ? 8.859 29.922 10.445 1 96 370 LYS A O 1
ATOM 2910 N N . ARG A 1 371 ? 8.375 28.453 12.117 1 97.44 371 ARG A N 1
ATOM 2911 C CA . ARG A 1 371 ? 7.062 29.047 12.383 1 97.44 371 ARG A CA 1
ATOM 2912 C C . ARG A 1 371 ? 7.191 30.516 12.797 1 97.44 371 ARG A C 1
ATOM 2914 O O . ARG A 1 371 ? 6.484 31.375 12.281 1 97.44 371 ARG A O 1
ATOM 2921 N N . ASP A 1 372 ? 8.086 30.812 13.711 1 98.06 372 ASP A N 1
ATOM 2922 C CA . ASP A 1 372 ? 8.273 32.188 14.203 1 98.06 372 ASP A CA 1
ATOM 2923 C C . ASP A 1 372 ? 8.719 33.125 13.07 1 98.06 372 ASP A C 1
ATOM 2925 O O . ASP A 1 372 ? 8.195 34.219 12.938 1 98.06 372 ASP A O 1
ATOM 2929 N N . HIS A 1 373 ? 9.664 32.656 12.281 1 97.62 373 HIS A N 1
ATOM 2930 C CA . HIS A 1 373 ? 10.117 33.438 11.133 1 97.62 373 HIS A CA 1
ATOM 2931 C C . HIS A 1 373 ? 8.969 33.719 10.18 1 97.62 373 HIS A C 1
ATOM 2933 O O . HIS A 1 373 ? 8.812 34.844 9.703 1 97.62 373 HIS A O 1
ATOM 2939 N N . CYS A 1 374 ? 8.219 32.719 9.883 1 98 374 CYS A N 1
ATOM 2940 C CA . CYS A 1 374 ? 7.078 32.844 8.977 1 98 374 CYS A CA 1
ATOM 2941 C C . CYS A 1 374 ? 6.074 33.875 9.484 1 98 374 CYS A C 1
ATOM 2943 O O . CYS A 1 374 ? 5.645 34.75 8.742 1 98 374 CYS A O 1
ATOM 2945 N N . ILE A 1 375 ? 5.719 33.781 10.773 1 98.38 375 ILE A N 1
ATOM 2946 C CA . ILE A 1 375 ? 4.707 34.656 11.352 1 98.38 375 ILE A CA 1
ATOM 2947 C C . ILE A 1 375 ? 5.23 36.094 11.383 1 98.38 375 ILE A C 1
ATOM 2949 O O . ILE A 1 375 ? 4.496 37.031 11.078 1 98.38 375 ILE A O 1
ATOM 2953 N N . ASP A 1 376 ? 6.496 36.25 11.727 1 98.5 376 ASP A N 1
ATOM 2954 C CA . ASP A 1 376 ? 7.113 37.562 11.656 1 98.5 376 ASP A CA 1
ATOM 2955 C C . ASP A 1 376 ? 7 38.156 10.242 1 98.5 376 ASP A C 1
ATOM 2957 O O . ASP A 1 376 ? 6.66 39.312 10.078 1 98.5 376 ASP A O 1
ATOM 2961 N N . SER A 1 377 ? 7.355 37.312 9.273 1 98.38 377 SER A N 1
ATOM 2962 C CA . SER A 1 377 ? 7.309 37.75 7.875 1 98.38 377 SER A CA 1
ATOM 2963 C C . SER A 1 377 ? 5.887 38.094 7.449 1 98.38 377 SER A C 1
ATOM 2965 O O . SER A 1 377 ? 5.676 39.062 6.715 1 98.38 377 SER A O 1
ATOM 2967 N N . LEU A 1 378 ? 4.922 37.344 7.863 1 98.44 378 LEU A N 1
ATOM 2968 C CA . LEU A 1 378 ? 3.523 37.625 7.566 1 98.44 378 LEU A CA 1
ATOM 2969 C C . LEU A 1 378 ? 3.104 38.969 8.141 1 98.44 378 LEU A C 1
ATOM 2971 O O . LEU A 1 378 ? 2.463 39.75 7.461 1 98.44 378 LEU A O 1
ATOM 2975 N N . TYR A 1 379 ? 3.467 39.219 9.359 1 97.94 379 TYR A N 1
ATOM 2976 C CA . TYR A 1 379 ? 3.105 40.5 9.992 1 97.94 379 TYR A CA 1
ATOM 2977 C C . TYR A 1 379 ? 3.797 41.656 9.305 1 97.94 379 TYR A C 1
ATOM 2979 O O . TYR A 1 379 ? 3.277 42.781 9.297 1 97.94 379 TYR A O 1
ATOM 2987 N N . LYS A 1 380 ? 4.93 41.375 8.734 1 97.88 380 LYS A N 1
ATOM 2988 C CA . LYS A 1 380 ? 5.688 42.406 8.023 1 97.88 380 LYS A CA 1
ATOM 2989 C C . LYS A 1 380 ? 5.047 42.719 6.676 1 97.88 380 LYS A C 1
ATOM 2991 O O . LYS A 1 380 ? 4.973 43.875 6.273 1 97.88 380 LYS A O 1
ATOM 2996 N N . PHE A 1 381 ? 4.539 41.719 6 1 97.88 381 PHE A N 1
ATOM 2997 C CA . PHE A 1 381 ? 4.254 41.906 4.582 1 97.88 381 PHE A CA 1
ATOM 2998 C C . PHE A 1 381 ? 2.75 41.969 4.336 1 97.88 381 PHE A C 1
ATOM 3000 O O . PHE A 1 381 ? 2.297 42.562 3.365 1 97.88 381 PHE A O 1
ATOM 3007 N N . ILE A 1 382 ? 1.91 41.312 5.121 1 98 382 ILE A N 1
ATOM 3008 C CA . ILE A 1 382 ? 0.465 41.312 4.918 1 98 382 ILE A CA 1
ATOM 3009 C C . ILE A 1 382 ? -0.117 42.656 5.344 1 98 382 ILE A C 1
ATOM 3011 O O . ILE A 1 382 ? 0.206 43.188 6.418 1 98 382 ILE A O 1
ATOM 3015 N N . PRO A 1 383 ? -0.991 43.188 4.484 1 97.5 383 PRO A N 1
ATOM 3016 C CA . PRO A 1 383 ? -1.575 44.5 4.824 1 97.5 383 PRO A CA 1
ATOM 3017 C C . PRO A 1 383 ? -2.344 44.469 6.145 1 97.5 383 PRO A C 1
ATOM 3019 O O . PRO A 1 383 ? -2.971 43.469 6.477 1 97.5 383 PRO A O 1
ATOM 3022 N N . LYS A 1 384 ? -2.385 45.656 6.852 1 96.38 384 LYS A N 1
ATOM 3023 C CA . LYS A 1 384 ? -3.004 45.75 8.172 1 96.38 384 LYS A CA 1
ATOM 3024 C C . LYS A 1 384 ? -4.273 46.594 8.133 1 96.38 384 LYS A C 1
ATOM 3026 O O . LYS A 1 384 ? -4.836 46.938 9.172 1 96.38 384 LYS A O 1
ATOM 3031 N N . ASP A 1 385 ? -4.742 46.844 6.973 1 95.5 385 ASP A N 1
ATOM 3032 C CA . ASP A 1 385 ? -5.906 47.688 6.773 1 95.5 385 ASP A CA 1
ATOM 3033 C C . ASP A 1 385 ? -7.164 47.062 7.363 1 95.5 385 ASP A C 1
ATOM 3035 O O . ASP A 1 385 ? -7.277 45.844 7.422 1 95.5 385 ASP A O 1
ATOM 3039 N N . ASN A 1 386 ? -8.109 47.906 7.777 1 95.12 386 ASN A N 1
ATOM 3040 C CA . ASN A 1 386 ? -9.406 47.469 8.289 1 95.12 386 ASN A CA 1
ATOM 3041 C C . ASN A 1 386 ? -10.5 47.656 7.238 1 95.12 386 ASN A C 1
ATOM 3043 O O . ASN A 1 386 ? -10.367 48.438 6.316 1 95.12 386 ASN A O 1
ATOM 3047 N N . ASN A 1 387 ? -11.461 46.812 7.414 1 92.12 387 ASN A N 1
ATOM 3048 C CA . ASN A 1 387 ? -12.633 47.031 6.574 1 92.12 387 ASN A CA 1
ATOM 3049 C C . ASN A 1 387 ? -13.492 48.188 7.07 1 92.12 387 ASN A C 1
ATOM 3051 O O . ASN A 1 387 ? -13.094 48.906 7.996 1 92.12 387 ASN A O 1
ATOM 3055 N N . LYS A 1 388 ? -14.828 48.469 6.504 1 87.69 388 LYS A N 1
ATOM 3056 C CA . LYS A 1 388 ? -15.703 49.594 6.797 1 87.69 388 LYS A CA 1
ATOM 3057 C C . LYS A 1 388 ? -16.234 49.531 8.227 1 87.69 388 LYS A C 1
ATOM 3059 O O . LYS A 1 388 ? -16.594 50.562 8.82 1 87.69 388 LYS A O 1
ATOM 3064 N N . GLU A 1 389 ? -16.188 48.344 8.758 1 92.12 389 GLU A N 1
ATOM 3065 C CA . GLU A 1 389 ? -16.703 48.125 10.109 1 92.12 389 GLU A CA 1
ATOM 3066 C C . GLU A 1 389 ? -15.594 48.219 11.148 1 92.12 389 GLU A C 1
ATOM 3068 O O . GLU A 1 389 ? -15.812 48 12.336 1 92.12 389 GLU A O 1
ATOM 3073 N N . GLY A 1 390 ? -14.383 48.5 10.758 1 93.69 390 GLY A N 1
ATOM 3074 C CA . GLY A 1 390 ? -13.25 48.688 11.664 1 93.69 390 GLY A CA 1
ATOM 3075 C C . GLY A 1 390 ? -12.57 47.375 12.031 1 93.69 390 GLY A C 1
ATOM 3076 O O . GLY A 1 390 ? -11.789 47.312 12.977 1 93.69 390 GLY A O 1
ATOM 3077 N N . LYS A 1 391 ? -12.867 46.344 11.383 1 95.06 391 LYS A N 1
ATOM 3078 C CA . LYS A 1 391 ? -12.242 45.062 11.609 1 95.06 391 LYS A CA 1
ATOM 3079 C C . LYS A 1 391 ? -11.125 44.812 10.594 1 95.06 391 LYS A C 1
ATOM 3081 O O . LYS A 1 391 ? -11.18 45.281 9.461 1 95.06 391 LYS A O 1
ATOM 3086 N N . PRO A 1 392 ? -10.148 44.031 10.992 1 96.25 392 PRO A N 1
ATOM 3087 C CA . PRO A 1 392 ? -9.07 43.75 10.047 1 96.25 392 PRO A CA 1
ATOM 3088 C C . PRO A 1 392 ? -9.555 43 8.805 1 96.25 392 PRO A C 1
ATOM 3090 O O . PRO A 1 392 ? -10.352 42.062 8.914 1 96.25 392 PRO A O 1
ATOM 3093 N N . ILE A 1 393 ? -9.086 43.406 7.625 1 97.56 393 ILE A N 1
ATOM 3094 C CA . ILE A 1 393 ? -9.391 42.719 6.375 1 97.56 393 ILE A CA 1
ATOM 3095 C C . ILE A 1 393 ? -8.695 41.344 6.34 1 97.56 393 ILE A C 1
ATOM 3097 O O . ILE A 1 393 ? -9.242 40.375 5.836 1 97.56 393 ILE A O 1
ATOM 3101 N N . PHE A 1 394 ? -7.441 41.375 6.855 1 97.88 394 PHE A N 1
ATOM 3102 C CA . PHE A 1 394 ? -6.633 40.156 6.902 1 97.88 394 PHE A CA 1
ATOM 3103 C C . PHE A 1 394 ? -6.293 39.812 8.344 1 97.88 394 PHE A C 1
ATOM 3105 O O . PHE A 1 394 ? -5.957 40.656 9.148 1 97.88 394 PHE A O 1
ATOM 3112 N N . THR A 1 395 ? -6.445 38.594 8.672 1 97.06 395 THR A N 1
ATOM 3113 C CA . THR A 1 395 ? -6.086 38.062 9.992 1 97.06 395 THR A CA 1
ATOM 3114 C C . THR A 1 395 ? -5.105 36.906 9.867 1 97.06 395 THR A C 1
ATOM 3116 O O . THR A 1 395 ? -5.391 35.906 9.195 1 97.06 395 THR A O 1
ATOM 3119 N N . ILE A 1 396 ? -3.965 37.062 10.492 1 97.44 396 ILE A N 1
ATOM 3120 C CA . ILE A 1 396 ? -2.957 36 10.547 1 97.44 396 ILE A CA 1
ATOM 3121 C C . ILE A 1 396 ? -3.244 35.062 11.727 1 97.44 396 ILE A C 1
ATOM 3123 O O . ILE A 1 396 ? -3.525 35.531 12.836 1 97.44 396 ILE A O 1
ATOM 3127 N N . ASN A 1 397 ? -3.24 33.781 11.523 1 96.31 397 ASN A N 1
ATOM 3128 C CA . ASN A 1 397 ? -3.482 32.781 12.562 1 96.31 397 ASN A CA 1
ATOM 3129 C C . ASN A 1 397 ? -2.236 31.953 12.844 1 96.31 397 ASN A C 1
ATOM 3131 O O . ASN A 1 397 ? -2.004 30.938 12.18 1 96.31 397 ASN A O 1
ATOM 3135 N N . PRO A 1 398 ? -1.439 32.375 13.789 1 97.31 398 PRO A N 1
ATOM 3136 C CA . PRO A 1 398 ? -0.247 31.578 14.109 1 97.31 398 PRO A CA 1
ATOM 3137 C C . PRO A 1 398 ? -0.583 30.203 14.68 1 97.31 398 PRO A C 1
ATOM 3139 O O . PRO A 1 398 ? -1.273 30.109 15.695 1 97.31 398 PRO A O 1
ATOM 3142 N N . PRO A 1 399 ? -0.119 29.141 14.086 1 97.75 399 PRO A N 1
ATOM 3143 C CA . PRO A 1 399 ? -0.394 27.797 14.617 1 97.75 399 PRO A CA 1
ATOM 3144 C C . PRO A 1 399 ? 0.462 27.469 15.836 1 97.75 399 PRO A C 1
ATOM 3146 O O . PRO A 1 399 ? 1.541 28.031 16.016 1 97.75 399 PRO A O 1
ATOM 3149 N N . ILE A 1 400 ? 0.005 26.562 16.656 1 98.12 400 ILE A N 1
ATOM 3150 C CA . ILE A 1 400 ? 0.78 26.141 17.812 1 98.12 400 ILE A CA 1
ATOM 3151 C C . ILE A 1 400 ? 1.358 24.75 17.562 1 98.12 400 ILE A C 1
ATOM 3153 O O . ILE A 1 400 ? 2.07 24.203 18.406 1 98.12 400 ILE A O 1
ATOM 3157 N N . ALA A 1 401 ? 1.028 24.141 16.438 1 98.19 401 ALA A N 1
ATOM 3158 C CA . ALA A 1 401 ? 1.53 22.828 15.992 1 98.19 401 ALA A CA 1
ATOM 3159 C C . ALA A 1 401 ? 1.398 22.688 14.477 1 98.19 401 ALA A C 1
ATOM 3161 O O . ALA A 1 401 ? 0.692 23.453 13.828 1 98.19 401 ALA A O 1
ATOM 3162 N N . GLY A 1 402 ? 2.152 21.75 13.938 1 97.12 402 GLY A N 1
ATOM 3163 C CA . GLY A 1 402 ? 1.998 21.391 12.539 1 97.12 402 GLY A CA 1
ATOM 3164 C C . GLY A 1 402 ? 2.916 22.156 11.617 1 97.12 402 GLY A C 1
ATOM 3165 O O . GLY A 1 402 ? 4.039 22.516 11.992 1 97.12 402 GLY A O 1
ATOM 3166 N N . MET A 1 403 ? 2.488 22.297 10.359 1 96.94 403 MET A N 1
ATOM 3167 C CA . MET A 1 403 ? 3.365 22.844 9.32 1 96.94 403 MET A CA 1
ATOM 3168 C C . MET A 1 403 ? 2.678 23.969 8.562 1 96.94 403 MET A C 1
ATOM 3170 O O . MET A 1 403 ? 3.232 24.5 7.602 1 96.94 403 MET A O 1
ATOM 3174 N N . PHE A 1 404 ? 1.439 24.375 9.023 1 97.31 404 PHE A N 1
ATOM 3175 C CA . PHE A 1 404 ? 0.632 25.219 8.156 1 97.31 404 PHE A CA 1
ATOM 3176 C C . PHE A 1 404 ? 0.203 26.5 8.883 1 97.31 404 PHE A C 1
ATOM 3178 O O . PHE A 1 404 ? 0.023 26.484 10.102 1 97.31 404 PHE A O 1
ATOM 3185 N N . PHE A 1 405 ? 0.075 27.547 8.094 1 96.62 405 PHE A N 1
ATOM 3186 C CA . PHE A 1 405 ? -0.531 28.781 8.547 1 96.62 405 PHE A CA 1
ATOM 3187 C C . PHE A 1 405 ? -1.688 29.188 7.641 1 96.62 405 PHE A C 1
ATOM 3189 O O . PHE A 1 405 ? -1.787 28.719 6.508 1 96.62 405 PHE A O 1
ATOM 3196 N N . THR A 1 406 ? -2.594 29.984 8.219 1 97.81 406 THR A N 1
ATOM 3197 C CA . THR A 1 406 ? -3.652 30.547 7.387 1 97.81 406 THR A CA 1
ATOM 3198 C C . THR A 1 406 ? -3.699 32.062 7.52 1 97.81 406 THR A C 1
ATOM 3200 O O . THR A 1 406 ? -3.287 32.625 8.539 1 97.81 406 THR A O 1
ATOM 3203 N N . VAL A 1 407 ? -4.051 32.688 6.469 1 97.75 407 VAL A N 1
ATOM 3204 C CA . VAL A 1 407 ? -4.438 34.094 6.449 1 97.75 407 VAL A CA 1
ATOM 3205 C C . VAL A 1 407 ? -5.918 34.219 6.09 1 97.75 407 VAL A C 1
ATOM 3207 O O . VAL A 1 407 ? -6.309 33.969 4.949 1 97.75 407 VAL A O 1
ATOM 3210 N N . ASP A 1 408 ? -6.66 34.594 7.082 1 97.12 408 ASP A N 1
ATOM 3211 C CA . ASP A 1 408 ? -8.078 34.844 6.832 1 97.12 408 ASP A CA 1
ATOM 3212 C C . ASP A 1 408 ? -8.289 36.219 6.164 1 97.12 408 ASP A C 1
ATOM 3214 O O . ASP A 1 408 ? -7.523 37.156 6.395 1 97.12 408 ASP A O 1
ATOM 3218 N N . MET A 1 409 ? -9.352 36.188 5.336 1 97.75 409 MET A N 1
ATOM 3219 C CA . MET A 1 409 ? -9.664 37.438 4.613 1 97.75 409 MET A CA 1
ATOM 3220 C C . MET A 1 409 ? -11.164 37.688 4.586 1 97.75 409 MET A C 1
ATOM 3222 O O . MET A 1 409 ? -11.953 36.75 4.406 1 97.75 409 MET A O 1
ATOM 3226 N N . ASP A 1 410 ? -11.477 38.906 4.75 1 97.38 410 ASP A N 1
ATOM 3227 C CA . ASP A 1 410 ? -12.859 39.344 4.531 1 97.38 410 ASP A CA 1
ATOM 3228 C C . ASP A 1 410 ? -13.109 39.656 3.059 1 97.38 410 ASP A C 1
ATOM 3230 O O . ASP A 1 410 ? -12.828 40.75 2.594 1 97.38 410 ASP A O 1
ATOM 3234 N N . ALA A 1 411 ? -13.75 38.781 2.402 1 97.62 411 ALA A N 1
ATOM 3235 C CA . ALA A 1 411 ? -13.984 38.906 0.967 1 97.62 411 ALA A CA 1
ATOM 3236 C C . ALA A 1 411 ? -14.836 40.156 0.668 1 97.62 411 ALA A C 1
ATOM 3238 O O . ALA A 1 411 ? -14.688 40.75 -0.387 1 97.62 411 ALA A O 1
ATOM 3239 N N . SER A 1 412 ? -15.672 40.531 1.596 1 96.81 412 SER A N 1
ATOM 3240 C CA . SER A 1 412 ? -16.594 41.625 1.371 1 96.81 412 SER A CA 1
ATOM 3241 C C . SER A 1 412 ? -15.852 42.969 1.309 1 96.81 412 SER A C 1
ATOM 3243 O O . SER A 1 412 ? -16.406 43.969 0.843 1 96.81 412 SER A O 1
ATOM 3245 N N . ALA A 1 413 ? -14.641 42.969 1.742 1 97.19 413 ALA A N 1
ATOM 3246 C CA . ALA A 1 413 ? -13.828 44.188 1.726 1 97.19 413 ALA A CA 1
ATOM 3247 C C . ALA A 1 413 ? -13.227 44.406 0.345 1 97.19 413 ALA A C 1
ATOM 3249 O O . ALA A 1 413 ? -12.703 45.5 0.067 1 97.19 413 ALA A O 1
ATOM 3250 N N . HIS A 1 414 ? -13.242 43.438 -0.505 1 97.44 414 HIS A N 1
ATOM 3251 C CA . HIS A 1 414 ? -12.773 43.625 -1.873 1 97.44 414 HIS A CA 1
ATOM 3252 C C . HIS A 1 414 ? -13.602 44.656 -2.605 1 97.44 414 HIS A C 1
ATOM 3254 O O . HIS A 1 414 ? -14.828 44.656 -2.533 1 97.44 414 HIS A O 1
ATOM 3260 N N . PRO A 1 415 ? -12.969 45.469 -3.424 1 96.44 415 PRO A N 1
ATOM 3261 C CA . PRO A 1 415 ? -13.703 46.594 -4.059 1 96.44 415 PRO A CA 1
ATOM 3262 C C . PRO A 1 415 ? -14.727 46.094 -5.078 1 96.44 415 PRO A C 1
ATOM 3264 O O . PRO A 1 415 ? -15.734 46.75 -5.316 1 96.44 415 PRO A O 1
ATOM 3267 N N . GLU A 1 416 ? -14.516 44.969 -5.648 1 97.25 416 GLU A N 1
ATOM 3268 C CA . GLU A 1 416 ? -15.414 44.469 -6.68 1 97.25 416 GLU A CA 1
ATOM 3269 C C . GLU A 1 416 ? -16.281 43.344 -6.145 1 97.25 416 GLU A C 1
ATOM 3271 O O . GLU A 1 416 ? -16.797 42.531 -6.918 1 97.25 416 GLU A O 1
ATOM 3276 N N . PHE A 1 417 ? -16.422 43.188 -4.848 1 97.31 417 PHE A N 1
ATOM 3277 C CA . PHE A 1 417 ? -17.156 42.094 -4.227 1 97.31 417 PHE A CA 1
ATOM 3278 C C . PHE A 1 417 ? -18.594 42.031 -4.734 1 97.31 417 PHE A C 1
ATOM 3280 O O . PHE A 1 417 ? -19.062 41 -5.184 1 97.31 417 PHE A O 1
ATOM 3287 N N . ALA A 1 418 ? -19.328 43.219 -4.734 1 96.5 418 ALA A N 1
ATOM 3288 C CA . ALA A 1 418 ? -20.75 43.281 -5.078 1 96.5 418 ALA A CA 1
ATOM 3289 C C . ALA A 1 418 ? -20.953 43.281 -6.59 1 96.5 418 ALA A C 1
ATOM 3291 O O . ALA A 1 418 ? -22 42.875 -7.082 1 96.5 418 ALA A O 1
ATOM 3292 N N . THR A 1 419 ? -20 43.719 -7.391 1 97.12 419 THR A N 1
ATOM 3293 C CA . THR A 1 419 ? -20.156 43.875 -8.828 1 97.12 419 THR A CA 1
ATOM 3294 C C . THR A 1 419 ? -19.656 42.656 -9.578 1 97.12 419 THR A C 1
ATOM 3296 O O . THR A 1 419 ? -20.422 41.688 -9.758 1 97.12 419 THR A O 1
ATOM 3299 N N . THR A 1 420 ? -18.312 42.594 -9.688 1 97.12 420 THR A N 1
ATOM 3300 C CA . THR A 1 420 ? -17.688 41.531 -10.484 1 97.12 420 THR A CA 1
ATOM 3301 C C . THR A 1 420 ? -17.938 40.156 -9.867 1 97.12 420 THR A C 1
ATOM 3303 O O . THR A 1 420 ? -18.172 39.188 -10.586 1 97.12 420 THR A O 1
ATOM 3306 N N . TYR A 1 421 ? -17.859 40.094 -8.531 1 97.88 421 TYR A N 1
ATOM 3307 C CA . TYR A 1 421 ? -17.906 38.781 -7.883 1 97.88 421 TYR A CA 1
ATOM 3308 C C . TYR A 1 421 ? -19.297 38.5 -7.328 1 97.88 421 TYR A C 1
ATOM 3310 O O . TYR A 1 421 ? -19.484 37.531 -6.605 1 97.88 421 TYR A O 1
ATOM 3318 N N . GLU A 1 422 ? -20.266 39.312 -7.559 1 97.94 422 GLU A N 1
ATOM 3319 C CA . GLU A 1 422 ? -21.688 39.125 -7.277 1 97.94 422 GLU A CA 1
ATOM 3320 C C . GLU A 1 422 ? -21.906 38.75 -5.816 1 97.94 422 GLU A C 1
ATOM 3322 O O . GLU A 1 422 ? -22.719 37.875 -5.516 1 97.94 422 GLU A O 1
ATOM 3327 N N . SER A 1 423 ? -21.141 39.312 -4.934 1 97.44 423 SER A N 1
ATOM 3328 C CA . SER A 1 423 ? -21.219 39.125 -3.49 1 97.44 423 SER A CA 1
ATOM 3329 C C . SER A 1 423 ? -21.016 37.656 -3.131 1 97.44 423 SER A C 1
ATOM 3331 O O . SER A 1 423 ? -21.625 37.156 -2.186 1 97.44 423 SER A O 1
ATOM 3333 N N . ASP A 1 424 ? -20.203 36.906 -3.957 1 97.25 424 ASP A N 1
ATOM 3334 C CA . ASP A 1 424 ? -19.828 35.5 -3.723 1 97.25 424 ASP A CA 1
ATOM 3335 C C . ASP A 1 424 ? -18.375 35.406 -3.279 1 97.25 424 ASP A C 1
ATOM 3337 O O . ASP A 1 424 ? -17.453 35.562 -4.09 1 97.25 424 ASP A O 1
ATOM 3341 N N . PRO A 1 425 ? -18.172 35.094 -2.043 1 97.44 425 PRO A N 1
ATOM 3342 C CA . PRO A 1 425 ? -16.797 35.031 -1.545 1 97.44 425 PRO A CA 1
ATOM 3343 C C . PRO A 1 425 ? -15.945 34 -2.285 1 97.44 425 PRO A C 1
ATOM 3345 O O . PRO A 1 425 ? -14.734 34.188 -2.43 1 97.44 425 PRO A O 1
ATOM 3348 N N . THR A 1 426 ? -16.531 32.969 -2.789 1 95.69 426 THR A N 1
ATOM 3349 C CA . THR A 1 426 ? -15.789 31.906 -3.473 1 95.69 426 THR A CA 1
ATOM 3350 C C . THR A 1 426 ? -15.195 32.406 -4.777 1 95.69 426 THR A C 1
ATOM 3352 O O . THR A 1 426 ? -14.109 31.984 -5.188 1 95.69 426 THR A O 1
ATOM 3355 N N . LYS A 1 427 ? -15.852 33.281 -5.418 1 97.19 427 LYS A N 1
ATOM 3356 C CA . LYS A 1 427 ? -15.344 33.906 -6.645 1 97.19 427 LYS A CA 1
ATOM 3357 C C . LYS A 1 427 ? -14.141 34.812 -6.352 1 97.19 427 LYS A C 1
ATOM 3359 O O . LYS A 1 427 ? -13.195 34.844 -7.133 1 97.19 427 LYS A O 1
ATOM 3364 N N . VAL A 1 428 ? -14.25 35.5 -5.238 1 97.81 428 VAL A N 1
ATOM 3365 C CA . VAL A 1 428 ? -13.125 36.344 -4.812 1 97.81 428 VAL A CA 1
ATOM 3366 C C . VAL A 1 428 ? -11.906 35.469 -4.539 1 97.81 428 VAL A C 1
ATOM 3368 O O . VAL A 1 428 ? -10.797 35.75 -4.992 1 97.81 428 VAL A O 1
ATOM 3371 N N . GLU A 1 429 ? -12.109 34.406 -3.793 1 97.38 429 GLU A N 1
ATOM 3372 C CA . GLU A 1 429 ? -11.039 33.5 -3.416 1 97.38 429 GLU A CA 1
ATOM 3373 C C . GLU A 1 429 ? -10.344 32.938 -4.648 1 97.38 429 GLU A C 1
ATOM 3375 O O . GLU A 1 429 ? -9.117 32.875 -4.707 1 97.38 429 GLU A O 1
ATOM 3380 N N . GLU A 1 430 ? -11.094 32.5 -5.645 1 95.44 430 GLU A N 1
ATOM 3381 C CA . GLU A 1 430 ? -10.562 31.922 -6.875 1 95.44 430 GLU A CA 1
ATOM 3382 C C . GLU A 1 430 ? -9.766 32.938 -7.668 1 95.44 430 GLU A C 1
ATOM 3384 O O . GLU A 1 430 ? -8.695 32.656 -8.195 1 95.44 430 GLU A O 1
ATOM 3389 N N . ALA A 1 431 ? -10.336 34.094 -7.789 1 96.69 431 ALA A N 1
ATOM 3390 C CA . ALA A 1 431 ? -9.656 35.188 -8.508 1 96.69 431 ALA A CA 1
ATOM 3391 C C . ALA A 1 431 ? -8.328 35.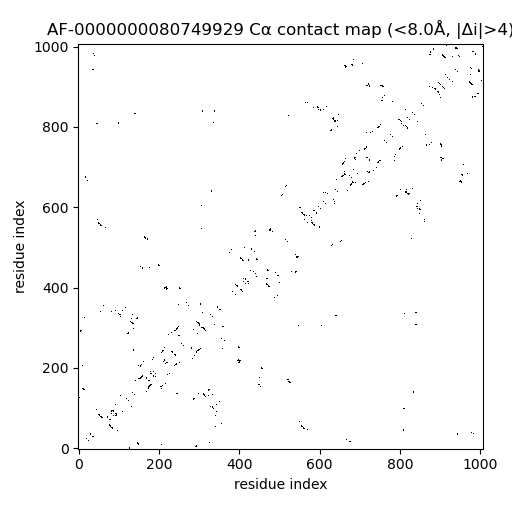531 -7.844 1 96.69 431 ALA A C 1
ATOM 3393 O O . ALA A 1 431 ? -7.32 35.75 -8.523 1 96.69 431 ALA A O 1
ATOM 3394 N N . LEU A 1 432 ? -8.406 35.656 -6.523 1 97.38 432 LEU A N 1
ATOM 3395 C CA . LEU A 1 432 ? -7.184 35.969 -5.781 1 97.38 432 LEU A CA 1
ATOM 3396 C C . LEU A 1 432 ? -6.141 34.875 -5.996 1 97.38 432 LEU A C 1
ATOM 3398 O O . LEU A 1 432 ? -4.953 35.156 -6.152 1 97.38 432 LEU A O 1
ATOM 3402 N N . TYR A 1 433 ? -6.551 33.625 -5.938 1 95.44 433 TYR A N 1
ATOM 3403 C CA . TYR A 1 433 ? -5.641 32.5 -6.152 1 95.44 433 TYR A CA 1
ATOM 3404 C C . TYR A 1 433 ? -4.922 32.625 -7.488 1 95.44 433 TYR A C 1
ATOM 3406 O O . TYR A 1 433 ? -3.699 32.469 -7.559 1 95.44 433 TYR A O 1
ATOM 3414 N N . GLN A 1 434 ? -5.66 32.938 -8.539 1 94.5 434 GLN A N 1
ATOM 3415 C CA . GLN A 1 434 ? -5.074 33.094 -9.867 1 94.5 434 GLN A CA 1
ATOM 3416 C C . GLN A 1 434 ? -4.047 34.219 -9.898 1 94.5 434 GLN A C 1
ATOM 3418 O O . GLN A 1 434 ? -2.988 34.062 -10.523 1 94.5 434 GLN A O 1
ATOM 3423 N N . LYS A 1 435 ? -4.359 35.281 -9.258 1 95.88 435 LYS A N 1
ATOM 3424 C CA . LYS A 1 435 ? -3.447 36.406 -9.219 1 95.88 435 LYS A CA 1
ATOM 3425 C C . LYS A 1 435 ? -2.184 36.062 -8.43 1 95.88 435 LYS A C 1
ATOM 3427 O O . LYS A 1 435 ? -1.084 36.5 -8.805 1 95.88 435 LYS A O 1
ATOM 3432 N N . VAL A 1 436 ? -2.365 35.406 -7.34 1 95.5 436 VAL A N 1
ATOM 3433 C CA . VAL A 1 436 ? -1.245 35.031 -6.488 1 95.5 436 VAL A CA 1
ATOM 3434 C C . VAL A 1 436 ? -0.322 34.094 -7.25 1 95.5 436 VAL A C 1
ATOM 3436 O O . VAL A 1 436 ? 0.902 34.219 -7.203 1 95.5 436 VAL A O 1
ATOM 3439 N N . ILE A 1 437 ? -0.849 33.094 -7.992 1 92.62 437 ILE A N 1
ATOM 3440 C CA . ILE A 1 437 ? -0.074 32.188 -8.805 1 92.62 437 ILE A CA 1
ATOM 3441 C C . ILE A 1 437 ? 0.727 32.938 -9.852 1 92.62 437 ILE A C 1
ATOM 3443 O O . ILE A 1 437 ? 1.902 32.656 -10.086 1 92.62 437 ILE A O 1
ATOM 3447 N N . LYS A 1 438 ? 0.097 33.906 -10.461 1 93 438 LYS A N 1
ATOM 3448 C CA . LYS A 1 438 ? 0.754 34.719 -11.484 1 93 438 LYS A CA 1
ATOM 3449 C C . LYS A 1 438 ? 1.914 35.5 -10.891 1 93 438 LYS A C 1
ATOM 3451 O O . LYS A 1 438 ? 2.867 35.844 -11.602 1 93 438 LYS A O 1
ATOM 3456 N N . SER A 1 439 ? 1.796 35.781 -9.617 1 94.56 439 SER A N 1
ATOM 3457 C CA . SER A 1 439 ? 2.859 36.531 -8.938 1 94.56 439 SER A CA 1
ATOM 3458 C C . SER A 1 439 ? 4.008 35.594 -8.547 1 94.56 439 SER A C 1
ATOM 3460 O O . SER A 1 439 ? 4.988 36.062 -7.941 1 94.56 439 SER A O 1
ATOM 3462 N N . GLY A 1 440 ? 3.859 34.312 -8.75 1 93.44 440 GLY A N 1
ATOM 3463 C CA . GLY A 1 440 ? 4.953 33.375 -8.555 1 93.44 440 GLY A CA 1
ATOM 3464 C C . GLY A 1 440 ? 4.965 32.75 -7.164 1 93.44 440 GLY A C 1
ATOM 3465 O O . GLY A 1 440 ? 6.016 32.344 -6.672 1 93.44 440 GLY A O 1
ATOM 3466 N N . VAL A 1 441 ? 3.883 32.781 -6.48 1 94.19 441 VAL A N 1
ATOM 3467 C CA . VAL A 1 441 ? 3.779 32.156 -5.172 1 94.19 441 VAL A CA 1
ATOM 3468 C C . VAL A 1 441 ? 2.586 31.203 -5.148 1 94.19 441 VAL A C 1
ATOM 3470 O O . VAL A 1 441 ? 1.531 31.5 -5.711 1 94.19 441 VAL A O 1
ATOM 3473 N N . LEU A 1 442 ? 2.82 30.047 -4.492 1 92.62 442 LEU A N 1
ATOM 3474 C CA . LEU A 1 442 ? 1.73 29.078 -4.383 1 92.62 442 LEU A CA 1
ATOM 3475 C C . LEU A 1 442 ? 1.254 28.953 -2.939 1 92.62 442 LEU A C 1
ATOM 3477 O O . LEU A 1 442 ? 1.985 28.453 -2.08 1 92.62 442 LEU A O 1
ATOM 3481 N N . VAL A 1 443 ? 0.151 29.469 -2.631 1 94.31 443 VAL A N 1
ATOM 3482 C CA . VAL A 1 443 ? -0.648 29.203 -1.438 1 94.31 443 VAL A CA 1
ATOM 3483 C C . VAL A 1 443 ? -2.008 28.641 -1.841 1 94.31 443 VAL A C 1
ATOM 3485 O O . VAL A 1 443 ? -2.449 28.812 -2.979 1 94.31 443 VAL A O 1
ATOM 3488 N N . VAL A 1 444 ? -2.645 27.953 -0.943 1 94.69 444 VAL A N 1
ATOM 3489 C CA . VAL A 1 444 ? -3.805 27.156 -1.337 1 94.69 444 VAL A CA 1
ATOM 3490 C C . VAL A 1 444 ? -5.078 27.797 -0.773 1 94.69 444 VAL A C 1
ATOM 3492 O O . VAL A 1 444 ? -5.129 28.156 0.405 1 94.69 444 VAL A O 1
ATOM 3495 N N . PRO A 1 445 ? -6.094 27.953 -1.64 1 95.88 445 PRO A N 1
ATOM 3496 C CA . PRO A 1 445 ? -7.352 28.516 -1.153 1 95.88 445 PRO A CA 1
ATOM 3497 C C . PRO A 1 445 ? -8.078 27.578 -0.182 1 95.88 445 PRO A C 1
ATOM 3499 O O . PRO A 1 445 ? -8.055 26.359 -0.355 1 95.88 445 PRO A O 1
ATOM 3502 N N . GLY A 1 446 ? -8.742 28.172 0.761 1 95.81 446 GLY A N 1
ATOM 3503 C CA . GLY A 1 446 ? -9.461 27.422 1.773 1 95.81 446 GLY A CA 1
ATOM 3504 C C . GLY A 1 446 ? -10.555 26.531 1.195 1 95.81 446 GLY A C 1
ATOM 3505 O O . GLY A 1 446 ? -10.836 25.453 1.725 1 95.81 446 GLY A O 1
ATOM 3506 N N . ILE A 1 447 ? -11.133 26.922 0.084 1 94.62 447 ILE A N 1
ATOM 3507 C CA . ILE A 1 447 ? -12.273 26.234 -0.512 1 94.62 447 ILE A CA 1
ATOM 3508 C C . ILE A 1 447 ? -11.867 24.828 -0.959 1 94.62 447 ILE A C 1
ATOM 3510 O O . ILE A 1 447 ? -12.711 23.938 -1.063 1 94.62 447 ILE A O 1
ATOM 3514 N N . TRP A 1 448 ? -10.562 24.625 -1.152 1 94.31 448 TRP A N 1
ATOM 3515 C CA . TRP A 1 448 ? -10.086 23.328 -1.611 1 94.31 448 TRP A CA 1
ATOM 3516 C C . TRP A 1 448 ? -10.164 22.297 -0.493 1 94.31 448 TRP A C 1
ATOM 3518 O O . TRP A 1 448 ? -10.055 21.094 -0.743 1 94.31 448 TRP A O 1
ATOM 3528 N N . PHE A 1 449 ? -10.391 22.766 0.732 1 96.06 449 PHE A N 1
ATOM 3529 C CA . PHE A 1 449 ? -10.367 21.906 1.901 1 96.06 449 PHE A CA 1
ATOM 3530 C C . PHE A 1 449 ? -11.766 21.75 2.49 1 96.06 449 PHE A C 1
ATOM 3532 O O . PHE A 1 449 ? -11.93 21.156 3.559 1 96.06 449 PHE A O 1
ATOM 3539 N N . LYS A 1 450 ? -12.773 22.281 1.838 1 95.25 450 LYS A N 1
ATOM 3540 C CA . LYS A 1 450 ? -14.133 22.344 2.367 1 95.25 450 LYS A CA 1
ATOM 3541 C C . LYS A 1 450 ? -14.805 20.969 2.293 1 95.25 450 LYS A C 1
ATOM 3543 O O . LYS A 1 450 ? -14.766 20.312 1.252 1 95.25 450 LYS A O 1
ATOM 3548 N N . ALA A 1 451 ? -15.281 20.469 3.426 1 95.75 451 ALA A N 1
ATOM 3549 C CA . ALA A 1 451 ? -16.219 19.344 3.436 1 95.75 451 ALA A CA 1
ATOM 3550 C C . ALA A 1 451 ? -17.641 19.797 3.115 1 95.75 451 ALA A C 1
ATOM 3552 O O . ALA A 1 451 ? -18.125 20.766 3.695 1 95.75 451 ALA A O 1
ATOM 3553 N N . ASP A 1 452 ? -18.359 19.141 2.18 1 93 452 ASP A N 1
ATOM 3554 C CA . ASP A 1 452 ? -19.641 19.672 1.743 1 93 452 ASP A CA 1
ATOM 3555 C C . ASP A 1 452 ? -20.656 18.547 1.537 1 93 452 ASP A C 1
ATOM 3557 O O . ASP A 1 452 ? -21.594 18.688 0.741 1 93 452 ASP A O 1
ATOM 3561 N N . GLY A 1 453 ? -20.453 17.469 2.211 1 95.81 453 GLY A N 1
ATOM 3562 C CA . GLY A 1 453 ? -21.406 16.375 2.105 1 95.81 453 GLY A CA 1
ATOM 3563 C C . GLY A 1 453 ? -22.766 16.703 2.674 1 95.81 453 GLY A C 1
ATOM 3564 O O . GLY A 1 453 ? -22.875 17.516 3.604 1 95.81 453 GLY A O 1
ATOM 3565 N N . GLU A 1 454 ? -23.844 16.094 2.039 1 96.69 454 GLU A N 1
ATOM 3566 C CA . GLU A 1 454 ? -25.219 16.25 2.498 1 96.69 454 GLU A CA 1
ATOM 3567 C C . GLU A 1 454 ? -25.938 14.922 2.559 1 96.69 454 GLU A C 1
ATOM 3569 O O . GLU A 1 454 ? -25.734 14.055 1.706 1 96.69 454 GLU A O 1
ATOM 3574 N N . THR A 1 455 ? -26.688 14.789 3.652 1 97.44 455 THR A N 1
ATOM 3575 C CA . THR A 1 455 ? -27.438 13.539 3.809 1 97.44 455 THR A CA 1
ATOM 3576 C C . THR A 1 455 ? -28.75 13.586 3.035 1 97.44 455 THR A C 1
ATOM 3578 O O . THR A 1 455 ? -29.156 14.648 2.555 1 97.44 455 THR A O 1
ATOM 3581 N N . THR A 1 456 ? -29.297 12.43 2.822 1 95.94 456 THR A N 1
ATOM 3582 C CA . THR A 1 456 ? -30.672 12.266 2.338 1 95.94 456 THR A CA 1
ATOM 3583 C C . THR A 1 456 ? -31.516 11.516 3.359 1 95.94 456 THR A C 1
ATOM 3585 O O . THR A 1 456 ? -31.281 10.336 3.619 1 95.94 456 THR A O 1
ATOM 3588 N N . PRO A 1 457 ? -32.5 12.141 3.914 1 96.94 457 PRO A N 1
ATOM 3589 C CA . PRO A 1 457 ? -32.906 13.547 3.715 1 96.94 457 PRO A CA 1
ATOM 3590 C C . PRO A 1 457 ? -31.828 14.516 4.227 1 96.94 457 PRO A C 1
ATOM 3592 O O . PRO A 1 457 ? -30.938 14.125 4.98 1 96.94 457 PRO A O 1
ATOM 3595 N N . ALA A 1 458 ? -32 15.75 3.922 1 96.88 458 ALA A N 1
ATOM 3596 C CA . ALA A 1 458 ? -31.016 16.797 4.234 1 96.88 458 ALA A CA 1
ATOM 3597 C C . ALA A 1 458 ? -31.078 17.188 5.711 1 96.88 458 ALA A C 1
ATOM 3599 O O . ALA A 1 458 ? -32.156 17.094 6.34 1 96.88 458 ALA A O 1
ATOM 3600 N N . GLN A 1 459 ? -29.938 17.547 6.246 1 96.25 459 GLN A N 1
ATOM 3601 C CA . GLN A 1 459 ? -29.891 18.125 7.586 1 96.25 459 GLN A CA 1
ATOM 3602 C C . GLN A 1 459 ? -30.453 19.547 7.59 1 96.25 459 GLN A C 1
ATOM 3604 O O . GLN A 1 459 ? -30.531 20.188 6.543 1 96.25 459 GLN A O 1
ATOM 3609 N N . PRO A 1 460 ? -30.859 20.031 8.789 1 94.38 460 PRO A N 1
ATOM 3610 C CA . PRO A 1 460 ? -31.312 21.422 8.867 1 94.38 460 PRO A CA 1
ATOM 3611 C C . PRO A 1 460 ? -30.25 22.406 8.398 1 94.38 460 PRO A C 1
ATOM 3613 O O . PRO A 1 460 ? -29.062 22.219 8.648 1 94.38 460 PRO A O 1
ATOM 3616 N N . ALA A 1 461 ? -30.688 23.406 7.82 1 88.94 461 ALA A N 1
ATOM 3617 C CA . ALA A 1 461 ? -29.781 24.422 7.285 1 88.94 461 ALA A CA 1
ATOM 3618 C C . ALA A 1 461 ? -28.859 24.969 8.375 1 88.94 461 ALA A C 1
ATOM 3620 O O . ALA A 1 461 ? -27.703 25.328 8.102 1 88.94 461 ALA A O 1
ATOM 3621 N N . SER A 1 462 ? -29.328 24.984 9.523 1 88.25 462 SER A N 1
ATOM 3622 C CA . SER A 1 462 ? -28.594 25.531 10.664 1 88.25 462 SER A CA 1
ATOM 3623 C C . SER A 1 462 ? -27.359 24.672 10.977 1 88.25 462 SER A C 1
ATOM 3625 O O . SER A 1 462 ? -26.422 25.156 11.617 1 88.25 462 SER A O 1
ATOM 3627 N N . SER A 1 463 ? -27.359 23.453 10.484 1 88.69 463 SER A N 1
ATOM 3628 C CA . SER A 1 463 ? -26.266 22.531 10.773 1 88.69 463 SER A CA 1
ATOM 3629 C C . SER A 1 463 ? -24.984 22.953 10.062 1 88.69 463 SER A C 1
ATOM 3631 O O . SER A 1 463 ? -23.891 22.594 10.492 1 88.69 463 SER A O 1
ATOM 3633 N N . LYS A 1 464 ? -25.094 23.812 8.977 1 85.75 464 LYS A N 1
ATOM 3634 C CA . LYS A 1 464 ? -23.938 24.203 8.18 1 85.75 464 LYS A CA 1
ATOM 3635 C C . LYS A 1 464 ? -23.734 25.719 8.219 1 85.75 464 LYS A C 1
ATOM 3637 O O . LYS A 1 464 ? -23.031 26.281 7.383 1 85.75 464 LYS A O 1
ATOM 3642 N N . GLU A 1 465 ? -24.375 26.203 9.141 1 82.94 465 GLU A N 1
ATOM 3643 C CA . GLU A 1 465 ? -24.312 27.656 9.203 1 82.94 465 GLU A CA 1
ATOM 3644 C C . GLU A 1 465 ? -22.922 28.156 9.539 1 82.94 465 GLU A C 1
ATOM 3646 O O . GLU A 1 465 ? -22.266 27.609 10.43 1 82.94 465 GLU A O 1
ATOM 3651 N N . ASN A 1 466 ? -22.484 29.125 8.766 1 82.19 466 ASN A N 1
ATOM 3652 C CA . ASN A 1 466 ? -21.203 29.797 8.953 1 82.19 466 ASN A CA 1
ATOM 3653 C C . ASN A 1 466 ? -21.375 31.188 9.547 1 82.19 466 ASN A C 1
ATOM 3655 O O . ASN A 1 466 ? -21.969 32.062 8.914 1 82.19 466 ASN A O 1
ATOM 3659 N N . PRO A 1 467 ? -20.844 31.328 10.719 1 80.06 467 PRO A N 1
ATOM 3660 C CA . PRO A 1 467 ? -21.016 32.656 11.344 1 80.06 467 PRO A CA 1
ATOM 3661 C C . PRO A 1 467 ? -20.312 33.75 10.578 1 80.06 467 PRO A C 1
ATOM 3663 O O . PRO A 1 467 ? -20.641 34.938 10.75 1 80.06 467 PRO A O 1
ATOM 3666 N N . ASN A 1 468 ? -19.375 33.438 9.805 1 87.19 468 ASN A N 1
ATOM 3667 C CA . ASN A 1 468 ? -18.641 34.375 8.977 1 87.19 468 ASN A CA 1
ATOM 3668 C C . ASN A 1 468 ? -18.688 34 7.5 1 87.19 468 ASN A C 1
ATOM 3670 O O . ASN A 1 468 ? -17.672 33.625 6.922 1 87.19 468 ASN A O 1
ATOM 3674 N N . PRO A 1 469 ? -19.812 34.25 6.828 1 89.38 469 PRO A N 1
ATOM 3675 C CA . PRO A 1 469 ? -20.031 33.719 5.484 1 89.38 469 PRO A CA 1
ATOM 3676 C C . PRO A 1 469 ? -19.109 34.312 4.445 1 89.38 469 PRO A C 1
ATOM 3678 O O . PRO A 1 469 ? -18.906 33.75 3.371 1 89.38 469 PRO A O 1
ATOM 3681 N N . ASN A 1 470 ? -18.594 35.531 4.742 1 94.81 470 ASN A N 1
ATOM 3682 C CA . ASN A 1 470 ? -17.75 36.188 3.766 1 94.81 470 ASN A CA 1
ATOM 3683 C C . ASN A 1 470 ? -16.266 35.906 4.031 1 94.81 470 ASN A C 1
ATOM 3685 O O . ASN A 1 470 ? -15.398 36.406 3.326 1 94.81 470 ASN A O 1
ATOM 3689 N N . GLN A 1 471 ? -15.992 35.156 4.984 1 94.62 471 GLN A N 1
ATOM 3690 C CA . GLN A 1 471 ? -14.609 34.844 5.316 1 94.62 471 GLN A CA 1
ATOM 3691 C C . GLN A 1 471 ? -14.039 33.781 4.383 1 94.62 471 GLN A C 1
ATOM 3693 O O . GLN A 1 471 ? -14.648 32.75 4.176 1 94.62 471 GLN A O 1
ATOM 3698 N N . ILE A 1 472 ? -12.914 34.094 3.756 1 97.25 472 ILE A N 1
ATOM 3699 C CA . ILE A 1 472 ? -12.102 33.156 2.984 1 97.25 472 ILE A CA 1
ATOM 3700 C C . ILE A 1 472 ? -10.695 33.094 3.578 1 97.25 472 ILE A C 1
ATOM 3702 O O . ILE A 1 472 ? -10.359 33.844 4.492 1 97.25 472 ILE A O 1
ATOM 3706 N N . PHE A 1 473 ? -9.93 32.094 3.17 1 97.25 473 PHE A N 1
ATOM 3707 C CA . PHE A 1 473 ? -8.555 32.062 3.664 1 97.25 473 PHE A CA 1
ATOM 3708 C C . PHE A 1 473 ? -7.637 31.375 2.67 1 97.25 473 PHE A C 1
ATOM 3710 O O . PHE A 1 473 ? -8.102 30.641 1.793 1 97.25 473 PHE A O 1
ATOM 3717 N N . PHE A 1 474 ? -6.363 31.719 2.705 1 97.56 474 PHE A N 1
ATOM 3718 C CA . PHE A 1 474 ? -5.289 30.953 2.07 1 97.56 474 PHE A CA 1
ATOM 3719 C C . PHE A 1 474 ? -4.496 30.172 3.105 1 97.56 474 PHE A C 1
ATOM 3721 O O . PHE A 1 474 ? -4.238 30.672 4.207 1 97.56 474 PHE A O 1
ATOM 3728 N N . ARG A 1 475 ? -4.188 28.984 2.805 1 97.44 475 ARG A N 1
ATOM 3729 C CA . ARG A 1 475 ? -3.307 28.141 3.607 1 97.44 475 ARG A CA 1
ATOM 3730 C C . ARG A 1 475 ? -1.917 28.062 2.984 1 97.44 475 ARG A C 1
ATOM 3732 O O . ARG A 1 475 ? -1.779 27.734 1.802 1 97.44 475 ARG A O 1
ATOM 3739 N N . GLY A 1 476 ? -0.938 28.406 3.738 1 96.12 476 GLY A N 1
ATOM 3740 C CA . GLY A 1 476 ? 0.449 28.203 3.357 1 96.12 476 GLY A CA 1
ATOM 3741 C C . GLY A 1 476 ? 1.199 27.297 4.316 1 96.12 476 GLY A C 1
ATOM 3742 O O . GLY A 1 476 ? 0.624 26.797 5.285 1 96.12 476 GLY A O 1
ATOM 3743 N N . THR A 1 477 ? 2.479 26.984 3.947 1 96 477 THR A N 1
ATOM 3744 C CA . THR A 1 477 ? 3.334 26.172 4.809 1 96 477 THR A CA 1
ATOM 3745 C C . THR A 1 477 ? 4.645 26.906 5.102 1 96 477 THR A C 1
ATOM 3747 O O . THR A 1 477 ? 5.102 27.719 4.301 1 96 477 THR A O 1
ATOM 3750 N N . TYR A 1 478 ? 5.176 26.719 6.254 1 95.75 478 TYR A N 1
ATOM 3751 C CA . TYR A 1 478 ? 6.492 27.25 6.582 1 95.75 478 TYR A CA 1
ATOM 3752 C C . TYR A 1 478 ? 7.547 26.141 6.57 1 95.75 478 TYR A C 1
ATOM 3754 O O . TYR A 1 478 ? 8.695 26.375 6.941 1 95.75 478 TYR A O 1
ATOM 3762 N N . ALA A 1 479 ? 7.156 24.984 6.102 1 91.12 479 ALA A N 1
ATOM 3763 C CA . ALA A 1 479 ? 8.023 23.812 6.188 1 91.12 479 ALA A CA 1
ATOM 3764 C C . ALA A 1 479 ? 8.8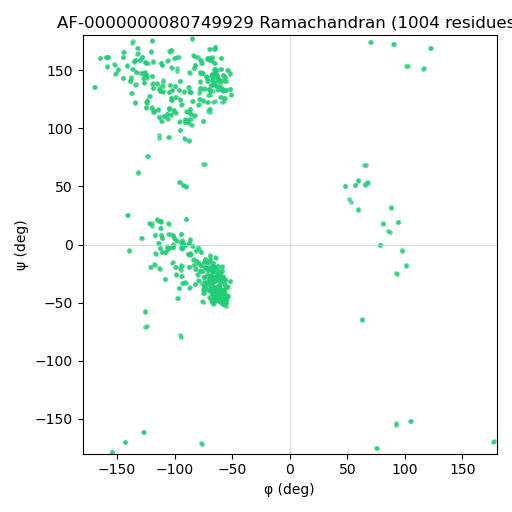2 23.625 4.898 1 91.12 479 ALA A C 1
ATOM 3766 O O . ALA A 1 479 ? 9.898 23.016 4.91 1 91.12 479 ALA A O 1
ATOM 3767 N N . ALA A 1 480 ? 8.461 24.141 3.801 1 84.25 480 ALA A N 1
ATOM 3768 C CA . ALA A 1 480 ? 8.836 23.609 2.496 1 84.25 480 ALA A CA 1
ATOM 3769 C C . ALA A 1 480 ? 10.086 24.297 1.958 1 84.25 480 ALA A C 1
ATOM 3771 O O . ALA A 1 480 ? 10.805 23.734 1.126 1 84.25 480 ALA A O 1
ATOM 3772 N N . VAL A 1 481 ? 10.336 25.562 2.365 1 85.94 481 VAL A N 1
ATOM 3773 C CA . VAL A 1 481 ? 11.422 26.312 1.726 1 85.94 481 VAL A CA 1
ATOM 3774 C C . VAL A 1 481 ? 12.297 26.969 2.791 1 85.94 481 VAL A C 1
ATOM 3776 O O . VAL A 1 481 ? 11.906 27.062 3.957 1 85.94 481 VAL A O 1
ATOM 3779 N N . GLU A 1 482 ? 13.383 27.359 2.404 1 90.06 482 GLU A N 1
ATOM 3780 C CA . GLU A 1 482 ? 14.281 28.094 3.283 1 90.06 482 GLU A CA 1
ATOM 3781 C C . GLU A 1 482 ? 13.719 29.469 3.637 1 90.06 482 GLU A C 1
ATOM 3783 O O . GLU A 1 482 ? 12.906 30.016 2.889 1 90.06 482 GLU A O 1
ATOM 3788 N N . PRO A 1 483 ? 14.188 30.078 4.688 1 93.56 483 PRO A N 1
ATOM 3789 C CA . PRO A 1 483 ? 13.633 31.328 5.203 1 93.56 483 PRO A CA 1
ATOM 3790 C C . PRO A 1 483 ? 13.672 32.469 4.176 1 93.56 483 PRO A C 1
ATOM 3792 O O . PRO A 1 483 ? 12.719 33.219 4.066 1 93.56 483 PRO A O 1
ATOM 3795 N N . SER A 1 484 ? 14.742 32.594 3.424 1 94.81 484 SER A N 1
ATOM 3796 C CA . SER A 1 484 ? 14.852 33.656 2.455 1 94.81 484 SER A CA 1
ATOM 3797 C C . SER A 1 484 ? 13.797 33.531 1.358 1 94.81 484 SER A C 1
ATOM 3799 O O . SER A 1 484 ? 13.188 34.531 0.958 1 94.81 484 SER A O 1
ATOM 3801 N N . LYS A 1 485 ? 13.602 32.344 0.903 1 93.56 485 LYS A N 1
ATOM 3802 C CA . LYS A 1 485 ? 12.578 32.094 -0.109 1 93.56 485 LYS A CA 1
ATOM 3803 C C . LYS A 1 485 ? 11.18 32.281 0.462 1 93.56 485 LYS A C 1
ATOM 3805 O O . LYS A 1 485 ? 10.273 32.75 -0.241 1 93.56 485 LYS A O 1
ATOM 3810 N N . LEU A 1 486 ? 11.016 31.906 1.679 1 95.38 486 LEU A N 1
ATOM 3811 C CA . LEU A 1 486 ? 9.742 32.125 2.359 1 95.38 486 LEU A CA 1
ATOM 3812 C C . LEU A 1 486 ? 9.422 33.625 2.432 1 95.38 486 LEU A C 1
ATOM 3814 O O . LEU A 1 486 ? 8.297 34.031 2.123 1 95.38 486 LEU A O 1
ATOM 3818 N N . ASP A 1 487 ? 10.398 34.375 2.768 1 97.19 487 ASP A N 1
ATOM 3819 C CA . ASP A 1 487 ? 10.211 35.844 2.848 1 97.19 487 ASP A CA 1
ATOM 3820 C C . ASP A 1 487 ? 9.789 36.406 1.499 1 97.19 487 ASP A C 1
ATOM 3822 O O . ASP A 1 487 ? 8.852 37.219 1.427 1 97.19 487 ASP A O 1
ATOM 3826 N N . GLU A 1 488 ? 10.492 35.969 0.521 1 97.06 488 GLU A N 1
ATOM 3827 C CA . GLU A 1 488 ? 10.18 36.469 -0.817 1 97.06 488 GLU A CA 1
ATOM 3828 C C . GLU A 1 488 ? 8.766 36.062 -1.229 1 97.06 488 GLU A C 1
ATOM 3830 O O . GLU A 1 488 ? 8.031 36.875 -1.808 1 97.06 488 GLU A O 1
ATOM 3835 N N . GLY A 1 489 ? 8.406 34.875 -0.975 1 96.69 489 GLY A N 1
ATOM 3836 C CA . GLY A 1 489 ? 7.062 34.406 -1.288 1 96.69 489 GLY A CA 1
ATOM 3837 C C . GLY A 1 489 ? 5.984 35.188 -0.567 1 96.69 489 GLY A C 1
ATOM 3838 O O . GLY A 1 489 ? 4.98 35.594 -1.17 1 96.69 489 GLY A O 1
ATOM 3839 N N . LEU A 1 490 ? 6.18 35.469 0.688 1 97.94 490 LEU A N 1
ATOM 3840 C CA . LEU A 1 490 ? 5.188 36.156 1.49 1 97.94 490 LEU A CA 1
ATOM 3841 C C . LEU A 1 490 ? 5.141 37.656 1.115 1 97.94 490 LEU A C 1
ATOM 3843 O O . LEU A 1 490 ? 4.082 38.281 1.183 1 97.94 490 LEU A O 1
ATOM 3847 N N . LYS A 1 491 ? 6.289 38.188 0.726 1 98.06 491 LYS A N 1
ATOM 3848 C CA . LYS A 1 491 ? 6.32 39.531 0.189 1 98.06 491 LYS A CA 1
ATOM 3849 C C . LYS A 1 491 ? 5.457 39.656 -1.063 1 98.06 491 LYS A C 1
ATOM 3851 O O . LYS A 1 491 ? 4.652 40.562 -1.188 1 98.06 491 LYS A O 1
ATOM 3856 N N . ARG A 1 492 ? 5.602 38.719 -1.944 1 97.5 492 ARG A N 1
ATOM 3857 C CA . ARG A 1 492 ? 4.805 38.688 -3.166 1 97.5 492 ARG A CA 1
ATOM 3858 C C . ARG A 1 492 ? 3.32 38.562 -2.846 1 97.5 492 ARG A C 1
ATOM 3860 O O . ARG A 1 492 ? 2.479 39.219 -3.475 1 97.5 492 ARG A O 1
ATOM 3867 N N . LEU A 1 493 ? 3.027 37.688 -1.914 1 97.75 493 LEU A N 1
ATOM 3868 C CA . LEU A 1 493 ? 1.644 37.531 -1.485 1 97.75 493 LEU A CA 1
ATOM 3869 C C . LEU A 1 493 ? 1.063 38.844 -0.963 1 97.75 493 LEU A C 1
ATOM 3871 O O . LEU A 1 493 ? -0.031 39.25 -1.363 1 97.75 493 LEU A O 1
ATOM 3875 N N . GLY A 1 494 ? 1.788 39.469 -0.066 1 97.81 494 GLY A N 1
ATOM 3876 C CA . GLY A 1 494 ? 1.343 40.75 0.485 1 97.81 494 GLY A CA 1
ATOM 3877 C C . GLY A 1 494 ? 1.105 41.812 -0.575 1 97.81 494 GLY A C 1
ATOM 3878 O O . GLY A 1 494 ? 0.109 42.531 -0.523 1 97.81 494 GLY A O 1
ATOM 3879 N N . GLN A 1 495 ? 2.018 41.906 -1.499 1 97.44 495 GLN A N 1
ATOM 3880 C CA . GLN A 1 495 ? 1.892 42.844 -2.586 1 97.44 495 GLN A CA 1
ATOM 3881 C C . GLN A 1 495 ? 0.654 42.562 -3.434 1 97.44 495 GLN A C 1
ATOM 3883 O O . GLN A 1 495 ? -0.077 43.5 -3.801 1 97.44 495 GLN A O 1
ATOM 3888 N N . CYS A 1 496 ? 0.477 41.375 -3.754 1 97 496 CYS A N 1
ATOM 3889 C CA . CYS A 1 496 ? -0.686 40.969 -4.539 1 97 496 CYS A CA 1
ATOM 3890 C C . CYS A 1 496 ? -1.98 41.344 -3.83 1 97 496 CYS A C 1
ATOM 3892 O O . CYS A 1 496 ? -2.9 41.875 -4.449 1 97 496 CYS A O 1
ATOM 3894 N N . LEU A 1 497 ? -2.055 41.062 -2.525 1 97.44 497 LEU A N 1
ATOM 3895 C CA . LEU A 1 497 ? -3.254 41.375 -1.755 1 97.44 497 LEU A CA 1
ATOM 3896 C C . LEU A 1 497 ? -3.482 42.875 -1.683 1 97.44 497 LEU A C 1
ATOM 3898 O O . LEU A 1 497 ? -4.621 43.344 -1.782 1 97.44 497 LEU A O 1
ATOM 3902 N N . ARG A 1 498 ? -2.406 43.594 -1.526 1 97.19 498 ARG A N 1
ATOM 3903 C CA . ARG A 1 498 ? -2.504 45.062 -1.506 1 97.19 498 ARG A CA 1
ATOM 3904 C C . ARG A 1 498 ? -3.088 45.594 -2.812 1 97.19 498 ARG A C 1
ATOM 3906 O O . ARG A 1 498 ? -3.965 46.469 -2.801 1 97.19 498 ARG A O 1
ATOM 3913 N N . GLU A 1 499 ? -2.611 45.062 -3.848 1 96.75 499 GLU A N 1
ATOM 3914 C CA . GLU A 1 499 ? -3.059 45.5 -5.164 1 96.75 499 GLU A CA 1
ATOM 3915 C C . GLU A 1 499 ? -4.512 45.125 -5.414 1 96.75 499 GLU A C 1
ATOM 3917 O O . GLU A 1 499 ? -5.312 45.938 -5.871 1 96.75 499 GLU A O 1
ATOM 3922 N N . GLU A 1 500 ? -4.836 43.875 -5.156 1 95.69 500 GLU A N 1
ATOM 3923 C CA . GLU A 1 500 ? -6.164 43.344 -5.453 1 95.69 500 GLU A CA 1
ATOM 3924 C C . GLU A 1 500 ? -7.234 44.031 -4.609 1 95.69 500 GLU A C 1
ATOM 3926 O O . GLU A 1 500 ? -8.359 44.25 -5.07 1 95.69 500 GLU A O 1
ATOM 3931 N N . PHE A 1 501 ? -6.902 44.344 -3.369 1 96.5 501 PHE A N 1
ATOM 3932 C CA . PHE A 1 501 ? -7.859 45 -2.486 1 96.5 501 PHE A CA 1
ATOM 3933 C C . PHE A 1 501 ? -7.723 46.5 -2.564 1 96.5 501 PHE A C 1
ATOM 3935 O O . PHE A 1 501 ? -8.422 47.25 -1.858 1 96.5 501 PHE A O 1
ATOM 3942 N N . GLN A 1 502 ? -6.738 47 -3.422 1 94.88 502 GLN A N 1
ATOM 3943 C CA . GLN A 1 502 ? -6.5 48.438 -3.65 1 94.88 502 GLN A CA 1
ATOM 3944 C C . GLN A 1 502 ? -6.215 49.156 -2.34 1 94.88 502 GLN A C 1
ATOM 3946 O O . GLN A 1 502 ? -6.867 50.156 -2.02 1 94.88 502 GLN A O 1
ATOM 3951 N N . LEU A 1 503 ? -5.34 48.625 -1.657 1 92.62 503 LEU A N 1
ATOM 3952 C CA . LEU A 1 503 ? -4.969 49.156 -0.355 1 92.62 503 LEU A CA 1
ATOM 3953 C C . LEU A 1 503 ? -3.734 50.062 -0.468 1 92.62 503 LEU A C 1
ATOM 3955 O O . LEU A 1 503 ? -3.006 50 -1.461 1 92.62 503 LEU A O 1
ATOM 3959 N N . ALA A 1 504 ? -3.551 50.906 0.574 1 78.25 504 ALA A N 1
ATOM 3960 C CA . ALA A 1 504 ? -2.439 51.844 0.587 1 78.25 504 ALA A CA 1
ATOM 3961 C C . ALA A 1 504 ? -1.132 51.156 0.96 1 78.25 504 ALA A C 1
ATOM 3963 O O . ALA A 1 504 ? -1.133 50.188 1.699 1 78.25 504 ALA A O 1
ATOM 3964 N N . MET B 1 1 ? 7.246 2.254 -39.219 1 61.34 1 MET B N 1
ATOM 3965 C CA . MET B 1 1 ? 5.867 2.725 -39.188 1 61.34 1 MET B CA 1
ATOM 3966 C C . MET B 1 1 ? 5.441 3.039 -37.75 1 61.34 1 MET B C 1
ATOM 3968 O O . MET B 1 1 ? 5.848 2.35 -36.812 1 61.34 1 MET B O 1
ATOM 3972 N N . THR B 1 2 ? 4.805 4.195 -37.531 1 85.19 2 THR B N 1
ATOM 3973 C CA . THR B 1 2 ? 4.387 4.656 -36.219 1 85.19 2 THR B CA 1
ATOM 3974 C C . THR B 1 2 ? 3.238 3.803 -35.688 1 85.19 2 THR B C 1
ATOM 3976 O O . THR B 1 2 ? 2.268 3.545 -36.406 1 85.19 2 THR B O 1
ATOM 3979 N N . LEU B 1 3 ? 3.402 3.076 -34.594 1 94 3 LEU B N 1
ATOM 3980 C CA . LEU B 1 3 ? 2.373 2.238 -34 1 94 3 LEU B CA 1
ATOM 3981 C C . LEU B 1 3 ? 1.121 3.051 -33.688 1 94 3 LEU B C 1
ATOM 3983 O O . LEU B 1 3 ? 1.211 4.234 -33.344 1 94 3 LEU B O 1
ATOM 3987 N N . PRO B 1 4 ? -0.042 2.484 -33.906 1 96.62 4 PRO B N 1
ATOM 3988 C CA . PRO B 1 4 ? -1.286 3.172 -33.531 1 96.62 4 PRO B CA 1
ATOM 3989 C C . PRO B 1 4 ? -1.436 3.383 -32.031 1 96.62 4 PRO B C 1
ATOM 3991 O O . PRO B 1 4 ? -0.673 2.814 -31.25 1 96.62 4 PRO B O 1
ATOM 3994 N N . GLU B 1 5 ? -2.439 4.227 -31.656 1 97.19 5 GLU B N 1
ATOM 3995 C CA . GLU B 1 5 ? -2.82 4.387 -30.25 1 97.19 5 GLU B CA 1
ATOM 3996 C C . GLU B 1 5 ? -3.764 3.27 -29.812 1 97.19 5 GLU B C 1
ATOM 3998 O O . GLU B 1 5 ? -4.445 2.662 -30.641 1 97.19 5 GLU B O 1
ATOM 4003 N N . SER B 1 6 ? -3.773 2.992 -28.547 1 98 6 SER B N 1
ATOM 4004 C CA . SER B 1 6 ? -4.691 2.016 -27.969 1 98 6 SER B CA 1
ATOM 4005 C C . SER B 1 6 ? -6.137 2.48 -28.078 1 98 6 SER B C 1
ATOM 4007 O O . SER B 1 6 ? -6.402 3.672 -28.25 1 98 6 SER B O 1
ATOM 4009 N N . LYS B 1 7 ? -7.047 1.562 -28.062 1 98.12 7 LYS B N 1
ATOM 4010 C CA . LYS B 1 7 ? -8.477 1.871 -28 1 98.12 7 LYS B CA 1
ATOM 4011 C C . LYS B 1 7 ? -8.859 2.432 -26.641 1 98.12 7 LYS B C 1
ATOM 4013 O O . LYS B 1 7 ? -8.094 2.332 -25.672 1 98.12 7 LYS B O 1
ATOM 4018 N N . ASP B 1 8 ? -10.016 3.117 -26.562 1 97.69 8 ASP B N 1
ATOM 4019 C CA . ASP B 1 8 ? -10.523 3.686 -25.312 1 97.69 8 ASP B CA 1
ATOM 4020 C C . ASP B 1 8 ? -11.414 2.689 -24.578 1 97.69 8 ASP B C 1
ATOM 4022 O O . ASP B 1 8 ? -12.477 2.316 -25.078 1 97.69 8 ASP B O 1
ATOM 4026 N N . PHE B 1 9 ? -10.984 2.232 -23.391 1 98.12 9 PHE B N 1
ATOM 4027 C CA . PHE B 1 9 ? -11.75 1.262 -22.625 1 98.12 9 PHE B CA 1
ATOM 4028 C C . PHE B 1 9 ? -12.258 1.885 -21.328 1 98.12 9 PHE B C 1
ATOM 4030 O O . PHE B 1 9 ? -12.617 1.172 -20.391 1 98.12 9 PHE B O 1
ATOM 4037 N N . THR B 1 10 ? -12.352 3.227 -21.203 1 96 10 THR B N 1
ATOM 4038 C CA . THR B 1 10 ? -12.719 3.943 -20 1 96 10 THR B CA 1
ATOM 4039 C C . THR B 1 10 ? -14.18 3.674 -19.625 1 96 10 THR B C 1
ATOM 4041 O O . THR B 1 10 ? -14.602 3.941 -18.5 1 96 10 THR B O 1
ATOM 4044 N N . TYR B 1 11 ? -15.023 3.143 -20.531 1 96.69 11 TYR B N 1
ATOM 4045 C CA . TYR B 1 11 ? -16.422 2.814 -20.266 1 96.69 11 TYR B CA 1
ATOM 4046 C C . TYR B 1 11 ? -16.531 1.631 -19.312 1 96.69 11 TYR B C 1
ATOM 4048 O O . TYR B 1 11 ? -17.594 1.358 -18.766 1 96.69 11 TYR B O 1
ATOM 4056 N N . PHE B 1 12 ? -15.398 0.929 -19 1 97.56 12 PHE B N 1
ATOM 4057 C CA . PHE B 1 12 ? -15.383 -0.182 -18.062 1 97.56 12 PHE B CA 1
ATOM 4058 C C . PHE B 1 12 ? -15.18 0.322 -16.625 1 97.56 12 PHE B C 1
ATOM 4060 O O . PHE B 1 12 ? -15.297 -0.446 -15.672 1 97.56 12 PHE B O 1
ATOM 4067 N N . PHE B 1 13 ? -14.891 1.602 -16.453 1 98.5 13 PHE B N 1
ATOM 4068 C CA . PHE B 1 13 ? -14.508 2.123 -15.141 1 98.5 13 PHE B CA 1
ATOM 4069 C C . PHE B 1 13 ? -15.633 1.954 -14.133 1 98.5 13 PHE B C 1
ATOM 4071 O O . PHE B 1 13 ? -16.812 2.078 -14.484 1 98.5 13 PHE B O 1
ATOM 4078 N N . SER B 1 14 ? -15.289 1.657 -12.891 1 98.44 14 SER B N 1
ATOM 4079 C CA . SER B 1 14 ? -16.234 1.54 -11.781 1 98.44 14 SER B CA 1
ATOM 4080 C C . SER B 1 14 ? -16.812 2.898 -11.398 1 98.44 14 SER B C 1
ATOM 4082 O O . SER B 1 14 ? -16.312 3.938 -11.836 1 98.44 14 SER B O 1
ATOM 4084 N N . GLU B 1 15 ? -17.844 2.883 -10.586 1 97.62 15 GLU B N 1
ATOM 4085 C CA . GLU B 1 15 ? -18.422 4.109 -10.047 1 97.62 15 GLU B CA 1
ATOM 4086 C C . GLU B 1 15 ? -17.406 4.883 -9.219 1 97.62 15 GLU B C 1
ATOM 4088 O O . GLU B 1 15 ? -17.375 6.117 -9.25 1 97.62 15 GLU B O 1
ATOM 4093 N N . GLU B 1 16 ? -16.594 4.18 -8.453 1 97.25 16 GLU B N 1
ATOM 4094 C CA . GLU B 1 16 ? -15.547 4.824 -7.664 1 97.25 16 GLU B CA 1
ATOM 4095 C C . GLU B 1 16 ? -14.57 5.582 -8.562 1 97.25 16 GLU B C 1
ATOM 4097 O O . GLU B 1 16 ? -14.227 6.734 -8.281 1 97.25 16 GLU B O 1
ATOM 4102 N N . THR B 1 17 ? -14.133 4.926 -9.625 1 97.62 17 THR B N 1
ATOM 4103 C CA . THR B 1 17 ? -13.188 5.535 -10.555 1 97.62 17 THR B CA 1
ATOM 4104 C C . THR B 1 17 ? -13.789 6.77 -11.211 1 97.62 17 THR B C 1
ATOM 4106 O O . THR B 1 17 ? -13.133 7.805 -11.32 1 97.62 17 THR B O 1
ATOM 4109 N N . LYS B 1 18 ? -14.992 6.648 -11.586 1 96.75 18 LYS B N 1
ATOM 4110 C CA . LYS B 1 18 ? -15.672 7.762 -12.234 1 96.75 18 LYS B CA 1
ATOM 4111 C C . LYS B 1 18 ? -15.875 8.922 -11.266 1 96.75 18 LYS B C 1
ATOM 4113 O O . LYS B 1 18 ? -15.883 10.086 -11.672 1 96.75 18 LYS B O 1
ATOM 4118 N N . ALA B 1 19 ? -16.016 8.586 -10.016 1 94.69 19 ALA B N 1
ATOM 4119 C CA . ALA B 1 19 ? -16.312 9.594 -9 1 94.69 19 ALA B CA 1
ATOM 4120 C C . ALA B 1 19 ? -15.023 10.273 -8.523 1 94.69 19 ALA B C 1
ATOM 4122 O O . ALA B 1 19 ? -15.07 11.328 -7.883 1 94.69 19 ALA B O 1
ATOM 4123 N N . ARG B 1 20 ? -13.875 9.68 -8.773 1 92.62 20 ARG B N 1
ATOM 4124 C CA . ARG B 1 20 ? -12.617 10.203 -8.258 1 92.62 20 ARG B CA 1
ATOM 4125 C C . ARG B 1 20 ? -12.227 11.492 -8.969 1 92.62 20 ARG B C 1
ATOM 4127 O O . ARG B 1 20 ? -12.156 11.539 -10.195 1 92.62 20 ARG B O 1
ATOM 4134 N N . LYS B 1 21 ? -12.07 12.469 -8.156 1 84.5 21 LYS B N 1
ATOM 4135 C CA . LYS B 1 21 ? -11.57 13.758 -8.641 1 84.5 21 LYS B CA 1
ATOM 4136 C C . LYS B 1 21 ? -10.156 14.023 -8.141 1 84.5 21 LYS B C 1
ATOM 4138 O O . LYS B 1 21 ? -9.789 13.586 -7.043 1 84.5 21 LYS B O 1
ATOM 4143 N N . PRO B 1 22 ? -9.375 14.57 -9.016 1 77.06 22 PRO B N 1
ATOM 4144 C CA . PRO B 1 22 ? -8.055 14.93 -8.492 1 77.06 22 PRO B CA 1
ATOM 4145 C C . PRO B 1 22 ? -8.133 15.891 -7.305 1 77.06 22 PRO B C 1
ATOM 4147 O O . PRO B 1 22 ? -8.992 16.766 -7.277 1 77.06 22 PRO B O 1
ATOM 4150 N N . SER B 1 23 ? -7.363 15.484 -6.293 1 75.38 23 SER B N 1
ATOM 4151 C CA . SER B 1 23 ? -7.23 16.484 -5.234 1 75.38 23 SER B CA 1
ATOM 4152 C C . SER B 1 23 ? -6.691 17.797 -5.777 1 75.38 23 SER B C 1
ATOM 4154 O O . SER B 1 23 ? -5.734 17.812 -6.555 1 75.38 23 SER B O 1
ATOM 4156 N N . PRO B 1 24 ? -7.418 18.812 -5.496 1 75.94 24 PRO B N 1
ATOM 4157 C CA . PRO B 1 24 ? -6.934 20.109 -5.996 1 75.94 24 PRO B CA 1
ATOM 4158 C C . PRO B 1 24 ? -5.484 20.375 -5.613 1 75.94 24 PRO B C 1
ATOM 4160 O O . PRO B 1 24 ? -4.75 21.016 -6.371 1 75.94 24 PRO B O 1
ATOM 4163 N N . LEU B 1 25 ? -5.086 19.828 -4.438 1 76.5 25 LEU B N 1
ATOM 4164 C CA . LEU B 1 25 ? -3.711 20.031 -3.992 1 76.5 25 LEU B CA 1
ATOM 4165 C C . LEU B 1 25 ? -2.73 19.359 -4.957 1 76.5 25 LEU B C 1
ATOM 4167 O O . LEU B 1 25 ? -1.647 19.891 -5.207 1 76.5 25 LEU B O 1
ATOM 4171 N N . LYS B 1 26 ? -3.137 18.281 -5.434 1 68.88 26 LYS B N 1
ATOM 4172 C CA . LYS B 1 26 ? -2.246 17.531 -6.301 1 68.88 26 LYS B CA 1
ATOM 4173 C C . LYS B 1 26 ? -2.1 18.203 -7.664 1 68.88 26 LYS B C 1
ATOM 4175 O O . LYS B 1 26 ? -1.086 18.016 -8.344 1 68.88 26 LYS B O 1
ATOM 4180 N N . THR B 1 27 ? -3.059 19.031 -7.957 1 66.94 27 THR B N 1
ATOM 4181 C CA . THR B 1 27 ? -2.988 19.75 -9.227 1 66.94 27 THR B CA 1
ATOM 4182 C C . THR B 1 27 ? -1.944 20.859 -9.156 1 66.94 27 THR B C 1
ATOM 4184 O O . THR B 1 27 ? -1.475 21.344 -10.195 1 66.94 27 THR B O 1
ATOM 4187 N N . CYS B 1 28 ? -1.567 21.141 -7.867 1 72.44 28 CYS B N 1
ATOM 4188 C CA . CYS B 1 28 ? -0.598 22.203 -7.68 1 72.44 28 CYS B CA 1
ATOM 4189 C C . CYS B 1 28 ? 0.825 21.703 -7.875 1 72.44 28 CYS B C 1
ATOM 4191 O O . CYS B 1 28 ? 1.749 22.484 -8.078 1 72.44 28 CYS B O 1
ATOM 4193 N N . ILE B 1 29 ? 0.924 20.375 -7.91 1 63.62 29 ILE B N 1
ATOM 4194 C CA . ILE B 1 29 ? 2.252 19.781 -7.934 1 63.62 29 ILE B CA 1
ATOM 4195 C C . ILE B 1 29 ? 2.947 20.109 -9.25 1 63.62 29 ILE B C 1
ATOM 4197 O O . ILE B 1 29 ? 4.18 20.172 -9.312 1 63.62 29 ILE B O 1
ATOM 4201 N N . GLN B 1 30 ? 2.086 20.406 -10.219 1 65.94 30 GLN B N 1
ATOM 4202 C CA . GLN B 1 30 ? 2.66 20.75 -11.516 1 65.94 30 GLN B CA 1
ATOM 4203 C C . GLN B 1 30 ? 3.523 22 -11.422 1 65.94 30 GLN B C 1
ATOM 4205 O O . GLN B 1 30 ? 4.445 22.203 -12.219 1 65.94 30 GLN B O 1
ATOM 4210 N N . TYR B 1 31 ? 3.258 22.797 -10.398 1 72.38 31 TYR B N 1
ATOM 4211 C CA . TYR B 1 31 ? 3.992 24.047 -10.234 1 72.38 31 TYR B CA 1
ATOM 4212 C C . TYR B 1 31 ? 5.297 23.812 -9.484 1 72.38 31 TYR B C 1
ATOM 4214 O O . TYR B 1 31 ? 6.152 24.703 -9.422 1 72.38 31 TYR B O 1
ATOM 4222 N N . PHE B 1 32 ? 5.41 22.562 -8.984 1 66.69 32 PHE B N 1
ATOM 4223 C CA . PHE B 1 32 ? 6.582 22.234 -8.18 1 66.69 32 PHE B CA 1
ATOM 4224 C C . PHE B 1 32 ? 7.855 22.344 -9.016 1 66.69 32 PHE B C 1
ATOM 4226 O O . PHE B 1 32 ? 8.922 22.672 -8.5 1 66.69 32 PHE B O 1
ATOM 4233 N N . SER B 1 33 ? 7.688 22.141 -10.266 1 66.25 33 SER B N 1
ATOM 4234 C CA . SER B 1 33 ? 8.859 22.109 -11.125 1 66.25 33 SER B CA 1
ATOM 4235 C C . SER B 1 33 ? 9.156 23.484 -11.727 1 66.25 33 SER B C 1
ATOM 4237 O O . SER B 1 33 ? 10.172 23.672 -12.391 1 66.25 33 SER B O 1
ATOM 4239 N N . ASP B 1 34 ? 8.281 24.453 -11.414 1 78.5 34 ASP B N 1
ATOM 4240 C CA . ASP B 1 34 ? 8.5 25.797 -11.914 1 78.5 34 ASP B CA 1
ATOM 4241 C C . ASP B 1 34 ? 9.492 26.562 -11.023 1 78.5 34 ASP B C 1
ATOM 4243 O O . ASP B 1 34 ? 9.188 26.875 -9.875 1 78.5 34 ASP B O 1
ATOM 4247 N N . PRO B 1 35 ? 10.68 26.828 -11.555 1 79.5 35 PRO B N 1
ATOM 4248 C CA . PRO B 1 35 ? 11.711 27.484 -10.742 1 79.5 35 PRO B CA 1
ATOM 4249 C C . PRO B 1 35 ? 11.312 28.875 -10.281 1 79.5 35 PRO B C 1
ATOM 4251 O O . PRO B 1 35 ? 11.898 29.422 -9.336 1 79.5 35 PRO B O 1
ATOM 4254 N N . ASN B 1 36 ? 10.344 29.438 -10.938 1 85.19 36 ASN B N 1
ATOM 4255 C CA . ASN B 1 36 ? 9.914 30.781 -10.578 1 85.19 36 ASN B CA 1
ATOM 4256 C C . ASN B 1 36 ? 8.836 30.75 -9.5 1 85.19 36 ASN B C 1
ATOM 4258 O O . ASN B 1 36 ? 8.461 31.797 -8.961 1 85.19 36 ASN B O 1
ATOM 4262 N N . MET B 1 37 ? 8.422 29.625 -9.25 1 89.75 37 MET B N 1
ATOM 4263 C CA . MET B 1 37 ? 7.344 29.5 -8.273 1 89.75 37 MET B CA 1
ATOM 4264 C C . MET B 1 37 ? 7.902 29.203 -6.887 1 89.75 37 MET B C 1
ATOM 4266 O O . MET B 1 37 ? 8.781 28.359 -6.734 1 89.75 37 MET B O 1
ATOM 4270 N N . ILE B 1 38 ? 7.531 30.031 -5.969 1 91.44 38 ILE B N 1
ATOM 4271 C CA . ILE B 1 38 ? 7.812 29.719 -4.574 1 91.44 38 ILE B CA 1
ATOM 4272 C C . ILE B 1 38 ? 6.68 28.875 -3.994 1 91.44 38 ILE B C 1
ATOM 4274 O O . ILE B 1 38 ? 5.559 29.359 -3.826 1 91.44 38 ILE B O 1
ATOM 4278 N N . PHE B 1 39 ? 7 27.656 -3.666 1 85.75 39 PHE B N 1
ATOM 4279 C CA . PHE B 1 39 ? 6.008 26.672 -3.287 1 85.75 39 PHE B CA 1
ATOM 4280 C C . PHE B 1 39 ? 5.738 26.719 -1.787 1 85.75 39 PHE B C 1
ATOM 4282 O O . PHE B 1 39 ? 6.48 26.125 -0.998 1 85.75 39 PHE B O 1
ATOM 4289 N N . LEU B 1 40 ? 4.574 27.25 -1.422 1 90.5 40 LEU B N 1
ATOM 4290 C CA . LEU B 1 40 ? 4.188 27.328 -0.018 1 90.5 40 LEU B CA 1
ATOM 4291 C C . LEU B 1 40 ? 2.871 26.594 0.225 1 90.5 40 LEU B C 1
ATOM 4293 O O . LEU B 1 40 ? 2.199 26.828 1.23 1 90.5 40 LEU B O 1
ATOM 4297 N N . GLY B 1 41 ? 2.531 25.703 -0.749 1 86.5 41 GLY B N 1
ATOM 4298 C CA . GLY B 1 41 ? 1.197 25.141 -0.676 1 86.5 41 GLY B CA 1
ATOM 4299 C C . GLY B 1 41 ? 1.185 23.719 -0.118 1 86.5 41 GLY B C 1
ATOM 4300 O O . GLY B 1 41 ? 0.129 23.203 0.249 1 86.5 41 GLY B O 1
ATOM 4301 N N . GLY B 1 42 ? 2.285 23.031 -0.055 1 83.31 42 GLY B N 1
ATOM 4302 C CA . GLY B 1 42 ? 2.287 21.641 0.375 1 83.31 42 GLY B CA 1
ATOM 4303 C C . GLY B 1 42 ? 3.119 21.406 1.622 1 83.31 42 GLY B C 1
ATOM 4304 O O . GLY B 1 42 ? 4.172 22.016 1.8 1 83.31 42 GLY B O 1
ATOM 4305 N N . GLY B 1 43 ? 2.617 20.594 2.516 1 83.81 43 GLY B N 1
ATOM 4306 C CA . GLY B 1 43 ? 3.316 20.203 3.73 1 83.81 43 GLY B CA 1
ATOM 4307 C C . GLY B 1 43 ? 4.438 19.219 3.488 1 83.81 43 GLY B C 1
ATOM 4308 O O . GLY B 1 43 ? 4.379 18.078 3.965 1 83.81 43 GLY B O 1
ATOM 4309 N N . LEU B 1 44 ? 5.523 19.672 2.834 1 86.44 44 LEU B N 1
ATOM 4310 C CA . LEU B 1 44 ? 6.668 18.828 2.51 1 86.44 44 LEU B CA 1
ATOM 4311 C C . LEU B 1 44 ? 7.812 19.062 3.486 1 86.44 44 LEU B C 1
ATOM 4313 O O . LEU B 1 44 ? 8.391 20.156 3.521 1 86.44 44 LEU B O 1
ATOM 4317 N N . PRO B 1 45 ? 8.148 18.031 4.242 1 91.62 45 PRO B N 1
ATOM 4318 C CA . PRO B 1 45 ? 9.312 18.219 5.113 1 91.62 45 PRO B CA 1
ATOM 4319 C C . PRO B 1 45 ? 10.609 18.438 4.336 1 91.62 45 PRO B C 1
ATOM 4321 O O . PRO B 1 45 ? 10.781 17.875 3.25 1 91.62 45 PRO B O 1
ATOM 4324 N N . MET B 1 46 ? 11.461 19.234 4.898 1 91.12 46 MET B N 1
ATOM 4325 C CA . MET B 1 46 ? 12.766 19.406 4.273 1 91.12 46 MET B CA 1
ATOM 4326 C C . MET B 1 46 ? 13.586 18.125 4.34 1 91.12 46 MET B C 1
ATOM 4328 O O . MET B 1 46 ? 13.602 17.453 5.367 1 91.12 46 MET B O 1
ATOM 4332 N N . SER B 1 47 ? 14.305 17.859 3.264 1 93.25 47 SER B N 1
ATOM 4333 C CA . SER B 1 47 ? 15.094 16.641 3.197 1 93.25 47 SER B CA 1
ATOM 4334 C C . SER B 1 47 ? 16.234 16.656 4.207 1 93.25 47 SER B C 1
ATOM 4336 O O . SER B 1 47 ? 16.766 15.609 4.582 1 93.25 47 SER B O 1
ATOM 4338 N N . ALA B 1 48 ? 16.594 17.891 4.688 1 92.56 48 ALA B N 1
ATOM 4339 C CA . ALA B 1 48 ? 17.609 18.016 5.723 1 92.56 48 ALA B CA 1
ATOM 4340 C C . ALA B 1 48 ? 17.219 17.25 6.98 1 92.56 48 ALA B C 1
ATOM 4342 O O . ALA B 1 48 ? 18.078 16.859 7.773 1 92.56 48 ALA B O 1
ATOM 4343 N N . TYR B 1 49 ? 15.945 16.984 7.188 1 94.38 49 TYR B N 1
ATOM 4344 C CA . TYR B 1 49 ? 15.461 16.344 8.406 1 94.38 49 TYR B CA 1
ATOM 4345 C C . TYR B 1 49 ? 15.18 14.859 8.164 1 94.38 49 TYR B C 1
ATOM 4347 O O . TYR B 1 49 ? 14.531 14.203 8.984 1 94.38 49 TYR B O 1
ATOM 4355 N N . PHE B 1 50 ? 15.539 14.305 6.977 1 97.12 50 PHE B N 1
ATOM 4356 C CA . PHE B 1 50 ? 15.57 12.859 6.773 1 97.12 50 PHE B CA 1
ATOM 4357 C C . PHE B 1 50 ? 16.828 12.258 7.383 1 97.12 50 PHE B C 1
ATOM 4359 O O . PHE B 1 50 ? 17.938 12.578 6.961 1 97.12 50 PHE B O 1
ATOM 4366 N N . PRO B 1 51 ? 16.703 11.406 8.25 1 97.62 51 PRO B N 1
ATOM 4367 C CA . PRO B 1 51 ? 17.875 11.078 9.062 1 97.62 51 PRO B CA 1
ATOM 4368 C C . PRO B 1 51 ? 18.844 10.141 8.352 1 97.62 51 PRO B C 1
ATOM 4370 O O . PRO B 1 51 ? 19.906 9.82 8.891 1 97.62 51 PRO B O 1
ATOM 4373 N N . TRP B 1 52 ? 18.609 9.664 7.168 1 98.25 52 TRP B N 1
ATOM 4374 C CA . TRP B 1 52 ? 19.516 8.75 6.473 1 98.25 52 TRP B CA 1
ATOM 4375 C C . TRP B 1 52 ? 20.375 9.5 5.453 1 98.25 52 TRP B C 1
ATOM 4377 O O . TRP B 1 52 ? 19.859 9.984 4.445 1 98.25 52 TRP B O 1
ATOM 4387 N N . ASP B 1 53 ? 21.672 9.555 5.695 1 97.5 53 ASP B N 1
ATOM 4388 C CA . ASP B 1 53 ? 22.594 10.273 4.832 1 97.5 53 ASP B CA 1
ATOM 4389 C C . ASP B 1 53 ? 22.938 9.453 3.588 1 97.5 53 ASP B C 1
ATOM 4391 O O . ASP B 1 53 ? 23.281 10.008 2.543 1 97.5 53 ASP B O 1
ATOM 4395 N N . ASN B 1 54 ? 22.938 8.18 3.723 1 97.56 54 ASN B N 1
ATOM 4396 C CA . ASN B 1 54 ? 23.219 7.246 2.637 1 97.56 54 ASN B CA 1
ATOM 4397 C C . ASN B 1 54 ? 22.672 5.855 2.939 1 97.56 54 ASN B C 1
ATOM 4399 O O . ASN B 1 54 ? 22.281 5.57 4.074 1 97.56 54 ASN B O 1
ATOM 4403 N N . LEU B 1 55 ? 22.531 5.059 1.927 1 98 55 LEU B N 1
ATOM 4404 C CA . LEU B 1 55 ? 22.281 3.623 1.991 1 98 55 LEU B CA 1
ATOM 4405 C C . LEU B 1 55 ? 23.344 2.85 1.209 1 98 55 LEU B C 1
ATOM 4407 O O . LEU B 1 55 ? 23.766 3.289 0.141 1 98 55 LEU B O 1
ATOM 4411 N N . ALA B 1 56 ? 23.703 1.736 1.71 1 97.81 56 ALA B N 1
ATOM 4412 C CA . ALA B 1 56 ? 24.641 0.867 1.001 1 97.81 56 ALA B CA 1
ATOM 4413 C C . ALA B 1 56 ? 24.188 -0.588 1.055 1 97.81 56 ALA B C 1
ATOM 4415 O O . ALA B 1 56 ? 23.5 -0.998 1.998 1 97.81 56 ALA B O 1
ATOM 4416 N N . ALA B 1 57 ? 24.562 -1.346 0.018 1 98.06 57 ALA B N 1
ATOM 4417 C CA . ALA B 1 57 ? 24.219 -2.766 -0.043 1 98.06 57 ALA B CA 1
ATOM 4418 C C . ALA B 1 57 ? 25.266 -3.547 -0.834 1 98.06 57 ALA B C 1
ATOM 4420 O O . ALA B 1 57 ? 25.922 -2.996 -1.725 1 98.06 57 ALA B O 1
ATOM 4421 N N . ASP B 1 58 ? 25.484 -4.793 -0.445 1 98.19 58 ASP B N 1
ATOM 4422 C CA . ASP B 1 58 ? 26.266 -5.758 -1.202 1 98.19 58 ASP B CA 1
ATOM 4423 C C . ASP B 1 58 ? 25.375 -6.762 -1.917 1 98.19 58 ASP B C 1
ATOM 4425 O O . ASP B 1 58 ? 24.516 -7.395 -1.291 1 98.19 58 ASP B O 1
ATOM 4429 N N . THR B 1 59 ? 25.562 -6.895 -3.215 1 97.88 59 THR B N 1
ATOM 4430 C CA . THR B 1 59 ? 24.812 -7.848 -4.027 1 97.88 59 THR B CA 1
ATOM 4431 C C . THR B 1 59 ? 25.766 -8.711 -4.859 1 97.88 59 THR B C 1
ATOM 4433 O O . THR B 1 59 ? 26.938 -8.367 -5.027 1 97.88 59 THR B O 1
ATOM 4436 N N . PRO B 1 60 ? 25.312 -9.812 -5.336 1 97.5 60 PRO B N 1
ATOM 4437 C CA . PRO B 1 60 ? 26.188 -10.602 -6.207 1 97.5 60 PRO B CA 1
ATOM 4438 C C . PRO B 1 60 ? 26.547 -9.875 -7.496 1 97.5 60 PRO B C 1
ATOM 4440 O O . PRO B 1 60 ? 25.75 -9.102 -8.023 1 97.5 60 PRO B O 1
ATOM 4443 N N . LEU B 1 61 ? 27.688 -10.133 -8.023 1 97.44 61 LEU B N 1
ATOM 4444 C CA . LEU B 1 61 ? 28.188 -9.5 -9.242 1 97.44 61 LEU B CA 1
ATOM 4445 C C . LEU B 1 61 ? 27.859 -10.344 -10.469 1 97.44 61 LEU B C 1
ATOM 4447 O O . LEU B 1 61 ? 28.188 -11.531 -10.516 1 97.44 61 LEU B O 1
ATOM 4451 N N . PRO B 1 62 ? 27.125 -9.758 -11.414 1 96.12 62 PRO B N 1
ATOM 4452 C CA . PRO B 1 62 ? 26.938 -10.508 -12.656 1 96.12 62 PRO B CA 1
ATOM 4453 C C . PRO B 1 62 ? 28.25 -10.945 -13.289 1 96.12 62 PRO B C 1
ATOM 4455 O O . PRO B 1 62 ? 29.266 -10.242 -13.172 1 96.12 62 PRO B O 1
ATOM 4458 N N . PRO B 1 63 ? 28.375 -12.086 -14.055 1 95.81 63 PRO B N 1
ATOM 4459 C CA . PRO B 1 63 ? 27.25 -12.922 -14.453 1 95.81 63 PRO B CA 1
ATOM 4460 C C . PRO B 1 63 ? 26.953 -14.031 -13.453 1 95.81 63 PRO B C 1
ATOM 4462 O O . PRO B 1 63 ? 26.469 -15.102 -13.836 1 95.81 63 PRO B O 1
ATOM 4465 N N . PHE B 1 64 ? 27.422 -13.852 -12.117 1 95.75 64 PHE B N 1
ATOM 4466 C CA . PHE B 1 64 ? 27.109 -14.773 -11.039 1 95.75 64 PHE B CA 1
ATOM 4467 C C . PHE B 1 64 ? 27.781 -16.125 -11.266 1 95.75 64 PHE B C 1
ATOM 4469 O O . PHE B 1 64 ? 27.125 -17.172 -11.211 1 95.75 64 PHE B O 1
ATOM 4476 N N . THR B 1 65 ? 29.016 -16.125 -11.461 1 91.5 65 THR B N 1
ATOM 4477 C CA . THR B 1 65 ? 29.797 -17.266 -11.914 1 91.5 65 THR B CA 1
ATOM 4478 C C . THR B 1 65 ? 29.703 -18.422 -10.922 1 91.5 65 THR B C 1
ATOM 4480 O O . THR B 1 65 ? 29.781 -19.578 -11.305 1 91.5 65 THR B O 1
ATOM 4483 N N . ASN B 1 66 ? 29.484 -18.094 -9.648 1 91.25 66 ASN B N 1
ATOM 4484 C CA . ASN B 1 66 ? 29.375 -19.125 -8.625 1 91.25 66 ASN B CA 1
ATOM 4485 C C . ASN B 1 66 ? 27.922 -19.562 -8.406 1 91.25 66 ASN B C 1
ATOM 4487 O O . ASN B 1 66 ? 27.641 -20.359 -7.512 1 91.25 66 ASN B O 1
ATOM 4491 N N . GLY B 1 67 ? 27.031 -19 -9.172 1 92.56 67 GLY B N 1
ATOM 4492 C CA . GLY B 1 67 ? 25.609 -19.266 -8.984 1 92.56 67 GLY B CA 1
ATOM 4493 C C . GLY B 1 67 ? 24.891 -18.141 -8.273 1 92.56 67 GLY B C 1
ATOM 4494 O O . GLY B 1 67 ? 25.484 -17.453 -7.43 1 92.56 67 GLY B O 1
ATOM 4495 N N . ILE B 1 68 ? 23.609 -17.953 -8.469 1 92.25 68 ILE B N 1
ATOM 4496 C CA . ILE B 1 68 ? 22.875 -16.812 -7.949 1 92.25 68 ILE B CA 1
ATOM 4497 C C . ILE B 1 68 ? 22.594 -17 -6.457 1 92.25 68 ILE B C 1
ATOM 4499 O O . ILE B 1 68 ? 22.312 -16.047 -5.738 1 92.25 68 ILE B O 1
ATOM 4503 N N . GLY B 1 69 ? 22.672 -18.141 -5.902 1 89.94 69 GLY B N 1
ATOM 4504 C CA . GLY B 1 69 ? 22.438 -18.406 -4.492 1 89.94 69 GLY B CA 1
ATOM 4505 C C . GLY B 1 69 ? 23.719 -18.5 -3.682 1 89.94 69 GLY B C 1
ATOM 4506 O O . GLY B 1 69 ? 23.672 -18.688 -2.467 1 89.94 69 GLY B O 1
ATOM 4507 N N . ALA B 1 70 ? 24.812 -18.266 -4.293 1 92.69 70 ALA B N 1
ATOM 4508 C CA . ALA B 1 70 ? 26.109 -18.375 -3.623 1 92.69 70 ALA B CA 1
ATOM 4509 C C . ALA B 1 70 ? 26.312 -17.234 -2.639 1 92.69 70 ALA B C 1
ATOM 4511 O O . ALA B 1 70 ? 25.922 -16.094 -2.904 1 92.69 70 ALA B O 1
ATOM 4512 N N . THR B 1 71 ? 26.953 -17.562 -1.56 1 92.62 71 THR B N 1
ATOM 4513 C CA . THR B 1 71 ? 27.328 -16.516 -0.609 1 92.62 71 THR B CA 1
ATOM 4514 C C . THR B 1 71 ? 28.438 -15.648 -1.184 1 92.62 71 THR B C 1
ATOM 4516 O O . THR B 1 71 ? 29.453 -16.156 -1.658 1 92.62 71 THR B O 1
ATOM 4519 N N . ILE B 1 72 ? 28.203 -14.414 -1.143 1 94.56 72 ILE B N 1
ATOM 4520 C CA . ILE B 1 72 ? 29.219 -13.516 -1.663 1 94.56 72 ILE B CA 1
ATOM 4521 C C . ILE B 1 72 ? 30.281 -13.258 -0.588 1 94.56 72 ILE B C 1
ATOM 4523 O O . ILE B 1 72 ? 29.969 -13.25 0.605 1 94.56 72 ILE B O 1
ATOM 4527 N N . THR B 1 73 ? 31.516 -12.961 -0.97 1 93.81 73 THR B N 1
ATOM 4528 C CA . THR B 1 73 ? 32.656 -12.844 -0.057 1 93.81 73 THR B CA 1
ATOM 4529 C C . THR B 1 73 ? 32.938 -11.375 0.267 1 93.81 73 THR B C 1
ATOM 4531 O O . THR B 1 73 ? 33.656 -11.07 1.222 1 93.81 73 THR B O 1
ATOM 4534 N N . GLY B 1 74 ? 32.438 -10.477 -0.558 1 93.19 74 GLY B N 1
ATOM 4535 C CA . GLY B 1 74 ? 32.781 -9.07 -0.405 1 93.19 74 GLY B CA 1
ATOM 4536 C C . GLY B 1 74 ? 33.906 -8.609 -1.315 1 93.19 74 GLY B C 1
ATOM 4537 O O . GLY B 1 74 ? 34.188 -7.418 -1.416 1 93.19 74 GLY B O 1
ATOM 4538 N N . SER B 1 75 ? 34.469 -9.523 -2.029 1 94.25 75 SER B N 1
ATOM 4539 C CA . SER B 1 75 ? 35.562 -9.188 -2.941 1 94.25 75 SER B CA 1
ATOM 4540 C C . SER B 1 75 ? 35.031 -8.625 -4.258 1 94.25 75 SER B C 1
ATOM 4542 O O . SER B 1 75 ? 33.875 -8.852 -4.605 1 94.25 75 SER B O 1
ATOM 4544 N N . GLN B 1 76 ? 35.812 -7.973 -5 1 93.56 76 GLN B N 1
ATOM 4545 C CA . GLN B 1 76 ? 35.438 -7.367 -6.27 1 93.56 76 GLN B CA 1
ATOM 4546 C C . GLN B 1 76 ? 35.156 -8.43 -7.328 1 93.56 76 GLN B C 1
ATOM 4548 O O . GLN B 1 76 ? 34.625 -8.125 -8.391 1 93.56 76 GLN B O 1
ATOM 4553 N N . GLU B 1 77 ? 35.531 -9.617 -7.043 1 93.69 77 GLU B N 1
ATOM 4554 C CA . GLU B 1 77 ? 35.375 -10.695 -8.008 1 93.69 77 GLU B CA 1
ATOM 4555 C C . GLU B 1 77 ? 33.969 -11.258 -8.008 1 93.69 77 GLU B C 1
ATOM 4557 O O . GLU B 1 77 ? 33.531 -11.867 -8.984 1 93.69 77 GLU B O 1
ATOM 4562 N N . ASP B 1 78 ? 33.219 -11.031 -6.891 1 95.88 78 ASP B N 1
ATOM 4563 C CA . ASP B 1 78 ? 31.938 -11.703 -6.828 1 95.88 78 ASP B CA 1
ATOM 4564 C C . ASP B 1 78 ? 30.875 -10.781 -6.242 1 95.88 78 ASP B C 1
ATOM 4566 O O . ASP B 1 78 ? 29.703 -11.164 -6.129 1 95.88 78 ASP B O 1
ATOM 4570 N N . THR B 1 79 ? 31.359 -9.648 -5.824 1 97.25 79 THR B N 1
ATOM 4571 C CA . THR B 1 79 ? 30.453 -8.773 -5.098 1 97.25 79 THR B CA 1
ATOM 4572 C C . THR B 1 79 ? 30.328 -7.418 -5.797 1 97.25 79 THR B C 1
ATOM 4574 O O . THR B 1 79 ? 31.344 -6.809 -6.152 1 97.25 79 THR B O 1
ATOM 4577 N N . SER B 1 80 ? 29.094 -7.023 -6.047 1 97.12 80 SER B N 1
ATOM 4578 C CA . SER B 1 80 ? 28.781 -5.664 -6.48 1 97.12 80 SER B CA 1
ATOM 4579 C C . SER B 1 80 ? 28.375 -4.789 -5.297 1 97.12 80 SER B C 1
ATOM 4581 O O . SER B 1 80 ? 27.281 -4.941 -4.746 1 97.12 80 SER B O 1
ATOM 4583 N N . LYS B 1 81 ? 29.25 -3.91 -4.883 1 96.62 81 LYS B N 1
ATOM 4584 C CA . LYS B 1 81 ? 28.969 -2.971 -3.801 1 96.62 81 LYS B CA 1
ATOM 4585 C C . LYS B 1 81 ? 28.5 -1.627 -4.344 1 96.62 81 LYS B C 1
ATOM 4587 O O . LYS B 1 81 ? 29.047 -1.113 -5.32 1 96.62 81 LYS B O 1
ATOM 4592 N N . PHE B 1 82 ? 27.422 -1.095 -3.77 1 96.69 82 PHE B N 1
ATOM 4593 C CA . PHE B 1 82 ? 27 0.231 -4.203 1 96.69 82 PHE B CA 1
ATOM 4594 C C . PHE B 1 82 ? 26.438 1.031 -3.035 1 96.69 82 PHE B C 1
ATOM 4596 O O . PHE B 1 82 ? 26.141 0.471 -1.976 1 96.69 82 PHE B O 1
ATOM 4603 N N . SER B 1 83 ? 26.391 2.293 -3.199 1 97.12 83 SER B N 1
ATOM 4604 C CA . SER B 1 83 ? 25.797 3.221 -2.234 1 97.12 83 SER B CA 1
ATOM 4605 C C . SER B 1 83 ? 24.969 4.289 -2.93 1 97.12 83 SER B C 1
ATOM 4607 O O . SER B 1 83 ? 25.266 4.672 -4.066 1 97.12 83 SER B O 1
ATOM 4609 N N . VAL B 1 84 ? 23.938 4.625 -2.342 1 98.12 84 VAL B N 1
ATOM 4610 C CA . VAL B 1 84 ? 23.094 5.75 -2.734 1 98.12 84 VAL B CA 1
ATOM 4611 C C . VAL B 1 84 ? 23.203 6.867 -1.702 1 98.12 84 VAL B C 1
ATOM 4613 O O . VAL B 1 84 ? 23.203 6.609 -0.496 1 98.12 84 VAL B O 1
ATOM 4616 N N . LYS B 1 85 ? 23.312 8.094 -2.18 1 97.88 85 LYS B N 1
ATOM 4617 C CA . LYS B 1 85 ? 23.469 9.234 -1.284 1 97.88 85 LYS B CA 1
ATOM 4618 C C . LYS B 1 85 ? 22.172 10.031 -1.171 1 97.88 85 LYS B C 1
ATOM 4620 O O . LYS B 1 85 ? 21.281 9.898 -2.012 1 97.88 85 LYS B O 1
ATOM 4625 N N . LYS B 1 86 ? 22.125 10.922 -0.158 1 97.38 86 LYS B N 1
ATOM 4626 C CA . LYS B 1 86 ? 20.938 11.727 0.103 1 97.38 86 LYS B CA 1
ATOM 4627 C C . LYS B 1 86 ? 20.797 12.844 -0.929 1 97.38 86 LYS B C 1
ATOM 4629 O O . LYS B 1 86 ? 19.703 13.07 -1.452 1 97.38 86 LYS B O 1
ATOM 4634 N N . GLU B 1 87 ? 21.812 13.391 -1.366 1 95.19 87 GLU B N 1
ATOM 4635 C CA . GLU B 1 87 ? 21.672 14.656 -2.078 1 95.19 87 GLU B CA 1
ATOM 4636 C C . GLU B 1 87 ? 22.125 14.531 -3.525 1 95.19 87 GLU B C 1
ATOM 4638 O O . GLU B 1 87 ? 21.859 15.414 -4.344 1 95.19 87 GLU B O 1
ATOM 4643 N N . SER B 1 88 ? 22.875 13.5 -3.848 1 95.31 88 SER B N 1
ATOM 4644 C CA . SER B 1 88 ? 23.453 13.422 -5.18 1 95.31 88 SER B CA 1
ATOM 4645 C C . SER B 1 88 ? 23.5 11.984 -5.68 1 95.31 88 SER B C 1
ATOM 4647 O O . SER B 1 88 ? 23.344 11.039 -4.898 1 95.31 88 SER B O 1
ATOM 4649 N N . LYS B 1 89 ? 23.719 11.875 -6.961 1 96.31 89 LYS B N 1
ATOM 4650 C CA . LYS B 1 89 ? 23.859 10.562 -7.59 1 96.31 89 LYS B CA 1
ATOM 4651 C C . LYS B 1 89 ? 25.328 10.125 -7.621 1 96.31 89 LYS B C 1
ATOM 4653 O O . LYS B 1 89 ? 26.203 10.914 -7.953 1 96.31 89 LYS B O 1
ATOM 4658 N N . VAL B 1 90 ? 25.547 8.922 -7.211 1 95.06 90 VAL B N 1
ATOM 4659 C CA . VAL B 1 90 ? 26.844 8.281 -7.41 1 95.06 90 VAL B CA 1
ATOM 4660 C C . VAL B 1 90 ? 26.875 7.598 -8.773 1 95.06 90 VAL B C 1
ATOM 4662 O O . VAL B 1 90 ? 27.922 7.543 -9.422 1 95.06 90 VAL B O 1
ATOM 4665 N N . HIS B 1 91 ? 25.844 7.043 -9.188 1 96.75 91 HIS B N 1
ATOM 4666 C CA . HIS B 1 91 ? 25.562 6.375 -10.453 1 96.75 91 HIS B CA 1
ATOM 4667 C C . HIS B 1 91 ? 24.281 6.918 -11.094 1 96.75 91 HIS B C 1
ATOM 4669 O O . HIS B 1 91 ? 23.359 7.32 -10.391 1 96.75 91 HIS B O 1
ATOM 4675 N N . GLU B 1 92 ? 24.219 6.953 -12.398 1 96.44 92 GLU B N 1
ATOM 4676 C CA . GLU B 1 92 ? 23.078 7.516 -13.125 1 96.44 92 GLU B CA 1
ATOM 4677 C C . GLU B 1 92 ? 21.766 6.836 -12.727 1 96.44 92 GLU B C 1
ATOM 4679 O O . GLU B 1 92 ? 20.719 7.461 -12.727 1 96.44 92 GLU B O 1
ATOM 4684 N N . GLY B 1 93 ? 21.859 5.641 -12.367 1 97.44 93 GLY B N 1
ATOM 4685 C CA . GLY B 1 93 ? 20.688 4.867 -12.008 1 97.44 93 GLY B CA 1
ATOM 4686 C C . GLY B 1 93 ? 20.266 5.059 -10.555 1 97.44 93 GLY B C 1
ATOM 4687 O O . GLY B 1 93 ? 19.266 4.504 -10.117 1 97.44 93 GLY B O 1
ATOM 4688 N N . ASP B 1 94 ? 21.031 5.891 -9.797 1 98.19 94 ASP B N 1
ATOM 4689 C CA . ASP B 1 94 ? 20.719 6.133 -8.391 1 98.19 94 ASP B CA 1
ATOM 4690 C C . ASP B 1 94 ? 19.562 7.121 -8.242 1 98.19 94 ASP B C 1
ATOM 4692 O O . ASP B 1 94 ? 19.453 8.062 -9.023 1 98.19 94 ASP B O 1
ATOM 4696 N N . ILE B 1 95 ? 18.734 6.871 -7.34 1 98.38 95 ILE B N 1
ATOM 4697 C CA . ILE B 1 95 ? 17.719 7.824 -6.898 1 98.38 95 ILE B CA 1
ATOM 4698 C C . ILE B 1 95 ? 18.141 8.438 -5.562 1 98.38 95 ILE B C 1
ATOM 4700 O O . ILE B 1 95 ? 18.109 7.766 -4.527 1 98.38 95 ILE B O 1
ATOM 4704 N N . PRO B 1 96 ? 18.453 9.688 -5.57 1 98.12 96 PRO B N 1
ATOM 4705 C CA . PRO B 1 96 ? 18.859 10.297 -4.305 1 98.12 96 PRO B CA 1
ATOM 4706 C C . PRO B 1 96 ? 17.781 10.188 -3.223 1 98.12 96 PRO B C 1
ATOM 4708 O O . PRO B 1 96 ? 16.594 10.32 -3.516 1 98.12 96 PRO B O 1
ATOM 4711 N N . LEU B 1 97 ? 18.219 9.93 -1.938 1 98.12 97 LEU B N 1
ATOM 4712 C CA . LEU B 1 97 ? 17.281 9.711 -0.838 1 98.12 97 LEU B CA 1
ATOM 4713 C C . LEU B 1 97 ? 16.453 10.961 -0.589 1 98.12 97 LEU B C 1
ATOM 4715 O O . LEU B 1 97 ? 15.281 10.859 -0.197 1 98.12 97 LEU B O 1
ATOM 4719 N N . ALA B 1 98 ? 16.969 12.211 -0.835 1 96.5 98 ALA B N 1
ATOM 4720 C CA . ALA B 1 98 ? 16.219 13.453 -0.685 1 96.5 98 ALA B CA 1
ATOM 4721 C C . ALA B 1 98 ? 14.977 13.453 -1.567 1 96.5 98 ALA B C 1
ATOM 4723 O O . ALA B 1 98 ? 13.953 14.055 -1.212 1 96.5 98 ALA B O 1
ATOM 4724 N N . ARG B 1 99 ? 15.016 12.742 -2.648 1 95.38 99 ARG B N 1
ATOM 4725 C CA . ARG B 1 99 ? 13.883 12.672 -3.57 1 95.38 99 ARG B CA 1
ATOM 4726 C C . ARG B 1 99 ? 13.039 11.43 -3.316 1 95.38 99 ARG B C 1
ATOM 4728 O O . ARG B 1 99 ? 11.812 11.516 -3.221 1 95.38 99 ARG B O 1
ATOM 4735 N N . SER B 1 100 ? 13.695 10.219 -3.148 1 97.31 100 SER B N 1
ATOM 4736 C CA . SER B 1 100 ? 12.938 8.977 -3.012 1 97.31 100 SER B CA 1
ATOM 4737 C C . SER B 1 100 ? 12.172 8.938 -1.692 1 97.31 100 SER B C 1
ATOM 4739 O O . SER B 1 100 ? 11.117 8.312 -1.596 1 97.31 100 SER B O 1
ATOM 4741 N N . LEU B 1 101 ? 12.711 9.625 -0.683 1 97.5 101 LEU B N 1
ATOM 4742 C CA . LEU B 1 101 ? 12.062 9.609 0.622 1 97.5 101 LEU B CA 1
ATOM 4743 C C . LEU B 1 101 ? 11.133 10.812 0.776 1 97.5 101 LEU B C 1
ATOM 4745 O O . LEU B 1 101 ? 10.625 11.07 1.871 1 97.5 101 LEU B O 1
ATOM 4749 N N . GLN B 1 102 ? 10.883 11.578 -0.295 1 93.31 102 GLN B N 1
ATOM 4750 C CA . GLN B 1 102 ? 9.93 12.68 -0.328 1 93.31 102 GLN B CA 1
ATOM 4751 C C . GLN B 1 102 ? 8.641 12.273 -1.037 1 93.31 102 GLN B C 1
ATOM 4753 O O . GLN B 1 102 ? 8.578 11.211 -1.662 1 93.31 102 GLN B O 1
ATOM 4758 N N . TYR B 1 103 ? 7.617 13.109 -0.89 1 87.5 103 TYR B N 1
ATOM 4759 C CA . TYR B 1 103 ? 6.402 12.945 -1.679 1 87.5 103 TYR B CA 1
ATOM 4760 C C . TYR B 1 103 ? 6.68 13.164 -3.162 1 87.5 103 TYR B C 1
ATOM 4762 O O . TYR B 1 103 ? 7.605 13.891 -3.525 1 87.5 103 TYR B O 1
ATOM 4770 N N . GLY B 1 104 ? 5.863 12.461 -3.984 1 83.56 104 GLY B N 1
ATOM 4771 C CA . GLY B 1 104 ? 5.938 12.688 -5.418 1 83.56 104 GLY B CA 1
ATOM 4772 C C . GLY B 1 104 ? 6.254 11.438 -6.207 1 83.56 104 GLY B C 1
ATOM 4773 O O . GLY B 1 104 ? 6.477 10.367 -5.629 1 83.56 104 GLY B O 1
ATOM 4774 N N . LYS B 1 105 ? 6.117 11.523 -7.465 1 86.94 105 LYS B N 1
ATOM 4775 C CA . LYS B 1 105 ? 6.438 10.469 -8.43 1 86.94 105 LYS B CA 1
ATOM 4776 C C . LYS B 1 105 ? 5.633 9.203 -8.148 1 86.94 105 LYS B C 1
ATOM 4778 O O . LYS B 1 105 ? 6.195 8.117 -8.047 1 86.94 105 LYS B O 1
ATOM 4783 N N . SER B 1 106 ? 4.352 9.375 -8.102 1 87.5 106 SER B N 1
ATOM 4784 C CA . SER B 1 106 ? 3.455 8.273 -7.773 1 87.5 106 SER B CA 1
ATOM 4785 C C . SER B 1 106 ? 3.504 7.18 -8.836 1 87.5 106 SER B C 1
ATOM 4787 O O . SER B 1 106 ? 3.182 6.023 -8.555 1 87.5 106 SER B O 1
ATOM 4789 N N . MET B 1 107 ? 3.979 7.547 -10.008 1 92.81 107 MET B N 1
ATOM 4790 C CA . MET B 1 107 ? 4.137 6.559 -11.078 1 92.81 107 MET B CA 1
ATOM 4791 C C . MET B 1 107 ? 5.324 5.645 -10.797 1 92.81 107 MET B C 1
ATOM 4793 O O . MET B 1 107 ? 5.41 4.547 -11.352 1 92.81 107 MET B O 1
ATOM 4797 N N . GLY B 1 108 ? 6.148 6.059 -10 1 95.69 108 GLY B N 1
ATOM 4798 C CA . GLY B 1 108 ? 7.461 5.477 -9.773 1 95.69 108 GLY B CA 1
ATOM 4799 C C . GLY B 1 108 ? 8.602 6.41 -10.141 1 95.69 108 GLY B C 1
ATOM 4800 O O . GLY B 1 108 ? 8.445 7.277 -11 1 95.69 108 GLY B O 1
ATOM 4801 N N . GLN B 1 109 ? 9.719 6.273 -9.492 1 97.44 109 GLN B N 1
ATOM 4802 C CA . GLN B 1 109 ? 10.898 7.086 -9.789 1 97.44 109 GLN B CA 1
ATOM 4803 C C . GLN B 1 109 ? 11.422 6.805 -11.195 1 97.44 109 GLN B C 1
ATOM 4805 O O . GLN B 1 109 ? 11.5 5.648 -11.609 1 97.44 109 GLN B O 1
ATOM 4810 N N . PRO B 1 110 ? 11.781 7.809 -11.898 1 97.25 110 PRO B N 1
ATOM 4811 C CA . PRO B 1 110 ? 12.125 7.66 -13.312 1 97.25 110 PRO B CA 1
ATOM 4812 C C . PRO B 1 110 ? 13.25 6.66 -13.547 1 97.25 110 PRO B C 1
ATOM 4814 O O . PRO B 1 110 ? 13.227 5.906 -14.523 1 97.25 110 PRO B O 1
ATOM 4817 N N . GLU B 1 111 ? 14.305 6.66 -12.688 1 98.25 111 GLU B N 1
ATOM 4818 C CA . GLU B 1 111 ? 15.43 5.742 -12.852 1 98.25 111 GLU B CA 1
ATOM 4819 C C . GLU B 1 111 ? 14.961 4.289 -12.852 1 98.25 111 GLU B C 1
ATOM 4821 O O . GLU B 1 111 ? 15.469 3.469 -13.617 1 98.25 111 GLU B O 1
ATOM 4826 N N . LEU B 1 112 ? 13.992 3.992 -12.023 1 98.5 112 LEU B N 1
ATOM 4827 C CA . LEU B 1 112 ? 13.43 2.65 -11.945 1 98.5 112 LEU B CA 1
ATOM 4828 C C . LEU B 1 112 ? 12.5 2.381 -13.125 1 98.5 112 LEU B C 1
ATOM 4830 O O . LEU B 1 112 ? 12.625 1.354 -13.797 1 98.5 112 LEU B O 1
ATOM 4834 N N . THR B 1 113 ? 11.531 3.301 -13.453 1 98.38 113 THR B N 1
ATOM 4835 C CA . THR B 1 113 ? 10.539 3.07 -14.5 1 98.38 113 THR B CA 1
ATOM 4836 C C . THR B 1 113 ? 11.203 3.014 -15.867 1 98.38 113 THR B C 1
ATOM 4838 O O . THR B 1 113 ? 10.758 2.281 -16.75 1 98.38 113 THR B O 1
ATOM 4841 N N . ASP B 1 114 ? 12.312 3.805 -16.031 1 98.44 114 ASP B N 1
ATOM 4842 C CA . ASP B 1 114 ? 13.055 3.734 -17.281 1 98.44 114 ASP B CA 1
ATOM 4843 C C . ASP B 1 114 ? 13.672 2.354 -17.484 1 98.44 114 ASP B C 1
ATOM 4845 O O . ASP B 1 114 ? 13.641 1.805 -18.594 1 98.44 114 ASP B O 1
ATOM 4849 N N . PHE B 1 115 ? 14.266 1.834 -16.453 1 98.69 115 PHE B N 1
ATOM 4850 C CA . PHE B 1 115 ? 14.812 0.484 -16.516 1 98.69 115 PHE B CA 1
ATOM 4851 C C . PHE B 1 115 ? 13.727 -0.523 -16.891 1 98.69 115 PHE B C 1
ATOM 4853 O O . PHE B 1 115 ? 13.938 -1.39 -17.734 1 98.69 115 PHE B O 1
ATOM 4860 N N . LEU B 1 116 ? 12.562 -0.416 -16.266 1 98.69 116 LEU B N 1
ATOM 4861 C CA . LEU B 1 116 ? 11.453 -1.345 -16.469 1 98.69 116 LEU B CA 1
ATOM 4862 C C . LEU B 1 116 ? 10.891 -1.21 -17.875 1 98.69 116 LEU B C 1
ATOM 4864 O O . LEU B 1 116 ? 10.508 -2.207 -18.5 1 98.69 116 LEU B O 1
ATOM 4868 N N . LYS B 1 117 ? 10.781 0 -18.375 1 98.56 117 LYS B N 1
ATOM 4869 C CA . LYS B 1 117 ? 10.297 0.225 -19.734 1 98.56 117 LYS B CA 1
ATOM 4870 C C . LYS B 1 117 ? 11.234 -0.398 -20.766 1 98.56 117 LYS B C 1
ATOM 4872 O O . LYS B 1 117 ? 10.781 -1.013 -21.734 1 98.56 117 LYS B O 1
ATOM 4877 N N . GLU B 1 118 ? 12.523 -0.211 -20.531 1 98.56 118 GLU B N 1
ATOM 4878 C CA . GLU B 1 118 ? 13.492 -0.852 -21.422 1 98.56 118 GLU B CA 1
ATOM 4879 C C . GLU B 1 118 ? 13.352 -2.371 -21.375 1 98.56 118 GLU B C 1
ATOM 4881 O O . GLU B 1 118 ? 13.344 -3.027 -22.422 1 98.56 118 GLU B O 1
ATOM 4886 N N . HIS B 1 119 ? 13.258 -2.875 -20.156 1 98.56 119 HIS B N 1
ATOM 4887 C CA . HIS B 1 119 ? 13.078 -4.312 -20 1 98.56 119 HIS B CA 1
ATOM 4888 C C . HIS B 1 119 ? 11.82 -4.797 -20.703 1 98.56 119 HIS B C 1
ATOM 4890 O O . HIS B 1 119 ? 11.836 -5.852 -21.344 1 98.56 119 HIS B O 1
ATOM 4896 N N . THR B 1 120 ? 10.734 -4.066 -20.609 1 98.19 120 THR B N 1
ATOM 4897 C CA . THR B 1 120 ? 9.453 -4.387 -21.234 1 98.19 120 THR B CA 1
ATOM 4898 C C . THR B 1 120 ? 9.602 -4.465 -22.75 1 98.19 120 THR B C 1
ATOM 4900 O O . THR B 1 120 ? 9.109 -5.406 -23.375 1 98.19 120 THR B O 1
ATOM 4903 N N . LYS B 1 121 ? 10.312 -3.604 -23.328 1 97.62 121 LYS B N 1
ATOM 4904 C CA . LYS B 1 121 ? 10.508 -3.557 -24.766 1 97.62 121 LYS B CA 1
ATOM 4905 C C . LYS B 1 121 ? 11.359 -4.73 -25.25 1 97.62 121 LYS B C 1
ATOM 4907 O O . LYS B 1 121 ? 11.195 -5.199 -26.375 1 97.62 121 LYS B O 1
ATOM 4912 N N . MET B 1 122 ? 12.234 -5.203 -24.375 1 97.69 122 MET B N 1
ATOM 4913 C CA . MET B 1 122 ? 13.086 -6.34 -24.734 1 97.69 122 MET B CA 1
ATOM 4914 C C . MET B 1 122 ? 12.281 -7.633 -24.75 1 97.69 122 MET B C 1
ATOM 4916 O O . MET B 1 122 ? 12.555 -8.531 -25.547 1 97.69 122 MET B O 1
ATOM 4920 N N . ILE B 1 123 ? 11.281 -7.676 -23.859 1 97.44 123 ILE B N 1
ATOM 4921 C CA . ILE B 1 123 ? 10.586 -8.93 -23.609 1 97.44 123 ILE B CA 1
ATOM 4922 C C . ILE B 1 123 ? 9.305 -8.984 -24.453 1 97.44 123 ILE B C 1
ATOM 4924 O O . ILE B 1 123 ? 8.914 -10.047 -24.922 1 97.44 123 ILE B O 1
ATOM 4928 N N . HIS B 1 124 ? 8.625 -7.867 -24.609 1 98 124 HIS B N 1
ATOM 4929 C CA . HIS B 1 124 ? 7.293 -7.844 -25.203 1 98 124 HIS B CA 1
ATOM 4930 C C . HIS B 1 124 ? 7.293 -7.078 -26.516 1 98 124 HIS B C 1
ATOM 4932 O O . HIS B 1 124 ? 7.961 -6.051 -26.641 1 98 124 HIS B O 1
ATOM 4938 N N . ASP B 1 125 ? 6.574 -7.598 -27.5 1 97.69 125 ASP B N 1
ATOM 4939 C CA . ASP B 1 125 ? 6.363 -6.926 -28.781 1 97.69 125 ASP B CA 1
ATOM 4940 C C . ASP B 1 125 ? 5.148 -6.004 -28.719 1 97.69 125 ASP B C 1
ATOM 4942 O O . ASP B 1 125 ? 4.039 -6.402 -29.094 1 97.69 125 ASP B O 1
ATOM 4946 N N . MET B 1 126 ? 5.332 -4.77 -28.344 1 97.62 126 MET B N 1
ATOM 4947 C CA . MET B 1 126 ? 4.234 -3.818 -28.172 1 97.62 126 MET B CA 1
ATOM 4948 C C . MET B 1 126 ? 3.615 -3.471 -29.516 1 97.62 126 MET B C 1
ATOM 4950 O O . MET B 1 126 ? 4.328 -3.217 -30.5 1 97.62 126 MET B O 1
ATOM 4954 N N . LYS B 1 127 ? 2.271 -3.41 -29.609 1 98.25 127 LYS B N 1
ATOM 4955 C CA . LYS B 1 127 ? 1.566 -3.207 -30.875 1 98.25 127 LYS B CA 1
ATOM 4956 C C . LYS B 1 127 ? 0.875 -1.848 -30.906 1 98.25 127 LYS B C 1
ATOM 4958 O O . LYS B 1 127 ? 0.252 -1.484 -31.906 1 98.25 127 LYS B O 1
ATOM 4963 N N . TYR B 1 128 ? 0.911 -1.064 -29.859 1 98.06 128 TYR B N 1
ATOM 4964 C CA . TYR B 1 128 ? 0.376 0.289 -29.781 1 98.06 128 TYR B CA 1
ATOM 4965 C C . TYR B 1 128 ? 1.363 1.225 -29.094 1 98.06 128 TYR B C 1
ATOM 4967 O O . TYR B 1 128 ? 2.207 0.781 -28.312 1 98.06 128 TYR B O 1
ATOM 4975 N N . SER B 1 129 ? 1.26 2.531 -29.328 1 97.75 129 SER B N 1
ATOM 4976 C CA . SER B 1 129 ? 2.332 3.471 -29.016 1 97.75 129 SER B CA 1
ATOM 4977 C C . SER B 1 129 ? 2.186 4.023 -27.594 1 97.75 129 SER B C 1
ATOM 4979 O O . SER B 1 129 ? 3.182 4.328 -26.938 1 97.75 129 SER B O 1
ATOM 4981 N N . ASP B 1 130 ? 0.946 4.172 -27.141 1 98.12 130 ASP B N 1
ATOM 4982 C CA . ASP B 1 130 ? 0.698 4.93 -25.922 1 98.12 130 ASP B CA 1
ATOM 4983 C C . ASP B 1 130 ? 0.604 4 -24.703 1 98.12 130 ASP B C 1
ATOM 4985 O O . ASP B 1 130 ? -0.351 4.078 -23.938 1 98.12 130 ASP B O 1
ATOM 4989 N N . TRP B 1 131 ? 1.617 3.197 -24.547 1 98.19 131 TRP B N 1
ATOM 4990 C CA . TRP B 1 131 ? 1.711 2.379 -23.344 1 98.19 131 TRP B CA 1
ATOM 4991 C C . TRP B 1 131 ? 2.676 2.998 -22.344 1 98.19 131 TRP B C 1
ATOM 4993 O O . TRP B 1 131 ? 3.465 3.879 -22.688 1 98.19 131 TRP B O 1
ATOM 5003 N N . ASP B 1 132 ? 2.582 2.598 -21.031 1 98.31 132 ASP B N 1
ATOM 5004 C CA . ASP B 1 132 ? 3.459 3.049 -19.953 1 98.31 132 ASP B CA 1
ATOM 5005 C C . ASP B 1 132 ? 3.521 2.021 -18.828 1 98.31 132 ASP B C 1
ATOM 5007 O O . ASP B 1 132 ? 3.029 0.9 -18.984 1 98.31 132 ASP B O 1
ATOM 5011 N N . VAL B 1 133 ? 4.254 2.334 -17.781 1 98.38 133 VAL B N 1
ATOM 5012 C CA . VAL B 1 133 ? 4.336 1.493 -16.594 1 98.38 133 VAL B CA 1
ATOM 5013 C C . VAL B 1 133 ? 4.012 2.32 -15.344 1 98.38 133 VAL B C 1
ATOM 5015 O O . VAL B 1 133 ? 4.316 3.516 -15.289 1 98.38 133 VAL B O 1
ATOM 5018 N N . VAL B 1 134 ? 3.352 1.728 -14.398 1 98.25 134 VAL B N 1
ATOM 5019 C CA . VAL B 1 134 ? 3.119 2.303 -13.078 1 98.25 134 VAL B CA 1
ATOM 5020 C C . VAL B 1 134 ? 3.645 1.356 -12 1 98.25 134 VAL B C 1
ATOM 5022 O O . VAL B 1 134 ? 3.303 0.172 -11.984 1 98.25 134 VAL B O 1
ATOM 5025 N N . ALA B 1 135 ? 4.535 1.873 -11.156 1 98.19 135 ALA B N 1
ATOM 5026 C CA . ALA B 1 135 ? 5.047 1.066 -10.055 1 98.19 135 ALA B CA 1
ATOM 5027 C C . ALA B 1 135 ? 3.947 0.76 -9.039 1 98.19 135 ALA B C 1
ATOM 5029 O O . ALA B 1 135 ? 3.062 1.586 -8.805 1 98.19 135 ALA B O 1
ATOM 5030 N N . THR B 1 136 ? 3.975 -0.419 -8.469 1 98.06 136 THR B N 1
ATOM 5031 C CA . THR B 1 136 ? 2.986 -0.867 -7.496 1 98.06 136 THR B CA 1
ATOM 5032 C C . THR B 1 136 ? 3.668 -1.487 -6.281 1 98.06 136 THR B C 1
ATOM 5034 O O . THR B 1 136 ? 4.887 -1.686 -6.277 1 98.06 136 THR B O 1
ATOM 5037 N N . THR B 1 137 ? 2.875 -1.723 -5.219 1 97.38 137 THR B N 1
ATOM 5038 C CA . THR B 1 137 ? 3.371 -2.445 -4.055 1 97.38 137 THR B CA 1
ATOM 5039 C C . THR B 1 137 ? 3.143 -3.947 -4.211 1 97.38 137 THR B C 1
ATOM 5041 O O . THR B 1 137 ? 2.566 -4.59 -3.332 1 97.38 137 THR B O 1
ATOM 5044 N N . GLY B 1 138 ? 3.568 -4.484 -5.367 1 97.12 138 GLY B N 1
ATOM 5045 C CA . GLY B 1 138 ? 3.408 -5.895 -5.68 1 97.12 138 GLY B CA 1
ATOM 5046 C C . GLY B 1 138 ? 2.1 -6.203 -6.383 1 97.12 138 GLY B C 1
ATOM 5047 O O . GLY B 1 138 ? 1.215 -5.348 -6.465 1 97.12 138 GLY B O 1
ATOM 5048 N N . ASN B 1 139 ? 1.993 -7.434 -6.816 1 97.94 139 ASN B N 1
ATOM 5049 C CA . ASN B 1 139 ? 0.828 -7.82 -7.605 1 97.94 139 ASN B CA 1
ATOM 5050 C C . ASN B 1 139 ? -0.432 -7.891 -6.746 1 97.94 139 ASN B C 1
ATOM 5052 O O . ASN B 1 139 ? -1.547 -7.801 -7.266 1 97.94 139 ASN B O 1
ATOM 5056 N N . THR B 1 140 ? -0.271 -8.133 -5.434 1 96.38 140 THR B N 1
ATOM 5057 C CA . THR B 1 140 ? -1.438 -8.047 -4.562 1 96.38 140 THR B CA 1
ATOM 5058 C C . THR B 1 140 ? -2.086 -6.672 -4.652 1 96.38 140 THR B C 1
ATOM 5060 O O . THR B 1 140 ? -3.301 -6.562 -4.84 1 96.38 140 THR B O 1
ATOM 5063 N N . ASN B 1 141 ? -1.266 -5.637 -4.566 1 97.69 141 ASN B N 1
ATOM 5064 C CA . ASN B 1 141 ? -1.75 -4.27 -4.699 1 97.69 141 ASN B CA 1
ATOM 5065 C C . ASN B 1 141 ? -2.277 -3.996 -6.105 1 97.69 141 ASN B C 1
ATOM 5067 O O . ASN B 1 141 ? -3.299 -3.328 -6.27 1 97.69 141 ASN B O 1
ATOM 5071 N N . ALA B 1 142 ? -1.544 -4.438 -7.094 1 98.5 142 ALA B N 1
ATOM 5072 C CA . ALA B 1 142 ? -1.951 -4.23 -8.484 1 98.5 142 ALA B CA 1
ATOM 5073 C C . ALA B 1 142 ? -3.334 -4.824 -8.742 1 98.5 142 ALA B C 1
ATOM 5075 O O . ALA B 1 142 ? -4.184 -4.18 -9.359 1 98.5 142 ALA B O 1
ATOM 5076 N N . TRP B 1 143 ? -3.564 -6.035 -8.242 1 98.62 143 TRP B N 1
ATOM 5077 C CA . TRP B 1 143 ? -4.832 -6.73 -8.445 1 98.62 143 TRP B CA 1
ATOM 5078 C C . TRP B 1 143 ? -5.965 -6.023 -7.707 1 98.62 143 TRP B C 1
ATOM 5080 O O . TRP B 1 143 ? -7.023 -5.766 -8.281 1 98.62 143 TRP B O 1
ATOM 5090 N N . GLU B 1 144 ? -5.734 -5.734 -6.48 1 97.75 144 GLU B N 1
ATOM 5091 C CA . GLU B 1 144 ? -6.746 -5.02 -5.707 1 97.75 144 GLU B CA 1
ATOM 5092 C C . GLU B 1 144 ? -7.098 -3.686 -6.359 1 97.75 144 GLU B C 1
ATOM 5094 O O . GLU B 1 144 ? -8.266 -3.285 -6.375 1 97.75 144 GLU B O 1
ATOM 5099 N N . SER B 1 145 ? -6.109 -2.965 -6.836 1 98.38 145 SER B N 1
ATOM 5100 C CA . SER B 1 145 ? -6.324 -1.719 -7.566 1 98.38 145 SER B CA 1
ATOM 5101 C C . SER B 1 145 ? -7.16 -1.948 -8.82 1 98.38 145 SER B C 1
ATOM 5103 O O . SER B 1 145 ? -8.039 -1.144 -9.141 1 98.38 145 SER B O 1
ATOM 5105 N N . THR B 1 146 ? -6.867 -3.025 -9.5 1 98.88 146 THR B N 1
ATOM 5106 C CA . THR B 1 146 ? -7.609 -3.363 -10.711 1 98.88 146 THR B CA 1
ATOM 5107 C C . THR B 1 146 ? -9.086 -3.564 -10.398 1 98.88 146 THR B C 1
ATOM 5109 O O . THR B 1 146 ? -9.953 -3.057 -11.117 1 98.88 146 THR B O 1
ATOM 5112 N N . LEU B 1 147 ? -9.375 -4.316 -9.352 1 98.75 147 LEU B N 1
ATOM 5113 C CA . LEU B 1 147 ? -10.758 -4.543 -8.945 1 98.75 147 LEU B CA 1
ATOM 5114 C C . LEU B 1 147 ? -11.461 -3.221 -8.664 1 98.75 147 LEU B C 1
ATOM 5116 O O . LEU B 1 147 ? -12.594 -3.006 -9.109 1 98.75 147 LEU B O 1
ATOM 5120 N N . ARG B 1 148 ? -10.805 -2.334 -8.055 1 98.25 148 ARG B N 1
ATOM 5121 C CA . ARG B 1 148 ? -11.406 -1.059 -7.68 1 98.25 148 ARG B CA 1
ATOM 5122 C C . ARG B 1 148 ? -11.578 -0.157 -8.898 1 98.25 148 ARG B C 1
ATOM 5124 O O . ARG B 1 148 ? -12.562 0.587 -8.992 1 98.25 148 ARG B O 1
ATOM 5131 N N . VAL B 1 149 ? -10.656 -0.145 -9.773 1 98.62 149 VAL B N 1
ATOM 5132 C CA . VAL B 1 149 ? -10.688 0.708 -10.961 1 98.62 149 VAL B CA 1
ATOM 5133 C C . VAL B 1 149 ? -11.844 0.292 -11.867 1 98.62 149 VAL B C 1
ATOM 5135 O O . VAL B 1 149 ? -12.508 1.141 -12.469 1 98.62 149 VAL B O 1
ATOM 5138 N N . PHE B 1 150 ? -12.234 -1.02 -11.898 1 98.81 150 PHE B N 1
ATOM 5139 C CA . PHE B 1 150 ? -13.102 -1.454 -12.984 1 98.81 150 PHE B CA 1
ATOM 5140 C C . PHE B 1 150 ? -14.406 -2.02 -12.445 1 98.81 150 PHE B C 1
ATOM 5142 O O . PHE B 1 150 ? -15.391 -2.152 -13.18 1 98.81 150 PHE B O 1
ATOM 5149 N N . CYS B 1 151 ? -14.484 -2.43 -11.172 1 98.56 151 CYS B N 1
ATOM 5150 C CA . CYS B 1 151 ? -15.633 -3.236 -10.766 1 98.56 151 CYS B CA 1
ATOM 5151 C C . CYS B 1 151 ? -16.422 -2.541 -9.672 1 98.56 151 CYS B C 1
ATOM 5153 O O . CYS B 1 151 ? -15.867 -1.816 -8.852 1 98.56 151 CYS B O 1
ATOM 5155 N N . ASN B 1 152 ? -17.703 -2.713 -9.703 1 97.62 152 ASN B N 1
ATOM 5156 C CA . ASN B 1 152 ? -18.656 -2.447 -8.641 1 97.62 152 ASN B CA 1
ATOM 5157 C C . ASN B 1 152 ? -19.172 -3.738 -8.008 1 97.62 152 ASN B C 1
ATOM 5159 O O . ASN B 1 152 ? -19.031 -4.816 -8.586 1 97.62 152 ASN B O 1
ATOM 5163 N N . ARG B 1 153 ? -19.688 -3.619 -6.742 1 96.81 153 ARG B N 1
ATOM 5164 C CA . ARG B 1 153 ? -20.406 -4.758 -6.188 1 96.81 153 ARG B CA 1
ATOM 5165 C C . ARG B 1 153 ? -21.484 -5.258 -7.16 1 96.81 153 ARG B C 1
ATOM 5167 O O . ARG B 1 153 ? -22.234 -4.461 -7.715 1 96.81 153 ARG B O 1
ATOM 5174 N N . GLY B 1 154 ? -21.469 -6.582 -7.43 1 97.19 154 GLY B N 1
ATOM 5175 C CA . GLY B 1 154 ? -22.422 -7.176 -8.344 1 97.19 154 GLY B CA 1
ATOM 5176 C C . GLY B 1 154 ? -21.844 -7.441 -9.727 1 97.19 154 GLY B C 1
ATOM 5177 O O . GLY B 1 154 ? -22.422 -8.211 -10.5 1 97.19 154 GLY B O 1
ATOM 5178 N N . ASP B 1 155 ? -20.734 -6.809 -10.062 1 98.38 155 ASP B N 1
ATOM 5179 C CA . ASP B 1 155 ? -20.094 -7.055 -11.352 1 98.38 155 ASP B CA 1
ATOM 5180 C C . ASP B 1 155 ? -19.531 -8.469 -11.43 1 98.38 155 ASP B C 1
ATOM 5182 O O . ASP B 1 155 ? -19.312 -9.117 -10.398 1 98.38 155 ASP B O 1
ATOM 5186 N N . VAL B 1 156 ? -19.344 -8.953 -12.68 1 98.62 156 VAL B N 1
ATOM 5187 C CA . VAL B 1 156 ? -18.859 -10.297 -12.938 1 98.62 156 VAL B CA 1
ATOM 5188 C C . VAL B 1 156 ? -17.469 -10.227 -13.586 1 98.62 156 VAL B C 1
ATOM 5190 O O . VAL B 1 156 ? -17.234 -9.398 -14.469 1 98.62 156 VAL B O 1
ATOM 5193 N N . ILE B 1 157 ? -16.594 -11.039 -13.078 1 98.88 157 ILE B N 1
ATOM 5194 C CA . ILE B 1 157 ? -15.312 -11.258 -13.75 1 98.88 157 ILE B CA 1
ATOM 5195 C C . ILE B 1 157 ? -15.109 -12.75 -13.984 1 98.88 157 ILE B C 1
ATOM 5197 O O . ILE B 1 157 ? -15.734 -13.586 -13.328 1 98.88 157 ILE B O 1
ATOM 5201 N N . LEU B 1 158 ? -14.258 -13.047 -14.992 1 98.81 158 LEU B N 1
ATOM 5202 C CA . LEU B 1 158 ? -13.875 -14.422 -15.273 1 98.81 158 LEU B CA 1
ATOM 5203 C C . LEU B 1 158 ? -12.562 -14.773 -14.586 1 98.81 158 LEU B C 1
ATOM 5205 O O . LEU B 1 158 ? -11.656 -13.938 -14.508 1 98.81 158 LEU B O 1
ATOM 5209 N N . ALA B 1 159 ? -12.461 -15.984 -14.055 1 98.56 159 ALA B N 1
ATOM 5210 C CA . ALA B 1 159 ? -11.227 -16.562 -13.523 1 98.56 159 ALA B CA 1
ATOM 5211 C C . ALA B 1 159 ? -11.125 -18.047 -13.859 1 98.56 159 ALA B C 1
ATOM 5213 O O . ALA B 1 159 ? -12.141 -18.703 -14.117 1 98.56 159 ALA B O 1
ATOM 5214 N N . GLU B 1 160 ? -9.93 -18.531 -13.922 1 97.94 160 GLU B N 1
ATOM 5215 C CA . GLU B 1 160 ? -9.75 -19.969 -14.078 1 97.94 160 GLU B CA 1
ATOM 5216 C C . GLU B 1 160 ? -10.547 -20.734 -13.031 1 97.94 160 GLU B C 1
ATOM 5218 O O . GLU B 1 160 ? -10.672 -20.297 -11.891 1 97.94 160 GLU B O 1
ATOM 5223 N N . ALA B 1 161 ? -11.047 -21.922 -13.367 1 96.62 161 ALA B N 1
ATOM 5224 C CA . ALA B 1 161 ? -11.875 -22.734 -12.477 1 96.62 161 ALA B CA 1
ATOM 5225 C C . ALA B 1 161 ? -11.18 -22.969 -11.133 1 96.62 161 ALA B C 1
ATOM 5227 O O . ALA B 1 161 ? -11.844 -23.078 -10.102 1 96.62 161 ALA B O 1
ATOM 5228 N N . HIS B 1 162 ? -9.914 -23.125 -11.172 1 96.69 162 HIS B N 1
ATOM 5229 C CA . HIS B 1 162 ? -9.031 -23.047 -10.008 1 96.69 162 HIS B CA 1
ATOM 5230 C C . HIS B 1 162 ? -8 -21.938 -10.172 1 96.69 162 HIS B C 1
ATOM 5232 O O . HIS B 1 162 ? -7.219 -21.953 -11.125 1 96.69 162 HIS B O 1
ATOM 5238 N N . SER B 1 163 ? -8.055 -20.953 -9.266 1 97.12 163 SER B N 1
ATOM 5239 C CA . SER B 1 163 ? -7.172 -19.797 -9.359 1 97.12 163 SER B CA 1
ATOM 5240 C C . SER B 1 163 ? -6.605 -19.422 -7.992 1 97.12 163 SER B C 1
ATOM 5242 O O . SER B 1 163 ? -6.895 -20.094 -6.992 1 97.12 163 SER B O 1
ATOM 5244 N N . PHE B 1 164 ? -5.723 -18.5 -7.98 1 96.31 164 PHE B N 1
ATOM 5245 C CA . PHE B 1 164 ? -5.055 -18.109 -6.746 1 96.31 164 PHE B CA 1
ATOM 5246 C C . PHE B 1 164 ? -6.066 -17.672 -5.695 1 96.31 164 PHE B C 1
ATOM 5248 O O . PHE B 1 164 ? -6.797 -16.703 -5.902 1 96.31 164 PHE B O 1
ATOM 5255 N N . SER B 1 165 ? -6.035 -18.281 -4.602 1 93.62 165 SER B N 1
ATOM 5256 C CA . SER B 1 165 ? -7.078 -18.172 -3.586 1 93.62 165 SER B CA 1
ATOM 5257 C C . SER B 1 165 ? -7.188 -16.75 -3.066 1 93.62 165 SER B C 1
ATOM 5259 O O . SER B 1 165 ? -8.297 -16.234 -2.855 1 93.62 165 SER B O 1
ATOM 5261 N N . SER B 1 166 ? -6.074 -16.078 -2.863 1 92.56 166 SER B N 1
ATOM 5262 C CA . SER B 1 166 ? -6.102 -14.727 -2.312 1 92.56 166 SER B CA 1
ATOM 5263 C C . SER B 1 166 ? -6.719 -13.734 -3.299 1 92.56 166 SER B C 1
ATOM 5265 O O . SER B 1 166 ? -7.383 -12.781 -2.896 1 92.56 166 SER B O 1
ATOM 5267 N N . SER B 1 167 ? -6.449 -13.898 -4.578 1 95.75 167 SER B N 1
ATOM 5268 C CA . SER B 1 167 ? -7.062 -13.039 -5.59 1 95.75 167 SER B CA 1
ATOM 5269 C C . SER B 1 167 ? -8.578 -13.219 -5.625 1 95.75 167 SER B C 1
ATOM 5271 O O . SER B 1 167 ? -9.32 -12.25 -5.762 1 95.75 167 SER B O 1
ATOM 5273 N N . LEU B 1 168 ? -9.031 -14.484 -5.5 1 96 168 LEU B N 1
ATOM 5274 C CA . LEU B 1 168 ? -10.461 -14.766 -5.457 1 96 168 LEU B CA 1
ATOM 5275 C C . LEU B 1 168 ? -11.102 -14.141 -4.219 1 96 168 LEU B C 1
ATOM 5277 O O . LEU B 1 168 ? -12.156 -13.508 -4.305 1 96 168 LEU B O 1
ATOM 5281 N N . ALA B 1 169 ? -10.438 -14.305 -3.105 1 93.75 169 ALA B N 1
ATOM 5282 C CA . ALA B 1 169 ? -10.953 -13.773 -1.845 1 93.75 169 ALA B CA 1
ATOM 5283 C C . ALA B 1 169 ? -11.07 -12.258 -1.901 1 93.75 169 ALA B C 1
ATOM 5285 O O . ALA B 1 169 ? -12.016 -11.68 -1.357 1 93.75 169 ALA B O 1
ATOM 5286 N N . SER B 1 170 ? -10.148 -11.594 -2.508 1 95.44 170 SER B N 1
ATOM 5287 C CA . SER B 1 170 ? -10.172 -10.141 -2.648 1 95.44 170 SER B CA 1
ATOM 5288 C C . SER B 1 170 ? -11.391 -9.688 -3.451 1 95.44 170 SER B C 1
ATOM 5290 O O . SER B 1 170 ? -12.055 -8.719 -3.084 1 95.44 170 SER B O 1
ATOM 5292 N N . ALA B 1 171 ? -11.664 -10.352 -4.523 1 97.25 171 ALA B N 1
ATOM 5293 C CA . ALA B 1 171 ? -12.82 -10.023 -5.352 1 97.25 171 ALA B CA 1
ATOM 5294 C C . ALA B 1 171 ? -14.125 -10.281 -4.598 1 97.25 171 ALA B C 1
ATOM 5296 O O . ALA B 1 171 ? -15.016 -9.43 -4.582 1 97.25 171 ALA B O 1
ATOM 5297 N N . GLU B 1 172 ? -14.18 -11.414 -3.951 1 95.94 172 GLU B N 1
ATOM 5298 C CA . GLU B 1 172 ? -15.398 -11.812 -3.246 1 95.94 172 GLU B CA 1
ATOM 5299 C C . GLU B 1 172 ? -15.719 -10.852 -2.107 1 95.94 172 GLU B C 1
ATOM 5301 O O . GLU B 1 172 ? -16.891 -10.523 -1.873 1 95.94 172 GLU B O 1
ATOM 5306 N N . ALA B 1 173 ? -14.719 -10.438 -1.441 1 96.25 173 ALA B N 1
ATOM 5307 C CA . ALA B 1 173 ? -14.914 -9.492 -0.349 1 96.25 173 ALA B CA 1
ATOM 5308 C C . ALA B 1 173 ? -15.547 -8.195 -0.854 1 96.25 173 ALA B C 1
ATOM 5310 O O . ALA B 1 173 ? -16.328 -7.555 -0.138 1 96.25 173 ALA B O 1
ATOM 5311 N N . GLN B 1 174 ? -15.273 -7.797 -2.049 1 97.31 174 GLN B N 1
ATOM 5312 C CA . GLN B 1 174 ? -15.789 -6.566 -2.641 1 97.31 174 GLN B CA 1
ATOM 5313 C C . GLN B 1 174 ? -17.141 -6.797 -3.303 1 97.31 174 GLN B C 1
ATOM 5315 O O . GLN B 1 174 ? -17.703 -5.887 -3.908 1 97.31 174 GLN B O 1
ATOM 5320 N N . GLY B 1 175 ? -17.656 -8.047 -3.219 1 97.38 175 GLY B N 1
ATOM 5321 C CA . GLY B 1 175 ? -18.953 -8.383 -3.775 1 97.38 175 GLY B CA 1
ATOM 5322 C C . GLY B 1 175 ? -18.922 -8.633 -5.27 1 97.38 175 GLY B C 1
ATOM 5323 O O . GLY B 1 175 ? -19.953 -8.555 -5.945 1 97.38 175 GLY B O 1
ATOM 5324 N N . ILE B 1 176 ? -17.75 -8.883 -5.789 1 98.25 176 ILE B N 1
ATOM 5325 C CA . ILE B 1 176 ? -17.578 -9.172 -7.207 1 98.25 176 ILE B CA 1
ATOM 5326 C C . ILE B 1 176 ? -17.75 -10.672 -7.449 1 98.25 176 ILE B C 1
ATOM 5328 O O . ILE B 1 176 ? -17.234 -11.492 -6.688 1 98.25 176 ILE B O 1
ATOM 5332 N N . ILE B 1 177 ? -18.469 -11.016 -8.469 1 98.25 177 ILE B N 1
ATOM 5333 C CA . ILE B 1 177 ? -18.734 -12.414 -8.805 1 98.25 177 ILE B CA 1
ATOM 5334 C C . ILE B 1 177 ? -17.594 -12.953 -9.68 1 98.25 177 ILE B C 1
ATOM 5336 O O . ILE B 1 177 ? -17.359 -12.445 -10.773 1 98.25 177 ILE B O 1
ATOM 5340 N N . THR B 1 178 ? -16.875 -13.938 -9.18 1 98.19 178 THR B N 1
ATOM 5341 C CA . THR B 1 178 ? -15.812 -14.578 -9.945 1 98.19 178 THR B CA 1
ATOM 5342 C C . THR B 1 178 ? -16.328 -15.844 -10.633 1 98.19 178 THR B C 1
ATOM 5344 O O . THR B 1 178 ? -16.422 -16.906 -10.008 1 98.19 178 THR B O 1
ATOM 5347 N N . PHE B 1 179 ? -16.656 -15.742 -11.883 1 98.44 179 PHE B N 1
ATOM 5348 C CA . PHE B 1 179 ? -17.234 -16.859 -12.625 1 98.44 179 PHE B CA 1
ATOM 5349 C C . PHE B 1 179 ? -16.141 -17.75 -13.203 1 98.44 179 PHE B C 1
ATOM 5351 O O . PHE B 1 179 ? -15.203 -17.266 -13.836 1 98.44 179 PHE B O 1
ATOM 5358 N N . PRO B 1 180 ? -16.203 -19.062 -13.031 1 97.69 180 PRO B N 1
ATOM 5359 C CA . PRO B 1 180 ? -15.125 -19.984 -13.414 1 97.69 180 PRO B CA 1
ATOM 5360 C C . PRO B 1 180 ? -15.094 -20.266 -14.914 1 97.69 180 PRO B C 1
ATOM 5362 O O . PRO B 1 180 ? -16.141 -20.438 -15.531 1 97.69 180 PRO B O 1
ATOM 5365 N N . VAL B 1 181 ? -13.938 -20.219 -15.43 1 97.38 181 VAL B N 1
ATOM 5366 C CA . VAL B 1 181 ? -13.672 -20.656 -16.797 1 97.38 181 VAL B CA 1
ATOM 5367 C C . VAL B 1 181 ? -13.016 -22.031 -16.781 1 97.38 181 VAL B C 1
ATOM 5369 O O . VAL B 1 181 ? -12.039 -22.25 -16.062 1 97.38 181 VAL B O 1
ATOM 5372 N N . PRO B 1 182 ? -13.469 -22.953 -17.594 1 95.62 182 PRO B N 1
ATOM 5373 C CA . PRO B 1 182 ? -12.898 -24.297 -17.594 1 95.62 182 PRO B CA 1
ATOM 5374 C C . PRO B 1 182 ? -11.43 -24.312 -18 1 95.62 182 PRO B C 1
ATOM 5376 O O . PRO B 1 182 ? -11.023 -23.578 -18.906 1 95.62 182 PRO B O 1
ATOM 5379 N N . ILE B 1 183 ? -10.711 -25.172 -17.312 1 95.75 183 ILE B N 1
ATOM 5380 C CA . ILE B 1 183 ? -9.289 -25.312 -17.578 1 95.75 183 ILE B CA 1
ATOM 5381 C C . ILE B 1 183 ? -8.945 -26.797 -17.75 1 95.75 183 ILE B C 1
ATOM 5383 O O . ILE B 1 183 ? -9.734 -27.656 -17.375 1 95.75 183 ILE B O 1
ATOM 5387 N N . ASP B 1 184 ? -7.824 -27.078 -18.406 1 93.44 184 ASP B N 1
ATOM 5388 C CA . ASP B 1 184 ? -7.195 -28.406 -18.438 1 93.44 184 ASP B CA 1
ATOM 5389 C C . ASP B 1 184 ? -5.727 -28.312 -18.031 1 93.44 184 ASP B C 1
ATOM 5391 O O . ASP B 1 184 ? -5.324 -27.406 -17.312 1 93.44 184 ASP B O 1
ATOM 5395 N N . ALA B 1 185 ? -4.953 -29.281 -18.344 1 91.81 185 ALA B N 1
ATOM 5396 C CA . ALA B 1 185 ? -3.561 -29.375 -17.922 1 91.81 185 ALA B CA 1
ATOM 5397 C C . ALA B 1 185 ? -2.73 -28.234 -18.516 1 91.81 185 ALA B C 1
ATOM 5399 O O . ALA B 1 185 ? -1.611 -27.969 -18.078 1 91.81 185 ALA B O 1
ATOM 5400 N N . HIS B 1 186 ? -3.307 -27.516 -19.469 1 94.62 186 HIS B N 1
ATOM 5401 C CA . HIS B 1 186 ? -2.561 -26.469 -20.156 1 94.62 186 HIS B CA 1
ATOM 5402 C C . HIS B 1 186 ? -3.184 -25.094 -19.906 1 94.62 186 HIS B C 1
ATOM 5404 O O . HIS B 1 186 ? -2.809 -24.109 -20.547 1 94.62 186 HIS B O 1
ATOM 5410 N N . GLY B 1 187 ? -4.156 -25.016 -19.016 1 96.19 187 GLY B N 1
ATOM 5411 C CA . GLY B 1 187 ? -4.789 -23.734 -18.688 1 96.19 187 GLY B CA 1
ATOM 5412 C C . GLY B 1 187 ? -6.168 -23.594 -19.297 1 96.19 187 GLY B C 1
ATOM 5413 O O . GLY B 1 187 ? -6.887 -24.578 -19.484 1 96.19 187 GLY B O 1
ATOM 5414 N N . ILE B 1 188 ? -6.586 -22.438 -19.562 1 98 188 ILE B N 1
ATOM 5415 C CA . ILE B 1 188 ? -7.91 -22.094 -20.078 1 98 188 ILE B CA 1
ATOM 5416 C C . ILE B 1 188 ? -8.141 -22.797 -21.406 1 98 188 ILE B C 1
ATOM 5418 O O . ILE B 1 188 ? -7.258 -22.812 -22.266 1 98 188 ILE B O 1
ATOM 5422 N N . ILE B 1 189 ? -9.305 -23.391 -21.547 1 97.19 189 ILE B N 1
ATOM 5423 C CA . ILE B 1 189 ? -9.719 -23.984 -22.828 1 97.19 189 ILE B CA 1
ATOM 5424 C C . ILE B 1 189 ? -10.477 -22.938 -23.656 1 97.19 189 ILE B C 1
ATOM 5426 O O . ILE B 1 189 ? -11.641 -22.641 -23.375 1 97.19 189 ILE B O 1
ATOM 5430 N N . PRO B 1 190 ? -9.844 -22.438 -24.688 1 98.25 190 PRO B N 1
ATOM 5431 C CA . PRO B 1 190 ? -10.438 -21.312 -25.438 1 98.25 190 PRO B CA 1
ATOM 5432 C C . PRO B 1 190 ? -11.82 -21.656 -25.984 1 98.25 190 PRO B C 1
ATOM 5434 O O . PRO B 1 190 ? -12.734 -20.828 -25.922 1 98.25 190 PRO B O 1
ATOM 5437 N N . GLU B 1 191 ? -11.992 -22.891 -26.484 1 97.06 191 GLU B N 1
ATOM 5438 C CA . GLU B 1 191 ? -13.273 -23.297 -27.062 1 97.06 191 GLU B CA 1
ATOM 5439 C C . GLU B 1 191 ? -14.391 -23.25 -26.016 1 97.06 191 GLU B C 1
ATOM 5441 O O . GLU B 1 191 ? -15.508 -22.828 -26.312 1 97.06 191 GLU B O 1
ATOM 5446 N N . LYS B 1 192 ? -14.086 -23.641 -24.891 1 96.81 192 LYS B N 1
ATOM 5447 C CA . LYS B 1 192 ? -15.086 -23.609 -23.828 1 96.81 192 LYS B CA 1
ATOM 5448 C C . LYS B 1 192 ? -15.359 -22.188 -23.344 1 96.81 192 LYS B C 1
ATOM 5450 O O . LYS B 1 192 ? -16.5 -21.844 -23.016 1 96.81 192 LYS B O 1
ATOM 5455 N N . LEU B 1 193 ? -14.328 -21.359 -23.281 1 98.06 193 LEU B N 1
ATOM 5456 C CA . LEU B 1 193 ? -14.508 -19.938 -22.969 1 98.06 193 LEU B CA 1
ATOM 5457 C C . LEU B 1 193 ? -15.438 -19.266 -23.969 1 98.06 193 LEU B C 1
ATOM 5459 O O . LEU B 1 193 ? -16.359 -18.547 -23.578 1 98.06 193 LEU B O 1
ATOM 5463 N N . GLU B 1 194 ? -15.164 -19.516 -25.219 1 98.25 194 GLU B N 1
ATOM 5464 C CA . GLU B 1 194 ? -15.984 -18.906 -26.266 1 98.25 194 GLU B CA 1
ATOM 5465 C C . GLU B 1 194 ? -17.438 -19.391 -26.172 1 98.25 194 GLU B C 1
ATOM 5467 O O . GLU B 1 194 ? -18.359 -18.594 -26.266 1 98.25 194 GLU B O 1
ATOM 5472 N N . ALA B 1 195 ? -17.594 -20.703 -26.016 1 97.12 195 ALA B N 1
ATOM 5473 C CA . ALA B 1 195 ? -18.938 -21.281 -25.891 1 97.12 195 ALA B CA 1
ATOM 5474 C C . ALA B 1 195 ? -19.688 -20.688 -24.703 1 97.12 195 ALA B C 1
ATOM 5476 O O . ALA B 1 195 ? -20.875 -20.406 -24.781 1 97.12 195 ALA B O 1
ATOM 5477 N N . LEU B 1 196 ? -19.016 -20.562 -23.625 1 96.94 196 LEU B N 1
ATOM 5478 C CA . LEU B 1 196 ? -19.562 -19.969 -22.422 1 96.94 196 LEU B CA 1
ATOM 5479 C C . LEU B 1 196 ? -20.109 -18.578 -22.703 1 96.94 196 LEU B C 1
ATOM 5481 O O . LEU B 1 196 ? -21.25 -18.266 -22.359 1 96.94 196 LEU B O 1
ATOM 5485 N N . LEU B 1 197 ? -19.328 -17.75 -23.344 1 98.12 197 LEU B N 1
ATOM 5486 C CA . LEU B 1 197 ? -19.688 -16.344 -23.594 1 98.12 197 LEU B CA 1
ATOM 5487 C C . LEU B 1 197 ? -20.75 -16.25 -24.672 1 98.12 197 LEU B C 1
ATOM 5489 O O . LEU B 1 197 ? -21.625 -15.375 -24.625 1 98.12 197 LEU B O 1
ATOM 5493 N N . ASP B 1 198 ? -20.656 -17.125 -25.688 1 97.75 198 ASP B N 1
ATOM 5494 C CA . ASP B 1 198 ? -21.656 -17.141 -26.75 1 97.75 198 ASP B CA 1
ATOM 5495 C C . ASP B 1 198 ? -23.031 -17.484 -26.188 1 97.75 198 ASP B C 1
ATOM 5497 O O . ASP B 1 198 ? -24.047 -17.062 -26.734 1 97.75 198 ASP B O 1
ATOM 5501 N N . ASN B 1 199 ? -23.078 -18.219 -25.094 1 96.94 199 ASN B N 1
ATOM 5502 C CA . ASN B 1 199 ? -24.344 -18.688 -24.531 1 96.94 199 ASN B CA 1
ATOM 5503 C C . ASN B 1 199 ? -24.641 -18.016 -23.188 1 96.94 199 ASN B C 1
ATOM 5505 O O . ASN B 1 199 ? -25.359 -18.562 -22.359 1 96.94 199 ASN B O 1
ATOM 5509 N N . TRP B 1 200 ? -24.016 -16.906 -22.969 1 97.44 200 TRP B N 1
ATOM 5510 C CA . TRP B 1 200 ? -24.219 -16.156 -21.734 1 97.44 200 TRP B CA 1
ATOM 5511 C C . TRP B 1 200 ? -25.703 -15.844 -21.531 1 97.44 200 TRP B C 1
ATOM 5513 O O . TRP B 1 200 ? -26.375 -15.422 -22.453 1 97.44 200 TRP B O 1
ATOM 5523 N N . THR B 1 201 ? -26.156 -16.109 -20.312 1 97.56 201 THR B N 1
ATOM 5524 C CA . THR B 1 201 ? -27.578 -15.938 -20.016 1 97.56 201 THR B CA 1
ATOM 5525 C C . THR B 1 201 ? -27.984 -14.477 -20.203 1 97.56 201 THR B C 1
ATOM 5527 O O . THR B 1 201 ? -27.359 -13.57 -19.641 1 97.56 201 THR B O 1
ATOM 5530 N N . GLU B 1 202 ? -29.094 -14.234 -20.891 1 96.25 202 GLU B N 1
ATOM 5531 C CA . GLU B 1 202 ? -29.625 -12.891 -21.094 1 96.25 202 GLU B CA 1
ATOM 5532 C C . GLU B 1 202 ? -29.984 -12.227 -19.781 1 96.25 202 GLU B C 1
ATOM 5534 O O . GLU B 1 202 ? -30.578 -12.867 -18.906 1 96.25 202 GLU B O 1
ATOM 5539 N N . GLY B 1 203 ? -29.625 -11.094 -19.672 1 96.44 203 GLY B N 1
ATOM 5540 C CA . GLY B 1 203 ? -29.969 -10.344 -18.469 1 96.44 203 GLY B CA 1
ATOM 5541 C C . GLY B 1 203 ? -28.875 -10.414 -17.406 1 96.44 203 GLY B C 1
ATOM 5542 O O . GLY B 1 203 ? -28.828 -9.57 -16.5 1 96.44 203 GLY B O 1
ATOM 5543 N N . ALA B 1 204 ? -28.078 -11.477 -17.453 1 97.38 204 ALA B N 1
ATOM 5544 C CA . ALA B 1 204 ? -26.953 -11.555 -16.516 1 97.38 204 ALA B CA 1
ATOM 5545 C C . ALA B 1 204 ? -25.875 -10.547 -16.875 1 97.38 204 ALA B C 1
ATOM 5547 O O . ALA B 1 204 ? -25.578 -10.32 -18.062 1 97.38 204 ALA B O 1
ATOM 5548 N N . PRO B 1 205 ? -25.266 -9.914 -15.852 1 97.56 205 PRO B N 1
ATOM 5549 C CA . PRO B 1 205 ? -24.172 -9 -16.172 1 97.56 205 PRO B CA 1
ATOM 5550 C C . PRO B 1 205 ? -23.031 -9.68 -16.922 1 97.56 205 PRO B C 1
ATOM 5552 O O . PRO B 1 205 ? -22.609 -10.781 -16.547 1 97.56 205 PRO B O 1
ATOM 5555 N N . LYS B 1 206 ? -22.578 -9.062 -17.938 1 97.75 206 LYS B N 1
ATOM 5556 C CA . LYS B 1 206 ? -21.469 -9.602 -18.719 1 97.75 206 LYS B CA 1
ATOM 5557 C C . LYS B 1 206 ? -20.141 -9.406 -17.984 1 97.75 206 LYS B C 1
ATOM 5559 O O . LYS B 1 206 ? -19.953 -8.422 -17.281 1 97.75 206 LYS B O 1
ATOM 5564 N N . PRO B 1 207 ? -19.234 -10.344 -18.188 1 98.44 207 PRO B N 1
ATOM 5565 C CA . PRO B 1 207 ? -17.938 -10.188 -17.547 1 98.44 207 PRO B CA 1
ATOM 5566 C C . PRO B 1 207 ? -17.141 -9 -18.078 1 98.44 207 PRO B C 1
ATOM 5568 O O . PRO B 1 207 ? -17.078 -8.789 -19.297 1 98.44 207 PRO B O 1
ATOM 5571 N N . LYS B 1 208 ? -16.5 -8.266 -17.172 1 98.25 208 LYS B N 1
ATOM 5572 C CA . LYS B 1 208 ? -15.703 -7.105 -17.547 1 98.25 208 LYS B CA 1
ATOM 5573 C C . LYS B 1 208 ? -14.234 -7.484 -17.734 1 98.25 208 LYS B C 1
ATOM 5575 O O . LYS B 1 208 ? -13.516 -6.852 -18.5 1 98.25 208 LYS B O 1
ATOM 5580 N N . LEU B 1 209 ? -13.781 -8.438 -16.953 1 98.88 209 LEU B N 1
ATOM 5581 C CA . LEU B 1 209 ? -12.367 -8.797 -16.875 1 98.88 209 LEU B CA 1
ATOM 5582 C C . LEU B 1 209 ? -12.195 -10.312 -16.953 1 98.88 209 LEU B C 1
ATOM 5584 O O . LEU B 1 209 ? -13.07 -11.07 -16.531 1 98.88 209 LEU B O 1
ATOM 5588 N N . LEU B 1 210 ? -11.133 -10.734 -17.5 1 98.94 210 LEU B N 1
ATOM 5589 C CA . LEU B 1 210 ? -10.562 -12.07 -17.297 1 98.94 210 LEU B CA 1
ATOM 5590 C C . LEU B 1 210 ? -9.273 -12 -16.484 1 98.94 210 LEU B C 1
ATOM 5592 O O . LEU B 1 210 ? -8.281 -11.422 -16.953 1 98.94 210 LEU B O 1
ATOM 5596 N N . TYR B 1 211 ? -9.336 -12.492 -15.281 1 98.88 211 TYR B N 1
ATOM 5597 C CA . TYR B 1 211 ? -8.125 -12.688 -14.492 1 98.88 211 TYR B CA 1
ATOM 5598 C C . TYR B 1 211 ? -7.461 -14.016 -14.82 1 98.88 211 TYR B C 1
ATOM 5600 O O . TYR B 1 211 ? -8.078 -15.078 -14.68 1 98.88 211 TYR B O 1
ATOM 5608 N N . THR B 1 212 ? -6.172 -13.992 -15.234 1 98.81 212 THR B N 1
ATOM 5609 C CA . THR B 1 212 ? -5.48 -15.234 -15.578 1 98.81 212 THR B CA 1
ATOM 5610 C C . THR B 1 212 ? -4.012 -15.164 -15.18 1 98.81 212 THR B C 1
ATOM 5612 O O . THR B 1 212 ? -3.412 -14.094 -15.172 1 98.81 212 THR B O 1
ATOM 5615 N N . ILE B 1 213 ? -3.486 -16.25 -14.742 1 98.75 213 ILE B N 1
ATOM 5616 C CA . ILE B 1 213 ? -2.062 -16.469 -14.523 1 98.75 213 ILE B CA 1
ATOM 5617 C C . ILE B 1 213 ? -1.511 -17.375 -15.625 1 98.75 213 ILE B C 1
ATOM 5619 O O . ILE B 1 213 ? -1.442 -18.594 -15.453 1 98.75 213 ILE B O 1
ATOM 5623 N N . PRO B 1 214 ? -1.005 -16.797 -16.688 1 98.5 214 PRO B N 1
ATOM 5624 C CA . PRO B 1 214 ? -0.822 -17.562 -17.922 1 98.5 214 PRO B CA 1
ATOM 5625 C C . PRO B 1 214 ? 0.407 -18.469 -17.875 1 98.5 214 PRO B C 1
ATOM 5627 O O . PRO B 1 214 ? 0.521 -19.406 -18.672 1 98.5 214 PRO B O 1
ATOM 5630 N N . THR B 1 215 ? 1.383 -18.172 -17.031 1 98.5 215 THR B N 1
ATOM 5631 C CA . THR B 1 215 ? 2.627 -18.922 -16.969 1 98.5 215 THR B CA 1
ATOM 5632 C C . THR B 1 215 ? 2.887 -19.422 -15.555 1 98.5 215 THR B C 1
ATOM 5634 O O . THR B 1 215 ? 3.051 -18.625 -14.633 1 98.5 215 THR B O 1
ATOM 5637 N N . GLY B 1 216 ? 2.932 -20.797 -15.43 1 97.94 216 GLY B N 1
ATOM 5638 C CA . GLY B 1 216 ? 3.121 -21.328 -14.094 1 97.94 216 GLY B CA 1
ATOM 5639 C C . GLY B 1 216 ? 1.961 -21.031 -13.164 1 97.94 216 GLY B C 1
ATOM 5640 O O . GLY B 1 216 ? 2.164 -20.578 -12.031 1 97.94 216 GLY B O 1
ATOM 5641 N N . GLN B 1 217 ? 0.827 -21.344 -13.609 1 98.12 217 GLN B N 1
ATOM 5642 C CA . GLN B 1 217 ? -0.431 -20.953 -12.992 1 98.12 217 GLN B CA 1
ATOM 5643 C C . GLN B 1 217 ? -0.534 -21.469 -11.562 1 98.12 217 GLN B C 1
ATOM 5645 O O . GLN B 1 217 ? -0.182 -22.625 -11.297 1 98.12 217 GLN B O 1
ATOM 5650 N N . ASN B 1 218 ? -0.812 -20.641 -10.602 1 96.81 218 ASN B N 1
ATOM 5651 C CA . ASN B 1 218 ? -1.165 -21.016 -9.234 1 96.81 218 ASN B CA 1
ATOM 5652 C C . ASN B 1 218 ? -2.666 -21.25 -9.086 1 96.81 218 ASN B C 1
ATOM 5654 O O . ASN B 1 218 ? -3.457 -20.297 -9.188 1 96.81 218 ASN B O 1
ATOM 5658 N N . PRO B 1 219 ? -3.127 -22.438 -8.93 1 96.62 219 PRO B N 1
ATOM 5659 C CA . PRO B 1 219 ? -2.414 -23.516 -8.234 1 96.62 219 PRO B CA 1
ATOM 5660 C C . PRO B 1 219 ? -1.954 -24.625 -9.18 1 96.62 219 PRO B C 1
ATOM 5662 O O . PRO B 1 219 ? -1.186 -25.5 -8.773 1 96.62 219 PRO B O 1
ATOM 5665 N N . THR B 1 220 ? -2.285 -24.656 -10.422 1 96.69 220 THR B N 1
ATOM 5666 C CA . THR B 1 220 ? -2.26 -25.891 -11.203 1 96.69 220 THR B CA 1
ATOM 5667 C C . THR B 1 220 ? -0.874 -26.109 -11.805 1 96.69 220 THR B C 1
ATOM 5669 O O . THR B 1 220 ? -0.564 -27.219 -12.258 1 96.69 220 THR B O 1
ATOM 5672 N N . GLY B 1 221 ? -0.119 -25.031 -11.867 1 96.75 221 GLY B N 1
ATOM 5673 C CA . GLY B 1 221 ? 1.173 -25.141 -12.531 1 96.75 221 GLY B CA 1
ATOM 5674 C C . GLY B 1 221 ? 1.072 -25.125 -14.047 1 96.75 221 GLY B C 1
ATOM 5675 O O . GLY B 1 221 ? 2.092 -25.141 -14.734 1 96.75 221 GLY B O 1
ATOM 5676 N N . SER B 1 222 ? -0.064 -25.031 -14.594 1 97.12 222 SER B N 1
ATOM 5677 C CA . SER B 1 222 ? -0.268 -25.047 -16.031 1 97.12 222 SER B CA 1
ATOM 5678 C C . SER B 1 222 ? 0.254 -23.766 -16.672 1 97.12 222 SER B C 1
ATOM 5680 O O . SER B 1 222 ? 0.447 -22.75 -15.992 1 97.12 222 SER B O 1
ATOM 5682 N N . SER B 1 223 ? 0.527 -23.797 -17.969 1 98.5 223 SER B N 1
ATOM 5683 C CA . SER B 1 223 ? 0.938 -22.641 -18.781 1 98.5 223 SER B CA 1
ATOM 5684 C C . SER B 1 223 ? 0.229 -22.641 -20.125 1 98.5 223 SER B C 1
ATOM 5686 O O . SER B 1 223 ? 0.182 -23.656 -20.812 1 98.5 223 SER B O 1
ATOM 5688 N N . LEU B 1 224 ? -0.295 -21.547 -20.422 1 98.62 224 LEU B N 1
ATOM 5689 C CA . LEU B 1 224 ? -0.92 -21.375 -21.734 1 98.62 224 LEU B CA 1
ATOM 5690 C C . LEU B 1 224 ? 0.132 -21.328 -22.844 1 98.62 224 LEU B C 1
ATOM 5692 O O . LEU B 1 224 ? 1.156 -20.656 -22.688 1 98.62 224 LEU B O 1
ATOM 5696 N N . ASN B 1 225 ? -0.109 -22.062 -23.922 1 97.88 225 ASN B N 1
ATOM 5697 C CA . ASN B 1 225 ? 0.78 -21.922 -25.062 1 97.88 225 ASN B CA 1
ATOM 5698 C C . ASN B 1 225 ? 0.368 -20.75 -25.953 1 97.88 225 ASN B C 1
ATOM 5700 O O . ASN B 1 225 ? -0.627 -20.078 -25.688 1 97.88 225 ASN B O 1
ATOM 5704 N N . ALA B 1 226 ? 1.149 -20.5 -27 1 98.38 226 ALA B N 1
ATOM 5705 C CA . ALA B 1 226 ? 0.967 -19.344 -27.859 1 98.38 226 ALA B CA 1
ATOM 5706 C C . ALA B 1 226 ? -0.384 -19.391 -28.578 1 98.38 226 ALA B C 1
ATOM 5708 O O . ALA B 1 226 ? -1.08 -18.375 -28.672 1 98.38 226 ALA B O 1
ATOM 5709 N N . GLU B 1 227 ? -0.764 -20.531 -29.047 1 98.5 227 GLU B N 1
ATOM 5710 C CA . GLU B 1 227 ? -2.014 -20.688 -29.781 1 98.5 227 GLU B CA 1
ATOM 5711 C C . GLU B 1 227 ? -3.217 -20.359 -28.906 1 98.5 227 GLU B C 1
ATOM 5713 O O . GLU B 1 227 ? -4.117 -19.625 -29.328 1 98.5 227 GLU B O 1
ATOM 5718 N N . ARG B 1 228 ? -3.232 -20.875 -27.719 1 98.62 228 ARG B N 1
ATOM 5719 C CA . ARG B 1 228 ? -4.332 -20.609 -26.797 1 98.62 228 ARG B CA 1
ATOM 5720 C C . ARG B 1 228 ? -4.395 -19.125 -26.438 1 98.62 228 ARG B C 1
ATOM 5722 O O . ARG B 1 228 ? -5.484 -18.562 -26.344 1 98.62 228 ARG B O 1
ATOM 5729 N N . LYS B 1 229 ? -3.248 -18.484 -26.234 1 98.81 229 LYS B N 1
ATOM 5730 C CA . LYS B 1 229 ? -3.23 -17.062 -25.891 1 98.81 229 LYS B CA 1
ATOM 5731 C C . LYS B 1 229 ? -3.824 -16.219 -27.016 1 98.81 229 LYS B C 1
ATOM 5733 O O . LYS B 1 229 ? -4.605 -15.297 -26.766 1 98.81 229 LYS B O 1
ATOM 5738 N N . LYS B 1 230 ? -3.469 -16.531 -28.25 1 98.81 230 LYS B N 1
ATOM 5739 C CA . LYS B 1 230 ? -4.008 -15.805 -29.391 1 98.81 230 LYS B CA 1
ATOM 5740 C C . LYS B 1 230 ? -5.52 -15.992 -29.5 1 98.81 230 LYS B C 1
ATOM 5742 O O . LYS B 1 230 ? -6.25 -15.047 -29.781 1 98.81 230 LYS B O 1
ATOM 5747 N N . GLU B 1 231 ? -5.949 -17.234 -29.25 1 98.88 231 GLU B N 1
ATOM 5748 C CA . GLU B 1 231 ? -7.379 -17.531 -29.312 1 98.88 231 GLU B CA 1
ATOM 5749 C C . GLU B 1 231 ? -8.141 -16.812 -28.203 1 98.88 231 GLU B C 1
ATOM 5751 O O . GLU B 1 231 ? -9.242 -16.312 -28.422 1 98.88 231 GLU B O 1
ATOM 5756 N N . ILE B 1 232 ? -7.621 -16.812 -27 1 98.94 232 ILE B N 1
ATOM 5757 C CA . ILE B 1 232 ? -8.258 -16.141 -25.875 1 98.94 232 ILE B CA 1
ATOM 5758 C C . ILE B 1 232 ? -8.328 -14.641 -26.141 1 98.94 232 ILE B C 1
ATOM 5760 O O . ILE B 1 232 ? -9.344 -14 -25.859 1 98.94 232 ILE B O 1
ATOM 5764 N N . TYR B 1 233 ? -7.258 -14.062 -26.719 1 98.94 233 TYR B N 1
ATOM 5765 C CA . TYR B 1 233 ? -7.258 -12.648 -27.062 1 98.94 233 TYR B CA 1
ATOM 5766 C C . TYR B 1 233 ? -8.344 -12.336 -28.094 1 98.94 233 TYR B C 1
ATOM 5768 O O . TYR B 1 233 ? -9.07 -11.344 -27.953 1 98.94 233 TYR B O 1
ATOM 5776 N N . ARG B 1 234 ? -8.445 -13.227 -29.109 1 98.88 234 ARG B N 1
ATOM 5777 C CA . ARG B 1 234 ? -9.492 -13.07 -30.109 1 98.88 234 ARG B CA 1
ATOM 5778 C C . ARG B 1 234 ? -10.875 -13.094 -29.453 1 98.88 234 ARG B C 1
ATOM 5780 O O . ARG B 1 234 ? -11.742 -12.297 -29.812 1 98.88 234 ARG B O 1
ATOM 5787 N N . ILE B 1 235 ? -11.102 -13.992 -28.562 1 98.94 235 ILE B N 1
ATOM 5788 C CA . ILE B 1 235 ? -12.375 -14.109 -27.859 1 98.94 235 ILE B CA 1
ATOM 5789 C C . ILE B 1 235 ? -12.625 -12.844 -27.047 1 98.94 235 ILE B C 1
ATOM 5791 O O . ILE B 1 235 ? -13.758 -12.359 -26.984 1 98.94 235 ILE B O 1
ATOM 5795 N N . ALA B 1 236 ? -11.57 -12.258 -26.391 1 98.94 236 ALA B N 1
ATOM 5796 C CA . ALA B 1 236 ? -11.695 -11.016 -25.641 1 98.94 236 ALA B CA 1
ATOM 5797 C C . ALA B 1 236 ? -12.141 -9.867 -26.531 1 98.94 236 ALA B C 1
ATOM 5799 O O . ALA B 1 236 ? -12.953 -9.031 -26.125 1 98.94 236 ALA B O 1
ATOM 5800 N N . GLN B 1 237 ? -11.633 -9.797 -27.75 1 98.75 237 GLN B N 1
ATOM 5801 C CA . GLN B 1 237 ? -12.055 -8.789 -28.703 1 98.75 237 GLN B CA 1
ATOM 5802 C C . GLN B 1 237 ? -13.516 -8.984 -29.094 1 98.75 237 GLN B C 1
ATOM 5804 O O . GLN B 1 237 ? -14.281 -8.016 -29.156 1 98.75 237 GLN B O 1
ATOM 5809 N N . LYS B 1 238 ? -13.875 -10.219 -29.344 1 98.75 238 LYS B N 1
ATOM 5810 C CA . LYS B 1 238 ? -15.227 -10.547 -29.781 1 98.75 238 LYS B CA 1
ATOM 5811 C C . LYS B 1 238 ? -16.25 -10.195 -28.719 1 98.75 238 LYS B C 1
ATOM 5813 O O . LYS B 1 238 ? -17.312 -9.648 -29.031 1 98.75 238 LYS B O 1
ATOM 5818 N N . HIS B 1 239 ? -15.953 -10.477 -27.5 1 98.69 239 HIS B N 1
ATOM 5819 C CA . HIS B 1 239 ? -16.953 -10.359 -26.422 1 98.69 239 HIS B CA 1
ATOM 5820 C C . HIS B 1 239 ? -16.688 -9.141 -25.562 1 98.69 239 HIS B C 1
ATOM 5822 O O . HIS B 1 239 ? -17.391 -8.906 -24.578 1 98.69 239 HIS B O 1
ATOM 5828 N N . ASP B 1 240 ? -15.672 -8.414 -25.781 1 98.62 240 ASP B N 1
ATOM 5829 C CA . ASP B 1 240 ? -15.359 -7.102 -25.234 1 98.62 240 ASP B CA 1
ATOM 5830 C C . ASP B 1 240 ? -15.109 -7.184 -23.734 1 98.62 240 ASP B C 1
ATOM 5832 O O . ASP B 1 240 ? -15.859 -6.602 -22.938 1 98.62 240 ASP B O 1
ATOM 5836 N N . PHE B 1 241 ? -14.102 -7.766 -23.297 1 98.75 241 PHE B N 1
ATOM 5837 C CA . PHE B 1 241 ? -13.625 -7.719 -21.922 1 98.75 241 PHE B CA 1
ATOM 5838 C C . PHE B 1 241 ? -12.117 -7.477 -21.875 1 98.75 241 PHE B C 1
ATOM 5840 O O . PHE B 1 241 ? -11.43 -7.617 -22.891 1 98.75 241 PHE B O 1
ATOM 5847 N N . LEU B 1 242 ? -11.562 -6.996 -20.781 1 98.94 242 LEU B N 1
ATOM 5848 C CA . LEU B 1 242 ? -10.141 -6.766 -20.562 1 98.94 242 LEU B CA 1
ATOM 5849 C C . LEU B 1 242 ? -9.461 -8.023 -20.031 1 98.94 242 LEU B C 1
ATOM 5851 O O . LEU B 1 242 ? -10.086 -8.82 -19.344 1 98.94 242 LEU B O 1
ATOM 5855 N N . ILE B 1 243 ? -8.203 -8.219 -20.375 1 98.94 243 ILE B N 1
ATOM 5856 C CA . ILE B 1 243 ? -7.414 -9.328 -19.875 1 98.94 243 ILE B CA 1
ATOM 5857 C C . ILE B 1 243 ? -6.422 -8.82 -18.828 1 98.94 243 ILE B C 1
ATOM 5859 O O . ILE B 1 243 ? -5.598 -7.953 -19.109 1 98.94 243 ILE B O 1
ATOM 5863 N N . ILE B 1 244 ? -6.559 -9.289 -17.609 1 98.94 244 ILE B N 1
ATOM 5864 C CA . ILE B 1 244 ? -5.57 -9.062 -16.562 1 98.94 244 ILE B CA 1
ATOM 5865 C C . ILE B 1 244 ? -4.547 -10.195 -16.562 1 98.94 244 ILE B C 1
ATOM 5867 O O . ILE B 1 244 ? -4.859 -11.32 -16.156 1 98.94 244 ILE B O 1
ATOM 5871 N N . GLU B 1 245 ? -3.385 -9.891 -17.062 1 98.88 245 GLU B N 1
ATOM 5872 C CA . GLU B 1 245 ? -2.279 -10.836 -17.188 1 98.88 245 GLU B CA 1
ATOM 5873 C C . GLU B 1 245 ? -1.389 -10.805 -15.945 1 98.88 245 GLU B C 1
ATOM 5875 O O . GLU B 1 245 ? -0.443 -10.016 -15.875 1 98.88 245 GLU B O 1
ATOM 5880 N N . ASP B 1 246 ? -1.651 -11.656 -14.906 1 98.81 246 ASP B N 1
ATOM 5881 C CA . ASP B 1 246 ? -0.89 -11.734 -13.664 1 98.81 246 ASP B CA 1
ATOM 5882 C C . ASP B 1 246 ? 0.319 -12.656 -13.82 1 98.81 246 ASP B C 1
ATOM 5884 O O . ASP B 1 246 ? 0.171 -13.875 -13.898 1 98.81 246 ASP B O 1
ATOM 5888 N N . GLU B 1 247 ? 1.541 -12.078 -13.773 1 98.38 247 GLU B N 1
ATOM 5889 C CA . GLU B 1 247 ? 2.705 -12.859 -14.188 1 98.38 247 GLU B CA 1
ATOM 5890 C C . GLU B 1 247 ? 3.828 -12.75 -13.156 1 98.38 247 GLU B C 1
ATOM 5892 O O . GLU B 1 247 ? 4.934 -12.312 -13.484 1 98.38 247 GLU B O 1
ATOM 5897 N N . PRO B 1 248 ? 3.572 -13.219 -11.898 1 97.25 248 PRO B N 1
ATOM 5898 C CA . PRO B 1 248 ? 4.676 -13.234 -10.93 1 97.25 248 PRO B CA 1
ATOM 5899 C C . PRO B 1 248 ? 5.699 -14.328 -11.227 1 97.25 248 PRO B C 1
ATOM 5901 O O . PRO B 1 248 ? 6.836 -14.266 -10.75 1 97.25 248 PRO B O 1
ATOM 5904 N N . TYR B 1 249 ? 5.348 -15.344 -12.102 1 98 249 TYR B N 1
ATOM 5905 C CA . TYR B 1 249 ? 6.195 -16.516 -12.328 1 98 249 TYR B CA 1
ATOM 5906 C C . TYR B 1 249 ? 6.77 -16.5 -13.742 1 98 249 TYR B C 1
ATOM 5908 O O . TYR B 1 249 ? 7.398 -17.469 -14.172 1 98 249 TYR B O 1
ATOM 5916 N N . TYR B 1 250 ? 6.617 -15.469 -14.5 1 98.5 250 TYR B N 1
ATOM 5917 C CA . TYR B 1 250 ? 6.887 -15.445 -15.93 1 98.5 250 TYR B CA 1
ATOM 5918 C C . TYR B 1 250 ? 8.312 -15.891 -16.219 1 98.5 250 TYR B C 1
ATOM 5920 O O . TYR B 1 250 ? 8.555 -16.641 -17.172 1 98.5 250 TYR B O 1
ATOM 5928 N N . PHE B 1 251 ? 9.227 -15.562 -15.422 1 98.06 251 PHE B N 1
ATOM 5929 C CA . PHE B 1 251 ? 10.633 -15.812 -15.727 1 98.06 251 PHE B CA 1
ATOM 5930 C C . PHE B 1 251 ? 11.086 -17.141 -15.125 1 98.06 251 PHE B C 1
ATOM 5932 O O . PHE B 1 251 ? 12.219 -17.578 -15.352 1 98.06 251 PHE B O 1
ATOM 5939 N N . LEU B 1 252 ? 10.195 -17.781 -14.398 1 97.75 252 LEU B N 1
ATOM 5940 C CA . LEU B 1 252 ? 10.5 -19.094 -13.844 1 97.75 252 LEU B CA 1
ATOM 5941 C C . LEU B 1 252 ? 10.039 -20.203 -14.773 1 97.75 252 LEU B C 1
ATOM 5943 O O . LEU B 1 252 ? 9.305 -21.109 -14.359 1 97.75 252 LEU B O 1
ATOM 5947 N N . GLN B 1 253 ? 10.422 -20.109 -16.016 1 98.12 253 GLN B N 1
ATOM 5948 C CA . GLN B 1 253 ? 10.094 -21.109 -17.031 1 98.12 253 GLN B CA 1
ATOM 5949 C C . GLN B 1 253 ? 11.148 -22.219 -17.078 1 98.12 253 GLN B C 1
ATOM 5951 O O . GLN B 1 253 ? 12.234 -22.031 -17.625 1 98.12 253 GLN B O 1
ATOM 5956 N N . VAL B 1 254 ? 10.852 -23.375 -16.594 1 97.12 254 VAL B N 1
ATOM 5957 C CA . VAL B 1 254 ? 11.82 -24.422 -16.297 1 97.12 254 VAL B CA 1
ATOM 5958 C C . VAL B 1 254 ? 11.773 -25.5 -17.375 1 97.12 254 VAL B C 1
ATOM 5960 O O . VAL B 1 254 ? 12.555 -26.453 -17.359 1 97.12 254 VAL B O 1
ATOM 5963 N N . GLY B 1 255 ? 10.883 -25.391 -18.359 1 96.19 255 GLY B N 1
ATOM 5964 C CA . GLY B 1 255 ? 10.797 -26.328 -19.469 1 96.19 255 GLY B CA 1
ATOM 5965 C C . GLY B 1 255 ? 10.164 -27.656 -19.094 1 96.19 255 GLY B C 1
ATOM 5966 O O . GLY B 1 255 ? 9.711 -27.828 -17.953 1 96.19 255 GLY B O 1
ATOM 5967 N N . GLU B 1 256 ? 10.141 -28.578 -20.016 1 96.44 256 GLU B N 1
ATOM 5968 C CA . GLU B 1 256 ? 9.516 -29.875 -19.828 1 96.44 256 GLU B CA 1
ATOM 5969 C C . GLU B 1 256 ? 10.344 -30.75 -18.891 1 96.44 256 GLU B C 1
ATOM 5971 O O . GLU B 1 256 ? 11.578 -30.703 -18.906 1 96.44 256 GLU B O 1
ATOM 5976 N N . TYR B 1 257 ? 9.656 -31.516 -18.109 1 97.62 257 TYR B N 1
ATOM 5977 C CA . TYR B 1 257 ? 10.336 -32.531 -17.297 1 97.62 257 TYR B CA 1
ATOM 5978 C C . TYR B 1 257 ? 10.891 -33.656 -18.156 1 97.62 257 TYR B C 1
ATOM 5980 O O . TYR B 1 257 ? 10.195 -34.156 -19.031 1 97.62 257 TYR B O 1
ATOM 5988 N N . ILE B 1 258 ? 12.117 -34 -17.922 1 97.69 258 ILE B N 1
ATOM 5989 C CA . ILE B 1 258 ? 12.789 -35.062 -18.641 1 97.69 258 ILE B CA 1
ATOM 5990 C C . ILE B 1 258 ? 13.188 -36.188 -17.656 1 97.69 258 ILE B C 1
ATOM 5992 O O . ILE B 1 258 ? 14.094 -36 -16.844 1 97.69 258 ILE B O 1
ATOM 5996 N N . SER B 1 259 ? 12.594 -37.312 -17.828 1 96.5 259 SER B N 1
ATOM 5997 C CA . SER B 1 259 ? 12.828 -38.438 -16.906 1 96.5 259 SER B CA 1
ATOM 5998 C C . SER B 1 259 ? 14.18 -39.094 -17.172 1 96.5 259 SER B C 1
ATOM 6000 O O . SER B 1 259 ? 14.836 -39.562 -16.234 1 96.5 259 SER B O 1
ATOM 6002 N N . ASP B 1 260 ? 14.547 -39.094 -18.5 1 97.25 260 ASP B N 1
ATOM 6003 C CA . ASP B 1 260 ? 15.828 -39.688 -18.859 1 97.25 260 ASP B CA 1
ATOM 6004 C C . ASP B 1 260 ? 16.984 -38.812 -18.391 1 97.25 260 ASP B C 1
ATOM 6006 O O . ASP B 1 260 ? 17.188 -37.719 -18.875 1 97.25 260 ASP B O 1
ATOM 6010 N N . LEU B 1 261 ? 17.75 -39.344 -17.484 1 96.25 261 LEU B N 1
ATOM 6011 C CA . LEU B 1 261 ? 18.797 -38.562 -16.812 1 96.25 261 LEU B CA 1
ATOM 6012 C C . LEU B 1 261 ? 19.859 -38.125 -17.797 1 96.25 261 LEU B C 1
ATOM 6014 O O . LEU B 1 261 ? 20.422 -37.031 -17.656 1 96.25 261 LEU B O 1
ATOM 6018 N N . SER B 1 262 ? 20.203 -39.031 -18.797 1 96.38 262 SER B N 1
ATOM 6019 C CA . SER B 1 262 ? 21.203 -38.656 -19.797 1 96.38 262 SER B CA 1
ATOM 6020 C C . SER B 1 262 ? 20.719 -37.531 -20.672 1 96.38 262 SER B C 1
ATOM 6022 O O . SER B 1 262 ? 21.469 -36.562 -20.922 1 96.38 262 SER B O 1
ATOM 6024 N N . LYS B 1 263 ? 19.516 -37.625 -21.125 1 96.94 263 LYS B N 1
ATOM 6025 C CA . LYS B 1 263 ? 18.922 -36.562 -21.922 1 96.94 263 LYS B CA 1
ATOM 6026 C C . LYS B 1 263 ? 18.797 -35.281 -21.109 1 96.94 263 LYS B C 1
ATOM 6028 O O . LYS B 1 263 ? 19 -34.188 -21.625 1 96.94 263 LYS B O 1
ATOM 6033 N N . ARG B 1 264 ? 18.344 -35.375 -19.859 1 96.69 264 ARG B N 1
ATOM 6034 C CA . ARG B 1 264 ? 18.219 -34.25 -18.969 1 96.69 264 ARG B CA 1
ATOM 6035 C C . ARG B 1 264 ? 19.562 -33.5 -18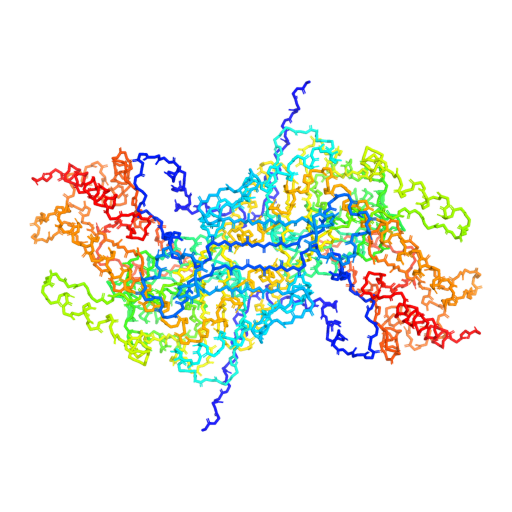.812 1 96.69 264 ARG B C 1
ATOM 6037 O O . ARG B 1 264 ? 19.594 -32.281 -18.828 1 96.69 264 ARG B O 1
ATOM 6044 N N . ALA B 1 265 ? 20.594 -34.25 -18.656 1 94.94 265 ALA B N 1
ATOM 6045 C CA . ALA B 1 265 ? 21.922 -33.688 -18.516 1 94.94 265 ALA B CA 1
ATOM 6046 C C . ALA B 1 265 ? 22.328 -32.906 -19.766 1 94.94 265 ALA B C 1
ATOM 6048 O O . ALA B 1 265 ? 23 -31.891 -19.688 1 94.94 265 ALA B O 1
ATOM 6049 N N . GLU B 1 266 ? 22 -33.469 -20.906 1 94.75 266 GLU B N 1
ATOM 6050 C CA . GLU B 1 266 ? 22.297 -32.781 -22.172 1 94.75 266 GLU B CA 1
ATOM 6051 C C . GLU B 1 266 ? 21.594 -31.438 -22.266 1 94.75 266 GLU B C 1
ATOM 6053 O O . GLU B 1 266 ? 22.188 -30.438 -22.656 1 94.75 266 GLU B O 1
ATOM 6058 N N . VAL B 1 267 ? 20.344 -31.453 -21.938 1 94.12 267 VAL B N 1
ATOM 6059 C CA . VAL B 1 267 ? 19.547 -30.234 -21.984 1 94.12 267 VAL B CA 1
ATOM 6060 C C . VAL B 1 267 ? 20.062 -29.234 -20.969 1 94.12 267 VAL B C 1
ATOM 6062 O O . VAL B 1 267 ? 20.141 -28.031 -21.234 1 94.12 267 VAL B O 1
ATOM 6065 N N . ALA B 1 268 ? 20.406 -29.688 -19.766 1 92.31 268 ALA B N 1
ATOM 6066 C CA . ALA B 1 268 ? 20.953 -28.844 -18.703 1 92.31 268 ALA B CA 1
ATOM 6067 C C . ALA B 1 268 ? 22.234 -28.156 -19.156 1 92.31 268 ALA B C 1
ATOM 6069 O O . ALA B 1 268 ? 22.453 -26.969 -18.844 1 92.31 268 ALA B O 1
ATOM 6070 N N . GLN B 1 269 ? 23.062 -28.875 -19.828 1 90.12 269 GLN B N 1
ATOM 6071 C CA . GLN B 1 269 ? 24.328 -28.328 -20.328 1 90.12 269 GLN B CA 1
ATOM 6072 C C . GLN B 1 269 ? 24.078 -27.234 -21.359 1 90.12 269 GLN B C 1
ATOM 6074 O O . GLN B 1 269 ? 24.75 -26.203 -21.344 1 90.12 269 GLN B O 1
ATOM 6079 N N . LYS B 1 270 ? 23.188 -27.453 -22.219 1 90.94 270 LYS B N 1
ATOM 6080 C CA . LYS B 1 270 ? 22.828 -26.453 -23.219 1 90.94 270 LYS B CA 1
ATOM 6081 C C . LYS B 1 270 ? 22.281 -25.203 -22.562 1 90.94 270 LYS B C 1
ATOM 6083 O O . LYS B 1 270 ? 22.609 -24.078 -22.969 1 90.94 270 LYS B O 1
ATOM 6088 N N . ASN B 1 271 ? 21.453 -25.375 -21.594 1 90.69 271 ASN B N 1
ATOM 6089 C CA . ASN B 1 271 ? 20.812 -24.266 -20.906 1 90.69 271 ASN B CA 1
ATOM 6090 C C . ASN B 1 271 ? 21.828 -23.484 -20.062 1 90.69 271 ASN B C 1
ATOM 6092 O O . ASN B 1 271 ? 21.703 -22.266 -19.906 1 90.69 271 ASN B O 1
ATOM 6096 N N . ALA B 1 272 ? 22.828 -24.156 -19.531 1 85.69 272 ALA B N 1
ATOM 6097 C CA . ALA B 1 272 ? 23.859 -23.516 -18.719 1 85.69 272 ALA B CA 1
ATOM 6098 C C . ALA B 1 272 ? 24.656 -22.516 -19.531 1 85.69 272 ALA B C 1
ATOM 6100 O O . ALA B 1 272 ? 25.188 -21.547 -18.984 1 85.69 272 ALA B O 1
ATOM 6101 N N . ASN B 1 273 ? 24.703 -22.656 -20.812 1 88.25 273 ASN B N 1
ATOM 6102 C CA . ASN B 1 273 ? 25.484 -21.797 -21.703 1 88.25 273 ASN B CA 1
ATOM 6103 C C . ASN B 1 273 ? 24.594 -21 -22.641 1 88.25 273 ASN B C 1
ATOM 6105 O O . ASN B 1 273 ? 25.031 -20.578 -23.719 1 88.25 273 ASN B O 1
ATOM 6109 N N . ILE B 1 274 ? 23.406 -20.875 -22.234 1 94.94 274 ILE B N 1
ATOM 6110 C CA . ILE B 1 274 ? 22.453 -20.203 -23.109 1 94.94 274 ILE B CA 1
ATOM 6111 C C . ILE B 1 274 ? 22.844 -18.734 -23.281 1 94.94 274 ILE B C 1
ATOM 6113 O O . ILE B 1 274 ? 23.25 -18.094 -22.312 1 94.94 274 ILE B O 1
ATOM 6117 N N . SER B 1 275 ? 22.719 -18.188 -24.484 1 97 275 SER B N 1
ATOM 6118 C CA . SER B 1 275 ? 22.953 -16.766 -24.719 1 97 275 SER B CA 1
ATOM 6119 C C . SER B 1 275 ? 21.781 -15.914 -24.266 1 97 275 SER B C 1
ATOM 6121 O O . SER B 1 275 ? 20.672 -16.438 -24.078 1 97 275 SER B O 1
ATOM 6123 N N . HIS B 1 276 ? 22.031 -14.633 -24.031 1 97.62 276 HIS B N 1
ATOM 6124 C CA . HIS B 1 276 ? 20.953 -13.719 -23.672 1 97.62 276 HIS B CA 1
ATOM 6125 C C . HIS B 1 276 ? 19.859 -13.719 -24.734 1 97.62 276 HIS B C 1
ATOM 6127 O O . HIS B 1 276 ? 18.672 -13.75 -24.422 1 97.62 276 HIS B O 1
ATOM 6133 N N . GLU B 1 277 ? 20.266 -13.68 -25.938 1 97.5 277 GLU B N 1
ATOM 6134 C CA . GLU B 1 277 ? 19.328 -13.672 -27.062 1 97.5 277 GLU B CA 1
ATOM 6135 C C . GLU B 1 277 ? 18.484 -14.938 -27.078 1 97.5 277 GLU B C 1
ATOM 6137 O O . GLU B 1 277 ? 17.266 -14.867 -27.266 1 97.5 277 GLU B O 1
ATOM 6142 N N . ASP B 1 278 ? 19.109 -16.062 -26.891 1 97.5 278 ASP B N 1
ATOM 6143 C CA . ASP B 1 278 ? 18.391 -17.328 -26.906 1 97.5 278 ASP B CA 1
ATOM 6144 C C . ASP B 1 278 ? 17.453 -17.438 -25.703 1 97.5 278 ASP B C 1
ATOM 6146 O O . ASP B 1 278 ? 16.359 -18.016 -25.812 1 97.5 278 ASP B O 1
ATOM 6150 N N . PHE B 1 279 ? 17.906 -17.031 -24.594 1 97.56 279 PHE B N 1
ATOM 6151 C CA . PHE B 1 279 ? 17.047 -17 -23.422 1 97.56 279 PHE B CA 1
ATOM 6152 C C . PHE B 1 279 ? 15.781 -16.188 -23.688 1 97.56 279 PHE B C 1
ATOM 6154 O O . PHE B 1 279 ? 14.672 -16.672 -23.453 1 97.56 279 PHE B O 1
ATOM 6161 N N . LEU B 1 280 ? 15.961 -14.93 -24.172 1 97.94 280 LEU B N 1
ATOM 6162 C CA . LEU B 1 280 ? 14.828 -14.047 -24.469 1 97.94 280 LEU B CA 1
ATOM 6163 C C . LEU B 1 280 ? 13.891 -14.688 -25.469 1 97.94 280 LEU B C 1
ATOM 6165 O O . LEU B 1 280 ? 12.664 -14.625 -25.328 1 97.94 280 LEU B O 1
ATOM 6169 N N . LYS B 1 281 ? 14.422 -15.375 -26.484 1 97 281 LYS B N 1
ATOM 6170 C CA . LYS B 1 281 ? 13.633 -16.016 -27.531 1 97 281 LYS B CA 1
ATOM 6171 C C . LYS B 1 281 ? 12.867 -17.219 -26.969 1 97 281 LYS B C 1
ATOM 6173 O O . LYS B 1 281 ? 11.812 -17.578 -27.5 1 97 281 LYS B O 1
ATOM 6178 N N . SER B 1 282 ? 13.406 -17.797 -25.922 1 97.12 282 SER B N 1
ATOM 6179 C CA . SER B 1 282 ? 12.812 -19.016 -25.359 1 97.12 282 SER B CA 1
ATOM 6180 C C . SER B 1 282 ? 11.602 -18.672 -24.5 1 97.12 282 SER B C 1
ATOM 6182 O O . SER B 1 282 ? 10.82 -19.562 -24.156 1 97.12 282 SER B O 1
ATOM 6184 N N . LEU B 1 283 ? 11.43 -17.469 -24.094 1 98.25 283 LEU B N 1
ATOM 6185 C CA . LEU B 1 283 ? 10.344 -17.078 -23.219 1 98.25 283 LEU B CA 1
ATOM 6186 C C . LEU B 1 283 ? 9 -17.188 -23.922 1 98.25 283 LEU B C 1
ATOM 6188 O O . LEU B 1 283 ? 8.898 -16.953 -25.125 1 98.25 283 LEU B O 1
ATOM 6192 N N . ALA B 1 284 ? 7.992 -17.562 -23.172 1 98.31 284 ALA B N 1
ATOM 6193 C CA . ALA B 1 284 ? 6.637 -17.766 -23.688 1 98.31 284 ALA B CA 1
ATOM 6194 C C . ALA B 1 284 ? 6.066 -16.453 -24.234 1 98.31 284 ALA B C 1
ATOM 6196 O O . ALA B 1 284 ? 6.34 -15.375 -23.688 1 98.31 284 ALA B O 1
ATOM 6197 N N . LEU B 1 285 ? 5.258 -16.547 -25.281 1 98.38 285 LEU B N 1
ATOM 6198 C CA . LEU B 1 285 ? 4.484 -15.422 -25.781 1 98.38 285 LEU B CA 1
ATOM 6199 C C . LEU B 1 285 ? 3.598 -14.844 -24.672 1 98.38 285 LEU B C 1
ATOM 6201 O O . LEU B 1 285 ? 3.088 -15.586 -23.828 1 98.38 285 LEU B O 1
ATOM 6205 N N . THR B 1 286 ? 3.447 -13.516 -24.688 1 98.69 286 THR B N 1
ATOM 6206 C CA . THR B 1 286 ? 2.609 -12.891 -23.672 1 98.69 286 THR B CA 1
ATOM 6207 C C . THR B 1 286 ? 1.335 -12.328 -24.297 1 98.69 286 THR B C 1
ATOM 6209 O O . THR B 1 286 ? 1.296 -12.055 -25.5 1 98.69 286 THR B O 1
ATOM 6212 N N . PHE B 1 287 ? 0.235 -12.195 -23.484 1 98.94 287 PHE B N 1
ATOM 6213 C CA . PHE B 1 287 ? -0.948 -11.484 -23.953 1 98.94 287 PHE B CA 1
ATOM 6214 C C . PHE B 1 287 ? -0.598 -10.055 -24.344 1 98.94 287 PHE B C 1
ATOM 6216 O O . PHE B 1 287 ? -1.126 -9.531 -25.328 1 98.94 287 PHE B O 1
ATOM 6223 N N . LEU B 1 288 ? 0.287 -9.414 -23.547 1 98.88 288 LEU B N 1
ATOM 6224 C CA . LEU B 1 288 ? 0.712 -8.047 -23.844 1 98.88 288 LEU B CA 1
ATOM 6225 C C . LEU B 1 288 ? 1.311 -7.949 -25.234 1 98.88 288 LEU B C 1
ATOM 6227 O O . LEU B 1 288 ? 1.102 -6.957 -25.938 1 98.88 288 LEU B O 1
ATOM 6231 N N . SER B 1 289 ? 2.004 -9 -25.703 1 98.62 289 SER B N 1
ATOM 6232 C CA . SER B 1 289 ? 2.691 -9 -26.984 1 98.62 289 SER B CA 1
ATOM 6233 C C . SER B 1 289 ? 1.707 -9.164 -28.141 1 98.62 289 SER B C 1
ATOM 6235 O O . SER B 1 289 ? 2.021 -8.828 -29.297 1 98.62 289 SER B O 1
ATOM 6237 N N . VAL B 1 290 ? 0.503 -9.719 -27.938 1 98.5 290 VAL B N 1
ATOM 6238 C CA . VAL B 1 290 ? -0.454 -9.906 -29.016 1 98.5 290 VAL B CA 1
ATOM 6239 C C . VAL B 1 290 ? -1.528 -8.82 -28.953 1 98.5 290 VAL B C 1
ATOM 6241 O O . VAL B 1 290 ? -2.424 -8.773 -29.797 1 98.5 290 VAL B O 1
ATOM 6244 N N . ASP B 1 291 ? -1.473 -7.953 -27.984 1 98.81 291 ASP B N 1
ATOM 6245 C CA . ASP B 1 291 ? -2.484 -6.934 -27.703 1 98.81 291 ASP B CA 1
ATOM 6246 C C . ASP B 1 291 ? -2.393 -5.789 -28.719 1 98.81 291 ASP B C 1
ATOM 6248 O O . ASP B 1 291 ? -1.508 -4.938 -28.609 1 98.81 291 ASP B O 1
ATOM 6252 N N . THR B 1 292 ? -3.332 -5.766 -29.594 1 98.5 292 THR B N 1
ATOM 6253 C CA . THR B 1 292 ? -3.359 -4.703 -30.594 1 98.5 292 THR B CA 1
ATOM 6254 C C . THR B 1 292 ? -4.254 -3.553 -30.141 1 98.5 292 THR B C 1
ATOM 6256 O O . THR B 1 292 ? -4.156 -2.439 -30.656 1 98.5 292 THR B O 1
ATOM 6259 N N . ASP B 1 293 ? -5.117 -3.777 -29.172 1 98.62 293 ASP B N 1
ATOM 6260 C CA . ASP B 1 293 ? -6.156 -2.818 -28.812 1 98.62 293 ASP B CA 1
ATOM 6261 C C . ASP B 1 293 ? -5.75 -1.991 -27.594 1 98.62 293 ASP B C 1
ATOM 6263 O O . ASP B 1 293 ? -6.281 -0.902 -27.375 1 98.62 293 ASP B O 1
ATOM 6267 N N . GLY B 1 294 ? -4.941 -2.48 -26.781 1 98.62 294 GLY B N 1
ATOM 6268 C CA . GLY B 1 294 ? -4.676 -1.909 -25.469 1 98.62 294 GLY B CA 1
ATOM 6269 C C . GLY B 1 294 ? -5.617 -2.424 -24.406 1 98.62 294 GLY B C 1
ATOM 6270 O O . GLY B 1 294 ? -5.949 -1.7 -23.453 1 98.62 294 GLY B O 1
ATOM 6271 N N . ARG B 1 295 ? -6.09 -3.736 -24.531 1 98.62 295 ARG B N 1
ATOM 6272 C CA . ARG B 1 295 ? -7.078 -4.277 -23.609 1 98.62 295 ARG B CA 1
ATOM 6273 C C . ARG B 1 295 ? -6.418 -5.18 -22.562 1 98.62 295 ARG B C 1
ATOM 6275 O O . ARG B 1 295 ? -7.082 -5.688 -21.672 1 98.62 295 ARG B O 1
ATOM 6282 N N . VAL B 1 296 ? -5.031 -5.363 -22.641 1 98.94 296 VAL B N 1
ATOM 6283 C CA . VAL B 1 296 ? -4.305 -6.195 -21.688 1 98.94 296 VAL B CA 1
ATOM 6284 C C . VAL B 1 296 ? -3.656 -5.316 -20.625 1 98.94 296 VAL B C 1
ATOM 6286 O O . VAL B 1 296 ? -2.982 -4.332 -20.938 1 98.94 296 VAL B O 1
ATOM 6289 N N . ILE B 1 297 ? -3.881 -5.59 -19.375 1 98.88 297 ILE B N 1
ATOM 6290 C CA . ILE B 1 297 ? -3.18 -5.039 -18.219 1 98.88 297 ILE B CA 1
ATOM 6291 C C . ILE B 1 297 ? -2.266 -6.105 -17.625 1 98.88 297 ILE B C 1
ATOM 6293 O O . ILE B 1 297 ? -2.742 -7.098 -17.062 1 98.88 297 ILE B O 1
ATOM 6297 N N . ARG B 1 298 ? -1.008 -5.895 -17.734 1 98.88 298 ARG B N 1
ATOM 6298 C CA . ARG B 1 298 ? -0.052 -6.879 -17.234 1 98.88 298 ARG B CA 1
ATOM 6299 C C . ARG B 1 298 ? 0.484 -6.477 -15.867 1 98.88 298 ARG B C 1
ATOM 6301 O O . ARG B 1 298 ? 0.799 -5.309 -15.633 1 98.88 298 ARG B O 1
ATOM 6308 N N . MET B 1 299 ? 0.554 -7.438 -15.016 1 98.81 299 MET B N 1
ATOM 6309 C CA . MET B 1 299 ? 1.109 -7.246 -13.68 1 98.81 299 MET B CA 1
ATOM 6310 C C . MET B 1 299 ? 2.393 -8.055 -13.5 1 98.81 299 MET B C 1
ATOM 6312 O O . MET B 1 299 ? 2.375 -9.281 -13.578 1 98.81 299 MET B O 1
ATOM 6316 N N . ASP B 1 300 ? 3.48 -7.363 -13.312 1 98.62 300 ASP B N 1
ATOM 6317 C CA . ASP B 1 300 ? 4.773 -7.957 -12.992 1 98.62 300 ASP B CA 1
ATOM 6318 C C . ASP B 1 300 ? 5.195 -7.617 -11.562 1 98.62 300 ASP B C 1
ATOM 6320 O O . ASP B 1 300 ? 4.691 -6.66 -10.977 1 98.62 300 ASP B O 1
ATOM 6324 N N . SER B 1 301 ? 6.051 -8.438 -10.984 1 97.44 301 SER B N 1
ATOM 6325 C CA . SER B 1 301 ? 6.477 -8.25 -9.602 1 97.44 301 SER B CA 1
ATOM 6326 C C . SER B 1 301 ? 7.902 -8.742 -9.383 1 97.44 301 SER B C 1
ATOM 6328 O O . SER B 1 301 ? 8.352 -9.672 -10.062 1 97.44 301 SER B O 1
ATOM 6330 N N . PHE B 1 302 ? 8.625 -8.164 -8.469 1 98.44 302 PHE B N 1
ATOM 6331 C CA . PHE B 1 302 ? 9.953 -8.625 -8.078 1 98.44 302 PHE B CA 1
ATOM 6332 C C . PHE B 1 302 ? 9.859 -9.695 -7 1 98.44 302 PHE B C 1
ATOM 6334 O O . PHE B 1 302 ? 10.875 -10.203 -6.531 1 98.44 302 PHE B O 1
ATOM 6341 N N . SER B 1 303 ? 8.68 -10.141 -6.625 1 97.38 303 SER B N 1
ATOM 6342 C CA . SER B 1 303 ? 8.461 -11.016 -5.48 1 97.38 303 SER B CA 1
ATOM 6343 C C . SER B 1 303 ? 9.148 -12.367 -5.68 1 97.38 303 SER B C 1
ATOM 6345 O O . SER B 1 303 ? 9.625 -12.969 -4.723 1 97.38 303 SER B O 1
ATOM 6347 N N . LYS B 1 304 ? 9.117 -12.828 -6.949 1 97.25 304 LYS B N 1
ATOM 6348 C CA . LYS B 1 304 ? 9.609 -14.18 -7.191 1 97.25 304 LYS B CA 1
ATOM 6349 C C . LYS B 1 304 ? 10.961 -14.156 -7.906 1 97.25 304 LYS B C 1
ATOM 6351 O O . LYS B 1 304 ? 11.609 -15.195 -8.039 1 97.25 304 LYS B O 1
ATOM 6356 N N . VAL B 1 305 ? 11.383 -12.961 -8.297 1 97.75 305 VAL B N 1
ATOM 6357 C CA . VAL B 1 305 ? 12.625 -12.906 -9.062 1 97.75 305 VAL B CA 1
ATOM 6358 C C . VAL B 1 305 ? 13.703 -12.195 -8.242 1 97.75 305 VAL B C 1
ATOM 6360 O O . VAL B 1 305 ? 14.898 -12.32 -8.531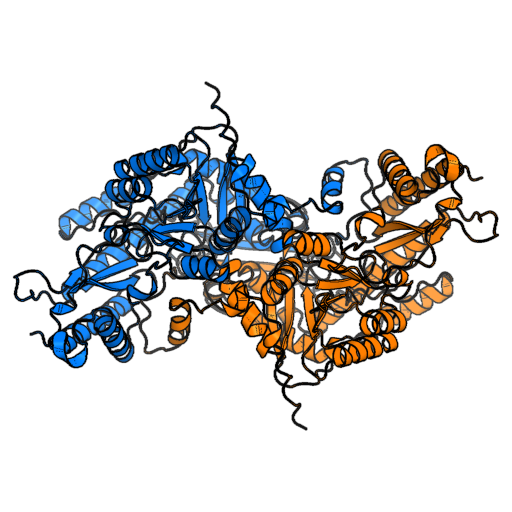 1 97.75 305 VAL B O 1
ATOM 6363 N N . LEU B 1 306 ? 13.305 -11.391 -7.223 1 98.12 306 LEU B N 1
ATOM 6364 C CA . LEU B 1 306 ? 14.242 -10.773 -6.293 1 98.12 306 LEU B CA 1
ATOM 6365 C C . LEU B 1 306 ? 13.875 -11.109 -4.852 1 98.12 306 LEU B C 1
ATOM 6367 O O . LEU B 1 306 ? 14.578 -11.883 -4.191 1 98.12 306 LEU B O 1
ATOM 6371 N N . ALA B 1 307 ? 12.75 -10.539 -4.332 1 98 307 ALA B N 1
ATOM 6372 C CA . ALA B 1 307 ? 12.281 -10.844 -2.982 1 98 307 ALA B CA 1
ATOM 6373 C C . ALA B 1 307 ? 10.883 -10.281 -2.746 1 98 307 ALA B C 1
ATOM 6375 O O . ALA B 1 307 ? 10.602 -9.133 -3.09 1 98 307 ALA B O 1
ATOM 6376 N N . PRO B 1 308 ? 10.031 -11.094 -2.141 1 96.56 308 PRO B N 1
ATOM 6377 C CA . PRO B 1 308 ? 8.641 -10.664 -1.938 1 96.56 308 PRO B CA 1
ATOM 6378 C C . PRO B 1 308 ? 8.531 -9.414 -1.067 1 96.56 308 PRO B C 1
ATOM 6380 O O . PRO B 1 308 ? 7.699 -8.539 -1.329 1 96.56 308 PRO B O 1
ATOM 6383 N N . GLY B 1 309 ? 9.383 -9.234 -0.089 1 97.25 309 GLY B N 1
ATOM 6384 C CA . GLY B 1 309 ? 9.289 -8.156 0.887 1 97.25 309 GLY B CA 1
ATOM 6385 C C . GLY B 1 309 ? 9.75 -6.816 0.344 1 97.25 309 GLY B C 1
ATOM 6386 O O . GLY B 1 309 ? 9.625 -5.793 1.021 1 97.25 309 GLY B O 1
ATOM 6387 N N . THR B 1 310 ? 10.32 -6.809 -0.92 1 98.25 310 THR B N 1
ATOM 6388 C CA . THR B 1 310 ? 10.578 -5.516 -1.543 1 98.25 310 THR B CA 1
ATOM 6389 C C . THR B 1 310 ? 9.281 -4.73 -1.714 1 98.25 310 THR B C 1
ATOM 6391 O O . THR B 1 310 ? 9.297 -3.5 -1.775 1 98.25 310 THR B O 1
ATOM 6394 N N . ARG B 1 311 ? 8.117 -5.496 -1.788 1 97.81 311 ARG B N 1
ATOM 6395 C CA . ARG B 1 311 ? 6.809 -4.93 -2.074 1 97.81 311 ARG B CA 1
ATOM 6396 C C . ARG B 1 311 ? 6.871 -3.99 -3.275 1 97.81 311 ARG B C 1
ATOM 6398 O O . ARG B 1 311 ? 6.395 -2.855 -3.207 1 97.81 311 ARG B O 1
ATOM 6405 N N . LEU B 1 312 ? 7.457 -4.488 -4.332 1 98.31 312 LEU B N 1
ATOM 6406 C CA . LEU B 1 312 ? 7.621 -3.697 -5.547 1 98.31 312 LEU B CA 1
ATOM 6407 C C . LEU B 1 312 ? 7.246 -4.512 -6.781 1 98.31 312 LEU B C 1
ATOM 6409 O O . LEU B 1 312 ? 7.727 -5.633 -6.961 1 98.31 312 LEU B O 1
ATOM 6413 N N . GLY B 1 313 ? 6.34 -4.055 -7.523 1 98.31 313 GLY B N 1
ATOM 6414 C CA . GLY B 1 313 ? 5.91 -4.531 -8.828 1 98.31 313 GLY B CA 1
ATOM 6415 C C . GLY B 1 313 ? 5.523 -3.412 -9.773 1 98.31 313 GLY B C 1
ATOM 6416 O O . GLY B 1 313 ? 5.859 -2.248 -9.539 1 98.31 313 GLY B O 1
ATOM 6417 N N . TRP B 1 314 ? 4.934 -3.742 -10.883 1 98.75 314 TRP B N 1
ATOM 6418 C CA . TRP B 1 314 ? 4.492 -2.699 -11.805 1 98.75 314 TRP B CA 1
ATOM 6419 C C . TRP B 1 314 ? 3.404 -3.223 -12.734 1 98.75 314 TRP B C 1
ATOM 6421 O O . TRP B 1 314 ? 3.283 -4.434 -12.945 1 98.75 314 TRP B O 1
ATOM 6431 N N . ILE B 1 315 ? 2.582 -2.33 -13.188 1 98.81 315 ILE B N 1
ATOM 6432 C CA . ILE B 1 315 ? 1.552 -2.572 -14.188 1 98.81 315 ILE B CA 1
ATOM 6433 C C . ILE B 1 315 ? 1.988 -1.989 -15.531 1 98.81 315 ILE B C 1
ATOM 6435 O O . ILE B 1 315 ? 2.523 -0.879 -15.586 1 98.81 315 ILE B O 1
ATOM 6439 N N . THR B 1 316 ? 1.885 -2.742 -16.562 1 98.88 316 THR B N 1
ATOM 6440 C CA . THR B 1 316 ? 2.088 -2.275 -17.938 1 98.88 316 THR B CA 1
ATOM 6441 C C . THR B 1 316 ? 0.778 -2.305 -18.719 1 98.88 316 THR B C 1
ATOM 6443 O O . THR B 1 316 ? 0.045 -3.295 -18.672 1 98.88 316 THR B O 1
ATOM 6446 N N . GLY B 1 317 ? 0.417 -1.281 -19.422 1 98.69 317 GLY B N 1
ATOM 6447 C CA . GLY B 1 317 ? -0.786 -1.194 -20.234 1 98.69 317 GLY B CA 1
ATOM 6448 C C . GLY B 1 317 ? -0.966 0.162 -20.875 1 98.69 317 GLY B C 1
ATOM 6449 O O . GLY B 1 317 ? -0.033 0.966 -20.922 1 98.69 317 GLY B O 1
ATOM 6450 N N . SER B 1 318 ? -2.152 0.378 -21.453 1 98.44 318 SER B N 1
ATOM 6451 C CA . SER B 1 318 ? -2.486 1.65 -22.078 1 98.44 318 SER B CA 1
ATOM 6452 C C . SER B 1 318 ? -2.4 2.803 -21.078 1 98.44 318 SER B C 1
ATOM 6454 O O . SER B 1 318 ? -2.914 2.703 -19.969 1 98.44 318 SER B O 1
ATOM 6456 N N . SER B 1 319 ? -1.783 3.912 -21.469 1 97.62 319 SER B N 1
ATOM 6457 C CA . SER B 1 319 ? -1.659 5.086 -20.609 1 97.62 319 SER B CA 1
ATOM 6458 C C . SER B 1 319 ? -3.027 5.621 -20.203 1 97.62 319 SER B C 1
ATOM 6460 O O . SER B 1 319 ? -3.189 6.164 -19.109 1 97.62 319 SER B O 1
ATOM 6462 N N . LYS B 1 320 ? -4.02 5.445 -21.062 1 96.38 320 LYS B N 1
ATOM 6463 C CA . LYS B 1 320 ? -5.387 5.863 -20.781 1 96.38 320 LYS B CA 1
ATOM 6464 C C . LYS B 1 320 ? -5.945 5.145 -19.547 1 96.38 320 LYS B C 1
ATOM 6466 O O . LYS B 1 320 ? -6.617 5.754 -18.719 1 96.38 320 LYS B O 1
ATOM 6471 N N . LEU B 1 321 ? -5.609 3.906 -19.453 1 97.94 321 LEU B N 1
ATOM 6472 C CA . LEU B 1 321 ? -6.102 3.107 -18.328 1 97.94 321 LEU B CA 1
ATOM 6473 C C . LEU B 1 321 ? -5.242 3.322 -17.094 1 97.94 321 LEU B C 1
ATOM 6475 O O . LEU B 1 321 ? -5.758 3.34 -15.969 1 97.94 321 LEU B O 1
ATOM 6479 N N . LEU B 1 322 ? -3.938 3.541 -17.297 1 97.94 322 LEU B N 1
ATOM 6480 C CA . LEU B 1 322 ? -3.004 3.629 -16.188 1 97.94 322 LEU B CA 1
ATOM 6481 C C . LEU B 1 322 ? -3.217 4.918 -15.398 1 97.94 322 LEU B C 1
ATOM 6483 O O . LEU B 1 322 ? -2.881 4.988 -14.211 1 97.94 322 LEU B O 1
ATOM 6487 N N . GLN B 1 323 ? -3.803 5.926 -15.977 1 95.69 323 GLN B N 1
ATOM 6488 C CA . GLN B 1 323 ? -4.109 7.164 -15.266 1 95.69 323 GLN B CA 1
ATOM 6489 C C . GLN B 1 323 ? -5.059 6.91 -14.102 1 95.69 323 GLN B C 1
ATOM 6491 O O . GLN B 1 323 ? -4.945 7.547 -13.047 1 95.69 323 GLN B O 1
ATOM 6496 N N . ALA B 1 324 ? -5.973 6.02 -14.297 1 97.25 324 ALA B N 1
ATOM 6497 C CA . ALA B 1 324 ? -6.91 5.68 -13.227 1 97.25 324 ALA B CA 1
ATOM 6498 C C . ALA B 1 324 ? -6.195 4.996 -12.07 1 97.25 324 ALA B C 1
ATOM 6500 O O . ALA B 1 324 ? -6.535 5.219 -10.898 1 97.25 324 ALA B O 1
ATOM 6501 N N . TYR B 1 325 ? -5.203 4.172 -12.398 1 97.62 325 TYR B N 1
ATOM 6502 C CA . TYR B 1 325 ? -4.398 3.539 -11.359 1 97.62 325 TYR B CA 1
ATOM 6503 C C . TYR B 1 325 ? -3.607 4.578 -10.57 1 97.62 325 TYR B C 1
ATOM 6505 O O . TYR B 1 325 ? -3.531 4.508 -9.344 1 97.62 325 TYR B O 1
ATOM 6513 N N . LEU B 1 326 ? -3.023 5.48 -11.328 1 95.06 326 LEU B N 1
ATOM 6514 C CA . LEU B 1 326 ? -2.242 6.543 -10.703 1 95.06 326 LEU B CA 1
ATOM 6515 C C . LEU B 1 326 ? -3.094 7.34 -9.719 1 95.06 326 LEU B C 1
ATOM 6517 O O . LEU B 1 326 ? -2.682 7.57 -8.578 1 95.06 326 LEU B O 1
ATOM 6521 N N . SER B 1 327 ? -4.246 7.734 -10.141 1 94.19 327 SER B N 1
ATOM 6522 C CA . SER B 1 327 ? -5.152 8.508 -9.297 1 94.19 327 SER B CA 1
ATOM 6523 C C . SER B 1 327 ? -5.555 7.723 -8.055 1 94.19 327 SER B C 1
ATOM 6525 O O . SER B 1 327 ? -5.645 8.281 -6.957 1 94.19 327 SER B O 1
ATOM 6527 N N . LEU B 1 328 ? -5.805 6.457 -8.203 1 96.44 328 LEU B N 1
ATOM 6528 C CA . LEU B 1 328 ? -6.156 5.605 -7.07 1 96.44 328 LEU B CA 1
ATOM 6529 C C . LEU B 1 328 ? -4.988 5.488 -6.094 1 96.44 328 LEU B C 1
ATOM 6531 O O . LEU B 1 328 ? -5.176 5.609 -4.883 1 96.44 328 LEU B O 1
ATOM 6535 N N . HIS B 1 329 ? -3.801 5.223 -6.625 1 95.31 329 HIS B N 1
ATOM 6536 C CA . HIS B 1 329 ? -2.621 5.043 -5.789 1 95.31 329 HIS B CA 1
ATOM 6537 C C . HIS B 1 329 ? -2.338 6.293 -4.961 1 95.31 329 HIS B C 1
ATOM 6539 O O . HIS B 1 329 ? -1.971 6.199 -3.789 1 95.31 329 HIS B O 1
ATOM 6545 N N . GLU B 1 330 ? -2.521 7.414 -5.531 1 91.69 330 GLU B N 1
ATOM 6546 C CA . GLU B 1 330 ? -2.275 8.68 -4.844 1 91.69 330 GLU B CA 1
ATOM 6547 C C . GLU B 1 330 ? -3.133 8.805 -3.59 1 91.69 330 GLU B C 1
ATOM 6549 O O . GLU B 1 330 ? -2.762 9.5 -2.643 1 91.69 330 GLU B O 1
ATOM 6554 N N . MET B 1 331 ? -4.18 8.023 -3.504 1 92.38 331 MET B N 1
ATOM 6555 C CA . MET B 1 331 ? -5.109 8.148 -2.383 1 92.38 331 MET B CA 1
ATOM 6556 C C . MET B 1 331 ? -5.086 6.895 -1.519 1 92.38 331 MET B C 1
ATOM 6558 O O . MET B 1 331 ? -5.812 6.805 -0.527 1 92.38 331 MET B O 1
ATOM 6562 N N . THR B 1 332 ? -4.262 5.93 -1.857 1 94.5 332 THR B N 1
ATOM 6563 C CA . THR B 1 332 ? -4.254 4.672 -1.121 1 94.5 332 THR B CA 1
ATOM 6564 C C . THR B 1 332 ? -2.848 4.344 -0.625 1 94.5 332 THR B C 1
ATOM 6566 O O . THR B 1 332 ? -2.572 4.426 0.573 1 94.5 332 THR B O 1
ATOM 6569 N N . ILE B 1 333 ? -1.923 4.258 -1.574 1 93.94 333 ILE B N 1
ATOM 6570 C CA . ILE B 1 333 ? -0.567 3.902 -1.168 1 93.94 333 ILE B CA 1
ATOM 6571 C C . ILE B 1 333 ? 0.379 5.062 -1.463 1 93.94 333 ILE B C 1
ATOM 6573 O O . ILE B 1 333 ? 1.533 5.059 -1.026 1 93.94 333 ILE B O 1
ATOM 6577 N N . GLN B 1 334 ? -0.048 6.109 -2.148 1 92.88 334 GLN B N 1
ATOM 6578 C CA . GLN B 1 334 ? 0.753 7.223 -2.65 1 92.88 334 GLN B CA 1
ATOM 6579 C C . GLN B 1 334 ? 1.779 6.742 -3.672 1 92.88 334 GLN B C 1
ATOM 6581 O O . GLN B 1 334 ? 1.668 7.043 -4.863 1 92.88 334 GLN B O 1
ATOM 6586 N N . SER B 1 335 ? 2.68 5.969 -3.305 1 94.06 335 SER B N 1
ATOM 6587 C CA . SER B 1 335 ? 3.725 5.324 -4.094 1 94.06 335 SER B CA 1
ATOM 6588 C C . SER B 1 335 ? 4.379 4.184 -3.324 1 94.06 335 SER B C 1
ATOM 6590 O O . SER B 1 335 ? 4.223 4.082 -2.105 1 94.06 335 SER B O 1
ATOM 6592 N N . PRO B 1 336 ? 5.055 3.264 -4.055 1 96.88 336 PRO B N 1
ATOM 6593 C CA . PRO B 1 336 ? 5.859 2.299 -3.303 1 96.88 336 PRO B CA 1
ATOM 6594 C C . PRO B 1 336 ? 6.941 2.967 -2.453 1 96.88 336 PRO B C 1
ATOM 6596 O O . PRO B 1 336 ? 7.297 4.121 -2.697 1 96.88 336 PRO B O 1
ATOM 6599 N N . SER B 1 337 ? 7.449 2.26 -1.461 1 98 337 SER B N 1
ATOM 6600 C CA . SER B 1 337 ? 8.461 2.762 -0.538 1 98 337 SER B CA 1
ATOM 6601 C C . SER B 1 337 ? 9.648 3.348 -1.29 1 98 337 SER B C 1
ATOM 6603 O O . SER B 1 337 ? 10.164 2.732 -2.229 1 98 337 SER B O 1
ATOM 6605 N N . GLY B 1 338 ? 10.07 4.555 -0.831 1 98.5 338 GLY B N 1
ATOM 6606 C CA . GLY B 1 338 ? 11.25 5.176 -1.41 1 98.5 338 GLY B CA 1
ATOM 6607 C C . GLY B 1 338 ? 12.508 4.359 -1.213 1 98.5 338 GLY B C 1
ATOM 6608 O O . GLY B 1 338 ? 13.367 4.301 -2.1 1 98.5 338 GLY B O 1
ATOM 6609 N N . PHE B 1 339 ? 12.68 3.662 -0.05 1 98.62 339 PHE B N 1
ATOM 6610 C CA . PHE B 1 339 ? 13.82 2.789 0.204 1 98.62 339 PHE B CA 1
ATOM 6611 C C . PHE B 1 339 ? 13.867 1.647 -0.804 1 98.62 339 PHE B C 1
ATOM 6613 O O . PHE B 1 339 ? 14.922 1.345 -1.361 1 98.62 339 PHE B O 1
ATOM 6620 N N . SER B 1 340 ? 12.695 1 -1.058 1 98.62 340 SER B N 1
ATOM 6621 C CA . SER B 1 340 ? 12.625 -0.102 -2.012 1 98.62 340 SER B CA 1
ATOM 6622 C C . SER B 1 340 ? 13.023 0.351 -3.412 1 98.62 340 SER B C 1
ATOM 6624 O O . SER B 1 340 ? 13.797 -0.323 -4.09 1 98.62 340 SER B O 1
ATOM 6626 N N . GLN B 1 341 ? 12.477 1.506 -3.82 1 98.62 341 GLN B N 1
ATOM 6627 C CA . GLN B 1 341 ? 12.773 1.989 -5.168 1 98.62 341 GLN B CA 1
ATOM 6628 C C . GLN B 1 341 ? 14.25 2.33 -5.32 1 98.62 341 GLN B C 1
ATOM 6630 O O . GLN B 1 341 ? 14.867 2.008 -6.336 1 98.62 341 GLN B O 1
ATOM 6635 N N . SER B 1 342 ? 14.883 2.988 -4.297 1 98.69 342 SER B N 1
ATOM 6636 C CA . SER B 1 342 ? 16.297 3.359 -4.352 1 98.69 342 SER B CA 1
ATOM 6637 C C . SER B 1 342 ? 17.188 2.125 -4.379 1 98.69 342 SER B C 1
ATOM 6639 O O . SER B 1 342 ? 18.125 2.051 -5.172 1 98.69 342 SER B O 1
ATOM 6641 N N . LEU B 1 343 ? 16.891 1.105 -3.553 1 98.69 343 LEU B N 1
ATOM 6642 C CA . LEU B 1 343 ? 17.75 -0.071 -3.422 1 98.69 343 LEU B CA 1
ATOM 6643 C C . LEU B 1 343 ? 17.594 -0.985 -4.633 1 98.69 343 LEU B C 1
ATOM 6645 O O . LEU B 1 343 ? 18.594 -1.5 -5.152 1 98.69 343 LEU B O 1
ATOM 6649 N N . VAL B 1 344 ? 16.359 -1.205 -5.137 1 98.81 344 VAL B N 1
ATOM 6650 C CA . VAL B 1 344 ? 16.125 -2.064 -6.293 1 98.81 344 VAL B CA 1
ATOM 6651 C C . VAL B 1 344 ? 16.688 -1.396 -7.551 1 98.81 344 VAL B C 1
ATOM 6653 O O . VAL B 1 344 ? 17.375 -2.035 -8.352 1 98.81 344 VAL B O 1
ATOM 6656 N N . SER B 1 345 ? 16.391 -0.057 -7.73 1 98.69 345 SER B N 1
ATOM 6657 C CA . SER B 1 345 ? 16.938 0.673 -8.867 1 98.69 345 SER B CA 1
ATOM 6658 C C . SER B 1 345 ? 18.469 0.654 -8.852 1 98.69 345 SER B C 1
ATOM 6660 O O . SER B 1 345 ? 19.109 0.432 -9.883 1 98.69 345 SER B O 1
ATOM 6662 N N . GLY B 1 346 ? 19.062 0.947 -7.66 1 98.5 346 GLY B N 1
ATOM 6663 C CA . GLY B 1 346 ? 20.516 0.897 -7.523 1 98.5 346 GLY B CA 1
ATOM 6664 C C . GLY B 1 346 ? 21.094 -0.444 -7.914 1 98.5 346 GLY B C 1
ATOM 6665 O O . GLY B 1 346 ? 22.094 -0.502 -8.633 1 98.5 346 GLY B O 1
ATOM 6666 N N . THR B 1 347 ? 20.469 -1.548 -7.496 1 98.56 347 THR B N 1
ATOM 6667 C CA . THR B 1 347 ? 20.922 -2.902 -7.797 1 98.56 347 THR B CA 1
ATOM 6668 C C . THR B 1 347 ? 20.812 -3.186 -9.289 1 98.56 347 THR B C 1
ATOM 6670 O O . THR B 1 347 ? 21.797 -3.582 -9.922 1 98.56 347 THR B O 1
ATOM 6673 N N . LEU B 1 348 ? 19.672 -2.928 -9.891 1 98.62 348 LEU B N 1
ATOM 6674 C CA . LEU B 1 348 ? 19.406 -3.254 -11.289 1 98.62 348 LEU B CA 1
ATOM 6675 C C . LEU B 1 348 ? 20.297 -2.439 -12.219 1 98.62 348 LEU B C 1
ATOM 6677 O O . LEU B 1 348 ? 20.797 -2.961 -13.219 1 98.62 348 LEU B O 1
ATOM 6681 N N . ASN B 1 349 ? 20.484 -1.188 -11.898 1 98.31 349 ASN B N 1
ATOM 6682 C CA . ASN B 1 349 ? 21.266 -0.325 -12.773 1 98.31 349 ASN B CA 1
ATOM 6683 C C . ASN B 1 349 ? 22.766 -0.624 -12.672 1 98.31 349 ASN B C 1
ATOM 6685 O O . ASN B 1 349 ? 23.516 -0.397 -13.617 1 98.31 349 ASN B O 1
ATOM 6689 N N . ARG B 1 350 ? 23.266 -1.134 -11.508 1 98.06 350 ARG B N 1
ATOM 6690 C CA . ARG B 1 350 ? 24.641 -1.623 -11.445 1 98.06 350 ARG B CA 1
ATOM 6691 C C . ARG B 1 350 ? 24.797 -2.896 -12.266 1 98.06 350 ARG B C 1
ATOM 6693 O O . ARG B 1 350 ? 25.859 -3.119 -12.859 1 98.06 350 ARG B O 1
ATOM 6700 N N . TRP B 1 351 ? 23.766 -3.775 -12.195 1 98.06 351 TRP B N 1
ATOM 6701 C CA . TRP B 1 351 ? 23.797 -5.008 -12.977 1 98.06 351 TRP B CA 1
ATOM 6702 C C . TRP B 1 351 ? 23.641 -4.715 -14.461 1 98.06 351 TRP B C 1
ATOM 6704 O O . TRP B 1 351 ? 24.266 -5.367 -15.297 1 98.06 351 TRP B O 1
ATOM 6714 N N . GLY B 1 352 ? 22.812 -3.652 -14.773 1 98.19 352 GLY B N 1
ATOM 6715 C CA . GLY B 1 352 ? 22.375 -3.432 -16.141 1 98.19 352 GLY B CA 1
ATOM 6716 C C . GLY B 1 352 ? 21.391 -4.473 -16.641 1 98.19 352 GLY B C 1
ATOM 6717 O O . GLY B 1 352 ? 21.125 -5.461 -15.938 1 98.19 352 GLY B O 1
ATOM 6718 N N . GLN B 1 353 ? 20.875 -4.273 -17.828 1 98.38 353 GLN B N 1
ATOM 6719 C CA . GLN B 1 353 ? 19.938 -5.23 -18.406 1 98.38 353 GLN B CA 1
ATOM 6720 C C . GLN B 1 353 ? 20.578 -6.605 -18.562 1 98.38 353 GLN B C 1
ATOM 6722 O O . GLN B 1 353 ? 19.953 -7.625 -18.266 1 98.38 353 GLN B O 1
ATOM 6727 N N . LYS B 1 354 ? 21.828 -6.633 -19.031 1 98.19 354 LYS B N 1
ATOM 6728 C CA . LYS B 1 354 ? 22.531 -7.898 -19.25 1 98.19 354 LYS B CA 1
ATOM 6729 C C . LYS B 1 354 ? 22.688 -8.672 -17.938 1 98.19 354 LYS B C 1
ATOM 6731 O O . LYS B 1 354 ? 22.453 -9.875 -17.891 1 98.19 354 LYS B O 1
ATOM 6736 N N . GLY B 1 355 ? 23.141 -7.949 -16.875 1 98.31 355 GLY B N 1
ATOM 6737 C CA . GLY B 1 355 ? 23.281 -8.586 -15.57 1 98.31 355 GLY B CA 1
ATOM 6738 C C . GLY B 1 355 ? 21.969 -9.102 -15.016 1 98.31 355 GLY B C 1
ATOM 6739 O O . GLY B 1 355 ? 21.922 -10.164 -14.391 1 98.31 355 GLY B O 1
ATOM 6740 N N . TYR B 1 356 ? 20.891 -8.344 -15.195 1 98.5 356 TYR B N 1
ATOM 6741 C CA . TYR B 1 356 ? 19.578 -8.789 -14.742 1 98.5 356 TYR B CA 1
ATOM 6742 C C . TYR B 1 356 ? 19.141 -10.039 -15.5 1 98.5 356 TYR B C 1
ATOM 6744 O O . TYR B 1 356 ? 18.578 -10.969 -14.906 1 98.5 356 TYR B O 1
ATOM 6752 N N . ILE B 1 357 ? 19.375 -10.094 -16.828 1 98.38 357 ILE B N 1
ATOM 6753 C CA . ILE B 1 357 ? 19.062 -11.273 -17.625 1 98.38 357 ILE B CA 1
ATOM 6754 C C . ILE B 1 357 ? 19.875 -12.469 -17.109 1 98.38 357 ILE B C 1
ATOM 6756 O O . ILE B 1 357 ? 19.359 -13.578 -17 1 98.38 357 ILE B O 1
ATOM 6760 N N . ASP B 1 358 ? 21.188 -12.266 -16.766 1 98.19 358 ASP B N 1
ATOM 6761 C CA . ASP B 1 358 ? 21.984 -13.32 -16.172 1 98.19 358 ASP B CA 1
ATOM 6762 C C . ASP B 1 358 ? 21.344 -13.852 -14.898 1 98.19 358 ASP B C 1
ATOM 6764 O O . ASP B 1 358 ? 21.359 -15.062 -14.648 1 98.19 358 ASP B O 1
ATOM 6768 N N . TRP B 1 359 ? 20.859 -12.938 -14.086 1 98.19 359 TRP B N 1
ATOM 6769 C CA . TRP B 1 359 ? 20.188 -13.328 -12.852 1 98.19 359 TRP B CA 1
ATOM 6770 C C . TRP B 1 359 ? 18.984 -14.211 -13.141 1 98.19 359 TRP B C 1
ATOM 6772 O O . TRP B 1 359 ? 18.781 -15.242 -12.508 1 98.19 359 TRP B O 1
ATOM 6782 N N . LEU B 1 360 ? 18.156 -13.82 -14.102 1 98.19 360 LEU B N 1
ATOM 6783 C CA . LEU B 1 360 ? 16.969 -14.562 -14.484 1 98.19 360 LEU B CA 1
ATOM 6784 C C . LEU B 1 360 ? 17.328 -15.945 -15.023 1 98.19 360 LEU B C 1
ATOM 6786 O O . LEU B 1 360 ? 16.656 -16.922 -14.734 1 98.19 360 LEU B O 1
ATOM 6790 N N . ILE B 1 361 ? 18.391 -16.016 -15.797 1 97.38 361 ILE B N 1
ATOM 6791 C CA . ILE B 1 361 ? 18.891 -17.297 -16.281 1 97.38 361 ILE B CA 1
ATOM 6792 C C . ILE B 1 361 ? 19.297 -18.188 -15.102 1 97.38 361 ILE B C 1
ATOM 6794 O O . ILE B 1 361 ? 19 -19.375 -15.078 1 97.38 361 ILE B O 1
ATOM 6798 N N . GLY B 1 362 ? 20 -17.594 -14.117 1 96.62 362 GLY B N 1
ATOM 6799 C CA . GLY B 1 362 ? 20.359 -18.328 -12.906 1 96.62 362 GLY B CA 1
ATOM 6800 C C . GLY B 1 362 ? 19.156 -18.844 -12.148 1 96.62 362 GLY B C 1
ATOM 6801 O O . GLY B 1 362 ? 19.172 -19.969 -11.641 1 96.62 362 GLY B O 1
ATOM 6802 N N . LEU B 1 363 ? 18.141 -18.047 -12.047 1 96.81 363 LEU B N 1
ATOM 6803 C CA . LEU B 1 363 ? 16.922 -18.469 -11.375 1 96.81 363 LEU B CA 1
ATOM 6804 C C . LEU B 1 363 ? 16.297 -19.656 -12.094 1 96.81 363 LEU B C 1
ATOM 6806 O O . LEU B 1 363 ? 15.875 -20.625 -11.453 1 96.81 363 LEU B O 1
ATOM 6810 N N . ARG B 1 364 ? 16.172 -19.547 -13.422 1 96.44 364 ARG B N 1
ATOM 6811 C CA . ARG B 1 364 ? 15.641 -20.656 -14.195 1 96.44 364 ARG B CA 1
ATOM 6812 C C . ARG B 1 364 ? 16.422 -21.938 -13.906 1 96.44 364 ARG B C 1
ATOM 6814 O O . ARG B 1 364 ? 15.828 -23.016 -13.742 1 96.44 364 ARG B O 1
ATOM 6821 N N . HIS B 1 365 ? 17.719 -21.812 -13.875 1 95.31 365 HIS B N 1
ATOM 6822 C CA . HIS B 1 365 ? 18.578 -22.969 -13.602 1 95.31 365 HIS B CA 1
ATOM 6823 C C . HIS B 1 365 ? 18.25 -23.594 -12.25 1 95.31 365 HIS B C 1
ATOM 6825 O O . HIS B 1 365 ? 18.047 -24.797 -12.148 1 95.31 365 HIS B O 1
ATOM 6831 N N . GLU B 1 366 ? 18.172 -22.781 -11.195 1 94.56 366 GLU B N 1
ATOM 6832 C CA . GLU B 1 366 ? 17.922 -23.266 -9.844 1 94.56 366 GLU B CA 1
ATOM 6833 C C . GLU B 1 366 ? 16.531 -23.906 -9.734 1 94.56 366 GLU B C 1
ATOM 6835 O O . GLU B 1 366 ? 16.391 -24.984 -9.148 1 94.56 366 GLU B O 1
ATOM 6840 N N . TYR B 1 367 ? 15.562 -23.297 -10.273 1 96 367 TYR B N 1
ATOM 6841 C CA . TYR B 1 367 ? 14.195 -23.797 -10.141 1 96 367 TYR B CA 1
ATOM 6842 C C . TYR B 1 367 ? 13.969 -25.016 -11.016 1 96 367 TYR B C 1
ATOM 6844 O O . TYR B 1 367 ? 13.141 -25.875 -10.703 1 96 367 TYR B O 1
ATOM 6852 N N . THR B 1 368 ? 14.734 -25.125 -12.172 1 97 368 THR B N 1
ATOM 6853 C CA . THR B 1 368 ? 14.68 -26.344 -12.961 1 97 368 THR B CA 1
ATOM 6854 C C . THR B 1 368 ? 15.188 -27.531 -12.148 1 97 368 THR B C 1
ATOM 6856 O O . THR B 1 368 ? 14.562 -28.594 -12.133 1 97 368 THR B O 1
ATOM 6859 N N . ALA B 1 369 ? 16.297 -27.344 -11.484 1 95.38 369 ALA B N 1
ATOM 6860 C CA . ALA B 1 369 ? 16.859 -28.406 -10.648 1 95.38 369 ALA B CA 1
ATOM 6861 C C . ALA B 1 369 ? 15.898 -28.797 -9.539 1 95.38 369 ALA B C 1
ATOM 6863 O O . ALA B 1 369 ? 15.719 -29.984 -9.258 1 95.38 369 ALA B O 1
ATOM 6864 N N . LYS B 1 370 ? 15.305 -27.859 -8.883 1 95.94 370 LYS B N 1
ATOM 6865 C CA . LYS B 1 370 ? 14.359 -28.125 -7.805 1 95.94 370 LYS B CA 1
ATOM 6866 C C . LYS B 1 370 ? 13.125 -28.844 -8.32 1 95.94 370 LYS B C 1
ATOM 6868 O O . LYS B 1 370 ? 12.641 -29.797 -7.695 1 95.94 370 LYS B O 1
ATOM 6873 N N . ARG B 1 371 ? 12.602 -28.344 -9.43 1 97.44 371 ARG B N 1
ATOM 6874 C CA . ARG B 1 371 ? 11.453 -28.969 -10.062 1 97.44 371 ARG B CA 1
ATOM 6875 C C . ARG B 1 371 ? 11.75 -30.422 -10.422 1 97.44 371 ARG B C 1
ATOM 6877 O O . ARG B 1 371 ? 10.953 -31.328 -10.125 1 97.44 371 ARG B O 1
ATOM 6884 N N . ASP B 1 372 ? 12.883 -30.703 -11.031 1 98.06 372 ASP B N 1
ATOM 6885 C CA . ASP B 1 372 ? 13.25 -32.062 -11.438 1 98.06 372 ASP B CA 1
ATOM 6886 C C . ASP B 1 372 ? 13.375 -32.969 -10.227 1 98.06 372 ASP B C 1
ATOM 6888 O O . ASP B 1 372 ? 12.875 -34.094 -10.242 1 98.06 372 ASP B O 1
ATOM 6892 N N . HIS B 1 373 ? 14.039 -32.469 -9.203 1 97.62 373 HIS B N 1
ATOM 6893 C CA . HIS B 1 373 ? 14.164 -33.25 -7.969 1 97.62 373 HIS B CA 1
ATOM 6894 C C . HIS B 1 373 ? 12.797 -33.594 -7.383 1 97.62 373 HIS B C 1
ATOM 6896 O O . HIS B 1 373 ? 12.547 -34.719 -6.965 1 97.62 373 HIS B O 1
ATOM 6902 N N . CYS B 1 374 ? 11.961 -32.625 -7.32 1 97.94 374 CYS B N 1
ATOM 6903 C CA . CYS B 1 374 ? 10.617 -32.781 -6.781 1 97.94 374 CYS B CA 1
ATOM 6904 C C . CYS B 1 374 ? 9.836 -33.844 -7.559 1 97.94 374 CYS B C 1
ATOM 6906 O O . CYS B 1 374 ? 9.242 -34.75 -6.965 1 97.94 374 CYS B O 1
ATOM 6908 N N . ILE B 1 375 ? 9.867 -33.781 -8.891 1 98.38 375 ILE B N 1
ATOM 6909 C CA . ILE B 1 375 ? 9.102 -34.688 -9.734 1 98.38 375 ILE B CA 1
ATOM 6910 C C . ILE B 1 375 ? 9.656 -36.094 -9.609 1 98.38 375 ILE B C 1
ATOM 6912 O O . ILE B 1 375 ? 8.898 -37.062 -9.523 1 98.38 375 ILE B O 1
ATOM 6916 N N . ASP B 1 376 ? 10.969 -36.188 -9.578 1 98.5 376 ASP B N 1
ATOM 6917 C CA . ASP B 1 376 ? 11.586 -37.5 -9.32 1 98.5 376 ASP B CA 1
ATOM 6918 C C . ASP B 1 376 ? 11.094 -38.094 -8 1 98.5 376 ASP B C 1
ATOM 6920 O O . ASP B 1 376 ? 10.758 -39.281 -7.938 1 98.5 376 ASP B O 1
ATOM 6924 N N . SER B 1 377 ? 11.125 -37.25 -6.977 1 98.31 377 SER B N 1
ATOM 6925 C CA . SER B 1 377 ? 10.695 -37.688 -5.652 1 98.31 377 SER B CA 1
ATOM 6926 C C . SER B 1 377 ? 9.219 -38.094 -5.652 1 98.31 377 SER B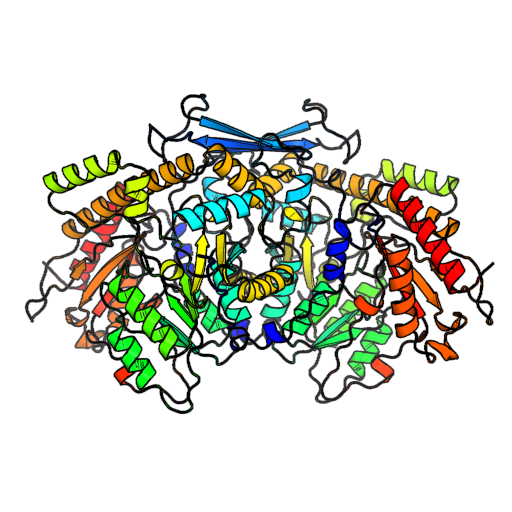 C 1
ATOM 6928 O O . SER B 1 377 ? 8.844 -39.062 -5.008 1 98.31 377 SER B O 1
ATOM 6930 N N . LEU B 1 378 ? 8.391 -37.375 -6.32 1 98.38 378 LEU B N 1
ATOM 6931 C CA . LEU B 1 378 ? 6.977 -37.719 -6.438 1 98.38 378 LEU B CA 1
ATOM 6932 C C . LEU B 1 378 ? 6.789 -39.062 -7.105 1 98.38 378 LEU B C 1
ATOM 6934 O O . LEU B 1 378 ? 6.008 -39.906 -6.633 1 98.38 378 LEU B O 1
ATOM 6938 N N . TYR B 1 379 ? 7.5 -39.312 -8.164 1 97.94 379 TYR B N 1
ATOM 6939 C CA . TYR B 1 379 ? 7.383 -40.594 -8.867 1 97.94 379 TYR B CA 1
ATOM 6940 C C . TYR B 1 379 ? 7.887 -41.719 -8.008 1 97.94 379 TYR B C 1
ATOM 6942 O O . TYR B 1 379 ? 7.426 -42.875 -8.148 1 97.94 379 TYR B O 1
ATOM 6950 N N . LYS B 1 380 ? 8.797 -41.406 -7.148 1 97.81 380 LYS B N 1
ATOM 6951 C CA . LYS B 1 380 ? 9.352 -42.406 -6.246 1 97.81 380 LYS B CA 1
ATOM 6952 C C . LYS B 1 380 ? 8.359 -42.75 -5.137 1 97.81 380 LYS B C 1
ATOM 6954 O O . LYS B 1 380 ? 8.219 -43.938 -4.773 1 97.81 380 LYS B O 1
ATOM 6959 N N . PHE B 1 381 ? 7.648 -41.781 -4.637 1 97.88 381 PHE B N 1
ATOM 6960 C CA . PHE B 1 381 ? 6.973 -42 -3.365 1 97.88 381 PHE B CA 1
ATOM 6961 C C . PHE B 1 381 ? 5.465 -42.125 -3.566 1 97.88 381 PHE B C 1
ATOM 6963 O O . PHE B 1 381 ? 4.77 -42.75 -2.764 1 97.88 381 PHE B O 1
ATOM 6970 N N . ILE B 1 382 ? 4.859 -41.5 -4.559 1 97.94 382 ILE B N 1
ATOM 6971 C CA . ILE B 1 382 ? 3.418 -41.562 -4.789 1 97.94 382 ILE B CA 1
ATOM 6972 C C . ILE B 1 382 ? 3.033 -42.906 -5.359 1 97.94 382 ILE B C 1
ATOM 6974 O O . ILE B 1 382 ? 3.674 -43.406 -6.293 1 97.94 382 ILE B O 1
ATOM 6978 N N . PRO B 1 383 ? 1.962 -43.469 -4.789 1 97.44 383 PRO B N 1
ATOM 6979 C CA . PRO B 1 383 ? 1.549 -44.781 -5.281 1 97.44 383 PRO B CA 1
ATOM 6980 C C . PRO B 1 383 ? 1.194 -44.781 -6.766 1 97.44 383 PRO B C 1
ATOM 6982 O O . PRO B 1 383 ? 0.661 -43.781 -7.27 1 97.44 383 PRO B O 1
ATOM 6985 N N . LYS B 1 384 ? 1.394 -45.969 -7.449 1 96.19 384 LYS B N 1
ATOM 6986 C CA . LYS B 1 384 ? 1.185 -46.062 -8.891 1 96.19 384 LYS B CA 1
ATOM 6987 C C . LYS B 1 384 ? -0.01 -46.969 -9.219 1 96.19 384 LYS B C 1
ATOM 6989 O O . LYS B 1 384 ? -0.228 -47.312 -10.375 1 96.19 384 LYS B O 1
ATOM 6994 N N . ASP B 1 385 ? -0.782 -47.25 -8.258 1 95.5 385 ASP B N 1
ATOM 6995 C CA . ASP B 1 385 ? -1.925 -48.125 -8.398 1 95.5 385 ASP B CA 1
ATOM 6996 C C . ASP B 1 385 ? -2.979 -47.531 -9.328 1 95.5 385 ASP B C 1
ATOM 6998 O O . ASP B 1 385 ? -3.109 -46.312 -9.43 1 95.5 385 ASP B O 1
ATOM 7002 N N . ASN B 1 386 ? -3.719 -48.406 -9.984 1 95 386 ASN B N 1
ATOM 7003 C CA . ASN B 1 386 ? -4.828 -48.031 -10.852 1 95 386 ASN B CA 1
ATOM 7004 C C . ASN B 1 386 ? -6.176 -48.25 -10.164 1 95 386 ASN B C 1
ATOM 7006 O O . ASN B 1 386 ? -6.285 -49.062 -9.242 1 95 386 ASN B O 1
ATOM 7010 N N . ASN B 1 387 ? -7.082 -47.438 -10.617 1 92.06 387 ASN B N 1
ATOM 7011 C CA . ASN B 1 387 ? -8.445 -47.688 -10.156 1 92.06 387 ASN B CA 1
ATOM 7012 C C . ASN B 1 387 ? -9.078 -48.875 -10.875 1 92.06 387 ASN B C 1
ATOM 7014 O O . ASN B 1 387 ? -8.406 -49.594 -11.641 1 92.06 387 ASN B O 1
ATOM 7018 N N . LYS B 1 388 ? -10.5 -49.188 -10.703 1 88.19 388 LYS B N 1
ATOM 7019 C CA . LYS B 1 388 ? -11.211 -50.344 -11.242 1 88.19 388 LYS B CA 1
ATOM 7020 C C . LYS B 1 388 ? -11.312 -50.281 -12.758 1 88.19 388 LYS B C 1
ATOM 7022 O O . LYS B 1 388 ? -11.445 -51.312 -13.43 1 88.19 388 LYS B O 1
ATOM 7027 N N . GLU B 1 389 ? -11.156 -49.094 -13.281 1 92.25 389 GLU B N 1
ATOM 7028 C CA . GLU B 1 389 ? -11.258 -48.875 -14.719 1 92.25 389 GLU B CA 1
ATOM 7029 C C . GLU B 1 389 ? -9.883 -48.969 -15.391 1 92.25 389 GLU B C 1
ATOM 7031 O O . GLU B 1 389 ? -9.758 -48.719 -16.594 1 92.25 389 GLU B O 1
ATOM 7036 N N . GLY B 1 390 ? -8.836 -49.188 -14.648 1 93.88 390 GLY B N 1
ATOM 7037 C CA . GLY B 1 390 ? -7.496 -49.344 -15.188 1 93.88 390 GLY B CA 1
ATOM 7038 C C . GLY B 1 390 ? -6.785 -48 -15.344 1 93.88 390 GLY B C 1
ATOM 7039 O O . GLY B 1 390 ? -5.75 -47.906 -16.016 1 93.88 390 GLY B O 1
ATOM 7040 N N . LYS B 1 391 ? -7.285 -47 -14.836 1 94.81 391 LYS B N 1
ATOM 7041 C CA . LYS B 1 391 ? -6.672 -45.656 -14.875 1 94.81 391 LYS B CA 1
ATOM 7042 C C . LYS B 1 391 ? -5.914 -45.375 -13.578 1 94.81 391 LYS B C 1
ATOM 7044 O O . LYS B 1 391 ? -6.285 -45.875 -12.516 1 94.81 391 LYS B O 1
ATOM 7049 N N . PRO B 1 392 ? -4.879 -44.594 -13.672 1 96.25 392 PRO B N 1
ATOM 7050 C CA . PRO B 1 392 ? -4.133 -44.281 -12.453 1 96.25 392 PRO B CA 1
ATOM 7051 C C . PRO B 1 392 ? -4.984 -43.562 -11.406 1 96.25 392 PRO B C 1
ATOM 7053 O O . PRO B 1 392 ? -5.75 -42.656 -11.75 1 96.25 392 PRO B O 1
ATOM 7056 N N . ILE B 1 393 ? -4.855 -43.938 -10.141 1 97.56 393 ILE B N 1
ATOM 7057 C CA . ILE B 1 393 ? -5.539 -43.25 -9.039 1 97.56 393 ILE B CA 1
ATOM 7058 C C . ILE B 1 393 ? -4.926 -41.875 -8.805 1 97.56 393 ILE B C 1
ATOM 7060 O O . ILE B 1 393 ? -5.637 -40.938 -8.492 1 97.56 393 ILE B O 1
ATOM 7064 N N . PHE B 1 394 ? -3.59 -41.875 -8.938 1 97.88 394 PHE B N 1
ATOM 7065 C CA . PHE B 1 394 ? -2.844 -40.625 -8.75 1 97.88 394 PHE B CA 1
ATOM 7066 C C . PHE B 1 394 ? -2.115 -40.25 -10.031 1 97.88 394 PHE B C 1
ATOM 7068 O O . PHE B 1 394 ? -1.528 -41.094 -10.703 1 97.88 394 PHE B O 1
ATOM 7075 N N . THR B 1 395 ? -2.207 -39 -10.391 1 97.06 395 THR B N 1
ATOM 7076 C CA . THR B 1 395 ? -1.503 -38.469 -11.547 1 97.06 395 THR B CA 1
ATOM 7077 C C . THR B 1 395 ? -0.645 -37.281 -11.148 1 97.06 395 THR B C 1
ATOM 7079 O O . THR B 1 395 ? -1.149 -36.312 -10.586 1 97.06 395 THR B O 1
ATOM 7082 N N . ILE B 1 396 ? 0.633 -37.375 -11.422 1 97.44 396 ILE B N 1
ATOM 7083 C CA . ILE B 1 396 ? 1.572 -36.281 -11.18 1 97.44 396 ILE B CA 1
ATOM 7084 C C . ILE B 1 396 ? 1.608 -35.375 -12.398 1 97.44 396 ILE B C 1
ATOM 7086 O O . ILE B 1 396 ? 1.678 -35.844 -13.539 1 97.44 396 ILE B O 1
ATOM 7090 N N . ASN B 1 397 ? 1.503 -34.062 -12.211 1 96.31 397 ASN B N 1
ATOM 7091 C CA . ASN B 1 397 ? 1.539 -33.094 -13.281 1 96.31 397 ASN B CA 1
ATOM 7092 C C . ASN B 1 397 ? 2.783 -32.219 -13.188 1 96.31 397 ASN B C 1
ATOM 7094 O O . ASN B 1 397 ? 2.783 -31.188 -12.484 1 96.31 397 ASN B O 1
ATOM 7098 N N . PRO B 1 398 ? 3.838 -32.562 -13.867 1 97.31 398 PRO B N 1
ATOM 7099 C CA . PRO B 1 398 ? 5.043 -31.75 -13.828 1 97.31 398 PRO B CA 1
ATOM 7100 C C . PRO B 1 398 ? 4.84 -30.375 -14.477 1 97.31 398 PRO B C 1
ATOM 7102 O O . PRO B 1 398 ? 4.465 -30.297 -15.648 1 97.31 398 PRO B O 1
ATOM 7105 N N . PRO B 1 399 ? 5.078 -29.297 -13.773 1 97.75 399 PRO B N 1
ATOM 7106 C CA . PRO B 1 399 ? 4.922 -27.969 -14.367 1 97.75 399 PRO B CA 1
ATOM 7107 C C . PRO B 1 399 ? 6.078 -27.594 -15.289 1 97.75 399 PRO B C 1
ATOM 7109 O O . PRO B 1 399 ? 7.184 -28.125 -15.148 1 97.75 399 PRO B O 1
ATOM 7112 N N . ILE B 1 400 ? 5.848 -26.703 -16.203 1 98.12 400 ILE B N 1
ATOM 7113 C CA . ILE B 1 400 ? 6.91 -26.234 -17.094 1 98.12 400 ILE B CA 1
ATOM 7114 C C . ILE B 1 400 ? 7.34 -24.828 -16.703 1 98.12 400 ILE B C 1
ATOM 7116 O O . ILE B 1 400 ? 8.242 -24.25 -17.312 1 98.12 400 ILE B O 1
ATOM 7120 N N . ALA B 1 401 ? 6.68 -24.234 -15.711 1 98.19 401 ALA B N 1
ATOM 7121 C CA . ALA B 1 401 ? 6.98 -22.922 -15.148 1 98.19 401 ALA B CA 1
ATOM 7122 C C . ALA B 1 401 ? 6.41 -22.797 -13.742 1 98.19 401 ALA B C 1
ATOM 7124 O O . ALA B 1 401 ? 5.574 -23.594 -13.32 1 98.19 401 ALA B O 1
ATOM 7125 N N . GLY B 1 402 ? 6.938 -21.844 -13.008 1 97.06 402 GLY B N 1
ATOM 7126 C CA . GLY B 1 402 ? 6.371 -21.5 -11.711 1 97.06 402 GLY B CA 1
ATOM 7127 C C . GLY B 1 402 ? 7.012 -22.25 -10.562 1 97.06 402 GLY B C 1
ATOM 7128 O O . GLY B 1 402 ? 8.203 -22.547 -10.602 1 97.06 402 GLY B O 1
ATOM 7129 N N . MET B 1 403 ? 6.246 -22.391 -9.484 1 96.94 403 MET B N 1
ATOM 7130 C CA . MET B 1 403 ? 6.809 -22.922 -8.242 1 96.94 403 MET B CA 1
ATOM 7131 C C . MET B 1 403 ? 5.969 -24.078 -7.711 1 96.94 403 MET B C 1
ATOM 7133 O O . MET B 1 403 ? 6.242 -24.594 -6.629 1 96.94 403 MET B O 1
ATOM 7137 N N . PHE B 1 404 ? 4.93 -24.531 -8.492 1 97.31 404 PHE B N 1
ATOM 7138 C CA . PHE B 1 404 ? 3.934 -25.406 -7.895 1 97.31 404 PHE B CA 1
ATOM 7139 C C . PHE B 1 404 ? 3.775 -26.688 -8.711 1 97.31 404 PHE B C 1
ATOM 7141 O O . PHE B 1 404 ? 3.943 -26.672 -9.93 1 97.31 404 PHE B O 1
ATOM 7148 N N . PHE B 1 405 ? 3.475 -27.75 -7.992 1 96.62 405 PHE B N 1
ATOM 7149 C CA . PHE B 1 405 ? 3.07 -29.016 -8.594 1 96.62 405 PHE B CA 1
ATOM 7150 C C . PHE B 1 405 ? 1.714 -29.453 -8.062 1 96.62 405 PHE B C 1
ATOM 7152 O O . PHE B 1 405 ? 1.275 -29 -7.008 1 96.62 405 PHE B O 1
ATOM 7159 N N . THR B 1 406 ? 1.047 -30.281 -8.867 1 97.75 406 THR B N 1
ATOM 7160 C CA . THR B 1 406 ? -0.188 -30.891 -8.375 1 97.75 406 THR B CA 1
ATOM 7161 C C . THR B 1 406 ? -0.14 -32.406 -8.516 1 97.75 406 THR B C 1
ATOM 7163 O O . THR B 1 406 ? 0.566 -32.938 -9.375 1 97.75 406 THR B O 1
ATOM 7166 N N . VAL B 1 407 ? -0.76 -33.062 -7.609 1 97.75 407 VAL B N 1
ATOM 7167 C CA . VAL B 1 407 ? -1.086 -34.469 -7.695 1 97.75 407 VAL B CA 1
ATOM 7168 C C . VAL B 1 407 ? -2.6 -34.656 -7.777 1 97.75 407 VAL B C 1
ATOM 7170 O O . VAL B 1 407 ? -3.312 -34.406 -6.801 1 97.75 407 VAL B O 1
ATOM 7173 N N . ASP B 1 408 ? -3.016 -35.062 -8.938 1 97.12 408 ASP B N 1
ATOM 7174 C CA . ASP B 1 408 ? -4.434 -35.375 -9.109 1 97.12 408 ASP B CA 1
ATOM 7175 C C . ASP B 1 408 ? -4.777 -36.719 -8.523 1 97.12 408 ASP B C 1
ATOM 7177 O O . ASP B 1 408 ? -3.943 -37.625 -8.516 1 97.12 408 ASP B O 1
ATOM 7181 N N . MET B 1 409 ? -6.035 -36.75 -8.047 1 97.69 409 MET B N 1
ATOM 7182 C CA . MET B 1 409 ? -6.492 -38 -7.445 1 97.69 409 MET B CA 1
ATOM 7183 C C . MET B 1 409 ? -7.93 -38.312 -7.855 1 97.69 409 MET B C 1
ATOM 7185 O O . MET B 1 409 ? -8.773 -37.406 -7.91 1 97.69 409 MET B O 1
ATOM 7189 N N . ASP B 1 410 ? -8.141 -39.562 -8.094 1 97.38 410 ASP B N 1
ATOM 7190 C CA . ASP B 1 410 ? -9.508 -40.031 -8.289 1 97.38 410 ASP B CA 1
ATOM 7191 C C . ASP B 1 410 ? -10.164 -40.375 -6.949 1 97.38 410 ASP B C 1
ATOM 7193 O O . ASP B 1 410 ? -9.992 -41.469 -6.422 1 97.38 410 ASP B O 1
ATOM 7197 N N . ALA B 1 411 ? -11.008 -39.5 -6.512 1 97.56 411 ALA B N 1
ATOM 7198 C CA . ALA B 1 411 ? -11.633 -39.656 -5.203 1 97.56 411 ALA B CA 1
ATOM 7199 C C . ALA B 1 411 ? -12.492 -40.938 -5.16 1 97.56 411 ALA B C 1
ATOM 7201 O O . ALA B 1 411 ? -12.641 -41.531 -4.105 1 97.56 411 ALA B O 1
ATOM 7202 N N . SER B 1 412 ? -13.008 -41.344 -6.285 1 96.81 412 SER B N 1
ATOM 7203 C CA . SER B 1 412 ? -13.914 -42.469 -6.336 1 96.81 412 SER B CA 1
ATOM 7204 C C . SER B 1 412 ? -13.172 -43.781 -6.051 1 96.81 412 SER B C 1
ATOM 7206 O O . SER B 1 412 ? -13.797 -44.812 -5.766 1 96.81 412 SER B O 1
ATOM 7208 N N . ALA B 1 413 ? -11.891 -43.75 -6.129 1 97.12 413 ALA B N 1
ATOM 7209 C CA . ALA B 1 413 ? -11.078 -44.938 -5.871 1 97.12 413 ALA B CA 1
ATOM 7210 C C . ALA B 1 413 ? -10.891 -45.156 -4.375 1 97.12 413 ALA B C 1
ATOM 7212 O O . ALA B 1 413 ? -10.43 -46.219 -3.949 1 97.12 413 ALA B O 1
ATOM 7213 N N . HIS B 1 414 ? -11.195 -44.188 -3.57 1 97.38 414 HIS B N 1
ATOM 7214 C CA . HIS B 1 414 ? -11.133 -44.344 -2.123 1 97.38 414 HIS B CA 1
ATOM 7215 C C . HIS B 1 414 ? -12.102 -45.438 -1.656 1 97.38 414 HIS B C 1
ATOM 7217 O O . HIS B 1 414 ? -13.258 -45.469 -2.08 1 97.38 414 HIS B O 1
ATOM 7223 N N . PRO B 1 415 ? -11.703 -46.219 -0.701 1 96.38 415 PRO B N 1
ATOM 7224 C CA . PRO B 1 415 ? -12.547 -47.344 -0.302 1 96.38 415 PRO B CA 1
ATOM 7225 C C . PRO B 1 415 ? -13.844 -46.906 0.378 1 96.38 415 PRO B C 1
ATOM 7227 O O . PRO B 1 415 ? -14.844 -47.625 0.32 1 96.38 415 PRO B O 1
ATOM 7230 N N . GLU B 1 416 ? -13.844 -45.781 0.986 1 97.19 416 GLU B N 1
ATOM 7231 C CA . GLU B 1 416 ? -15.023 -45.312 1.713 1 97.19 416 GLU B CA 1
ATOM 7232 C C . GLU B 1 416 ? -15.734 -44.219 0.946 1 97.19 416 GLU B C 1
ATOM 7234 O O . GLU B 1 416 ? -16.469 -43.438 1.535 1 97.19 416 GLU B O 1
ATOM 7239 N N . PHE B 1 417 ? -15.492 -44.062 -0.343 1 97.25 417 PHE B N 1
ATOM 7240 C CA . PHE B 1 417 ? -16.062 -43 -1.15 1 97.25 417 PHE B CA 1
ATOM 7241 C C . PHE B 1 417 ? -17.578 -43 -1.077 1 97.25 417 PHE B C 1
ATOM 7243 O O . PHE B 1 417 ? -18.203 -42 -0.788 1 97.25 417 PHE B O 1
ATOM 7250 N N . ALA B 1 418 ? -18.234 -44.188 -1.285 1 96.5 418 ALA B N 1
ATOM 7251 C CA . ALA B 1 418 ? -19.688 -44.312 -1.366 1 96.5 418 ALA B CA 1
ATOM 7252 C C . ALA B 1 418 ? -20.328 -44.312 0.025 1 96.5 418 ALA B C 1
ATOM 7254 O O . ALA B 1 418 ? -21.484 -43.938 0.196 1 96.5 418 ALA B O 1
ATOM 7255 N N . THR B 1 419 ? -19.641 -44.719 1.065 1 97.06 419 THR B N 1
ATOM 7256 C CA . THR B 1 419 ? -20.188 -44.906 2.4 1 97.06 419 THR B CA 1
ATOM 7257 C C . THR B 1 419 ? -19.984 -43.656 3.252 1 97.06 419 THR B C 1
ATOM 7259 O O . THR B 1 419 ? -20.797 -42.719 3.211 1 97.06 419 THR B O 1
ATOM 7262 N N . THR B 1 420 ? -18.734 -43.562 3.746 1 97.06 420 THR B N 1
ATOM 7263 C CA . THR B 1 420 ? -18.391 -42.5 4.688 1 97.06 420 THR B CA 1
ATOM 7264 C C . THR B 1 420 ? -18.5 -41.125 4.023 1 97.06 420 THR B C 1
ATOM 7266 O O . THR B 1 420 ? -18.969 -40.156 4.637 1 97.06 420 THR B O 1
ATOM 7269 N N . TYR B 1 421 ? -18.047 -41.062 2.766 1 97.88 421 TYR B N 1
ATOM 7270 C CA . TYR B 1 421 ? -17.938 -39.75 2.125 1 97.88 421 TYR B CA 1
ATOM 7271 C C . TYR B 1 421 ? -19.125 -39.5 1.191 1 97.88 421 TYR B C 1
ATOM 7273 O O . TYR B 1 421 ? -19.141 -38.531 0.437 1 97.88 421 TYR B O 1
ATOM 7281 N N . GLU B 1 422 ? -20.094 -40.344 1.141 1 97.94 422 GLU B N 1
ATOM 7282 C CA . GLU B 1 422 ? -21.375 -40.219 0.461 1 97.94 422 GLU B CA 1
ATOM 7283 C C . GLU B 1 422 ? -21.188 -39.812 -1.004 1 97.94 422 GLU B C 1
ATOM 7285 O O . GLU B 1 422 ? -21.906 -38.969 -1.526 1 97.94 422 GLU B O 1
ATOM 7290 N N . SER B 1 423 ? -20.156 -40.375 -1.629 1 97.38 423 SER B N 1
ATOM 7291 C CA . SER B 1 423 ? -19.828 -40.156 -3.035 1 97.38 423 SER B CA 1
ATOM 7292 C C . SER B 1 423 ? -19.578 -38.688 -3.324 1 97.38 423 SER B C 1
ATOM 7294 O O . SER B 1 423 ? -19.922 -38.188 -4.406 1 97.38 423 SER B O 1
ATOM 7296 N N . ASP B 1 424 ? -19.078 -37.906 -2.299 1 97.25 424 ASP B N 1
ATOM 7297 C CA . ASP B 1 424 ? -18.703 -36.5 -2.416 1 97.25 424 ASP B CA 1
ATOM 7298 C C . ASP B 1 424 ? -17.188 -36.344 -2.418 1 97.25 424 ASP B C 1
ATOM 7300 O O . ASP B 1 424 ? -16.531 -36.469 -1.374 1 97.25 424 ASP B O 1
ATOM 7304 N N . PRO B 1 425 ? -16.641 -36.031 -3.551 1 97.38 425 PRO B N 1
ATOM 7305 C CA . PRO B 1 425 ? -15.188 -35.906 -3.629 1 97.38 425 PRO B CA 1
ATOM 7306 C C . PRO B 1 425 ? -14.625 -34.844 -2.678 1 97.38 425 PRO B C 1
ATOM 7308 O O . PRO B 1 425 ? -13.508 -35 -2.186 1 97.38 425 PRO B O 1
ATOM 7311 N N . THR B 1 426 ? -15.367 -33.812 -2.369 1 95.69 426 THR B N 1
ATOM 7312 C CA . THR B 1 426 ? -14.891 -32.75 -1.505 1 95.69 426 THR B CA 1
ATOM 7313 C C . THR B 1 426 ? -14.68 -33.25 -0.079 1 95.69 426 THR B C 1
ATOM 7315 O O . THR B 1 426 ? -13.781 -32.781 0.623 1 95.69 426 THR B O 1
ATOM 7318 N N . LYS B 1 427 ? -15.469 -34.156 0.337 1 97.12 427 LYS B N 1
ATOM 7319 C CA . LYS B 1 427 ? -15.312 -34.75 1.659 1 97.12 427 LYS B CA 1
ATOM 7320 C C . LYS B 1 427 ? -14.047 -35.625 1.731 1 97.12 427 LYS B C 1
ATOM 7322 O O . LYS B 1 427 ? -13.359 -35.625 2.756 1 97.12 427 LYS B O 1
ATOM 7327 N N . VAL B 1 428 ? -13.797 -36.312 0.642 1 97.75 428 VAL B N 1
ATOM 7328 C CA . VAL B 1 428 ? -12.57 -37.094 0.563 1 97.75 428 VAL B CA 1
ATOM 7329 C C . VAL B 1 428 ? -11.359 -36.188 0.648 1 97.75 428 VAL B C 1
ATOM 7331 O O . VAL B 1 428 ? -10.422 -36.438 1.405 1 97.75 428 VAL B O 1
ATOM 7334 N N . GLU B 1 429 ? -11.383 -35.125 -0.123 1 97.38 429 GLU B N 1
ATOM 7335 C CA . GLU B 1 429 ? -10.281 -34.188 -0.177 1 97.38 429 GLU B CA 1
ATOM 7336 C C . GLU B 1 429 ? -9.992 -33.594 1.2 1 97.38 429 GLU B C 1
ATOM 7338 O O . GLU B 1 429 ? -8.836 -33.5 1.613 1 97.38 429 GLU B O 1
ATOM 7343 N N . GLU B 1 430 ? -11.008 -33.188 1.932 1 95.38 430 GLU B N 1
ATOM 7344 C CA . GLU B 1 430 ? -10.875 -32.594 3.264 1 95.38 430 GLU B CA 1
ATOM 7345 C C . GLU B 1 430 ? -10.312 -33.625 4.254 1 95.38 430 GLU B C 1
ATOM 7347 O O . GLU B 1 430 ? -9.445 -33.281 5.066 1 95.38 430 GLU B O 1
ATOM 7352 N N . ALA B 1 431 ? -10.844 -34.781 4.211 1 96.62 431 ALA B N 1
ATOM 7353 C CA . ALA B 1 431 ? -10.359 -35.844 5.102 1 96.62 431 ALA B CA 1
ATOM 7354 C C . ALA B 1 431 ? -8.883 -36.156 4.848 1 96.62 431 ALA B C 1
ATOM 7356 O O . ALA B 1 431 ? -8.109 -36.312 5.793 1 96.62 431 ALA B O 1
ATOM 7357 N N . LEU B 1 432 ? -8.578 -36.281 3.566 1 97.31 432 LEU B N 1
ATOM 7358 C CA . LEU B 1 432 ? -7.184 -36.531 3.207 1 97.31 432 LEU B CA 1
ATOM 7359 C C . LEU B 1 432 ? -6.285 -35.406 3.711 1 97.31 432 LEU B C 1
ATOM 7361 O O . LEU B 1 432 ? -5.188 -35.656 4.211 1 97.31 432 LEU B O 1
ATOM 7365 N N . TYR B 1 433 ? -6.688 -34.156 3.537 1 95.44 433 TYR B N 1
ATOM 7366 C CA . TYR B 1 433 ? -5.922 -33 3.998 1 95.44 433 TYR B CA 1
ATOM 7367 C C . TYR B 1 433 ? -5.609 -33.125 5.484 1 95.44 433 TYR B C 1
ATOM 7369 O O . TYR B 1 433 ? -4.469 -32.906 5.906 1 95.44 433 TYR B O 1
ATOM 7377 N N . GLN B 1 434 ? -6.613 -33.469 6.285 1 94.25 434 GLN B N 1
ATOM 7378 C CA . GLN B 1 434 ? -6.43 -33.594 7.727 1 94.25 434 GLN B CA 1
ATOM 7379 C C . GLN B 1 434 ? -5.418 -34.688 8.062 1 94.25 434 GLN B C 1
ATOM 7381 O O . GLN B 1 434 ? -4.594 -34.531 8.961 1 94.25 434 GLN B O 1
ATOM 7386 N N . LYS B 1 435 ? -5.512 -35.75 7.348 1 95.81 435 LYS B N 1
ATOM 7387 C CA . LYS B 1 435 ? -4.586 -36.875 7.578 1 95.81 435 LYS B CA 1
ATOM 7388 C C . LYS B 1 435 ? -3.162 -36.5 7.184 1 95.81 435 LYS B C 1
ATOM 7390 O O . LYS B 1 435 ? -2.203 -36.875 7.863 1 95.81 435 LYS B O 1
ATOM 7395 N N . VAL B 1 436 ? -3.043 -35.812 6.105 1 95.44 436 VAL B N 1
ATOM 7396 C CA . VAL B 1 436 ? -1.739 -35.375 5.613 1 95.44 436 VAL B CA 1
ATOM 7397 C C . VAL B 1 436 ? -1.11 -34.406 6.609 1 95.44 436 VAL B C 1
ATOM 7399 O O . VAL B 1 436 ? 0.079 -34.5 6.918 1 95.44 436 VAL B O 1
ATOM 7402 N N . ILE B 1 437 ? -1.867 -33.469 7.164 1 92.56 437 ILE B N 1
ATOM 7403 C CA . ILE B 1 437 ? -1.395 -32.531 8.164 1 92.56 437 ILE B CA 1
ATOM 7404 C C . ILE B 1 437 ? -0.902 -33.281 9.398 1 92.56 437 ILE B C 1
ATOM 7406 O O . ILE B 1 437 ? 0.145 -32.938 9.961 1 92.56 437 ILE B O 1
ATOM 7410 N N . LYS B 1 438 ? -1.646 -34.25 9.789 1 92.88 438 LYS B N 1
ATOM 7411 C CA . LYS B 1 438 ? -1.282 -35.031 10.961 1 92.88 438 LYS B CA 1
ATOM 7412 C C . LYS B 1 438 ? 0.027 -35.781 10.734 1 92.88 438 LYS B C 1
ATOM 7414 O O . LYS B 1 438 ? 0.747 -36.094 11.688 1 92.88 438 LYS B O 1
ATOM 7419 N N . SER B 1 439 ? 0.29 -36.062 9.484 1 94.5 439 SER B N 1
ATOM 7420 C CA . SER B 1 439 ? 1.527 -36.781 9.156 1 94.5 439 SER B CA 1
ATOM 7421 C C . SER B 1 439 ? 2.709 -35.812 9.109 1 94.5 439 SER B C 1
ATOM 7423 O O . SER B 1 439 ? 3.836 -36.219 8.82 1 94.5 439 SER B O 1
ATOM 7425 N N . GLY B 1 440 ? 2.455 -34.5 9.258 1 93.38 440 GLY B N 1
ATOM 7426 C CA . GLY B 1 440 ? 3.525 -33.531 9.383 1 93.38 440 GLY B CA 1
ATOM 7427 C C . GLY B 1 440 ? 3.916 -32.906 8.055 1 93.38 440 GLY B C 1
ATOM 7428 O O . GLY B 1 440 ? 5.047 -32.438 7.887 1 93.38 440 GLY B O 1
ATOM 7429 N N . VAL B 1 441 ? 3.076 -32.969 7.09 1 94.19 441 VAL B N 1
ATOM 7430 C CA . VAL B 1 441 ? 3.332 -32.344 5.801 1 94.19 441 VAL B CA 1
ATOM 7431 C C . VAL B 1 441 ? 2.162 -31.422 5.43 1 94.19 441 VAL B C 1
ATOM 7433 O O . VAL B 1 441 ? 1.001 -31.766 5.664 1 94.19 441 VAL B O 1
ATOM 7436 N N . LEU B 1 442 ? 2.539 -30.25 4.871 1 92.56 442 LEU B N 1
ATOM 7437 C CA . LEU B 1 442 ? 1.492 -29.312 4.449 1 92.56 442 LEU B CA 1
ATOM 7438 C C . LEU B 1 442 ? 1.451 -29.203 2.928 1 92.56 442 LEU B C 1
ATOM 7440 O O . LEU B 1 442 ? 2.387 -28.688 2.316 1 92.56 442 LEU B O 1
ATOM 7444 N N . VAL B 1 443 ? 0.505 -29.75 2.312 1 94.25 443 VAL B N 1
ATOM 7445 C CA . VAL B 1 443 ? 0.078 -29.516 0.939 1 94.25 443 VAL B CA 1
ATOM 7446 C C . VAL B 1 443 ? -1.36 -29 0.928 1 94.25 443 VAL B C 1
ATOM 7448 O O . VAL B 1 443 ? -2.105 -29.203 1.89 1 94.25 443 VAL B O 1
ATOM 7451 N N . VAL B 1 444 ? -1.739 -28.328 -0.118 1 94.62 444 VAL B N 1
ATOM 7452 C CA . VAL B 1 444 ? -2.99 -27.578 -0.079 1 94.62 444 VAL B CA 1
ATOM 7453 C C . VAL B 1 444 ? -4.023 -28.25 -0.986 1 94.62 444 VAL B C 1
ATOM 7455 O O . VAL B 1 444 ? -3.717 -28.609 -2.125 1 94.62 444 VAL B O 1
ATOM 7458 N N . PRO B 1 445 ? -5.234 -28.453 -0.448 1 95.88 445 PRO B N 1
ATOM 7459 C CA . PRO B 1 445 ? -6.277 -29.047 -1.277 1 95.88 445 PRO B CA 1
ATOM 7460 C C . PRO B 1 445 ? -6.727 -28.141 -2.418 1 95.88 445 PRO B C 1
ATOM 7462 O O . PRO B 1 445 ? -6.801 -26.922 -2.246 1 95.88 445 PRO B O 1
ATOM 7465 N N . GLY B 1 446 ? -7.07 -28.75 -3.52 1 95.81 446 GLY B N 1
ATOM 7466 C CA . GLY B 1 446 ? -7.496 -28.016 -4.699 1 95.81 446 GLY B CA 1
ATOM 7467 C C . GLY B 1 446 ? -8.734 -27.172 -4.465 1 95.81 446 GLY B C 1
ATOM 7468 O O . GLY B 1 446 ? -8.891 -26.094 -5.055 1 95.81 446 GLY B O 1
ATOM 7469 N N . ILE B 1 447 ? -9.594 -27.578 -3.566 1 94.56 447 ILE B N 1
ATOM 7470 C CA . ILE B 1 447 ? -10.891 -26.953 -3.33 1 94.56 447 ILE B CA 1
ATOM 7471 C C . ILE B 1 447 ? -10.68 -25.531 -2.785 1 94.56 447 ILE B C 1
ATOM 7473 O O . ILE B 1 447 ? -11.547 -24.672 -2.932 1 94.56 447 ILE B O 1
ATOM 7477 N N . TRP B 1 448 ? -9.492 -25.281 -2.227 1 94.38 448 TRP B N 1
ATOM 7478 C CA . TRP B 1 448 ? -9.219 -23.969 -1.651 1 94.38 448 TRP B CA 1
ATOM 7479 C C . TRP B 1 448 ? -9.008 -22.938 -2.746 1 94.38 448 TRP B C 1
ATOM 7481 O O . TRP B 1 448 ? -9.016 -21.719 -2.479 1 94.38 448 TRP B O 1
ATOM 7491 N N . PHE B 1 449 ? -8.844 -23.406 -3.984 1 96.12 449 PHE B N 1
ATOM 7492 C CA . PHE B 1 449 ? -8.523 -22.531 -5.098 1 96.12 449 PHE B CA 1
ATOM 7493 C C . PHE B 1 449 ? -9.695 -22.422 -6.066 1 96.12 449 PHE B C 1
ATOM 7495 O O . PHE B 1 449 ? -9.57 -21.828 -7.137 1 96.12 449 PHE B O 1
ATOM 7502 N N . LYS B 1 450 ? -10.828 -23 -5.73 1 95.19 450 LYS B N 1
ATOM 7503 C CA . LYS B 1 450 ? -11.969 -23.094 -6.629 1 95.19 450 LYS B CA 1
ATOM 7504 C C . LYS B 1 450 ? -12.688 -21.75 -6.758 1 95.19 450 LYS B C 1
ATOM 7506 O O . LYS B 1 450 ? -12.984 -21.094 -5.754 1 95.19 450 LYS B O 1
ATOM 7511 N N . ALA B 1 451 ? -12.828 -21.25 -7.98 1 95.81 451 ALA B N 1
ATOM 7512 C CA . ALA B 1 451 ? -13.758 -20.172 -8.266 1 95.81 451 ALA B CA 1
ATOM 7513 C C . ALA B 1 451 ? -15.195 -20.688 -8.367 1 95.81 451 ALA B C 1
ATOM 7515 O O . ALA B 1 451 ? -15.461 -21.672 -9.062 1 95.81 451 ALA B O 1
ATOM 7516 N N . ASP B 1 452 ? -16.188 -20.047 -7.691 1 93.06 452 ASP B N 1
ATOM 7517 C CA . ASP B 1 452 ? -17.516 -20.641 -7.645 1 93.06 452 ASP B CA 1
ATOM 7518 C C . ASP B 1 452 ? -18.594 -19.562 -7.746 1 93.06 452 ASP B C 1
ATOM 7520 O O . ASP B 1 452 ? -19.703 -19.75 -7.25 1 93.06 452 ASP B O 1
ATOM 7524 N N . GLY B 1 453 ? -18.234 -18.469 -8.336 1 95.88 453 GLY B N 1
ATOM 7525 C CA . GLY B 1 453 ? -19.219 -17.406 -8.516 1 95.88 453 GLY B CA 1
ATOM 7526 C C . GLY B 1 453 ? -20.344 -17.781 -9.445 1 95.88 453 GLY B C 1
ATOM 7527 O O . GLY B 1 453 ? -20.156 -18.594 -10.367 1 95.88 453 GLY B O 1
ATOM 7528 N N . GLU B 1 454 ? -21.578 -17.203 -9.156 1 96.69 454 GLU B N 1
ATOM 7529 C CA . GLU B 1 454 ? -22.766 -17.422 -9.984 1 96.69 454 GLU B CA 1
ATOM 7530 C C . GLU B 1 454 ? -23.484 -16.109 -10.258 1 96.69 454 GLU B C 1
ATOM 7532 O O . GLU B 1 454 ? -23.562 -15.234 -9.383 1 96.69 454 GLU B O 1
ATOM 7537 N N . THR B 1 455 ? -23.891 -16 -11.523 1 97.38 455 THR B N 1
ATOM 7538 C CA . THR B 1 455 ? -24.594 -14.773 -11.883 1 97.38 455 THR B CA 1
ATOM 7539 C C . THR B 1 455 ? -26.078 -14.875 -11.523 1 97.38 455 THR B C 1
ATOM 7541 O O . THR B 1 455 ? -26.562 -15.953 -11.172 1 97.38 455 THR B O 1
ATOM 7544 N N . THR B 1 456 ? -26.703 -13.734 -11.484 1 95.88 456 THR B N 1
ATOM 7545 C CA . THR B 1 456 ? -28.156 -13.625 -11.414 1 95.88 456 THR B CA 1
ATOM 7546 C C . THR B 1 456 ? -28.703 -12.891 -12.641 1 95.88 456 THR B C 1
ATOM 7548 O O . THR B 1 456 ? -28.453 -11.703 -12.82 1 95.88 456 THR B O 1
ATOM 7551 N N . PRO B 1 457 ? -29.484 -13.555 -13.461 1 96.94 457 PRO B N 1
ATOM 7552 C CA . PRO B 1 457 ? -29.844 -14.969 -13.375 1 96.94 457 PRO B CA 1
ATOM 7553 C C . PRO B 1 457 ? -28.656 -15.898 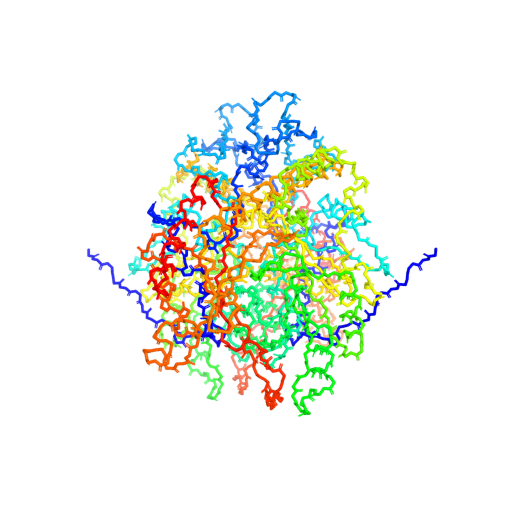-13.555 1 96.94 457 PRO B C 1
ATOM 7555 O O . PRO B 1 457 ? -27.594 -15.477 -14.016 1 96.94 457 PRO B O 1
ATOM 7558 N N . ALA B 1 458 ? -28.859 -17.141 -13.297 1 96.88 458 ALA B N 1
ATOM 7559 C CA . ALA B 1 458 ? -27.797 -18.156 -13.312 1 96.88 458 ALA B CA 1
ATOM 7560 C C . ALA B 1 458 ? -27.422 -18.531 -14.742 1 96.88 458 ALA B C 1
ATOM 7562 O O . ALA B 1 458 ? -28.25 -18.469 -15.648 1 96.88 458 ALA B O 1
ATOM 7563 N N . GLN B 1 459 ? -26.141 -18.859 -14.906 1 96.25 459 GLN B N 1
ATOM 7564 C CA . GLN B 1 459 ? -25.688 -19.422 -16.172 1 96.25 459 GLN B CA 1
ATOM 7565 C C . GLN B 1 459 ? -26.188 -20.859 -16.344 1 96.25 459 GLN B C 1
ATOM 7567 O O . GLN B 1 459 ? -26.547 -21.516 -15.359 1 96.25 459 GLN B O 1
ATOM 7572 N N . PRO B 1 460 ? -26.203 -21.344 -17.594 1 94.44 460 PRO B N 1
ATOM 7573 C CA . PRO B 1 460 ? -26.562 -22.75 -17.812 1 94.44 460 PRO B CA 1
ATOM 7574 C C . PRO B 1 460 ? -25.641 -23.703 -17.047 1 94.44 460 PRO B C 1
ATOM 7576 O O . PRO B 1 460 ? -24.438 -23.469 -16.938 1 94.44 460 PRO B O 1
ATOM 7579 N N . ALA B 1 461 ? -26.203 -24.734 -16.625 1 89.12 461 ALA B N 1
ATOM 7580 C CA . ALA B 1 461 ? -25.453 -25.719 -15.844 1 89.12 461 ALA B CA 1
ATOM 7581 C C . ALA B 1 461 ? -24.234 -26.234 -16.625 1 89.12 461 ALA B C 1
ATOM 7583 O O . ALA B 1 461 ? -23.203 -26.547 -16.031 1 89.12 461 ALA B O 1
ATOM 7584 N N . SER B 1 462 ? -24.344 -26.25 -17.844 1 88.38 462 SER B N 1
ATOM 7585 C CA . SER B 1 462 ? -23.297 -26.75 -18.719 1 88.38 462 SER B CA 1
ATOM 7586 C C . SER B 1 462 ? -22.062 -25.859 -18.672 1 88.38 462 SER B C 1
ATOM 7588 O O . SER B 1 462 ? -20.953 -26.281 -19.016 1 88.38 462 SER B O 1
ATOM 7590 N N . SER B 1 463 ? -22.25 -24.641 -18.203 1 88.69 463 SER B N 1
ATOM 7591 C CA . SER B 1 463 ? -21.156 -23.672 -18.172 1 88.69 463 SER B CA 1
ATOM 7592 C C . SER B 1 463 ? -20.109 -24.047 -17.125 1 88.69 463 SER B C 1
ATOM 7594 O O . SER B 1 463 ? -18.953 -23.656 -17.219 1 88.69 463 SER B O 1
ATOM 7596 N N . LYS B 1 464 ? -20.5 -24.922 -16.109 1 85.75 464 LYS B N 1
ATOM 7597 C CA . LYS B 1 464 ? -19.609 -25.281 -15.016 1 85.75 464 LYS B CA 1
ATOM 7598 C C . LYS B 1 464 ? -19.359 -26.797 -14.992 1 85.75 464 LYS B C 1
ATOM 7600 O O . LYS B 1 464 ? -18.891 -27.328 -13.977 1 85.75 464 LYS B O 1
ATOM 7605 N N . GLU B 1 465 ? -19.656 -27.266 -16.062 1 83.06 465 GLU B N 1
ATOM 7606 C CA . GLU B 1 465 ? -19.547 -28.719 -16.094 1 83.06 465 GLU B CA 1
ATOM 7607 C C . GLU B 1 465 ? -18.094 -29.172 -16.016 1 83.06 465 GLU B C 1
ATOM 7609 O O . GLU B 1 465 ? -17.219 -28.594 -16.688 1 83.06 465 GLU B O 1
ATOM 7614 N N . ASN B 1 466 ? -17.859 -30.125 -15.148 1 82.12 466 ASN B N 1
ATOM 7615 C CA . ASN B 1 466 ? -16.562 -30.75 -14.961 1 82.12 466 ASN B CA 1
ATOM 7616 C C . ASN B 1 466 ? -16.5 -32.156 -15.578 1 82.12 466 ASN B C 1
ATOM 7618 O O . ASN B 1 466 ? -17.219 -33.062 -15.141 1 82.12 466 ASN B O 1
ATOM 7622 N N . PRO B 1 467 ? -15.641 -32.281 -16.562 1 80.06 467 PRO B N 1
ATOM 7623 C CA . PRO B 1 467 ? -15.586 -33.594 -17.203 1 80.06 467 PRO B CA 1
ATOM 7624 C C . PRO B 1 467 ? -15.094 -34.688 -16.25 1 80.06 467 PRO B C 1
ATOM 7626 O O . PRO B 1 467 ? -15.32 -35.875 -16.516 1 80.06 467 PRO B O 1
ATOM 7629 N N . ASN B 1 468 ? -14.43 -34.312 -15.25 1 87.12 468 ASN B N 1
ATOM 7630 C CA . ASN B 1 468 ? -13.938 -35.25 -14.242 1 87.12 468 ASN B CA 1
ATOM 7631 C C . ASN B 1 468 ? -14.422 -34.875 -12.844 1 87.12 468 ASN B C 1
ATOM 7633 O O . ASN B 1 468 ? -13.625 -34.469 -11.992 1 87.12 468 ASN B O 1
ATOM 7637 N N . PRO B 1 469 ? -15.688 -35.156 -12.523 1 89.31 469 PRO B N 1
ATOM 7638 C CA . PRO B 1 469 ? -16.297 -34.656 -11.297 1 89.31 469 PRO B CA 1
ATOM 7639 C C . PRO B 1 469 ? -15.695 -35.25 -10.031 1 89.31 469 PRO B C 1
ATOM 7641 O O . PRO B 1 469 ? -15.836 -34.688 -8.945 1 89.31 469 PRO B O 1
ATOM 7644 N N . ASN B 1 470 ? -15.078 -36.438 -10.164 1 94.75 470 ASN B N 1
ATOM 7645 C CA . ASN B 1 470 ? -14.516 -37.062 -8.984 1 94.75 470 ASN B CA 1
ATOM 7646 C C . ASN B 1 470 ? -13.039 -36.719 -8.812 1 94.75 470 ASN B C 1
ATOM 7648 O O . ASN B 1 470 ? -12.391 -37.219 -7.883 1 94.75 470 ASN B O 1
ATOM 7652 N N . GLN B 1 471 ? -12.531 -35.969 -9.648 1 94.56 471 GLN B N 1
ATOM 7653 C CA . GLN B 1 471 ? -11.117 -35.594 -9.57 1 94.56 471 GLN B CA 1
ATOM 7654 C C . GLN B 1 471 ? -10.875 -34.531 -8.516 1 94.56 471 GLN B C 1
ATOM 7656 O O . GLN B 1 471 ? -11.562 -33.5 -8.5 1 94.56 471 GLN B O 1
ATOM 7661 N N . ILE B 1 472 ? -9.969 -34.781 -7.582 1 97.25 472 ILE B N 1
ATOM 7662 C CA . ILE B 1 472 ? -9.453 -33.844 -6.613 1 97.25 472 ILE B CA 1
ATOM 7663 C C . ILE B 1 472 ? -7.938 -33.719 -6.773 1 97.25 472 ILE B C 1
ATOM 7665 O O . ILE B 1 472 ? -7.328 -34.469 -7.551 1 97.25 472 ILE B O 1
ATOM 7669 N N . PHE B 1 473 ? -7.359 -32.688 -6.156 1 97.19 473 PHE B N 1
ATOM 7670 C CA . PHE B 1 473 ? -5.906 -32.625 -6.23 1 97.19 473 PHE B CA 1
ATOM 7671 C C . PHE B 1 473 ? -5.34 -31.891 -5.016 1 97.19 473 PHE B C 1
ATOM 7673 O O . PHE B 1 473 ? -6.066 -31.188 -4.312 1 97.19 473 PHE B O 1
ATOM 7680 N N . PHE B 1 474 ? -4.094 -32.188 -4.684 1 97.62 474 PHE B N 1
ATOM 7681 C CA . PHE B 1 474 ? -3.281 -31.406 -3.766 1 97.62 474 PHE B CA 1
ATOM 7682 C C . PHE B 1 474 ? -2.252 -30.578 -4.531 1 97.62 474 PHE B C 1
ATOM 7684 O O . PHE B 1 474 ? -1.665 -31.062 -5.504 1 97.62 474 PHE B O 1
ATOM 7691 N N . ARG B 1 475 ? -2.088 -29.391 -4.156 1 97.38 475 ARG B N 1
ATOM 7692 C CA . ARG B 1 475 ? -1.044 -28.5 -4.672 1 97.38 475 ARG B CA 1
ATOM 7693 C C . ARG B 1 475 ? 0.101 -28.375 -3.674 1 97.38 475 ARG B C 1
ATOM 7695 O O . ARG B 1 475 ? -0.121 -28.047 -2.506 1 97.38 475 ARG B O 1
ATOM 7702 N N . GLY B 1 476 ? 1.259 -28.672 -4.109 1 96.12 476 GLY B N 1
ATOM 7703 C CA . GLY B 1 476 ? 2.469 -28.422 -3.346 1 96.12 476 GLY B CA 1
ATOM 7704 C C . GLY B 1 476 ? 3.43 -27.484 -4.051 1 96.12 476 GLY B C 1
ATOM 7705 O O . GLY B 1 476 ? 3.139 -26.984 -5.141 1 96.12 476 GLY B O 1
ATOM 7706 N N . THR B 1 477 ? 4.551 -27.141 -3.336 1 96 477 THR B N 1
ATOM 7707 C CA . THR B 1 477 ? 5.586 -26.297 -3.916 1 96 477 THR B CA 1
ATOM 7708 C C . THR B 1 477 ? 6.953 -26.969 -3.811 1 96 477 THR B C 1
ATOM 7710 O O . THR B 1 477 ? 7.184 -27.781 -2.916 1 96 477 THR B O 1
ATOM 7713 N N . TYR B 1 478 ? 7.797 -26.734 -4.75 1 95.69 478 TYR B N 1
ATOM 7714 C CA . TYR B 1 478 ? 9.172 -27.219 -4.676 1 95.69 478 TYR B CA 1
ATOM 7715 C C . TYR B 1 478 ? 10.133 -26.078 -4.367 1 95.69 478 TYR B C 1
ATOM 7717 O O . TYR B 1 478 ? 11.352 -26.266 -4.387 1 95.69 478 TYR B O 1
ATOM 7725 N N . ALA B 1 479 ? 9.586 -24.953 -4.039 1 91.12 479 ALA B N 1
ATOM 7726 C CA . ALA B 1 479 ? 10.391 -23.75 -3.871 1 91.12 479 ALA B CA 1
ATOM 7727 C C . ALA B 1 479 ? 10.781 -23.547 -2.408 1 91.12 479 ALA B C 1
ATOM 7729 O O . ALA B 1 479 ? 11.781 -22.891 -2.109 1 91.12 479 ALA B O 1
ATOM 7730 N N . ALA B 1 480 ? 10.125 -24.078 -1.464 1 84.06 480 ALA B N 1
ATOM 7731 C CA . ALA B 1 480 ? 10.086 -23.531 -0.109 1 84.06 480 ALA B CA 1
ATOM 7732 C C . ALA B 1 480 ? 11.156 -24.172 0.773 1 84.06 480 ALA B C 1
ATOM 7734 O O . ALA B 1 480 ? 11.57 -23.594 1.778 1 84.06 480 ALA B O 1
ATOM 7735 N N . VAL B 1 481 ? 11.562 -25.438 0.458 1 85.75 481 VAL B N 1
ATOM 7736 C CA . VAL B 1 481 ? 12.445 -26.156 1.385 1 85.75 481 VAL B CA 1
ATOM 7737 C C . VAL B 1 481 ? 13.609 -26.766 0.619 1 85.75 481 VAL B C 1
ATOM 7739 O O . VAL B 1 481 ? 13.57 -26.859 -0.61 1 85.75 481 VAL B O 1
ATOM 7742 N N . GLU B 1 482 ? 14.547 -27.125 1.307 1 90 482 GLU B N 1
ATOM 7743 C CA . GLU B 1 482 ? 15.688 -27.828 0.728 1 90 482 GLU B CA 1
ATOM 7744 C C . GLU B 1 482 ? 15.297 -29.203 0.23 1 90 482 GLU B C 1
ATOM 7746 O O . GLU B 1 482 ? 14.336 -29.797 0.714 1 90 482 GLU B O 1
ATOM 7751 N N . PRO B 1 483 ? 16.078 -29.797 -0.629 1 93.44 483 PRO B N 1
ATOM 7752 C CA . PRO B 1 483 ? 15.734 -31.062 -1.277 1 93.44 483 PRO B CA 1
ATOM 7753 C C . PRO B 1 483 ? 15.523 -32.188 -0.278 1 93.44 483 PRO B C 1
ATOM 7755 O O . PRO B 1 483 ? 14.602 -33 -0.445 1 93.44 483 PRO B O 1
ATOM 7758 N N . SER B 1 484 ? 16.328 -32.281 0.742 1 94.81 484 SER B N 1
ATOM 7759 C CA . SER B 1 484 ? 16.188 -33.375 1.706 1 94.81 484 SER B CA 1
ATOM 7760 C C . SER B 1 484 ? 14.867 -33.281 2.451 1 94.81 484 SER B C 1
ATOM 7762 O O . SER B 1 484 ? 14.203 -34.312 2.662 1 94.81 484 SER B O 1
ATOM 7764 N N . LYS B 1 485 ? 14.516 -32.125 2.826 1 93.56 485 LYS B N 1
ATOM 7765 C CA . LYS B 1 485 ? 13.234 -31.906 3.5 1 93.56 485 LYS B CA 1
ATOM 7766 C C . LYS B 1 485 ? 12.07 -32.156 2.549 1 93.56 485 LYS B C 1
ATOM 7768 O O . LYS B 1 485 ? 11.023 -32.656 2.961 1 93.56 485 LYS B O 1
ATOM 7773 N N . LEU B 1 486 ? 12.242 -31.766 1.342 1 95.38 486 LEU B N 1
ATOM 7774 C CA . LEU B 1 486 ? 11.227 -32.031 0.324 1 95.38 486 LEU B CA 1
ATOM 7775 C C . LEU B 1 486 ? 10.992 -33.531 0.167 1 95.38 486 LEU B C 1
ATOM 7777 O O . LEU B 1 486 ? 9.844 -33.969 0.139 1 95.38 486 LEU B O 1
ATOM 7781 N N . ASP B 1 487 ? 12.055 -34.25 0.136 1 97.19 487 ASP B N 1
ATOM 7782 C CA . ASP B 1 487 ? 11.953 -35.719 0.011 1 97.19 487 ASP B CA 1
ATOM 7783 C C . ASP B 1 487 ? 11.172 -36.312 1.181 1 97.19 487 ASP B C 1
ATOM 7785 O O . ASP B 1 487 ? 10.289 -37.156 0.981 1 97.19 487 ASP B O 1
ATOM 7789 N N . GLU B 1 488 ? 11.555 -35.875 2.309 1 97.06 488 GLU B N 1
ATOM 7790 C CA . GLU B 1 488 ? 10.883 -36.375 3.5 1 97.06 488 GLU B CA 1
ATOM 7791 C C . GLU B 1 488 ? 9.398 -36.031 3.482 1 97.06 488 GLU B C 1
ATOM 7793 O O . GLU B 1 488 ? 8.555 -36.875 3.828 1 97.06 488 GLU B O 1
ATOM 7798 N N . GLY B 1 489 ? 9.094 -34.844 3.137 1 96.62 489 GLY B N 1
ATOM 7799 C CA . GLY B 1 489 ? 7.699 -34.438 3.043 1 96.62 489 GLY B CA 1
ATOM 7800 C C . GLY B 1 489 ? 6.902 -35.25 2.043 1 96.62 489 GLY B C 1
ATOM 7801 O O . GLY B 1 489 ? 5.781 -35.688 2.33 1 96.62 489 GLY B O 1
ATOM 7802 N N . LEU B 1 490 ? 7.457 -35.5 0.902 1 97.88 490 LEU B N 1
ATOM 7803 C CA . LEU B 1 490 ? 6.766 -36.25 -0.15 1 97.88 490 LEU B CA 1
ATOM 7804 C C . LEU B 1 490 ? 6.664 -37.719 0.198 1 97.88 490 LEU B C 1
ATOM 7806 O O . LEU B 1 490 ? 5.695 -38.375 -0.171 1 97.88 490 LEU B O 1
ATOM 7810 N N . LYS B 1 491 ? 7.668 -38.219 0.903 1 98 491 LYS B N 1
ATOM 7811 C CA . LYS B 1 491 ? 7.586 -39.562 1.43 1 98 491 LYS B CA 1
ATOM 7812 C C . LYS B 1 491 ? 6.402 -39.719 2.377 1 98 491 LYS B C 1
ATOM 7814 O O . LYS B 1 491 ? 5.633 -40.688 2.266 1 98 491 LYS B O 1
ATOM 7819 N N . ARG B 1 492 ? 6.258 -38.812 3.264 1 97.5 492 ARG B N 1
ATOM 7820 C CA . ARG B 1 492 ? 5.141 -38.812 4.199 1 97.5 492 ARG B CA 1
ATOM 7821 C C . ARG B 1 492 ? 3.807 -38.719 3.463 1 97.5 492 ARG B C 1
ATOM 7823 O O . ARG B 1 492 ? 2.846 -39.406 3.822 1 97.5 492 ARG B O 1
ATOM 7830 N N . LEU B 1 493 ? 3.77 -37.875 2.48 1 97.75 493 LEU B N 1
ATOM 7831 C CA . LEU B 1 493 ? 2.564 -37.75 1.669 1 97.75 493 LEU B CA 1
ATOM 7832 C C . LEU B 1 493 ? 2.207 -39.094 1.005 1 97.75 493 LEU B C 1
ATOM 7834 O O . LEU B 1 493 ? 1.059 -39.531 1.073 1 97.75 493 LEU B O 1
ATOM 7838 N N . GLY B 1 494 ? 3.18 -39.688 0.355 1 97.81 494 GLY B N 1
ATOM 7839 C CA . GLY B 1 494 ? 2.957 -40.969 -0.297 1 97.81 494 GLY B CA 1
ATOM 7840 C C . GLY B 1 494 ? 2.461 -42.031 0.653 1 97.81 494 GLY B C 1
ATOM 7841 O O . GLY B 1 494 ? 1.547 -42.781 0.321 1 97.81 494 GLY B O 1
ATOM 7842 N N . GLN B 1 495 ? 3.074 -42.094 1.802 1 97.44 495 GLN B N 1
ATOM 7843 C CA . GLN B 1 495 ? 2.674 -43.094 2.811 1 97.44 495 GLN B CA 1
ATOM 7844 C C . GLN B 1 495 ? 1.235 -42.844 3.262 1 97.44 495 GLN B C 1
ATOM 7846 O O . GLN B 1 495 ? 0.462 -43.781 3.402 1 97.44 495 GLN B O 1
ATOM 7851 N N . CYS B 1 496 ? 0.926 -41.656 3.51 1 97 496 CYS B N 1
ATOM 7852 C CA . CYS B 1 496 ? -0.427 -41.312 3.926 1 97 496 CYS B CA 1
ATOM 7853 C C . CYS B 1 496 ? -1.447 -41.719 2.873 1 97 496 CYS B C 1
ATOM 7855 O O . CYS B 1 496 ? -2.488 -42.281 3.201 1 97 496 CYS B O 1
ATOM 7857 N N . LEU B 1 497 ? -1.155 -41.438 1.612 1 97.44 497 LEU B N 1
ATOM 7858 C CA . LEU B 1 497 ? -2.07 -41.781 0.529 1 97.44 497 LEU B CA 1
ATOM 7859 C C . LEU B 1 497 ? -2.213 -43.281 0.397 1 97.44 497 LEU B C 1
ATOM 7861 O O . LEU B 1 497 ? -3.314 -43.781 0.168 1 97.44 497 LEU B O 1
ATOM 7865 N N . ARG B 1 498 ? -1.111 -43.969 0.549 1 97.12 498 ARG B N 1
ATOM 7866 C CA . ARG B 1 498 ? -1.146 -45.438 0.503 1 97.12 498 ARG B CA 1
ATOM 7867 C C . ARG B 1 498 ? -2.062 -46 1.586 1 97.12 498 ARG B C 1
ATOM 7869 O O . ARG B 1 498 ? -2.865 -46.875 1.324 1 97.12 498 ARG B O 1
ATOM 7876 N N . GLU B 1 499 ? -1.926 -45.469 2.719 1 96.75 499 GLU B N 1
ATOM 7877 C CA . GLU B 1 499 ? -2.719 -45.938 3.852 1 96.75 499 GLU B CA 1
ATOM 7878 C C . GLU B 1 499 ? -4.195 -45.594 3.67 1 96.75 499 GLU B C 1
ATOM 7880 O O . GLU B 1 499 ? -5.062 -46.438 3.877 1 96.75 499 GLU B O 1
ATOM 7885 N N . GLU B 1 500 ? -4.48 -44.375 3.322 1 95.62 500 GLU B N 1
ATOM 7886 C CA . GLU B 1 500 ? -5.855 -43.906 3.225 1 95.62 500 GLU B CA 1
ATOM 7887 C C . GLU B 1 500 ? -6.613 -44.625 2.111 1 95.62 500 GLU B C 1
ATOM 7889 O O . GLU B 1 500 ? -7.812 -44.875 2.229 1 95.62 500 GLU B O 1
ATOM 7894 N N . PHE B 1 501 ? -5.93 -44.875 1.026 1 96.44 501 PHE B N 1
ATOM 7895 C CA . PHE B 1 501 ? -6.566 -45.562 -0.095 1 96.44 501 PHE B CA 1
ATOM 7896 C C . PHE B 1 501 ? -6.406 -47.062 0.025 1 96.44 501 PHE B C 1
ATOM 7898 O O . PHE B 1 501 ? -6.848 -47.812 -0.85 1 96.44 501 PHE B O 1
ATOM 7905 N N . GLN B 1 502 ? -5.703 -47.562 1.123 1 94.75 502 GLN B N 1
ATOM 7906 C CA . GLN B 1 502 ? -5.492 -48.969 1.415 1 94.75 502 GLN B CA 1
ATOM 7907 C C . GLN B 1 502 ? -4.812 -49.656 0.245 1 94.75 502 GLN B C 1
ATOM 7909 O O . GLN B 1 502 ? -5.312 -50.688 -0.245 1 94.75 502 GLN B O 1
ATOM 7914 N N . LEU B 1 503 ? -3.793 -49.094 -0.153 1 92.44 503 LEU B N 1
ATOM 7915 C CA . LEU B 1 503 ? -3.047 -49.625 -1.294 1 92.44 503 LEU B CA 1
ATOM 7916 C C . LEU B 1 503 ? -1.872 -50.469 -0.831 1 92.44 503 LEU B C 1
ATOM 7918 O O . LEU B 1 503 ? -1.463 -50.406 0.33 1 92.44 503 LEU B O 1
ATOM 7922 N N . ALA B 1 504 ? -1.375 -51.312 -1.791 1 79.06 504 ALA B N 1
ATOM 7923 C CA . ALA B 1 504 ? -0.281 -52.25 -1.481 1 79.06 504 ALA B CA 1
ATOM 7924 C C . ALA B 1 504 ? 1.059 -51.5 -1.456 1 79.06 504 ALA B C 1
ATOM 7926 O O . ALA B 1 504 ? 1.24 -50.5 -2.156 1 79.06 504 ALA B O 1
#

InterPro domains:
  IPR004839 Aminotransferase, class I/classII, large domain [PF00155] (101-493)
  IPR015421 Pyridoxal phosphate-dependent transferase, major domain [G3DSA:3.40.640.10] (1-504)
  IPR015424 Pyridoxal phosphate-dependent transferase [SSF53383] (8-499)
  IPR050859 Class-I pyridoxal-phosphate-dependent aminotransferase-like [PTHR42790] (2-502)

Secondary structure (DSSP, 8-state):
-PPPPPP--GGG--HHHHH----HHHHGGGGGG-TT-EE-SS----GGG----EEEEEEEPTT-TT-TTSPP-SSTTTEEEEEEESSS-SSTT---HHHHTSS--TT--HHHHHHHHHHHHHH----SS-EEEEEESHHHHHHHHHHHHH--TT-EEEEESB--HHHHHHHHHTT-EEEEEPEETTEE-HHHHHHHHHTPPTTSPPEEEEEE--SS-TTT-----HHHHHHHHHHHHHHT-EEEEE-TTTT-B-------HHHHHHHHHHHHT--HHHHHHHSPP-HHHH-SSS-EEEEEESTTTT-GGG--EEEEEEHHHHHHHHHHHHTTTSSS-HHHHHHHHHHHHHHHHHHHHHHHHHHHHHHHHHHHHHHHHHHHHS---B-TTSSBSEEEE--SBSSEEEEEEEGGGSTTTTTTTTT-HHHHHHHHHHHHHHTTEE-EEGGGGB-----SSPPPGGGG--S-TTEEEEEEESSSS-HHHHHHHHHHHHHHHHHHTT--/-PPPPPP--GGG--HHHHH----HHHHGGGGGG-TT-EE-SS----GGG----EEEEEEEPTT-TT-TTSPP-SSTTTEEEEEEESSS-SSTT---HHHHTSS--TT--HHHHHHHHHHHHHH----SS-EEEEEESHHHHHHHHHHHHH--TT-EEEEESB--HHHHHHHHHTT-EEEEEPEETTEE-HHHHHHHHHTPPTTSPPEEEEEE--SS-TTT-----HHHHHHHHHHHHHHT-EEEEE-TTTT-B-------HHHHHHHHHHHHT--HHHHHHHSPP-HHHH-SSS-EEEEEESTTTT-GGG--EEEEEEHHHHHHHHHHHHTTTSSS-HHHHHHHHHHHHHHHHHHHHHHHHHHHHHHHHHHHHHHHHHHHHS---B-TTSSBSEEEE--SBSSEEEEEEEGGGSTTTTTTTTT-HHHHHHHHHHHHHHTTEE-EEGGGGB-----SSPPPGGGG--S-TTEEEEEEESSSS-HHHHHHHHHHHHHHHHHHTT--

Foldseek 3Di:
DAFAAFADPLVLFDPLLVPFDDDPLVVCVVCVPPPVDDDPRDPKDQLVPVPDFKDKDKAFAPLQVVFRPDDDDPDPVTIDIDMAGQPDDPDPLFDHVRPLVIFDDQQADCSLQVQVVVVCVLQAAARHDQKGKRKFLAVLGVLLLVCNGRHAQQAEAEEAQFADLSSLVSCVVRNYFYHHAYADLAGGDLVLVLVQLVQPDPPWHDHAEYEFAAALTPFALHHHAPVSLLSNLVSCVVNPHAYEHEYAWQLLQQADADPPPVVVVVVLVCLVPADLVRSSVPGGHDNSRNDNNQRYKYKYDCCLLPNSVLSIIMIMTGPSSVVSSSSVCCVPVSHRRSVSSRVVSRVDVSCDPRSSSSSSSSSNSVLSVLLNLLVVLLVVAADQDAAPVRHGQWDWRRHRIDFKTKIKGQQVLFPCCCPPVVVQLVSSQVVLQVLLVVLPAHWAKSVSRGRDGAIVVGRDPVSSDDPRRRMIMTMDGSPPDDSVVSSVSSNSSNVSVCVRSVHD/DAFAAFADPLVLFDPLLVPFDDDPLVVCVVCVPPPVDDDPRDPKDQLVPVPDFKDKDKAFAPLQVVFRPDDDDPDPVTIDIDMAGQPDDPDPLFDHVRPLVIFDDQQADCSLQVQVVVVCVLQAAARHDQKGKRKFLAVLGVLLLVCNGRDAQQAEAEEAQFADLSSLVSCVVRNYFYHHAYADLAGGDLVLVLVQLVQPDPPWHDHAEYEFAAALTPFALHHHAPVSLLSNLVSCVVNPHAYEHEYAWQLLQQADADPPPVVVVVVLVCLVPDDLVRSSVPGGHDNSRNDNNQRYKYKYGCCLLPNSVLSIIMIMTGPSSVVSSSSVCCVPVSHRRSVSSRVVSRVDVSCDPRSSSSSSSSSNSVLSVLLNLLVVLLVVAADQDAAPVRHGQWDWRRHRIDFKTKIKGQQVLFPCCCPPVVVQLVSSQVVLQVLLVVLPAHWAKSVSRGRDGAIVVGRDPVSSDDPRRRMIMTMDGSPPDDSVVSSVSSNSSNVSVCVRSVHD

Sequence (1008 aa):
MTLPESKDFTYFFSEETKARKPSPLKTCIQYFSDPNMIFLGGGLPMSAYFPWDNLAADTPLPPFTNGIGATITGSQEDTSKFSVKKESKVHEGDIPLARSLQYGKSMGQPELTDFLKEHTKMIHDMKYSDWDVVATTGNTNAWESTLRVFCNRGDVILAEAHSFSSSLASAEAQGIITFPVPIDAHGIIPEKLEALLDNWTEGAPKPKLLYTIPTGQNPTGSSLNAERKKEIYRIAQKHDFLIIEDEPYYFLQVGEYISDLSKRAEVAQKNANISHEDFLKSLALTFLSVDTDGRVIRMDSFSKVLAPGTRLGWITGSSKLLQAYLSLHEMTIQSPSGFSQSLVSGTLNRWGQKGYIDWLIGLRHEYTAKRDHCIDSLYKFIPKDNNKEGKPIFTINPPIAGMFFTVDMDASAHPEFATTYESDPTKVEEALYQKVIKSGVLVVPGIWFKADGETTPAQPASSKENPNPNQIFFRGTYAAVEPSKLDEGLKRLGQCLREEFQLAMTLPESKDFTYFFSEETKARKPSPLKTCIQYFSDPNMIFLGGGLPMSAYFPWDNLAADTPLPPFTNGIGATITGSQEDTSKFSVKKESKVHEGDIPLARSLQYGKSMGQPELTDFLKEHTKMIHDMKYSDWDVVATTGNTNAWESTLRVFCNRGDVILAEAHSFSSSLASAEAQGIITFPVPIDAHGIIPEKLEALLDNWTEGAPKPKLLYTIPTGQNPTGSSLNAERKKEIYRIAQKHDFLIIEDEPYYFLQVGEYISDLSKRAEVAQKNANISHEDFLKSLALTFLSVDTDGRVIRMDSFSKVLAPGTRLGWITGSSKLLQAYLSLHEMTIQSPSGFSQSLVSGTLNRWGQKGYIDWLIGLRHEYTAKRDHCIDSLYKFIPKDNNKEGKPIFTINPPIAGMFFTVDMDASAHPEFATTYESDPTKVEEALYQKVIKSGVLVVPGIWFKADGETTPAQPASSKENPNPNQIFFRGTYAAVEPSKLDEGLKRLGQCLREEFQLA